Protein AF-A0A163L9L7-F1 (afdb_monomer)

Radius of gyration: 40.41 Å; Cα contacts (8 Å, |Δi|>4): 1755; chains: 1; bounding box: 103×78×139 Å

Foldseek 3Di:
DVVVVVVVVVVVVVVVVVVVVVVVPDDDDDDQDPPPFAEFAKDFPDKDFDFLQFQWAEWEDDDQKIWTWGFDAPATKIWIFGLPDVPRGRDGGTQEMDHDHPPWTWHYWEDAPQWIWIFTFPPQWIFTAGPRHRHTDDIAGHPAGFFAWYDPRQWIWTDNQAQKIFTAGPPRRHTDDIAGADESNHGQGGFGHWYQDPLRWIWTDRPPAQKIFTANRVHNYGNHIYRNVVVVVVCVVVVVPDRFDDKHYWYDDPPDQWIWTDRGSGRMIGTIHSDCVVPPDDPDPPPDDDDDDDDDDDDDDDDDDDDDDDDDDDDDDDDDDDDDDDDDDDDDDDPDDDPVVVVVVVVVVVVVVVVVVVVCLLPPDVLVVLLLSLLLLLLLLLLLLVLLLCLLCVPACLVVVVVDPDLVSNLLLVCLLLLCLLLCLVVLLVVVVVLLFCLLVLSLVLLVLLLVLLVVCLVQVNHPSVSVSSSSSVSSSLSNVLSSLLLQVRSDRPRDDSLLSVLSSVVSNVVSRNVVSSVVSNVLCVVPNSSSSSVSSSVSSNVSSVSSNSRDRVSGRQVQAAAEDLFDDPPQFPFPPPDDDDPPDDPFRKYFYAFLLLLLLLLLLLLLLLQLLLLVQLQLVLLVVPPVPPVVSSCVLCVLLVVLLVQLLNLLSVVLRPDPPPDLLVLSLVLLVQLLVLLVVQLVPQDSVSSSPSSSSSNSSNNNSVSSSLVLLVVQDDPSHSSSSSSNSSSSSSNSSSNSNSLSSPWDSRRNRSSVVSSVVSVQSSVQSVCLVVQHGPDPRNGHVGHRHHHIGRDDDCPVVVVVSSVVSVCVVVVSVVVVVCVVVVDPPPAWWKWKDKDHDIDIFHFQWKAAPVNPDIDGDDDAAEAAHDAQIKMKIFTDLVQQQAKKKKWWWKAFPVGDIDTDIDIDHGNRDRMDIGGRDPDSRIGGQKMKMWTWDDDDPPIMIGMHIYGHD

pLDDT: mean 76.46, std 19.63, range [25.83, 98.44]

Sequence (953 aa):
MSRSHANSVRTFAVVAVIASALAGCSDSPGAPDNLTSETGSVEIVRVSAHDPDAFTQGLEIDGNRLYESTGRVGQSWVRSSEISDEQSPASGPEVARADLDPPLFGEGITVAGDTLWQLTWKDGVAIARDKDTLTERERFPLDTEGWGICSLGDRIVSSDGSATLTFRDPETFAPISTVDVTRSSESVGKLNELECAEDGSVYANVWTTDTVVRIDPSDGSVTNVYDASPLREELVADGSTSTVDVLNGIAQIPGTDRFLLTGKYWPQMFEVHPGYDNYPPAARPDNYPPSARPAARRTPLPPLHPIPESRGDSESAAGSKTPGADAPKAPPMPRKLTVTRVAAMRSRELTNKGIATFQRAAKADGADKSGLTALTYAVMTNNATDAAISVALANTLFFSAATGEDKTKVALYLLITIAPFAVIAPLIGPMLDRLQRGRRIALASSFGIRTLLAVILVFNFDSWILYPAALGMMVLSKSFSVLKSAVTPRVLPPEIDLVRVNSRLTVFGLIGGTIGAGAVAGALALAFGSTGALWFAVAVTVFGAYLSMRIPSWVEVTEGEVPATITYHPDEAHHAGSAPPQPDAKPAKVRQPLGRAVIIGLWGNGTIRVLTGFLTLYIAFVAKSRTDHEPLQQAMMLGLVGAAAGLGNFAGNATGARLKLGRPALIVLRCTASVWIIAVIAALTDNLMTAALATLIASAASALAKVSLDASLQHDLPEESIASGFGRSETVLQLSWVLGGALGVLLPTEYWIGFTVVSVFLTIGLLQTFLSYRGSSLLPGLGGKRPDLAEQEVTEVIYTAISVLMVVALVAYVSVLFVIIKNINDDPEKLPVITAYAHGKTIETNPAGFCTIDLSQCAQVGDIYALDVPAGYPLQLSLSTDVSDAQWALLAVYEDADGNQTGEPRVFEPGEALAVTVESSSDPVKQLVGVEIHLAVGEGSEQGLLIWSIKTA

Organism: Didymella rabiei (NCBI:txid5454)

InterPro domains:
  IPR007788 Glutaminyl-peptide cyclotransferase [PF05096] (17-272)
  IPR007788 Glutaminyl-peptide cyclotransferase [PTHR31270] (26-273)
  IPR011047 Quinoprotein alcohol dehydrogenase-like superfamily [SSF50998] (106-254)
  IPR011701 Major facilitator superfamily [PF07690] (389-740)
  IPR024495 Protein of unknown function DUF2771 [PF10969] (829-940)
  IPR036259 MFS transporter superfamily [G3DSA:1.20.1250.20] (368-772)
  IPR036259 MFS transporter superfamily [SSF103473] (373-774)

Mean predicted aligned error: 21.03 Å

Secondary structure (DSSP, 8-state):
-HHHHHHHHHHHHHHHHHHHHHTT-S--PPPP------EEE-EEEEEEE--TT--EEEEEEETTEEEEEE-STTT-EEEEEE---TT-TT-SPEEEEEEPPTT--EEEEEEETTEEEEEESSS-EEEEEETTT--EEEEEE-SS----EEE-SSSEEE--SSSEEEEE-TTT--EEEEEE-EETTEE---EEEEEE-TTS-EEEEETTTTEEEEE-TTT-BEEEEEE-HHHHHHHHHTT-TTT---EEEEEE-TTSS-EEEEETT-SEEEEEES-GGGSPPP--S--S--PPPPP----PPPPP----------------------SPPPPPPPSS--HHHHHHHHHHHHHHHHHHHHHHHHHTTTHHHHSHHHHHHHHHHHHHHHHHHHHHHTTTTTTTGGGSS-HHHHHHHHHHHHHHHHHHHHHHHHHHHH--S-HHHHHHHHHHHHHHHHHHHHH-TTSTTHHHHHHHHHHHHHHHHHHHHHHGGGG--TTS-HHHHHHHHHHHIIIIIIIHHHHHHHHHHHHHHHHHHHHHHHHHHHHHHHHHHTS-GGGG--TTPPPEES---TTT--BTTTS---TT----EEEEEPPHHHHHHHHHHHHHHHHHHHHHHHHHHHHHHHTTT-HHHHHHHHHHHHHHHHHHHHHHHHHHTTS--S-HHHHHHHHHHHHHHHHHHHHHH-SHHHHHHHHHHHHHHHHHHHHHHHHHHHHSS-HHHHHHHHHHHHHHHHHHHHHHHHHHHHS-S-HHHHHHHHHHHHHHHHHHHHHHHHT--SSTTSSSS--SSPPPEEE---HHHHHHHHHHHHHHHHHHHHHHHHHHHH-S--PPPEEEEETTEEEEE---EEEETTSS-EEE-SPPEE----TTPPEEEEE-HHHHTS-EEEEEEEE-TT--EE--EEEE-TTS-SEEEEPPPSSTT-EEEEEEEEEEE-SGGG-EEEEEEEE--

Nearest PDB structures (foldseek):
  3nom-assembly2_B  TM=9.407E-01  e=2.201E-19  Zymomonas mobilis subsp. mobilis ATCC 10988
  3mbr-assembly1_X  TM=9.137E-01  e=1.066E-19  Xanthomonas campestris pv. campestris
  3nok-assembly2_B  TM=9.275E-01  e=1.634E-18  Myxococcus xanthus
  9boi-assembly1_A  TM=6.097E-01  e=2.122E-06  Aequorea victoria
  7ckr-assembly1_A  TM=6.993E-01  e=4.026E-05  Homo sapiens

Structure (mmCIF, N/CA/C/O backbone):
data_AF-A0A163L9L7-F1
#
_entry.id   AF-A0A163L9L7-F1
#
loop_
_atom_site.group_PDB
_atom_site.id
_atom_site.type_symbol
_atom_site.label_atom_id
_atom_site.label_alt_id
_atom_site.label_comp_id
_atom_site.label_asym_id
_atom_site.label_entity_id
_atom_site.label_seq_id
_atom_site.pdbx_PDB_ins_code
_atom_site.Cartn_x
_atom_site.Cartn_y
_atom_site.Cartn_z
_atom_site.occupancy
_atom_site.B_iso_or_equiv
_atom_site.auth_seq_id
_atom_site.auth_comp_id
_atom_site.auth_asym_id
_atom_site.auth_atom_id
_atom_site.pdbx_PDB_model_num
ATOM 1 N N . MET A 1 1 ? -11.239 35.348 32.686 1.00 40.59 1 MET A N 1
ATOM 2 C CA . MET A 1 1 ? -10.444 36.009 31.620 1.00 40.59 1 MET A CA 1
ATOM 3 C C . MET A 1 1 ? -8.928 35.737 31.663 1.00 40.59 1 MET A C 1
ATOM 5 O O . MET A 1 1 ? -8.287 35.970 30.653 1.00 40.59 1 MET A O 1
ATOM 9 N N . SER A 1 2 ? -8.334 35.168 32.729 1.00 40.62 2 SER A N 1
ATOM 10 C CA . SER A 1 2 ? -6.869 34.923 32.791 1.00 40.62 2 SER A CA 1
ATOM 11 C C . SER A 1 2 ? -6.376 33.638 32.075 1.00 40.62 2 SER A C 1
ATOM 13 O O . SER A 1 2 ? -5.277 33.611 31.531 1.00 40.62 2 SER A O 1
ATOM 15 N N . ARG A 1 3 ? -7.207 32.585 31.951 1.00 34.78 3 ARG A N 1
ATOM 16 C CA . ARG A 1 3 ? -6.834 31.330 31.248 1.00 34.78 3 ARG A CA 1
ATOM 17 C C . ARG A 1 3 ? -6.815 31.428 29.710 1.00 34.78 3 ARG A C 1
ATOM 19 O O . ARG A 1 3 ? -6.142 30.635 29.065 1.00 34.78 3 ARG A O 1
ATOM 26 N N . SER A 1 4 ? -7.503 32.410 29.120 1.00 40.28 4 SER A N 1
ATOM 27 C CA . SER A 1 4 ? -7.610 32.554 27.656 1.00 40.28 4 SER A CA 1
ATOM 28 C C . SER A 1 4 ? -6.353 33.157 27.018 1.00 40.28 4 SER A C 1
ATOM 30 O O . SER A 1 4 ? -5.992 32.777 25.909 1.00 40.28 4 SER A O 1
ATOM 32 N N . HIS A 1 5 ? -5.657 34.067 27.710 1.00 38.22 5 HIS A N 1
ATOM 33 C CA . HIS A 1 5 ? -4.460 34.716 27.164 1.00 38.22 5 HIS A CA 1
ATOM 34 C C . HIS A 1 5 ? -3.199 33.845 27.253 1.00 38.22 5 HIS A C 1
ATOM 36 O O . HIS A 1 5 ? -2.345 33.932 26.375 1.00 38.22 5 HIS A O 1
ATOM 42 N N . ALA A 1 6 ? -3.109 32.943 28.237 1.00 40.06 6 ALA A N 1
ATOM 43 C CA . ALA A 1 6 ? -1.995 31.996 28.340 1.00 40.06 6 ALA A CA 1
ATOM 44 C C . ALA A 1 6 ? -2.014 30.923 27.230 1.00 40.06 6 ALA A C 1
ATOM 46 O O . ALA A 1 6 ? -0.954 30.485 26.783 1.00 40.06 6 ALA A O 1
ATOM 47 N N . ASN A 1 7 ? -3.203 30.546 26.740 1.00 39.34 7 ASN A N 1
ATOM 48 C CA . ASN A 1 7 ? -3.343 29.598 25.633 1.00 39.34 7 ASN A CA 1
ATOM 49 C C . ASN A 1 7 ? -3.028 30.243 24.274 1.00 39.34 7 ASN A C 1
ATOM 51 O O . ASN A 1 7 ? -2.277 29.653 23.505 1.00 39.34 7 ASN A O 1
ATOM 55 N N . SER A 1 8 ? -3.469 31.479 24.002 1.00 40.81 8 SER A N 1
ATOM 56 C CA . SER A 1 8 ? -3.173 32.154 22.721 1.00 40.81 8 SER A CA 1
ATOM 57 C C . SER A 1 8 ? -1.679 32.388 22.470 1.00 40.81 8 SER A C 1
ATOM 59 O O . SER A 1 8 ? -1.229 32.261 21.333 1.00 40.81 8 SER A O 1
ATOM 61 N N . VAL A 1 9 ? -0.891 32.679 23.512 1.00 43.09 9 VAL A N 1
ATOM 62 C CA . VAL A 1 9 ? 0.562 32.907 23.374 1.00 43.09 9 VAL A CA 1
ATOM 63 C C . VAL A 1 9 ? 1.325 31.592 23.143 1.00 43.09 9 VAL A C 1
ATOM 65 O O . VAL A 1 9 ? 2.310 31.573 22.407 1.00 43.09 9 VAL A O 1
ATOM 68 N N . ARG A 1 10 ? 0.835 30.465 23.682 1.00 41.06 10 ARG A N 1
ATOM 69 C CA . ARG A 1 10 ? 1.394 29.124 23.424 1.00 41.06 10 ARG A CA 1
ATOM 70 C C . ARG A 1 10 ? 1.025 28.589 22.038 1.00 41.06 10 ARG A C 1
ATOM 72 O O . ARG A 1 10 ? 1.861 27.963 21.395 1.00 41.06 10 ARG A O 1
ATOM 79 N N . THR A 1 11 ? -0.179 28.879 21.542 1.00 41.25 11 THR A N 1
ATOM 80 C CA . THR A 1 11 ? -0.617 28.471 20.196 1.00 41.25 11 THR A CA 1
ATOM 81 C C . THR A 1 11 ? 0.159 29.198 19.091 1.00 41.25 11 THR A C 1
ATOM 83 O O . THR A 1 11 ? 0.554 28.564 18.115 1.00 41.25 11 THR A O 1
ATOM 86 N N . PHE A 1 12 ? 0.467 30.491 19.256 1.00 40.56 12 PHE A N 1
ATOM 87 C CA . PHE A 1 12 ? 1.235 31.256 18.259 1.00 40.56 12 PHE A CA 1
ATOM 88 C C . PHE A 1 12 ? 2.705 30.819 18.143 1.00 40.56 12 PHE A C 1
ATOM 90 O O . PHE A 1 12 ? 3.244 30.779 17.037 1.00 40.56 12 PHE A O 1
ATOM 97 N N . ALA A 1 13 ? 3.339 30.420 19.250 1.00 40.12 13 ALA A N 1
ATOM 98 C CA . ALA A 1 13 ? 4.711 29.906 19.232 1.00 40.12 13 ALA A CA 1
ATOM 99 C C . ALA A 1 13 ? 4.826 28.538 18.526 1.00 40.12 13 ALA A C 1
ATOM 101 O O . ALA A 1 13 ? 5.828 28.262 17.873 1.00 40.12 13 ALA A O 1
ATOM 102 N N . VAL A 1 14 ? 3.785 27.699 18.599 1.00 43.31 14 VAL A N 1
ATOM 103 C CA . VAL A 1 14 ? 3.755 26.367 17.963 1.00 43.31 14 VAL A CA 1
ATOM 104 C C . VAL A 1 14 ? 3.430 26.452 16.464 1.00 43.31 14 VAL A C 1
ATOM 106 O O . VAL A 1 14 ? 4.022 25.721 15.673 1.00 43.31 14 VAL A O 1
ATOM 109 N N . VAL A 1 15 ? 2.579 27.395 16.038 1.00 44.66 15 VAL A N 1
ATOM 110 C CA . VAL A 1 15 ? 2.315 27.659 14.606 1.00 44.66 15 VAL A CA 1
ATOM 111 C C . VAL A 1 15 ? 3.568 28.190 13.893 1.00 44.66 15 VAL A C 1
ATOM 113 O O . VAL A 1 15 ? 3.831 27.804 12.756 1.00 44.66 15 VAL A O 1
ATOM 116 N N . ALA A 1 16 ? 4.396 28.991 14.574 1.00 39.59 16 ALA A N 1
ATOM 117 C CA . ALA A 1 16 ? 5.671 29.463 14.031 1.00 39.59 16 ALA A CA 1
ATOM 118 C C . ALA A 1 16 ? 6.694 28.325 13.825 1.00 39.59 16 ALA A C 1
ATOM 120 O O . ALA A 1 16 ? 7.403 28.324 12.826 1.00 39.59 16 ALA A O 1
ATOM 121 N N . VAL A 1 17 ? 6.728 27.312 14.702 1.00 41.47 17 VAL A N 1
ATOM 122 C CA . VAL A 1 17 ? 7.609 26.132 14.546 1.00 41.47 17 VAL A CA 1
ATOM 123 C C . VAL A 1 17 ? 7.143 25.215 13.403 1.00 41.47 17 VAL A C 1
ATOM 125 O O . VAL A 1 17 ? 7.973 24.642 12.699 1.00 41.47 17 VAL A O 1
ATOM 128 N N . ILE A 1 18 ? 5.831 25.128 13.155 1.00 40.91 18 ILE A N 1
ATOM 129 C CA . ILE A 1 18 ? 5.259 24.391 12.013 1.00 40.91 18 ILE A CA 1
ATOM 130 C C . ILE A 1 18 ? 5.543 25.116 10.685 1.00 40.91 18 ILE A C 1
ATOM 132 O O . ILE A 1 18 ? 5.875 24.465 9.694 1.00 40.91 18 ILE A O 1
ATOM 136 N N . ALA A 1 19 ? 5.500 26.453 10.663 1.00 39.56 19 ALA A N 1
ATOM 137 C CA . ALA A 1 19 ? 5.880 27.244 9.489 1.00 39.56 19 ALA A CA 1
ATOM 138 C C . ALA A 1 19 ? 7.377 27.097 9.149 1.00 39.56 19 ALA A C 1
ATOM 140 O O . ALA A 1 19 ? 7.725 26.980 7.977 1.00 39.56 19 ALA A O 1
ATOM 141 N N . SER A 1 20 ? 8.252 26.989 10.155 1.00 38.84 20 SER A N 1
ATOM 142 C CA . SER A 1 20 ? 9.687 26.720 9.961 1.00 38.84 20 SER A CA 1
ATOM 143 C C . SER A 1 20 ? 9.980 25.306 9.441 1.00 38.84 20 SER A C 1
ATOM 145 O O . SER A 1 20 ? 10.950 25.112 8.713 1.00 38.84 20 SER A O 1
ATOM 147 N N . ALA A 1 21 ? 9.144 24.317 9.777 1.00 36.47 21 ALA A N 1
ATOM 148 C CA . ALA A 1 21 ? 9.270 22.948 9.266 1.00 36.47 21 ALA A CA 1
ATOM 149 C C . ALA A 1 21 ? 8.769 22.799 7.814 1.00 36.47 21 ALA A C 1
ATOM 151 O O . ALA A 1 21 ? 9.238 21.917 7.097 1.00 36.47 21 ALA A O 1
ATOM 152 N N . LEU A 1 22 ? 7.859 23.674 7.366 1.00 35.53 22 LEU A N 1
ATOM 153 C CA . LEU A 1 22 ? 7.386 23.743 5.976 1.00 35.53 22 LEU A CA 1
ATOM 154 C C . LEU A 1 22 ? 8.270 24.643 5.091 1.00 35.53 22 LEU A C 1
ATOM 156 O O . LEU A 1 22 ? 8.398 24.380 3.899 1.00 35.53 22 LEU A O 1
ATOM 160 N N . ALA A 1 23 ? 8.938 25.647 5.668 1.00 32.28 23 ALA A N 1
ATOM 161 C CA . ALA A 1 23 ? 9.872 26.535 4.965 1.00 32.28 23 ALA A CA 1
ATOM 162 C C . ALA A 1 23 ? 11.279 25.936 4.749 1.00 32.28 23 ALA A C 1
ATOM 164 O O . ALA A 1 23 ? 12.106 26.543 4.081 1.00 32.28 23 ALA A O 1
ATOM 165 N N . GLY A 1 24 ? 11.557 24.731 5.261 1.00 30.88 24 GLY A N 1
ATOM 166 C CA . GLY A 1 24 ? 12.800 23.993 4.988 1.00 30.88 24 GLY A CA 1
ATOM 167 C C . GLY A 1 24 ? 12.891 23.380 3.582 1.00 30.88 24 GLY A C 1
ATOM 168 O O . GLY A 1 24 ? 13.825 22.631 3.307 1.00 30.88 24 GLY A O 1
ATOM 169 N N . CYS A 1 25 ? 11.926 23.665 2.702 1.00 34.12 25 CYS A N 1
ATOM 170 C CA . CYS A 1 25 ? 11.965 23.325 1.281 1.00 34.12 25 CYS A CA 1
ATOM 171 C C . CYS A 1 25 ? 12.468 24.526 0.467 1.00 34.12 25 CYS A C 1
ATOM 173 O O . CYS A 1 25 ? 11.693 25.156 -0.243 1.00 34.12 25 CYS A O 1
ATOM 175 N N . SER A 1 26 ? 13.751 24.856 0.582 1.00 27.94 26 SER A N 1
ATOM 176 C CA . SER A 1 26 ? 14.448 25.679 -0.414 1.00 27.94 26 SER A CA 1
ATOM 177 C C . SER A 1 26 ? 15.956 25.585 -0.203 1.00 27.94 26 SER A C 1
ATOM 179 O O . SER A 1 26 ? 16.453 25.951 0.859 1.00 27.94 26 SER A O 1
ATOM 181 N N . ASP A 1 27 ? 16.606 25.039 -1.230 1.00 35.56 27 ASP A N 1
ATOM 182 C CA . ASP A 1 27 ? 18.019 25.064 -1.612 1.00 35.56 27 ASP A CA 1
ATOM 183 C C . ASP A 1 27 ? 19.120 25.111 -0.547 1.00 35.56 27 ASP A C 1
ATOM 185 O O . ASP A 1 27 ? 19.308 26.065 0.209 1.00 35.56 27 ASP A O 1
ATOM 189 N N . SER A 1 28 ? 20.002 24.116 -0.638 1.00 27.47 28 SER A N 1
ATOM 190 C CA . SER A 1 28 ? 21.430 24.310 -0.395 1.00 27.47 28 SER A CA 1
ATOM 191 C C . SER A 1 28 ? 22.247 23.387 -1.305 1.00 27.47 28 SER A C 1
ATOM 193 O O . SER A 1 28 ? 21.768 22.313 -1.673 1.00 27.47 28 SER A O 1
ATOM 195 N N . PRO A 1 29 ? 23.438 23.848 -1.724 1.00 32.94 29 PRO A N 1
ATOM 196 C CA . PRO A 1 29 ? 24.045 23.518 -3.007 1.00 32.94 29 PRO A CA 1
ATOM 197 C C . PRO A 1 29 ? 24.525 22.072 -3.077 1.00 32.94 29 PRO A C 1
ATOM 199 O O . PRO A 1 29 ? 24.996 21.508 -2.087 1.00 32.94 29 PRO A O 1
ATOM 202 N N . GLY A 1 30 ? 24.396 21.505 -4.279 1.00 32.84 30 GLY A N 1
ATOM 203 C CA . GLY A 1 30 ? 24.746 20.133 -4.611 1.00 32.84 30 GLY A CA 1
ATOM 204 C C . GLY A 1 30 ? 26.144 19.747 -4.140 1.00 32.84 30 GLY A C 1
ATOM 205 O O . GLY A 1 30 ? 27.146 20.324 -4.554 1.00 32.84 30 GLY A O 1
ATOM 206 N N . ALA A 1 31 ? 26.192 18.724 -3.293 1.00 25.83 31 ALA A N 1
ATOM 207 C CA . ALA A 1 31 ? 27.272 17.757 -3.363 1.00 25.83 31 ALA A CA 1
ATOM 208 C C . ALA A 1 31 ? 26.895 16.776 -4.486 1.00 25.83 31 ALA A C 1
ATOM 210 O O . ALA A 1 31 ? 25.721 16.400 -4.542 1.00 25.83 31 ALA A O 1
ATOM 211 N N . PRO A 1 32 ? 27.822 16.393 -5.379 1.00 31.78 32 PRO A N 1
ATOM 212 C CA . PRO A 1 32 ? 27.481 15.548 -6.511 1.00 31.78 32 PRO A CA 1
ATOM 213 C C . PRO A 1 32 ? 26.929 14.213 -6.005 1.00 31.78 32 PRO A C 1
ATOM 215 O O . PRO A 1 32 ? 27.534 13.552 -5.157 1.00 31.78 32 PRO A O 1
ATOM 218 N N . ASP A 1 33 ? 25.742 13.867 -6.498 1.00 29.59 33 ASP A N 1
ATOM 219 C CA . ASP A 1 33 ? 25.145 12.551 -6.343 1.00 29.59 33 ASP A CA 1
ATOM 220 C C . ASP A 1 33 ? 26.062 11.536 -7.032 1.00 29.59 33 ASP A C 1
ATOM 222 O O . ASP A 1 33 ? 26.237 11.553 -8.250 1.00 29.59 33 ASP A O 1
ATOM 226 N N . ASN A 1 34 ? 26.637 10.619 -6.255 1.00 28.89 34 ASN A N 1
ATOM 227 C CA . ASN A 1 34 ? 27.170 9.381 -6.808 1.00 28.89 34 ASN A CA 1
ATOM 228 C C . ASN A 1 34 ? 25.980 8.492 -7.194 1.00 28.89 34 ASN A C 1
ATOM 230 O O . ASN A 1 34 ? 25.618 7.575 -6.460 1.00 28.89 34 ASN A O 1
ATOM 234 N N . LEU A 1 35 ? 25.364 8.785 -8.342 1.00 34.12 35 LEU A N 1
ATOM 235 C CA . LEU A 1 35 ? 24.692 7.772 -9.145 1.00 34.12 35 LEU A CA 1
ATOM 236 C C . LEU A 1 35 ? 25.795 6.811 -9.590 1.00 34.12 35 LEU A C 1
ATOM 238 O O . LEU A 1 35 ? 26.616 7.135 -10.453 1.00 34.12 35 LEU A O 1
ATOM 242 N N . THR A 1 36 ? 25.890 5.664 -8.926 1.00 34.88 36 THR A N 1
ATOM 243 C CA . THR A 1 36 ? 26.620 4.528 -9.476 1.00 34.88 36 THR A CA 1
ATOM 244 C C . THR A 1 36 ? 25.852 4.100 -10.714 1.00 34.88 36 THR A C 1
ATOM 246 O O . THR A 1 36 ? 24.767 3.544 -10.597 1.00 34.88 36 THR A O 1
ATOM 249 N N . SER A 1 37 ? 26.383 4.436 -11.889 1.00 43.94 37 SER A N 1
ATOM 250 C CA . SER A 1 37 ? 25.956 3.846 -13.154 1.00 43.94 37 SER A CA 1
ATOM 251 C C . SER A 1 37 ? 25.966 2.329 -12.983 1.00 43.94 37 SER A C 1
ATOM 253 O O . SER A 1 37 ? 27.039 1.749 -12.799 1.00 43.94 37 SER A O 1
ATOM 255 N N . GLU A 1 38 ? 24.795 1.698 -13.005 1.00 56.97 38 GLU A N 1
ATOM 256 C CA . GLU A 1 38 ? 24.720 0.244 -13.097 1.00 56.97 38 GLU A CA 1
ATOM 257 C C . GLU A 1 38 ? 25.382 -0.170 -14.422 1.00 56.97 38 GLU A C 1
ATOM 259 O O . GLU A 1 38 ? 25.402 0.588 -15.397 1.00 56.97 38 GLU A O 1
ATOM 264 N N . THR A 1 39 ? 26.094 -1.293 -14.403 1.00 63.72 39 THR A N 1
ATOM 265 C CA . THR A 1 39 ? 26.771 -1.840 -15.583 1.00 63.72 39 THR A CA 1
ATOM 266 C C . THR A 1 39 ? 26.070 -3.150 -15.900 1.00 63.72 39 THR A C 1
ATOM 268 O O . THR A 1 39 ? 26.213 -4.104 -15.137 1.00 63.72 39 THR A O 1
ATOM 271 N N . GLY A 1 40 ? 25.267 -3.171 -16.963 1.00 70.38 40 GLY A N 1
ATOM 272 C CA . GLY A 1 40 ? 24.600 -4.375 -17.465 1.00 70.38 40 GLY A CA 1
ATOM 273 C C . GLY A 1 40 ? 25.387 -5.007 -18.613 1.00 70.38 40 GLY A C 1
ATOM 274 O O . GLY A 1 40 ? 26.183 -4.327 -19.256 1.00 70.38 40 GLY A O 1
ATOM 275 N N . SER A 1 41 ? 25.166 -6.291 -18.897 1.00 79.56 41 SER A N 1
ATOM 276 C CA . SER A 1 41 ? 25.681 -6.941 -20.114 1.00 79.56 41 SER A CA 1
ATOM 277 C C . SER A 1 41 ? 24.558 -7.128 -21.135 1.00 79.56 41 SER A C 1
ATOM 279 O O . SER A 1 41 ? 23.394 -7.268 -20.753 1.00 79.56 41 SER A O 1
ATOM 281 N N . VAL A 1 42 ? 24.878 -7.087 -22.432 1.00 86.38 42 VAL A N 1
ATOM 282 C CA . VAL A 1 42 ? 23.898 -7.406 -23.484 1.00 86.38 42 VAL A CA 1
ATOM 283 C C . VAL A 1 42 ? 23.788 -8.916 -23.674 1.00 86.38 42 VAL A C 1
ATOM 285 O O . VAL A 1 42 ? 24.786 -9.637 -23.658 1.00 86.38 42 VAL A O 1
ATOM 288 N N . GLU A 1 43 ? 22.574 -9.394 -23.922 1.00 86.50 43 GLU A N 1
ATOM 289 C CA . GLU A 1 43 ? 22.296 -10.799 -24.198 1.00 86.50 43 GLU A CA 1
ATOM 290 C C . GLU A 1 43 ? 21.879 -11.006 -25.648 1.00 86.50 43 GLU A C 1
ATOM 292 O O . GLU A 1 43 ? 20.956 -10.360 -26.142 1.00 86.50 43 GLU A O 1
ATOM 297 N N . ILE A 1 44 ? 22.541 -11.943 -26.326 1.00 90.25 44 ILE A N 1
ATOM 298 C CA . ILE A 1 44 ? 22.237 -12.296 -27.713 1.00 90.25 44 ILE A CA 1
ATOM 299 C C . ILE A 1 44 ? 20.924 -13.084 -27.751 1.00 90.25 44 ILE A C 1
ATOM 301 O O . ILE A 1 44 ? 20.840 -14.209 -27.260 1.00 90.25 44 ILE A O 1
ATOM 305 N N . VAL A 1 45 ? 19.907 -12.508 -28.387 1.00 87.31 45 VAL A N 1
ATOM 306 C CA . VAL A 1 45 ? 18.631 -13.176 -28.680 1.00 87.31 45 VAL A CA 1
ATOM 307 C C . VAL A 1 45 ? 18.731 -13.937 -29.999 1.00 87.31 45 VAL A C 1
ATOM 309 O O . VAL A 1 45 ? 18.243 -15.064 -30.114 1.00 87.31 45 VAL A O 1
ATOM 312 N N . ARG A 1 46 ? 19.349 -13.320 -31.013 1.00 85.38 46 ARG A N 1
ATOM 313 C CA . ARG A 1 46 ? 19.486 -13.892 -32.357 1.00 85.38 46 ARG A CA 1
ATOM 314 C C . ARG A 1 46 ? 20.686 -13.297 -33.083 1.00 85.38 46 ARG A C 1
ATOM 316 O O . ARG A 1 46 ? 21.027 -12.138 -32.887 1.00 85.38 46 ARG A O 1
ATOM 323 N N . VAL A 1 47 ? 21.267 -14.087 -33.979 1.00 87.75 47 VAL A N 1
ATOM 324 C CA . VAL A 1 47 ? 22.327 -13.664 -34.897 1.00 87.75 47 VAL A CA 1
ATOM 325 C C . VAL A 1 47 ? 21.801 -13.755 -36.328 1.00 87.75 47 VAL A C 1
ATOM 327 O O . VAL A 1 47 ? 21.206 -14.765 -36.708 1.00 87.75 47 VAL A O 1
ATOM 330 N N . SER A 1 48 ? 22.001 -12.700 -37.111 1.00 87.06 48 SER A N 1
ATOM 331 C CA . SER A 1 48 ? 21.686 -12.632 -38.542 1.00 87.06 48 SER A CA 1
ATOM 332 C C . SER A 1 48 ? 22.948 -12.329 -39.343 1.00 87.06 48 SER A C 1
ATOM 334 O O . SER A 1 48 ? 23.874 -11.710 -38.824 1.00 87.06 48 SER A O 1
ATOM 336 N N . ALA A 1 49 ? 22.990 -12.744 -40.610 1.00 87.06 49 ALA A N 1
ATOM 337 C CA . ALA A 1 49 ? 24.083 -12.368 -41.503 1.00 87.06 49 ALA A CA 1
ATOM 338 C C . ALA A 1 49 ? 24.062 -10.855 -41.767 1.00 87.06 49 ALA A C 1
ATOM 340 O O . ALA A 1 49 ? 22.994 -10.270 -41.943 1.00 87.06 49 ALA A O 1
ATOM 341 N N . HIS A 1 50 ? 25.241 -10.252 -41.819 1.00 90.19 50 HIS A N 1
ATOM 342 C CA . HIS A 1 50 ? 25.454 -8.851 -42.155 1.00 90.19 50 HIS A CA 1
ATOM 343 C C . HIS A 1 50 ? 26.539 -8.738 -43.230 1.00 90.19 50 HIS A C 1
ATOM 345 O O . HIS A 1 50 ? 27.353 -9.648 -43.396 1.00 90.19 50 HIS A O 1
ATOM 351 N N . ASP A 1 51 ? 26.514 -7.653 -44.000 1.00 88.62 51 ASP A N 1
ATOM 352 C CA . ASP A 1 51 ? 27.456 -7.430 -45.094 1.00 88.62 51 ASP A CA 1
ATOM 353 C C . ASP A 1 51 ? 28.866 -7.165 -44.526 1.00 88.62 51 ASP A C 1
ATOM 355 O O . ASP A 1 51 ? 29.084 -6.130 -43.892 1.00 88.62 51 ASP A O 1
ATOM 359 N N . PRO A 1 52 ? 29.846 -8.068 -44.730 1.00 89.19 52 PRO A N 1
ATOM 360 C CA . PRO A 1 52 ? 31.180 -7.910 -44.158 1.00 89.19 52 PRO A CA 1
ATOM 361 C C . PRO A 1 52 ? 31.979 -6.764 -44.795 1.00 89.19 52 PRO A C 1
ATOM 363 O O . PRO A 1 52 ? 33.005 -6.376 -44.239 1.00 89.19 52 PRO A O 1
ATOM 366 N N . ASP A 1 53 ? 31.530 -6.214 -45.928 1.00 89.75 53 ASP A N 1
ATOM 367 C CA . ASP A 1 53 ? 32.160 -5.063 -46.583 1.00 89.75 53 ASP A CA 1
ATOM 368 C C . ASP A 1 53 ? 31.550 -3.720 -46.120 1.00 89.75 53 ASP A C 1
ATOM 370 O O . ASP A 1 53 ? 32.044 -2.647 -46.488 1.00 89.75 53 ASP A O 1
ATOM 374 N N . ALA A 1 54 ? 30.507 -3.746 -45.280 1.00 93.06 54 ALA A N 1
ATOM 375 C CA . ALA A 1 54 ? 29.841 -2.551 -44.773 1.00 93.06 54 ALA A CA 1
ATOM 376 C C . ALA A 1 54 ? 30.622 -1.899 -43.621 1.00 93.06 54 ALA A C 1
ATOM 378 O O . ALA A 1 54 ? 30.758 -2.444 -42.526 1.00 93.06 54 ALA A O 1
ATOM 379 N N . PHE A 1 55 ? 31.113 -0.676 -43.837 1.00 95.56 55 PHE A N 1
ATOM 380 C CA . PHE A 1 55 ? 31.666 0.157 -42.766 1.00 95.56 55 PHE A CA 1
ATOM 381 C C . PHE A 1 55 ? 30.535 0.941 -42.090 1.00 95.56 55 PHE A C 1
ATOM 383 O O . PHE A 1 55 ? 30.408 2.143 -42.316 1.00 95.56 55 PHE A O 1
ATOM 390 N N . THR A 1 56 ? 29.683 0.248 -41.331 1.00 97.12 56 THR A N 1
ATOM 391 C CA . THR A 1 56 ? 28.429 0.775 -40.764 1.00 97.12 56 THR A CA 1
ATOM 392 C C . THR A 1 56 ? 28.642 2.016 -39.893 1.00 97.12 56 THR A C 1
ATOM 394 O O . THR A 1 56 ? 29.453 2.023 -38.962 1.00 97.12 56 THR A O 1
ATOM 397 N N . GLN A 1 57 ? 27.903 3.080 -40.202 1.00 97.25 57 GLN A N 1
ATOM 398 C CA . GLN A 1 57 ? 27.955 4.376 -39.518 1.00 97.25 57 GLN A CA 1
ATOM 399 C C . GLN A 1 57 ? 26.607 4.864 -38.987 1.00 97.25 57 GLN A C 1
ATOM 401 O O . GLN A 1 57 ? 26.585 5.705 -38.095 1.00 97.25 57 GLN A O 1
ATOM 406 N N . GLY A 1 58 ? 25.502 4.322 -39.491 1.00 97.56 58 GLY A N 1
ATOM 407 C CA . GLY A 1 58 ? 24.167 4.562 -38.954 1.00 97.56 58 GLY A CA 1
ATOM 408 C C . GLY A 1 58 ? 23.255 3.388 -39.257 1.00 97.56 58 GLY A C 1
ATOM 409 O O . GLY A 1 58 ? 23.364 2.805 -40.342 1.00 97.56 58 GLY A O 1
ATOM 410 N N . LEU A 1 59 ? 22.384 3.053 -38.316 1.00 97.88 59 LEU A N 1
ATOM 411 C CA . LEU A 1 59 ? 21.421 1.969 -38.422 1.00 97.88 59 LEU A CA 1
ATOM 412 C C . LEU A 1 59 ? 20.089 2.445 -37.839 1.00 97.88 59 LEU A C 1
ATOM 414 O O . LEU A 1 59 ? 20.076 3.082 -36.801 1.00 97.88 59 LEU A O 1
ATOM 418 N N . GLU A 1 60 ? 18.964 2.149 -38.483 1.00 96.50 60 GLU A N 1
ATOM 419 C CA . GLU A 1 60 ? 17.657 2.544 -37.941 1.00 96.50 60 GLU A CA 1
ATOM 420 C C . GLU A 1 60 ? 16.537 1.670 -38.503 1.00 96.50 60 GLU A C 1
ATOM 422 O O . GLU A 1 60 ? 16.581 1.248 -39.663 1.00 96.50 60 GLU A O 1
ATOM 427 N N . ILE A 1 61 ? 15.498 1.429 -37.703 1.00 94.50 61 ILE A N 1
ATOM 428 C CA . ILE A 1 61 ? 14.256 0.810 -38.169 1.00 94.50 61 ILE A CA 1
ATOM 429 C C . ILE A 1 61 ? 13.129 1.850 -38.161 1.00 94.50 61 ILE A C 1
ATOM 431 O O . ILE A 1 61 ? 12.753 2.352 -37.107 1.00 94.50 61 ILE A O 1
ATOM 435 N N . ASP A 1 62 ? 12.511 2.090 -39.322 1.00 92.06 62 ASP A N 1
ATOM 436 C CA . ASP A 1 62 ? 11.241 2.830 -39.430 1.00 92.06 62 ASP A CA 1
ATOM 437 C C . ASP A 1 62 ? 10.191 1.947 -40.114 1.00 92.06 62 ASP A C 1
ATOM 439 O O . ASP A 1 62 ? 10.328 1.532 -41.272 1.00 92.06 62 ASP A O 1
ATOM 443 N N . GLY A 1 63 ? 9.123 1.630 -39.379 1.00 87.69 63 GLY A N 1
ATOM 444 C CA . GLY A 1 63 ? 8.037 0.776 -39.853 1.00 87.69 63 GLY A CA 1
ATOM 445 C C . GLY A 1 63 ? 8.503 -0.639 -40.209 1.00 87.69 63 GLY A C 1
ATOM 446 O O . GLY A 1 63 ? 8.855 -1.425 -39.336 1.00 87.69 63 GLY A O 1
ATOM 447 N N . ASN A 1 64 ? 8.442 -0.990 -41.496 1.00 86.88 64 ASN A N 1
ATOM 448 C CA . ASN A 1 64 ? 8.845 -2.301 -42.016 1.00 86.88 64 ASN A CA 1
ATOM 449 C C . ASN A 1 64 ? 10.186 -2.269 -42.767 1.00 86.88 64 ASN A C 1
ATOM 451 O O . ASN A 1 64 ? 10.472 -3.194 -43.534 1.00 86.88 64 ASN A O 1
ATOM 455 N N . ARG A 1 65 ? 10.976 -1.203 -42.593 1.00 91.50 65 ARG A N 1
ATOM 456 C CA . ARG A 1 65 ? 12.255 -1.009 -43.276 1.00 91.50 65 ARG A CA 1
ATOM 457 C C . ARG A 1 65 ? 13.394 -0.898 -42.275 1.00 91.50 65 ARG A C 1
ATOM 459 O O . ARG A 1 65 ? 13.289 -0.163 -41.299 1.00 91.50 65 ARG A O 1
ATOM 466 N N . LEU A 1 66 ? 14.488 -1.589 -42.580 1.00 94.38 66 LEU A N 1
ATOM 467 C CA . LEU A 1 66 ? 15.789 -1.384 -41.955 1.00 94.38 66 LEU A CA 1
ATOM 468 C C . LEU A 1 66 ? 16.631 -0.501 -42.875 1.00 94.38 66 LEU A C 1
ATOM 470 O O . LEU A 1 66 ? 16.834 -0.847 -44.047 1.00 94.38 66 LEU A O 1
ATOM 474 N N . TYR A 1 67 ? 17.115 0.612 -42.342 1.00 97.31 67 TYR A N 1
ATOM 475 C CA . TYR A 1 67 ? 18.020 1.530 -43.014 1.00 97.31 67 TYR A CA 1
ATOM 476 C C . TYR A 1 67 ? 19.431 1.372 -42.472 1.00 97.31 67 TYR A C 1
ATOM 478 O O . TYR A 1 67 ? 19.635 1.179 -41.276 1.00 97.31 67 TYR A O 1
ATOM 486 N N . GLU A 1 68 ? 20.407 1.490 -43.362 1.00 97.81 68 GLU A N 1
ATOM 487 C CA . GLU A 1 68 ? 21.816 1.452 -43.001 1.00 97.81 68 GLU A CA 1
ATOM 488 C C . GLU A 1 68 ? 22.608 2.461 -43.831 1.00 97.81 68 GLU A C 1
ATOM 490 O O . GLU A 1 68 ? 22.407 2.589 -45.043 1.00 97.81 68 GLU A O 1
ATOM 495 N N . SER A 1 69 ? 23.531 3.158 -43.177 1.00 98.00 69 SER A N 1
ATOM 496 C CA . SER A 1 69 ? 24.509 4.052 -43.790 1.00 98.00 69 SER A CA 1
ATOM 497 C C . SER A 1 69 ? 25.917 3.538 -43.544 1.00 98.00 69 SER A C 1
ATOM 499 O O . SER A 1 69 ? 26.242 3.081 -42.446 1.00 98.00 69 SER A O 1
ATOM 501 N N . THR A 1 70 ? 26.774 3.649 -44.553 1.00 97.38 70 THR A N 1
ATOM 502 C CA . THR A 1 70 ? 28.187 3.282 -44.464 1.00 97.38 70 THR A CA 1
ATOM 503 C C . THR A 1 70 ? 29.106 4.448 -44.777 1.00 97.38 70 THR A C 1
ATOM 505 O O . THR A 1 70 ? 28.787 5.340 -45.567 1.00 97.38 70 THR A O 1
ATOM 508 N N . GLY A 1 71 ? 30.285 4.400 -44.164 1.00 91.50 71 GLY A N 1
ATOM 509 C CA . GLY A 1 71 ? 31.379 5.327 -44.414 1.00 91.50 71 GLY A CA 1
ATOM 510 C C . GLY A 1 71 ? 32.426 4.774 -45.379 1.00 91.50 71 GLY A C 1
ATOM 511 O O . GLY A 1 71 ? 32.391 3.597 -45.716 1.00 91.50 71 GLY A O 1
ATOM 512 N N . ARG A 1 72 ? 33.401 5.628 -45.737 1.00 89.69 72 ARG A N 1
ATOM 513 C CA . ARG A 1 72 ? 34.552 5.486 -46.672 1.00 89.69 72 ARG A CA 1
ATOM 514 C C . ARG A 1 72 ? 34.379 6.355 -47.917 1.00 89.69 72 ARG A C 1
ATOM 516 O O . ARG A 1 72 ? 33.428 6.204 -48.678 1.00 89.69 72 ARG A O 1
ATOM 523 N N . VAL A 1 73 ? 35.335 7.253 -48.155 1.00 89.25 73 VAL A N 1
ATOM 524 C CA . VAL A 1 73 ? 35.318 8.144 -49.325 1.00 89.25 73 VAL A CA 1
ATOM 525 C C . VAL A 1 73 ? 35.290 7.319 -50.614 1.00 89.25 73 VAL A C 1
ATOM 527 O O . VAL A 1 73 ? 36.171 6.489 -50.839 1.00 89.25 73 VAL A O 1
ATOM 530 N N . GLY A 1 74 ? 34.280 7.560 -51.454 1.00 89.69 74 GLY A N 1
ATOM 531 C CA . GLY A 1 74 ? 34.069 6.844 -52.718 1.00 89.69 74 GLY A CA 1
ATOM 532 C C . GLY A 1 74 ? 33.542 5.416 -52.592 1.00 89.69 74 GLY A C 1
ATOM 533 O O . GLY A 1 74 ? 33.505 4.701 -53.590 1.00 89.69 74 GLY A O 1
ATOM 534 N N . GLN A 1 75 ? 33.161 5.000 -51.384 1.00 92.81 75 GLN A N 1
ATOM 535 C CA . GLN A 1 75 ? 32.539 3.704 -51.093 1.00 92.81 75 GLN A CA 1
ATOM 536 C C . GLN A 1 75 ? 31.340 3.833 -50.137 1.00 92.81 75 GLN A C 1
ATOM 538 O O . GLN A 1 75 ? 30.738 2.823 -49.800 1.00 92.81 75 GLN A O 1
ATOM 543 N N . SER A 1 76 ? 31.004 5.048 -49.687 1.00 96.44 76 SER A N 1
ATOM 544 C CA . SER A 1 76 ? 29.890 5.306 -48.771 1.00 96.44 76 SER A CA 1
ATOM 545 C C . SER A 1 76 ? 28.563 5.133 -49.500 1.00 96.44 76 SER A C 1
ATOM 547 O O . SER A 1 76 ? 28.406 5.596 -50.631 1.00 96.44 76 SER A O 1
ATOM 549 N N . TRP A 1 77 ? 27.596 4.514 -48.841 1.00 96.88 77 TRP A N 1
ATOM 550 C CA . TRP A 1 77 ? 26.249 4.321 -49.368 1.00 96.88 77 TRP A CA 1
ATOM 551 C C . TRP A 1 77 ? 25.215 4.357 -48.249 1.00 96.88 77 TRP A C 1
ATOM 553 O O . TRP A 1 77 ? 25.533 4.100 -47.090 1.00 96.88 77 TRP A O 1
ATOM 563 N N . VAL A 1 78 ? 23.970 4.653 -48.612 1.00 97.56 78 VAL A N 1
ATOM 564 C CA . VAL A 1 78 ? 22.787 4.435 -47.775 1.00 97.56 78 VAL A CA 1
ATOM 565 C C . VAL A 1 78 ? 21.877 3.417 -48.449 1.00 97.56 78 VAL A C 1
ATOM 567 O O . VAL A 1 78 ? 21.680 3.461 -49.666 1.00 97.56 78 VAL A O 1
ATOM 570 N N . ARG A 1 79 ? 21.333 2.489 -47.669 1.00 96.38 79 ARG A N 1
ATOM 571 C CA . ARG A 1 79 ? 20.480 1.392 -48.131 1.00 96.38 79 ARG A CA 1
ATOM 572 C C . ARG A 1 79 ? 19.240 1.292 -47.256 1.00 96.38 79 ARG A C 1
ATOM 574 O O . ARG A 1 79 ? 19.305 1.545 -46.060 1.00 96.38 79 ARG A O 1
ATOM 581 N N . SER A 1 80 ? 18.132 0.867 -47.852 1.00 95.75 80 SER A N 1
ATOM 582 C CA . SER A 1 80 ? 16.950 0.377 -47.146 1.00 95.75 80 SER A CA 1
ATOM 583 C C . SER A 1 80 ? 16.643 -1.050 -47.591 1.00 95.75 80 SER A C 1
ATOM 585 O O . SER A 1 80 ? 16.793 -1.391 -48.768 1.00 95.75 80 SER A O 1
ATOM 587 N N . SER A 1 81 ? 16.210 -1.883 -46.656 1.00 92.75 81 SER A N 1
ATOM 588 C CA . SER A 1 81 ? 15.818 -3.276 -46.886 1.00 92.75 81 SER A CA 1
ATOM 589 C C . SER A 1 81 ? 14.489 -3.571 -46.199 1.00 92.75 81 SER A C 1
ATOM 591 O O . SER A 1 81 ? 14.137 -2.901 -45.226 1.00 92.75 81 SER A O 1
ATOM 593 N N . GLU A 1 82 ? 13.721 -4.528 -46.721 1.00 87.19 82 GLU A N 1
ATOM 594 C CA . GLU A 1 82 ? 12.500 -4.973 -46.041 1.00 87.19 82 GLU A CA 1
ATOM 595 C C . GLU A 1 82 ? 12.852 -5.751 -44.771 1.00 87.19 82 GLU A C 1
ATOM 597 O O . GLU A 1 82 ? 13.837 -6.483 -44.715 1.00 87.19 82 GLU A O 1
ATOM 602 N N . ILE A 1 83 ? 11.994 -5.661 -43.765 1.00 81.44 83 ILE A N 1
ATOM 603 C CA . ILE A 1 83 ? 12.011 -6.562 -42.613 1.00 81.44 83 ILE A CA 1
ATOM 604 C C . ILE A 1 83 ? 11.171 -7.789 -42.999 1.00 81.44 83 ILE A C 1
ATOM 606 O O . ILE A 1 83 ? 9.944 -7.722 -43.043 1.00 81.44 83 ILE A O 1
ATOM 610 N N . SER A 1 84 ? 11.833 -8.894 -43.366 1.00 58.53 84 SER A N 1
ATOM 611 C CA . SER A 1 84 ? 11.213 -10.031 -44.076 1.00 58.53 84 SER A CA 1
ATOM 612 C C . SER A 1 84 ? 10.426 -11.028 -43.210 1.00 58.53 84 SER A C 1
ATOM 614 O O . SER A 1 84 ? 9.825 -11.944 -43.760 1.00 58.53 84 SER A O 1
ATOM 616 N N . ASP A 1 85 ? 10.381 -10.846 -41.890 1.00 56.28 85 ASP A N 1
ATOM 617 C CA . ASP A 1 85 ? 9.431 -11.463 -40.949 1.00 56.28 85 ASP A CA 1
ATOM 618 C C . ASP A 1 85 ? 9.674 -10.851 -39.554 1.00 56.28 85 ASP A C 1
ATOM 620 O O . ASP A 1 85 ? 10.801 -10.451 -39.243 1.00 56.28 85 ASP A O 1
ATOM 624 N N . GLU A 1 86 ? 8.680 -10.881 -38.650 1.00 51.44 86 GLU A N 1
ATOM 625 C CA . GLU A 1 86 ? 8.860 -10.571 -37.207 1.00 51.44 86 GLU A CA 1
ATOM 626 C C . GLU A 1 86 ? 9.971 -11.430 -36.544 1.00 51.44 86 GLU A C 1
ATOM 628 O O . GLU A 1 86 ? 10.366 -11.200 -35.398 1.00 51.44 86 GLU A O 1
ATOM 633 N N . GLN A 1 87 ? 10.478 -12.447 -37.252 1.00 46.50 87 GLN A N 1
ATOM 634 C CA . GLN A 1 87 ? 11.500 -13.383 -36.802 1.00 46.50 87 GLN A CA 1
ATOM 635 C C . GLN A 1 87 ? 12.910 -13.176 -37.393 1.00 46.50 87 GLN A C 1
ATOM 637 O O . GLN A 1 87 ? 13.791 -13.925 -36.980 1.00 46.50 87 GLN A O 1
ATOM 642 N N . SER A 1 88 ? 13.178 -12.233 -38.312 1.00 55.47 88 SER A N 1
ATOM 643 C CA . SER A 1 88 ? 14.571 -11.966 -38.753 1.00 55.47 88 SER A CA 1
ATOM 644 C C . SER A 1 88 ? 14.753 -10.602 -39.456 1.00 55.47 88 SER A C 1
ATOM 646 O O . SER A 1 88 ? 14.935 -10.547 -40.678 1.00 55.47 88 SER A O 1
ATOM 648 N N . PRO A 1 89 ? 14.732 -9.484 -38.705 1.00 59.00 89 PRO A N 1
ATOM 649 C CA . PRO A 1 89 ? 14.631 -8.136 -39.274 1.00 59.00 89 PRO A CA 1
ATOM 650 C C . PRO A 1 89 ? 15.816 -7.671 -40.132 1.00 59.00 89 PRO A C 1
ATOM 652 O O . PRO A 1 89 ? 15.649 -6.773 -40.945 1.00 59.00 89 PRO A O 1
ATOM 655 N N . ALA A 1 90 ? 16.981 -8.311 -40.029 1.00 63.78 90 ALA A N 1
ATOM 656 C CA . ALA A 1 90 ? 18.187 -7.927 -40.768 1.00 63.78 90 ALA A CA 1
ATOM 657 C C . ALA A 1 90 ? 18.383 -8.642 -42.124 1.00 63.78 90 ALA A C 1
ATOM 659 O O . ALA A 1 90 ? 19.417 -8.473 -42.760 1.00 63.78 90 ALA A O 1
ATOM 660 N N . SER A 1 91 ? 17.446 -9.498 -42.552 1.00 65.69 91 SER A N 1
ATOM 661 C CA . SER A 1 91 ? 17.680 -10.455 -43.656 1.00 65.69 91 SER A CA 1
ATOM 662 C C . SER A 1 91 ? 16.811 -10.259 -44.900 1.00 65.69 91 SER A C 1
ATOM 664 O O . SER A 1 91 ? 16.806 -11.116 -45.790 1.00 65.69 91 SER A O 1
ATOM 666 N N . GLY A 1 92 ? 16.030 -9.182 -44.967 1.00 75.81 92 GLY A N 1
ATOM 667 C CA . GLY A 1 92 ? 15.140 -8.971 -46.100 1.00 75.81 92 GLY A CA 1
ATOM 668 C C . GLY A 1 92 ? 15.818 -8.361 -47.327 1.00 75.81 92 GLY A C 1
ATOM 669 O O . GLY A 1 92 ? 16.965 -7.912 -47.272 1.00 75.81 92 GLY A O 1
ATOM 670 N N . PRO A 1 93 ? 15.126 -8.400 -48.478 1.00 84.50 93 PRO A N 1
ATOM 671 C CA . PRO A 1 93 ? 15.658 -7.889 -49.733 1.00 84.50 93 PRO A CA 1
ATOM 672 C C . PRO A 1 93 ? 15.907 -6.378 -49.674 1.00 84.50 93 PRO A C 1
ATOM 674 O O . PRO A 1 93 ? 15.150 -5.628 -49.057 1.00 84.50 93 PRO A O 1
ATOM 677 N N . GLU A 1 94 ? 16.955 -5.929 -50.368 1.00 91.38 94 GLU A N 1
ATOM 678 C CA . GLU A 1 94 ? 17.211 -4.508 -50.608 1.00 91.38 94 GLU A CA 1
ATOM 679 C C . GLU A 1 94 ? 16.046 -3.886 -51.396 1.00 91.38 94 GLU A C 1
ATOM 681 O O . GLU A 1 94 ? 15.635 -4.414 -52.432 1.00 91.38 94 GLU A O 1
ATOM 686 N N . VAL A 1 95 ? 15.528 -2.757 -50.904 1.00 92.88 95 VAL A N 1
ATOM 687 C CA . VAL A 1 95 ? 14.431 -2.004 -51.533 1.00 92.88 95 VAL A CA 1
ATOM 688 C C . VAL A 1 95 ? 14.959 -0.802 -52.305 1.00 92.88 95 VAL A C 1
ATOM 690 O O . VAL A 1 95 ? 14.510 -0.531 -53.418 1.00 92.88 95 VAL A O 1
ATOM 693 N N . ALA A 1 96 ? 15.901 -0.068 -51.714 1.00 95.12 96 ALA A N 1
ATOM 694 C CA . ALA A 1 96 ? 16.531 1.092 -52.331 1.00 95.12 96 ALA A CA 1
ATOM 695 C C . ALA A 1 96 ? 17.958 1.264 -51.810 1.00 95.12 96 ALA A C 1
ATOM 697 O O . ALA A 1 96 ? 18.242 0.952 -50.652 1.00 95.12 96 ALA A O 1
ATOM 698 N N . ARG A 1 97 ? 18.830 1.823 -52.648 1.00 95.25 97 ARG A N 1
ATOM 699 C CA . ARG A 1 97 ? 20.213 2.160 -52.313 1.00 95.25 97 ARG A CA 1
ATOM 700 C C . ARG A 1 97 ? 20.639 3.424 -53.051 1.00 95.25 97 ARG A C 1
ATOM 702 O O . ARG A 1 97 ? 20.268 3.618 -54.208 1.00 95.25 97 ARG A O 1
ATOM 709 N N . ALA A 1 98 ? 21.430 4.259 -52.389 1.00 96.50 98 ALA A N 1
ATOM 710 C CA . ALA A 1 98 ? 22.076 5.419 -52.983 1.00 96.50 98 ALA A CA 1
ATOM 711 C C . ALA A 1 98 ? 23.541 5.484 -52.537 1.00 96.50 98 ALA A C 1
ATOM 713 O O . ALA A 1 98 ? 23.832 5.513 -51.341 1.00 96.50 98 ALA A O 1
ATOM 714 N N . ASP A 1 99 ? 24.457 5.531 -53.502 1.00 96.00 99 ASP A N 1
ATOM 715 C CA . ASP A 1 99 ? 25.881 5.733 -53.238 1.00 96.00 99 ASP A CA 1
ATOM 716 C C . ASP A 1 99 ? 26.184 7.233 -53.059 1.00 96.00 99 ASP A C 1
ATOM 718 O O . ASP A 1 99 ? 25.483 8.101 -53.593 1.00 96.00 99 ASP A O 1
ATOM 722 N N . LEU A 1 100 ? 27.217 7.552 -52.280 1.00 94.44 100 LEU A N 1
ATOM 723 C CA . LEU A 1 100 ? 27.682 8.917 -52.052 1.00 94.44 100 LEU A CA 1
ATOM 724 C C . LEU A 1 100 ? 28.930 9.176 -52.899 1.00 94.44 100 LEU A C 1
ATOM 726 O O . LEU A 1 100 ? 29.953 8.500 -52.760 1.00 94.44 100 LEU A O 1
ATOM 730 N N . ASP A 1 101 ? 28.853 10.196 -53.753 1.00 90.25 101 ASP A N 1
ATOM 731 C CA . ASP A 1 101 ? 29.979 10.602 -54.589 1.00 90.25 101 ASP A CA 1
ATOM 732 C C . ASP A 1 101 ? 31.152 11.134 -53.738 1.00 90.25 101 ASP A C 1
ATOM 734 O O . ASP A 1 101 ? 30.940 11.893 -52.782 1.00 90.25 101 ASP A O 1
ATOM 738 N N . PRO A 1 102 ? 32.414 10.825 -54.102 1.00 87.81 102 PRO A N 1
ATOM 739 C CA . PRO A 1 102 ? 33.573 11.498 -53.527 1.00 87.81 102 PRO A CA 1
ATOM 740 C C . PRO A 1 102 ? 33.443 13.032 -53.632 1.00 87.81 102 PRO A C 1
ATOM 742 O O . PRO A 1 102 ? 33.004 13.538 -54.667 1.00 87.81 102 PRO A O 1
ATOM 745 N N . PRO A 1 103 ? 33.883 13.801 -52.621 1.00 91.44 103 PRO A N 1
ATOM 746 C CA . PRO A 1 103 ? 34.705 13.381 -51.485 1.00 91.44 103 PRO A CA 1
ATOM 747 C C . PRO A 1 103 ? 33.916 12.911 -50.252 1.00 91.44 103 PRO A C 1
ATOM 749 O O . PRO A 1 103 ? 34.546 12.661 -49.228 1.00 91.44 103 PRO A O 1
ATOM 752 N N . LEU A 1 104 ? 32.586 12.781 -50.341 1.00 94.38 104 LEU A N 1
ATOM 753 C CA . LEU A 1 104 ? 31.736 12.591 -49.168 1.00 94.38 104 LEU A CA 1
ATOM 754 C C . LEU A 1 104 ? 32.037 11.284 -48.431 1.00 94.38 104 LEU A C 1
ATOM 756 O O . LEU A 1 104 ? 32.202 10.219 -49.038 1.00 94.38 104 LEU A O 1
ATOM 760 N N . PHE A 1 105 ? 32.059 11.382 -47.106 1.00 96.81 105 PHE A N 1
ATOM 761 C CA . PHE A 1 105 ? 32.103 10.243 -46.201 1.00 96.81 105 PHE A CA 1
ATOM 762 C C . PHE A 1 105 ? 30.778 10.172 -45.432 1.00 96.81 105 PHE A C 1
ATOM 764 O O . PHE A 1 105 ? 30.492 11.066 -44.636 1.00 96.81 105 PHE A O 1
ATOM 771 N N . GLY A 1 106 ? 29.981 9.127 -45.675 1.00 96.50 106 GLY A N 1
ATOM 772 C CA . GLY A 1 106 ? 28.681 8.930 -45.024 1.00 96.50 106 GLY A CA 1
ATOM 773 C C . GLY A 1 106 ? 28.811 8.553 -43.549 1.00 96.50 106 GLY A C 1
ATOM 774 O O . GLY A 1 106 ? 29.686 7.767 -43.187 1.00 96.50 106 GLY A O 1
ATOM 775 N N . GLU A 1 107 ? 27.949 9.126 -42.711 1.00 97.88 107 GLU A N 1
ATOM 776 C CA . GLU A 1 107 ? 27.888 8.880 -41.264 1.00 97.88 107 GLU A CA 1
ATOM 777 C C . GLU A 1 107 ? 26.456 8.481 -40.845 1.00 97.88 107 GLU A C 1
ATOM 779 O O . GLU A 1 107 ? 25.748 7.851 -41.639 1.00 97.88 107 GLU A O 1
ATOM 784 N N . GLY A 1 108 ? 26.028 8.793 -39.620 1.00 97.50 108 GLY A N 1
ATOM 785 C CA . GLY A 1 108 ? 24.732 8.412 -39.057 1.00 97.50 108 GLY A CA 1
ATOM 786 C C . GLY A 1 108 ? 23.524 8.811 -39.909 1.00 97.50 108 GLY A C 1
ATOM 787 O O . GLY A 1 108 ? 23.552 9.812 -40.635 1.00 97.50 108 GLY A O 1
ATOM 788 N N . ILE A 1 109 ? 22.445 8.035 -39.785 1.00 98.44 109 ILE A N 1
ATOM 789 C CA . ILE A 1 109 ? 21.151 8.290 -40.426 1.00 98.44 109 ILE A CA 1
ATOM 790 C C . ILE A 1 109 ? 20.004 8.266 -39.419 1.00 98.44 109 ILE A C 1
ATOM 792 O O . ILE A 1 109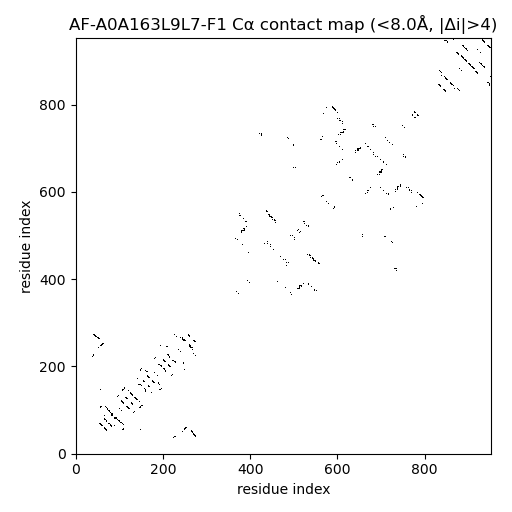 ? 20.085 7.545 -38.437 1.00 98.44 109 ILE A O 1
ATOM 796 N N . THR A 1 110 ? 18.951 9.050 -39.668 1.00 98.25 110 THR A N 1
ATOM 797 C CA . THR A 1 110 ? 17.677 8.925 -38.943 1.00 98.25 110 THR A CA 1
ATOM 798 C C . THR A 1 110 ? 16.487 9.327 -39.815 1.00 98.25 110 THR A C 1
ATOM 800 O O . THR A 1 110 ? 16.618 10.178 -40.703 1.00 98.25 110 THR A O 1
ATOM 803 N N . VAL A 1 111 ? 15.308 8.783 -39.543 1.00 96.88 111 VAL A N 1
ATOM 804 C CA . VAL A 1 111 ? 14.049 9.111 -40.195 1.00 96.88 111 VAL A CA 1
ATOM 805 C C . VAL A 1 111 ? 13.271 10.089 -39.317 1.00 96.88 111 VAL A C 1
ATOM 807 O O . VAL A 1 111 ? 12.860 9.806 -38.193 1.00 96.88 111 VAL A O 1
ATOM 810 N N . ALA A 1 112 ? 13.005 11.269 -39.872 1.00 95.06 112 ALA A N 1
ATOM 811 C CA . ALA A 1 112 ? 12.127 12.268 -39.278 1.00 95.06 112 ALA A CA 1
ATOM 812 C C . ALA A 1 112 ? 10.981 12.568 -40.255 1.00 95.06 112 ALA A C 1
ATOM 814 O O . ALA A 1 112 ? 11.147 13.275 -41.253 1.00 95.06 112 ALA A O 1
ATOM 815 N N . GLY A 1 113 ? 9.806 11.992 -39.985 1.00 90.69 113 GLY A N 1
ATOM 816 C CA . GLY A 1 113 ? 8.631 12.110 -40.850 1.00 90.69 113 GLY A CA 1
ATOM 817 C C . GLY A 1 113 ? 8.822 11.414 -42.204 1.00 90.69 113 GLY A C 1
ATOM 818 O O . GLY A 1 113 ? 8.944 10.189 -42.268 1.00 90.69 113 GLY A O 1
ATOM 819 N N . ASP A 1 114 ? 8.830 12.203 -43.283 1.00 91.69 114 ASP A N 1
ATOM 820 C CA . ASP A 1 114 ? 9.008 11.742 -44.673 1.00 91.69 114 ASP A CA 1
ATOM 821 C C . ASP A 1 114 ? 10.442 11.958 -45.200 1.00 91.69 114 ASP A C 1
ATOM 823 O O . ASP A 1 114 ? 10.692 11.851 -46.410 1.00 91.69 114 ASP A O 1
ATOM 827 N N . THR A 1 115 ? 11.377 12.306 -44.313 1.00 96.44 115 THR A N 1
ATOM 828 C CA . THR A 1 115 ? 12.775 12.597 -44.644 1.00 96.44 115 THR A CA 1
ATOM 829 C C . THR A 1 115 ? 13.697 11.623 -43.924 1.00 96.44 115 THR A C 1
ATOM 831 O O . THR A 1 115 ? 13.602 11.465 -42.709 1.00 96.44 115 THR A O 1
ATOM 834 N N . LEU A 1 116 ? 14.616 11.014 -44.674 1.00 97.94 116 LEU A N 1
ATOM 835 C CA . LEU A 1 116 ? 15.776 10.327 -44.116 1.00 97.94 116 LEU A CA 1
ATOM 836 C C . LEU A 1 116 ? 16.959 11.296 -44.123 1.00 97.94 116 LEU A C 1
ATOM 838 O O . LEU A 1 116 ? 17.408 11.743 -45.181 1.00 97.94 116 LEU A O 1
ATOM 842 N N . TRP A 1 117 ? 17.433 11.645 -42.938 1.00 98.25 117 TRP A N 1
ATOM 843 C CA . TRP A 1 117 ? 18.606 12.480 -42.732 1.00 98.25 117 TRP A CA 1
ATOM 844 C C . TRP A 1 117 ? 19.853 11.614 -42.747 1.00 98.25 117 TRP A C 1
ATOM 846 O O . TRP A 1 117 ? 19.867 10.569 -42.113 1.00 98.25 117 TRP A O 1
ATOM 856 N N . GLN A 1 118 ? 20.897 12.052 -43.449 1.00 98.31 118 GLN A N 1
ATOM 857 C CA . GLN A 1 118 ? 22.204 11.399 -43.465 1.00 98.31 118 GLN A CA 1
ATOM 858 C C . GLN A 1 118 ? 23.304 12.420 -43.188 1.00 98.31 118 GLN A C 1
ATOM 860 O O . GLN A 1 118 ? 23.441 13.406 -43.916 1.00 98.31 118 GLN A O 1
ATOM 865 N N . LEU A 1 119 ? 24.104 12.178 -42.154 1.00 98.12 119 LEU A N 1
ATOM 866 C CA . LEU A 1 119 ? 25.259 13.005 -41.829 1.00 98.12 119 LEU A CA 1
ATOM 867 C C . LEU A 1 119 ? 26.464 12.669 -42.709 1.00 98.12 119 LEU A C 1
ATOM 869 O O . LEU A 1 119 ? 26.563 11.594 -43.306 1.00 98.12 119 LEU A O 1
ATOM 873 N N . THR A 1 120 ? 27.401 13.610 -42.764 1.00 97.19 120 THR A N 1
ATOM 874 C CA . THR A 1 120 ? 28.732 13.404 -43.338 1.00 97.19 120 THR A CA 1
ATOM 875 C C . THR A 1 120 ? 29.796 13.734 -42.302 1.00 97.19 120 THR A C 1
ATOM 877 O O . THR A 1 120 ? 29.579 14.595 -41.449 1.00 97.19 120 THR A O 1
ATOM 880 N N . TRP A 1 121 ? 30.946 13.062 -42.371 1.00 94.56 121 TRP A N 1
ATOM 881 C CA . TRP A 1 121 ? 31.949 13.142 -41.306 1.00 94.56 121 TRP A CA 1
ATOM 882 C C . TRP A 1 121 ? 32.560 14.539 -41.151 1.00 94.56 121 TRP A C 1
ATOM 884 O O . TRP A 1 121 ? 32.329 15.231 -40.161 1.00 94.56 121 TRP A O 1
ATOM 894 N N . LYS A 1 122 ? 33.359 14.956 -42.138 1.00 92.31 122 LYS A N 1
ATOM 895 C CA . LYS A 1 122 ? 34.110 16.226 -42.134 1.00 92.31 122 LYS A CA 1
ATOM 896 C C . LYS A 1 122 ? 33.714 17.161 -43.265 1.00 92.31 122 LYS A C 1
ATOM 898 O O . LYS A 1 122 ? 34.288 18.239 -4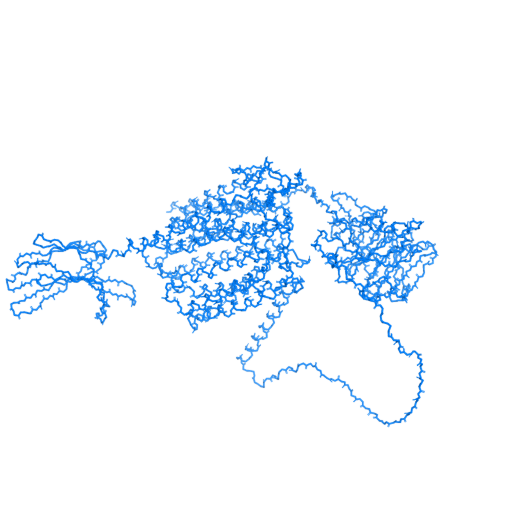3.402 1.00 92.31 122 LYS A O 1
ATOM 903 N N . ASP A 1 123 ? 32.745 16.749 -44.075 1.00 91.56 123 ASP A N 1
ATOM 904 C CA . ASP A 1 123 ? 32.297 17.506 -45.238 1.00 91.56 123 ASP A CA 1
ATOM 905 C C . ASP A 1 123 ? 31.355 18.661 -44.851 1.00 91.56 123 ASP A C 1
ATOM 907 O O . ASP A 1 123 ? 31.104 19.543 -45.671 1.00 91.56 123 ASP A O 1
ATOM 911 N N . GLY A 1 124 ? 30.878 18.700 -43.598 1.00 93.69 124 GLY A N 1
ATOM 912 C CA . GLY A 1 124 ? 30.092 19.811 -43.053 1.00 93.69 124 GLY A CA 1
ATOM 913 C C . GLY A 1 124 ? 28.683 19.899 -43.639 1.00 93.69 124 GLY A C 1
ATOM 914 O O . GLY A 1 124 ? 28.140 20.998 -43.779 1.00 93.69 124 GLY A O 1
ATOM 915 N N . VAL A 1 125 ? 28.097 18.758 -44.019 1.00 95.69 125 VAL A N 1
ATOM 916 C CA . VAL A 1 125 ? 26.776 18.693 -44.655 1.00 95.69 125 VAL A CA 1
ATOM 917 C C . VAL A 1 125 ? 25.911 17.581 -44.055 1.00 95.69 125 VAL A C 1
ATOM 919 O O . VAL A 1 125 ? 26.364 16.449 -43.894 1.00 95.69 125 VAL A O 1
ATOM 922 N N . ALA A 1 126 ? 24.641 17.887 -43.803 1.00 97.31 126 ALA A N 1
ATOM 923 C CA . ALA A 1 126 ? 23.580 16.905 -43.605 1.00 97.31 126 ALA A CA 1
ATOM 924 C C . ALA A 1 126 ? 22.731 16.805 -44.881 1.00 97.31 126 ALA A C 1
ATOM 926 O O . ALA A 1 126 ? 22.309 17.816 -45.445 1.00 97.31 126 ALA A O 1
ATOM 927 N N . ILE A 1 127 ? 22.500 15.592 -45.366 1.00 97.94 127 ILE A N 1
ATOM 928 C CA . ILE A 1 127 ? 21.763 15.317 -46.599 1.00 97.94 127 ILE A CA 1
ATOM 929 C C . ILE A 1 127 ? 20.339 14.903 -46.224 1.00 97.94 127 ILE A C 1
ATOM 931 O O . ILE A 1 127 ? 20.148 13.904 -45.533 1.00 97.94 127 ILE A O 1
ATOM 935 N N . ALA A 1 128 ? 19.343 15.645 -46.702 1.00 97.94 128 ALA A N 1
ATOM 936 C CA . ALA A 1 128 ? 17.938 15.267 -46.613 1.00 97.94 128 ALA A CA 1
ATOM 937 C C . ALA A 1 128 ? 17.567 14.412 -47.828 1.00 97.94 128 ALA A C 1
ATOM 939 O O . ALA A 1 128 ? 17.688 14.852 -48.978 1.00 97.94 128 ALA A O 1
ATOM 940 N N . ARG A 1 129 ? 17.095 13.191 -47.585 1.00 97.69 129 ARG A N 1
ATOM 941 C CA . ARG A 1 129 ? 16.690 12.235 -48.620 1.00 97.69 129 ARG A CA 1
ATOM 942 C C . ARG A 1 129 ? 15.213 11.897 -48.507 1.00 97.69 129 ARG A C 1
ATOM 944 O O . ARG A 1 129 ? 14.609 11.968 -47.441 1.00 97.69 129 ARG A O 1
ATOM 951 N N . ASP A 1 130 ? 14.636 11.499 -49.629 1.00 96.75 130 ASP A N 1
ATOM 952 C CA . ASP A 1 130 ? 13.353 10.804 -49.650 1.00 96.75 130 ASP A CA 1
ATOM 953 C C . ASP A 1 130 ? 13.497 9.440 -48.962 1.00 96.75 130 ASP A C 1
ATOM 955 O O . ASP A 1 130 ? 14.374 8.669 -49.343 1.00 96.75 130 ASP A O 1
ATOM 959 N N . LYS A 1 131 ? 12.681 9.134 -47.945 1.00 95.25 131 LYS A N 1
ATOM 960 C CA . LYS A 1 131 ? 12.871 7.892 -47.176 1.00 95.25 131 LYS A CA 1
ATOM 961 C C . LYS A 1 131 ? 12.553 6.616 -47.963 1.00 95.25 131 LYS A C 1
ATOM 963 O O . LYS A 1 131 ? 13.151 5.580 -47.708 1.00 95.25 131 LYS A O 1
ATOM 968 N N . ASP A 1 132 ? 11.662 6.682 -48.950 1.00 92.88 132 ASP A N 1
ATOM 969 C CA . ASP A 1 132 ? 11.255 5.503 -49.721 1.00 92.88 132 ASP A CA 1
ATOM 970 C C . ASP A 1 132 ? 12.239 5.161 -50.843 1.00 92.88 132 ASP A C 1
ATOM 972 O O . ASP A 1 132 ? 12.488 3.982 -51.115 1.00 92.88 132 ASP A O 1
ATOM 976 N N . THR A 1 133 ? 12.779 6.188 -51.505 1.00 95.44 133 THR A N 1
ATOM 977 C CA . THR A 1 133 ? 13.636 6.063 -52.698 1.00 95.44 133 THR A CA 1
ATOM 978 C C . THR A 1 133 ? 15.111 6.367 -52.436 1.00 95.44 133 THR A C 1
ATOM 980 O O . THR A 1 133 ? 15.950 6.062 -53.282 1.00 95.44 133 THR A O 1
ATOM 983 N N . LEU A 1 134 ? 15.440 6.968 -51.287 1.00 97.25 134 LEU A N 1
ATOM 984 C CA . LEU A 1 134 ? 16.776 7.436 -50.881 1.00 97.25 134 LEU A CA 1
ATOM 985 C C . LEU A 1 134 ? 17.389 8.514 -51.789 1.00 97.25 134 LEU A C 1
ATOM 987 O O . LEU A 1 134 ? 18.562 8.881 -51.631 1.00 97.25 134 LEU A O 1
ATOM 991 N N . THR A 1 135 ? 16.604 9.077 -52.713 1.00 96.44 135 THR A N 1
ATOM 992 C CA . THR A 1 135 ? 17.060 10.177 -53.564 1.00 96.44 135 THR A CA 1
ATOM 993 C C . THR A 1 135 ? 17.335 11.408 -52.717 1.00 96.44 135 THR A C 1
ATOM 995 O O . THR A 1 135 ? 16.497 11.813 -51.907 1.00 96.44 135 THR A O 1
ATOM 998 N N . GLU A 1 136 ? 18.499 12.015 -52.925 1.00 97.31 136 GLU A N 1
ATOM 999 C CA . GLU A 1 136 ? 18.851 13.290 -52.313 1.00 97.31 136 GLU A CA 1
ATOM 1000 C C . GLU A 1 136 ? 17.859 14.378 -52.746 1.00 97.31 136 GLU A C 1
ATOM 1002 O O . GLU A 1 136 ? 17.625 14.578 -53.939 1.00 97.31 136 GLU A O 1
ATOM 1007 N N . ARG A 1 137 ? 17.271 15.065 -51.763 1.00 96.25 137 ARG A N 1
ATOM 1008 C CA . ARG A 1 137 ? 16.365 16.199 -51.972 1.00 96.25 137 ARG A CA 1
ATOM 1009 C C . ARG A 1 137 ? 17.105 17.517 -51.781 1.00 96.25 137 ARG A C 1
ATOM 1011 O O . ARG A 1 137 ? 17.028 18.393 -52.637 1.00 96.25 137 ARG A O 1
ATOM 1018 N N . GLU A 1 138 ? 17.814 17.647 -50.663 1.00 96.44 138 GLU A N 1
ATOM 1019 C CA . GLU A 1 138 ? 18.464 18.893 -50.260 1.00 96.44 138 GLU A CA 1
ATOM 1020 C C . GLU A 1 138 ? 19.667 18.623 -49.343 1.00 96.44 138 GLU A C 1
ATOM 1022 O O . GLU A 1 138 ? 19.789 17.554 -48.742 1.00 96.44 138 GLU A O 1
ATOM 1027 N N . ARG A 1 139 ? 20.571 19.601 -49.246 1.00 96.69 139 ARG A N 1
ATOM 1028 C CA . ARG A 1 139 ? 21.745 19.583 -48.369 1.00 96.69 139 ARG A CA 1
ATOM 1029 C C . ARG A 1 139 ? 21.699 20.770 -47.425 1.00 96.69 139 ARG A C 1
ATOM 1031 O O . ARG A 1 139 ? 21.521 21.903 -47.866 1.00 96.69 139 ARG A O 1
ATOM 1038 N N . PHE A 1 140 ? 21.956 20.507 -46.154 1.00 97.06 140 PHE A N 1
ATOM 1039 C CA . PHE A 1 140 ? 21.952 21.493 -45.086 1.00 97.06 140 PHE A CA 1
ATOM 1040 C C . PHE A 1 140 ? 23.359 21.636 -44.500 1.00 97.06 140 PHE A C 1
ATOM 1042 O O . PHE A 1 140 ? 24.064 20.631 -44.375 1.00 97.06 140 PHE A O 1
ATOM 1049 N N . PRO A 1 141 ? 23.803 22.855 -44.144 1.00 94.38 141 PRO A N 1
ATOM 1050 C CA . PRO A 1 141 ? 25.071 23.041 -43.449 1.00 94.38 141 PRO A CA 1
ATOM 1051 C C . PRO A 1 141 ? 25.076 22.325 -42.095 1.00 94.38 141 PRO A C 1
ATOM 1053 O O . PRO A 1 141 ? 24.135 22.470 -41.315 1.00 94.38 141 PRO A O 1
ATOM 1056 N N . LEU A 1 142 ? 26.158 21.608 -41.804 1.00 93.69 142 LEU A N 1
ATOM 1057 C CA . LEU A 1 142 ? 26.445 21.038 -40.491 1.00 93.69 142 LEU A CA 1
ATOM 1058 C C . LEU A 1 142 ? 27.544 21.875 -39.825 1.00 93.69 142 LEU A C 1
ATOM 1060 O O . LEU A 1 142 ? 28.620 22.071 -40.387 1.00 93.69 142 LEU A O 1
ATOM 1064 N N . ASP A 1 143 ? 27.253 22.401 -38.639 1.00 90.12 143 ASP A N 1
ATOM 1065 C CA . ASP A 1 143 ? 28.127 23.286 -37.860 1.00 90.12 143 ASP A CA 1
ATOM 1066 C C . ASP A 1 143 ? 29.192 22.543 -37.029 1.00 90.12 143 ASP A C 1
ATOM 1068 O O . ASP A 1 143 ? 30.084 23.177 -36.464 1.00 90.12 143 ASP A O 1
ATOM 1072 N N . THR A 1 144 ? 29.131 21.209 -37.003 1.00 92.62 144 THR A N 1
ATOM 1073 C CA . THR A 1 144 ? 30.038 20.287 -36.298 1.00 92.62 144 THR A CA 1
ATOM 1074 C C . THR A 1 144 ? 30.577 19.207 -37.251 1.00 92.62 144 THR A C 1
ATOM 1076 O O . THR A 1 144 ? 30.220 19.176 -38.430 1.00 92.62 144 THR A O 1
ATOM 1079 N N . GLU A 1 145 ? 31.424 18.291 -36.762 1.00 94.06 145 GLU A N 1
ATOM 1080 C CA . GLU A 1 145 ? 31.526 16.975 -37.420 1.00 94.06 145 GLU A CA 1
ATOM 1081 C C . GLU A 1 145 ? 30.179 16.237 -37.289 1.00 94.06 145 GLU A C 1
ATOM 1083 O O . GLU A 1 145 ? 29.381 16.541 -36.397 1.00 94.06 145 GLU A O 1
ATOM 1088 N N . GLY A 1 146 ? 29.909 15.284 -38.181 1.00 94.25 146 GLY A N 1
ATOM 1089 C CA . GLY A 1 146 ? 28.722 14.430 -38.107 1.00 94.25 146 GLY A CA 1
ATOM 1090 C C . GLY A 1 146 ? 29.109 13.002 -37.768 1.00 94.25 146 GLY A C 1
ATOM 1091 O O . GLY A 1 146 ? 29.921 12.431 -38.483 1.00 94.25 146 GLY A O 1
ATOM 1092 N N . TRP A 1 147 ? 28.592 12.455 -36.669 1.00 97.75 147 TRP A N 1
ATOM 1093 C CA . TRP A 1 147 ? 28.852 11.072 -36.255 1.00 97.75 147 TRP A CA 1
ATOM 1094 C C . TRP A 1 147 ? 27.524 10.307 -36.208 1.00 97.75 147 TRP A C 1
ATOM 1096 O O . TRP A 1 147 ? 27.059 9.854 -37.248 1.00 97.75 147 TRP A O 1
ATOM 1106 N N . GLY A 1 148 ? 26.856 10.219 -35.060 1.00 97.81 148 GLY A N 1
ATOM 1107 C CA . GLY A 1 148 ? 25.533 9.603 -34.936 1.00 97.81 148 GLY A CA 1
ATOM 1108 C C . GLY A 1 148 ? 24.389 10.611 -34.972 1.00 97.81 148 GLY A C 1
ATOM 1109 O O . GLY A 1 148 ? 24.566 11.803 -34.706 1.00 97.81 148 GLY A O 1
ATOM 1110 N N . ILE A 1 149 ? 23.193 10.128 -35.294 1.00 98.38 149 ILE A N 1
ATOM 1111 C CA . ILE A 1 149 ? 21.975 10.933 -35.362 1.00 98.38 149 ILE A CA 1
ATOM 1112 C C . ILE A 1 149 ? 20.762 10.055 -35.053 1.00 98.38 149 ILE A C 1
ATOM 1114 O O . ILE A 1 149 ? 20.728 8.915 -35.489 1.00 98.38 149 ILE A O 1
ATOM 1118 N N . CYS A 1 150 ? 19.780 10.575 -34.321 1.00 98.38 150 CYS A N 1
ATOM 1119 C CA . CYS A 1 150 ? 18.508 9.894 -34.085 1.00 98.38 150 CYS A CA 1
ATOM 1120 C C . CYS A 1 150 ? 17.357 10.897 -33.917 1.00 98.38 150 CYS A C 1
ATOM 1122 O O . CYS A 1 150 ? 17.583 12.099 -33.732 1.00 98.38 150 CYS A O 1
ATOM 1124 N N . SER A 1 151 ? 16.113 10.424 -33.987 1.00 96.56 151 SER A N 1
ATOM 1125 C CA . SER A 1 151 ? 14.911 11.262 -33.948 1.00 96.56 151 SER A CA 1
ATOM 1126 C C . SER A 1 151 ? 14.085 11.024 -32.682 1.00 96.56 151 SER A C 1
ATOM 1128 O O . SER A 1 151 ? 13.659 9.909 -32.406 1.00 96.56 151 SER A O 1
ATOM 1130 N N . LEU A 1 152 ? 13.785 12.091 -31.933 1.00 92.25 152 LEU A N 1
ATOM 1131 C CA . LEU A 1 152 ? 12.815 12.075 -30.821 1.00 92.25 152 LEU A CA 1
ATOM 1132 C C . LEU A 1 152 ? 11.396 12.463 -31.284 1.00 92.25 152 LEU A C 1
ATOM 1134 O O . LEU A 1 152 ? 10.517 12.750 -30.471 1.00 92.25 152 LEU A O 1
ATOM 1138 N N . GLY A 1 153 ? 11.165 12.512 -32.598 1.00 87.56 153 GLY A N 1
ATOM 1139 C CA . GLY A 1 153 ? 9.896 12.901 -33.210 1.00 87.56 153 GLY A CA 1
ATOM 1140 C C . GLY A 1 153 ? 9.751 14.410 -33.417 1.00 87.56 153 GLY A C 1
ATOM 1141 O O . GLY A 1 153 ? 9.554 14.844 -34.549 1.00 87.56 153 GLY A O 1
ATOM 1142 N N . ASP A 1 154 ? 9.852 15.223 -32.361 1.00 88.44 154 ASP A N 1
ATOM 1143 C CA . ASP A 1 154 ? 9.736 16.693 -32.452 1.00 88.44 154 ASP A CA 1
ATOM 1144 C C . ASP A 1 154 ? 11.076 17.414 -32.683 1.00 88.44 154 ASP A C 1
ATOM 1146 O O . ASP A 1 154 ? 11.105 18.602 -33.005 1.00 88.44 154 ASP A O 1
ATOM 1150 N N . ARG A 1 155 ? 12.187 16.692 -32.527 1.00 95.00 155 ARG A N 1
ATOM 1151 C CA . ARG A 1 155 ? 13.559 17.177 -32.690 1.00 95.00 155 ARG A CA 1
ATOM 1152 C C . ARG A 1 155 ? 14.493 16.034 -33.059 1.00 95.00 155 ARG A C 1
ATOM 1154 O O . ARG A 1 155 ? 14.246 14.878 -32.718 1.00 95.00 155 ARG A O 1
ATOM 1161 N N . ILE A 1 156 ? 15.596 16.387 -33.699 1.00 97.75 156 ILE A N 1
ATOM 1162 C CA . ILE A 1 156 ? 16.683 15.475 -34.049 1.00 97.75 156 ILE A CA 1
ATOM 1163 C C . ILE A 1 156 ? 17.808 15.635 -33.030 1.00 97.75 156 ILE A C 1
ATOM 1165 O O . ILE A 1 156 ? 18.069 16.743 -32.568 1.00 97.75 156 ILE A O 1
ATOM 1169 N N . VAL A 1 157 ? 18.483 14.548 -32.680 1.00 98.25 157 VAL A N 1
ATOM 1170 C CA . VAL A 1 157 ? 19.676 14.547 -31.829 1.00 98.25 157 VAL A CA 1
ATOM 1171 C C . VAL A 1 157 ? 20.861 14.121 -32.679 1.00 98.25 157 VAL A C 1
ATOM 1173 O O . VAL A 1 157 ? 20.757 13.137 -33.398 1.00 98.25 157 VAL A O 1
ATOM 1176 N N . SER A 1 158 ? 21.981 14.838 -32.609 1.00 98.06 158 SER A N 1
ATOM 1177 C CA . SER A 1 158 ? 23.222 14.472 -33.304 1.00 98.06 158 SER A CA 1
ATOM 1178 C C . SER A 1 158 ? 24.426 14.484 -32.367 1.00 98.06 158 SER A C 1
ATOM 1180 O O . SER A 1 158 ? 24.543 15.392 -31.535 1.00 98.06 158 SER A O 1
ATOM 1182 N N . SER A 1 159 ? 25.344 13.542 -32.565 1.00 98.31 159 SER A N 1
ATOM 1183 C CA . SER A 1 159 ? 26.675 13.506 -31.955 1.00 98.31 159 SER A CA 1
ATOM 1184 C C . SER A 1 159 ? 27.756 13.866 -32.983 1.00 98.31 159 SER A C 1
ATOM 1186 O O . SER A 1 159 ? 27.551 13.790 -34.198 1.00 98.31 159 SER A O 1
ATOM 1188 N N . ASP A 1 160 ? 28.923 14.267 -32.486 1.00 96.75 160 ASP A N 1
ATOM 1189 C CA . ASP A 1 160 ? 30.082 14.685 -33.286 1.00 96.75 160 ASP A CA 1
ATOM 1190 C C . ASP A 1 160 ? 31.403 14.067 -32.779 1.00 96.75 160 ASP A C 1
ATOM 1192 O O . ASP A 1 160 ? 32.492 14.569 -33.062 1.00 96.75 160 ASP A O 1
ATOM 1196 N N . GLY A 1 161 ? 31.320 13.004 -31.968 1.00 94.38 161 GLY A N 1
ATOM 1197 C CA . GLY A 1 161 ? 32.472 12.392 -31.303 1.00 94.38 161 GLY A CA 1
ATOM 1198 C C . GLY A 1 161 ? 32.953 13.134 -30.049 1.00 94.38 161 GLY A C 1
ATOM 1199 O O . GLY A 1 161 ? 33.834 12.629 -29.340 1.00 94.38 161 GLY A O 1
ATOM 1200 N N . SER A 1 162 ? 32.388 14.299 -29.719 1.00 97.31 162 SER A N 1
ATOM 1201 C CA . SER A 1 162 ? 32.599 14.954 -28.426 1.00 97.31 162 SER A CA 1
ATOM 1202 C C . SER A 1 162 ? 31.737 14.307 -27.328 1.00 97.31 162 SER A C 1
ATOM 1204 O O . SER A 1 162 ? 31.223 13.197 -27.485 1.00 97.31 162 SER A O 1
ATOM 1206 N N . ALA A 1 163 ? 31.644 14.967 -26.173 1.00 96.56 163 ALA A N 1
ATOM 1207 C CA . ALA A 1 163 ? 30.727 14.590 -25.102 1.00 96.56 163 ALA A CA 1
ATOM 1208 C C . ALA A 1 163 ? 29.408 15.370 -25.156 1.00 96.56 163 ALA A C 1
ATOM 1210 O O . ALA A 1 163 ? 28.633 15.306 -24.210 1.00 96.56 163 ALA A O 1
ATOM 1211 N N . THR A 1 164 ? 29.163 16.135 -26.216 1.00 97.31 164 THR A N 1
ATOM 1212 C CA . THR A 1 164 ? 27.999 17.008 -26.331 1.00 97.31 164 THR A CA 1
ATOM 1213 C C . THR A 1 164 ? 27.031 16.438 -27.364 1.00 97.31 164 THR A C 1
ATOM 1215 O O . THR A 1 164 ? 27.414 16.140 -28.494 1.00 97.31 164 THR A O 1
ATOM 1218 N N . LEU A 1 165 ? 25.758 16.312 -26.991 1.00 98.25 165 LEU A N 1
ATOM 1219 C CA . LEU A 1 165 ? 24.673 16.037 -27.931 1.00 98.25 165 LEU A CA 1
ATOM 1220 C C . LEU A 1 165 ? 24.030 17.356 -28.358 1.00 98.25 165 LEU A C 1
ATOM 1222 O O . LEU A 1 165 ? 23.715 18.206 -27.521 1.00 98.25 165 LEU A O 1
ATOM 1226 N N . THR A 1 166 ? 23.815 17.517 -29.661 1.00 98.19 166 THR A N 1
ATOM 1227 C CA . THR A 1 166 ? 23.163 18.700 -30.240 1.00 98.19 166 THR A CA 1
ATOM 1228 C C . THR A 1 166 ? 21.748 18.350 -30.675 1.00 98.19 166 THR A C 1
ATOM 1230 O O . THR A 1 166 ? 21.547 17.428 -31.461 1.00 98.19 166 THR A O 1
ATOM 1233 N N . PHE A 1 167 ? 20.766 19.104 -30.187 1.00 97.88 167 PHE A N 1
ATOM 1234 C CA . PHE A 1 167 ? 19.376 19.022 -30.622 1.00 97.88 167 PHE A CA 1
ATOM 1235 C C . PHE A 1 167 ? 19.163 19.939 -31.817 1.00 97.88 167 PHE A C 1
ATOM 1237 O O . PHE A 1 167 ? 19.583 21.096 -31.784 1.00 97.88 167 PHE A O 1
ATOM 1244 N N . ARG A 1 168 ? 18.497 19.442 -32.853 1.00 97.00 168 ARG A N 1
ATOM 1245 C CA . ARG A 1 168 ? 18.325 20.107 -34.143 1.00 97.00 168 ARG A CA 1
ATOM 1246 C C . ARG A 1 168 ? 16.867 20.107 -34.574 1.00 97.00 168 ARG A C 1
ATOM 1248 O O . ARG A 1 168 ? 16.099 19.206 -34.234 1.00 97.00 168 ARG A O 1
ATOM 1255 N N . ASP A 1 169 ? 16.506 21.136 -35.323 1.00 95.25 169 ASP A N 1
ATOM 1256 C CA . ASP A 1 169 ? 15.183 21.282 -35.916 1.00 95.25 169 ASP A CA 1
ATOM 1257 C C . ASP A 1 169 ? 14.993 20.276 -37.068 1.00 95.25 169 ASP A C 1
ATOM 1259 O O . ASP A 1 169 ? 15.861 20.188 -37.939 1.00 95.25 169 ASP A O 1
ATOM 1263 N N . PRO A 1 170 ? 13.896 19.500 -37.096 1.00 93.75 170 PRO A N 1
ATOM 1264 C CA . PRO A 1 170 ? 13.720 18.415 -38.061 1.00 93.75 170 PRO A CA 1
ATOM 1265 C C . PRO A 1 170 ? 13.406 18.885 -39.488 1.00 93.75 170 PRO A C 1
ATOM 1267 O O . PRO A 1 170 ? 13.462 18.067 -40.405 1.00 93.75 170 PRO A O 1
ATOM 1270 N N . GLU A 1 171 ? 13.076 20.166 -39.695 1.00 90.38 171 GLU A N 1
ATOM 1271 C CA . GLU A 1 171 ? 12.797 20.731 -41.023 1.00 90.38 171 GLU A CA 1
ATOM 1272 C C . GLU A 1 171 ? 14.010 21.477 -41.592 1.00 90.38 171 GLU A C 1
ATOM 1274 O O . GLU A 1 171 ? 14.328 21.351 -42.773 1.00 90.38 171 GLU A O 1
ATOM 1279 N N . THR A 1 172 ? 14.693 22.260 -40.756 1.00 91.44 172 THR A N 1
ATOM 1280 C CA . THR A 1 172 ? 15.790 23.156 -41.167 1.00 91.44 172 THR A CA 1
ATOM 1281 C C . THR A 1 172 ? 17.179 22.639 -40.811 1.00 91.44 172 THR A C 1
ATOM 1283 O O . THR A 1 172 ? 18.176 23.221 -41.240 1.00 91.44 172 THR A O 1
ATOM 1286 N N . PHE A 1 173 ? 17.259 21.588 -39.994 1.00 94.88 173 PHE A N 1
ATOM 1287 C CA . PHE A 1 173 ? 18.489 21.023 -39.434 1.00 94.88 173 PHE A CA 1
ATOM 1288 C C . PHE A 1 173 ? 19.313 21.977 -38.542 1.00 94.88 173 PHE A C 1
ATOM 1290 O O . PHE A 1 173 ? 20.417 21.645 -38.093 1.00 94.88 173 PHE A O 1
ATOM 1297 N N . ALA A 1 174 ? 18.781 23.167 -38.246 1.00 94.56 174 ALA A N 1
ATOM 1298 C CA . ALA A 1 174 ? 19.459 24.171 -37.438 1.00 94.56 174 ALA A CA 1
ATOM 1299 C C . ALA A 1 174 ? 19.594 23.710 -35.972 1.00 94.56 174 ALA A C 1
ATOM 1301 O O . ALA A 1 174 ? 18.659 23.109 -35.435 1.00 94.56 174 ALA A O 1
ATOM 1302 N N . PRO A 1 175 ? 20.722 24.001 -35.295 1.00 96.44 175 PRO A N 1
ATOM 1303 C CA . PRO A 1 175 ? 20.892 23.674 -33.884 1.00 96.44 175 PRO A CA 1
ATOM 1304 C C . PRO A 1 175 ? 19.923 24.489 -33.012 1.00 96.44 175 PRO A C 1
ATOM 1306 O O . PRO A 1 175 ? 19.813 25.709 -33.141 1.00 96.44 175 PRO A O 1
ATOM 1309 N N . ILE A 1 176 ? 19.235 23.803 -32.102 1.00 96.19 176 ILE A N 1
ATOM 1310 C CA . ILE A 1 176 ? 18.281 24.360 -31.135 1.00 96.19 176 ILE A CA 1
ATOM 1311 C C . ILE A 1 176 ? 18.955 24.534 -29.772 1.00 96.19 176 ILE A C 1
ATOM 1313 O O . ILE A 1 176 ? 18.870 25.597 -29.156 1.00 96.19 176 ILE A O 1
ATOM 1317 N N . SER A 1 177 ? 19.602 23.477 -29.282 1.00 96.19 177 SER A N 1
ATOM 1318 C CA . SER A 1 177 ? 20.230 23.432 -27.960 1.00 96.19 177 SER A CA 1
ATOM 1319 C C . SER A 1 177 ? 21.263 22.314 -27.886 1.00 96.19 177 SER A C 1
ATOM 1321 O O . SER A 1 177 ? 21.290 21.433 -28.741 1.00 96.19 177 SER A O 1
ATOM 1323 N N . THR A 1 178 ? 22.082 22.312 -26.839 1.00 97.12 178 THR A N 1
ATOM 1324 C CA . THR A 1 178 ? 23.066 21.259 -26.577 1.00 97.12 178 THR A CA 1
ATOM 1325 C C . THR A 1 178 ? 22.939 20.732 -25.154 1.00 97.12 178 THR A C 1
ATOM 1327 O O . THR A 1 178 ? 22.425 21.425 -24.272 1.00 97.12 178 THR A O 1
ATOM 1330 N N . VAL A 1 179 ? 23.414 19.508 -24.933 1.00 97.06 179 VAL A N 1
ATOM 1331 C CA . VAL A 1 179 ? 23.554 18.923 -23.598 1.00 97.06 179 VAL A CA 1
ATOM 1332 C C . VAL A 1 179 ? 24.870 18.158 -23.492 1.00 97.06 179 VAL A C 1
ATOM 1334 O O . VAL A 1 179 ? 25.255 17.457 -24.427 1.00 97.06 179 VAL A O 1
ATOM 1337 N N . ASP A 1 180 ? 25.561 18.301 -22.363 1.00 97.19 180 ASP A N 1
ATOM 1338 C CA . ASP A 1 180 ? 26.813 17.594 -22.100 1.00 97.19 180 ASP A CA 1
ATOM 1339 C C . ASP A 1 180 ? 26.533 16.264 -21.405 1.00 97.19 180 ASP A C 1
ATOM 1341 O O . ASP A 1 180 ? 25.883 16.206 -20.360 1.00 97.19 180 ASP A O 1
ATOM 1345 N N . VAL A 1 181 ? 27.057 15.188 -21.977 1.00 97.06 181 VAL A N 1
ATOM 1346 C CA . VAL A 1 181 ? 26.849 13.832 -21.495 1.00 97.06 181 VAL A CA 1
ATOM 1347 C C . VAL A 1 181 ? 27.819 13.526 -20.368 1.00 97.06 181 VAL A C 1
ATOM 1349 O O . VAL A 1 181 ? 29.043 13.605 -20.529 1.00 97.06 181 VAL A O 1
ATOM 1352 N N . THR A 1 182 ? 27.272 13.164 -19.208 1.00 92.19 182 THR A N 1
ATOM 1353 C CA . THR A 1 182 ? 28.063 12.917 -18.000 1.00 92.19 182 THR A CA 1
ATOM 1354 C C . THR A 1 182 ? 27.675 11.623 -17.298 1.00 92.19 182 THR A C 1
ATOM 1356 O O . THR A 1 182 ? 26.503 11.270 -17.182 1.00 92.19 182 THR A O 1
ATOM 1359 N N . ARG A 1 183 ? 28.677 10.915 -16.774 1.00 87.50 183 ARG A N 1
ATOM 1360 C CA . ARG A 1 183 ? 28.522 9.729 -15.928 1.00 87.50 183 ARG A CA 1
ATOM 1361 C C . ARG A 1 183 ? 29.238 9.975 -14.610 1.00 87.50 183 ARG A C 1
ATOM 1363 O O . ARG A 1 183 ? 30.443 10.199 -14.602 1.00 87.50 183 ARG A O 1
ATOM 1370 N N . SER A 1 184 ? 28.505 9.960 -13.497 1.00 79.06 184 SER A N 1
ATOM 1371 C CA . SER A 1 184 ? 29.062 10.247 -12.162 1.00 79.06 184 SER A CA 1
ATOM 1372 C C . SER A 1 184 ? 29.880 11.558 -12.121 1.00 79.06 184 SER A C 1
ATOM 1374 O O . SER A 1 184 ? 30.906 11.642 -11.454 1.00 79.06 184 SER A O 1
ATOM 1376 N N . SER A 1 185 ? 29.405 12.596 -12.826 1.00 75.44 185 SER A N 1
ATOM 1377 C CA . SER A 1 185 ? 30.066 13.905 -13.027 1.00 75.44 185 SER A CA 1
ATOM 1378 C C . SER A 1 185 ? 31.318 13.916 -13.923 1.00 75.44 185 SER A C 1
ATOM 1380 O O . SER A 1 185 ? 31.952 14.962 -14.059 1.00 75.44 185 SER A O 1
ATOM 1382 N N . GLU A 1 186 ? 31.671 12.801 -14.565 1.00 86.12 186 GLU A N 1
ATOM 1383 C CA . GLU A 1 186 ? 32.721 12.742 -15.587 1.00 86.12 186 GLU A CA 1
ATOM 1384 C C . GLU A 1 186 ? 32.116 12.833 -16.988 1.00 86.12 186 GLU A C 1
ATOM 1386 O O . GLU A 1 186 ? 31.108 12.198 -17.285 1.00 86.12 186 GLU A O 1
ATOM 1391 N N . SER A 1 187 ? 32.738 13.621 -17.861 1.00 91.62 187 SER A N 1
ATOM 1392 C CA . SER A 1 187 ? 32.299 13.784 -19.247 1.00 91.62 187 SER A CA 1
ATOM 1393 C C . SER A 1 187 ? 32.528 12.498 -20.051 1.00 91.62 187 SER A C 1
ATOM 1395 O O . SER A 1 187 ? 33.630 11.941 -20.035 1.00 91.62 187 SER A O 1
ATOM 1397 N N . VAL A 1 188 ? 31.498 12.029 -20.761 1.00 92.94 188 VAL A N 1
ATOM 1398 C CA . VAL A 1 188 ? 31.566 10.840 -21.624 1.00 92.94 188 VAL A CA 1
ATOM 1399 C C . VAL A 1 188 ? 31.668 11.293 -23.075 1.00 92.94 188 VAL A C 1
ATOM 1401 O O . VAL A 1 188 ? 30.668 11.605 -23.708 1.00 92.94 188 VAL A O 1
ATOM 1404 N N . GLY A 1 189 ? 32.899 11.370 -23.584 1.00 92.62 189 GLY A N 1
ATOM 1405 C CA . GLY A 1 189 ? 33.177 11.705 -24.983 1.00 92.62 189 GLY A CA 1
ATOM 1406 C C . GLY A 1 189 ? 33.162 10.495 -25.917 1.00 92.62 189 GLY A C 1
ATOM 1407 O O . GLY A 1 189 ? 32.925 9.367 -25.483 1.00 92.62 189 GLY A O 1
ATOM 1408 N N . LYS A 1 190 ? 33.501 10.723 -27.193 1.00 95.38 190 LYS A N 1
ATOM 1409 C CA . LYS A 1 190 ? 33.503 9.706 -28.260 1.00 95.38 190 LYS A CA 1
ATOM 1410 C C . LYS A 1 190 ? 32.127 9.092 -28.516 1.00 95.38 190 LYS A C 1
ATOM 1412 O O . LYS A 1 190 ? 32.043 7.930 -28.912 1.00 95.38 190 LYS A O 1
ATOM 1417 N N . LEU A 1 191 ? 31.066 9.860 -28.290 1.00 97.25 191 LEU A N 1
ATOM 1418 C CA . LEU A 1 191 ? 29.712 9.447 -28.635 1.00 97.25 191 LEU A CA 1
ATOM 1419 C C . LEU A 1 191 ? 29.618 9.331 -30.154 1.00 97.25 191 LEU A C 1
ATOM 1421 O O . LEU A 1 191 ? 29.908 10.295 -30.865 1.00 97.25 191 LEU A O 1
ATOM 1425 N N . ASN A 1 192 ? 29.275 8.144 -30.633 1.00 97.31 192 ASN A N 1
ATOM 1426 C CA . ASN A 1 192 ? 29.217 7.841 -32.053 1.00 97.31 192 ASN A CA 1
ATOM 1427 C C . ASN A 1 192 ? 27.771 7.617 -32.472 1.00 97.31 192 ASN A C 1
ATOM 1429 O O . ASN A 1 192 ? 26.944 8.486 -32.202 1.00 97.31 192 ASN A O 1
ATOM 1433 N N . GLU A 1 193 ? 27.473 6.490 -33.112 1.00 97.94 193 GLU A N 1
ATOM 1434 C CA . GLU A 1 193 ? 26.134 6.151 -33.567 1.00 97.94 193 GLU A CA 1
ATOM 1435 C C . GLU A 1 193 ? 25.111 6.214 -32.419 1.00 97.94 193 GLU A C 1
ATOM 1437 O O . GLU A 1 193 ? 25.446 5.906 -31.266 1.00 97.94 193 GLU A O 1
ATOM 1442 N N . LEU A 1 194 ? 23.924 6.744 -32.739 1.00 98.38 194 LEU A N 1
ATOM 1443 C CA . LEU A 1 194 ? 22.864 7.058 -31.791 1.00 98.38 194 LEU A CA 1
ATOM 1444 C C . LEU A 1 194 ? 21.579 6.333 -32.173 1.00 98.38 194 LEU A C 1
ATOM 1446 O O . LEU A 1 194 ? 21.236 6.313 -33.347 1.00 98.38 194 LEU A O 1
ATOM 1450 N N . GLU A 1 195 ? 20.812 5.930 -31.162 1.00 98.12 195 GLU A N 1
ATOM 1451 C CA . GLU A 1 195 ? 19.427 5.498 -31.331 1.00 98.12 195 GLU A CA 1
ATOM 1452 C C . GLU A 1 195 ? 18.513 6.176 -30.309 1.00 98.12 195 GLU A C 1
ATOM 1454 O O . GLU A 1 195 ? 18.801 6.207 -29.108 1.00 98.12 195 GLU A O 1
ATOM 1459 N N . CYS A 1 196 ? 17.398 6.726 -30.781 1.00 96.94 196 CYS A N 1
ATOM 1460 C CA . CYS A 1 196 ? 16.412 7.409 -29.948 1.00 96.94 196 CYS A CA 1
ATOM 1461 C C . CYS A 1 196 ? 15.265 6.434 -29.679 1.00 96.94 196 CYS A C 1
ATOM 1463 O O . CYS A 1 196 ? 14.404 6.230 -30.529 1.00 96.94 196 CYS A O 1
ATOM 1465 N N . ALA A 1 197 ? 15.260 5.824 -28.496 1.00 91.81 197 ALA A N 1
ATOM 1466 C CA . ALA A 1 197 ? 14.317 4.762 -28.176 1.00 91.81 197 ALA A CA 1
ATOM 1467 C C . ALA A 1 197 ? 12.895 5.287 -27.892 1.00 91.81 197 ALA A C 1
ATOM 1469 O O . ALA A 1 197 ? 12.697 6.440 -27.499 1.00 91.81 197 ALA A O 1
ATOM 1470 N N . GLU A 1 198 ? 11.893 4.410 -28.008 1.00 87.50 198 GLU A N 1
ATOM 1471 C CA . GLU A 1 198 ? 10.470 4.707 -27.760 1.00 87.50 198 GLU A CA 1
ATOM 1472 C C . GLU A 1 198 ? 10.192 5.251 -26.344 1.00 87.50 198 GLU A C 1
ATOM 1474 O O . GLU A 1 198 ? 9.203 5.955 -26.125 1.00 87.50 198 GLU A O 1
ATOM 1479 N N . ASP A 1 199 ? 11.059 4.948 -25.372 1.00 83.12 199 ASP A N 1
ATOM 1480 C CA . ASP A 1 199 ? 10.974 5.459 -23.999 1.00 83.12 199 ASP A CA 1
ATOM 1481 C C . ASP A 1 199 ? 11.491 6.906 -23.842 1.00 83.12 199 ASP A C 1
ATOM 1483 O O . ASP A 1 199 ? 11.413 7.483 -22.752 1.00 83.12 199 ASP A O 1
ATOM 1487 N N . GLY A 1 200 ? 11.993 7.498 -24.929 1.00 90.00 200 GLY A N 1
ATOM 1488 C CA . GLY A 1 200 ? 12.537 8.849 -24.997 1.00 90.00 200 GLY A CA 1
ATOM 1489 C C . GLY A 1 200 ? 14.002 8.967 -24.577 1.00 90.00 200 GLY A C 1
ATOM 1490 O O . GLY A 1 200 ? 14.483 10.091 -24.442 1.00 90.00 200 GLY A O 1
ATOM 1491 N N . SER A 1 201 ? 14.709 7.858 -24.341 1.00 93.88 201 SER A N 1
ATOM 1492 C CA . SER A 1 201 ? 16.146 7.867 -24.044 1.00 93.88 201 SER A CA 1
ATOM 1493 C C . SER A 1 201 ? 17.009 7.803 -25.308 1.00 93.88 201 SER A C 1
ATOM 1495 O O . SER A 1 201 ? 16.571 7.332 -26.356 1.00 93.88 201 SER A O 1
ATOM 1497 N N . VAL A 1 202 ? 18.246 8.297 -25.207 1.00 97.62 202 VAL A N 1
ATOM 1498 C CA . VAL A 1 202 ? 19.233 8.244 -26.296 1.00 97.62 202 VAL A CA 1
ATOM 1499 C C . VAL A 1 202 ? 20.269 7.179 -25.967 1.00 97.62 202 VAL A C 1
ATOM 1501 O O . VAL A 1 202 ? 20.964 7.272 -24.955 1.00 97.62 202 VAL A O 1
ATOM 1504 N N . TYR A 1 203 ? 20.385 6.171 -26.816 1.00 97.75 203 TYR A N 1
ATOM 1505 C CA . TYR A 1 203 ? 21.451 5.182 -26.767 1.00 97.75 203 TYR A CA 1
ATOM 1506 C C . TYR A 1 203 ? 22.599 5.659 -27.643 1.00 97.75 203 TYR A C 1
ATOM 1508 O O . TYR A 1 203 ? 22.361 6.209 -28.711 1.00 97.75 203 TYR A O 1
ATOM 1516 N N . ALA A 1 204 ? 23.836 5.476 -27.189 1.00 98.12 204 ALA A N 1
ATOM 1517 C CA . ALA A 1 204 ? 25.009 5.870 -27.956 1.00 98.12 204 ALA A CA 1
ATOM 1518 C C . ALA A 1 204 ? 26.106 4.811 -27.881 1.00 98.12 204 ALA A C 1
ATOM 1520 O O . ALA A 1 204 ? 26.478 4.369 -26.785 1.00 98.12 204 ALA A O 1
ATOM 1521 N N . ASN A 1 205 ? 26.683 4.455 -29.028 1.00 97.75 205 ASN A N 1
ATOM 1522 C CA . ASN A 1 205 ? 27.961 3.752 -29.046 1.00 97.75 205 ASN A CA 1
ATOM 1523 C C . ASN A 1 205 ? 29.069 4.684 -28.536 1.00 97.75 205 ASN A C 1
ATOM 1525 O O . ASN A 1 205 ? 29.151 5.848 -28.935 1.00 97.75 205 ASN A O 1
ATOM 1529 N N . VAL A 1 206 ? 29.971 4.161 -27.704 1.00 96.50 206 VAL A N 1
ATOM 1530 C CA . VAL A 1 206 ? 31.202 4.869 -27.323 1.00 96.50 206 VAL A CA 1
ATOM 1531 C C . VAL A 1 206 ? 32.339 4.374 -28.210 1.00 96.50 206 VAL A C 1
ATOM 1533 O O . VAL A 1 206 ? 32.786 3.231 -28.122 1.00 96.50 206 VAL A O 1
ATOM 1536 N N . TRP A 1 207 ? 32.813 5.230 -29.113 1.00 88.75 207 TRP A N 1
ATOM 1537 C CA . TRP A 1 207 ? 33.753 4.811 -30.144 1.00 88.75 207 TRP A CA 1
ATOM 1538 C C . TRP A 1 207 ? 35.073 4.299 -29.557 1.00 88.75 207 TRP A C 1
ATOM 1540 O O . TRP A 1 207 ? 35.661 4.883 -28.639 1.00 88.75 207 TRP A O 1
ATOM 1550 N N . THR A 1 208 ? 35.568 3.219 -30.167 1.00 88.19 208 THR A N 1
ATOM 1551 C CA . THR A 1 208 ? 36.708 2.365 -29.776 1.00 88.19 208 THR A CA 1
ATOM 1552 C C . THR A 1 208 ? 36.482 1.436 -28.582 1.00 88.19 208 THR A C 1
ATOM 1554 O O . THR A 1 208 ? 37.423 0.744 -28.195 1.00 88.19 208 THR A O 1
ATOM 1557 N N . THR A 1 209 ? 35.269 1.360 -28.026 1.00 92.12 209 THR A N 1
ATOM 1558 C CA . THR A 1 209 ? 34.927 0.404 -26.960 1.00 92.12 209 THR A CA 1
ATOM 1559 C C . THR A 1 209 ? 33.784 -0.524 -27.380 1.00 92.12 209 THR A C 1
ATOM 1561 O O . THR A 1 209 ? 33.148 -0.319 -28.410 1.00 92.12 209 THR A O 1
ATOM 1564 N N . ASP A 1 210 ? 33.532 -1.566 -26.586 1.00 92.94 210 ASP A N 1
ATOM 1565 C CA . ASP A 1 210 ? 32.332 -2.411 -26.688 1.00 92.94 210 ASP A CA 1
ATOM 1566 C C . ASP A 1 210 ? 31.238 -1.913 -25.741 1.00 92.94 210 ASP A C 1
ATOM 1568 O O . ASP A 1 210 ? 30.628 -2.681 -25.007 1.00 92.94 210 ASP A O 1
ATOM 1572 N N . THR A 1 211 ? 31.048 -0.596 -25.677 1.00 94.00 211 THR A N 1
ATOM 1573 C CA . THR A 1 211 ? 30.147 0.026 -24.706 1.00 94.00 211 THR A CA 1
ATOM 1574 C C . THR A 1 211 ? 29.030 0.767 -25.411 1.00 94.00 211 THR A C 1
ATOM 1576 O O . THR A 1 211 ? 29.280 1.582 -26.304 1.00 94.00 211 THR A O 1
ATOM 1579 N N . VAL A 1 212 ? 27.807 0.531 -24.947 1.00 95.75 212 VAL A N 1
ATOM 1580 C CA . VAL A 1 212 ? 26.634 1.338 -25.287 1.00 95.75 212 VAL A CA 1
ATOM 1581 C C . VAL A 1 212 ? 26.173 2.056 -24.026 1.00 95.75 212 VAL A C 1
ATOM 1583 O O . VAL A 1 212 ? 26.019 1.436 -22.976 1.00 95.75 212 VAL A O 1
ATOM 1586 N N . VAL A 1 213 ? 25.966 3.367 -24.096 1.00 95.50 213 VAL A N 1
ATOM 1587 C CA . VAL A 1 213 ? 25.465 4.162 -22.965 1.00 95.50 213 VAL A CA 1
ATOM 1588 C C . VAL A 1 213 ? 24.027 4.589 -23.211 1.00 95.50 213 VAL A C 1
ATOM 1590 O O . VAL A 1 213 ? 23.679 4.938 -24.334 1.00 95.50 213 VAL A O 1
ATOM 1593 N N . ARG A 1 214 ? 23.200 4.584 -22.161 1.00 95.44 214 ARG A N 1
ATOM 1594 C CA . ARG A 1 214 ? 21.832 5.121 -22.189 1.00 95.44 214 ARG A CA 1
ATOM 1595 C C . ARG A 1 214 ? 21.792 6.478 -21.507 1.00 95.44 214 ARG A C 1
ATOM 1597 O O . ARG A 1 214 ? 22.083 6.582 -20.313 1.00 95.44 214 ARG A O 1
ATOM 1604 N N . ILE A 1 215 ? 21.390 7.497 -22.244 1.00 96.06 215 ILE A N 1
ATOM 1605 C CA . ILE A 1 215 ? 21.481 8.908 -21.876 1.00 96.06 215 ILE A CA 1
ATOM 1606 C C . ILE A 1 215 ? 20.067 9.473 -21.720 1.00 96.06 215 ILE A C 1
ATOM 1608 O O . ILE A 1 215 ? 19.208 9.259 -22.579 1.00 96.06 215 ILE A O 1
ATOM 1612 N N . ASP A 1 216 ? 19.820 10.203 -20.632 1.00 91.94 216 ASP A N 1
ATOM 1613 C CA . ASP A 1 216 ? 18.628 11.046 -20.507 1.00 91.94 216 ASP A CA 1
ATOM 1614 C C . ASP A 1 216 ? 18.847 12.333 -21.329 1.00 91.94 216 ASP A C 1
ATOM 1616 O O . ASP A 1 216 ? 19.727 13.132 -20.993 1.00 91.94 216 ASP A O 1
ATOM 1620 N N . PRO A 1 217 ? 18.087 12.577 -22.413 1.00 92.81 217 PRO A N 1
ATOM 1621 C CA . PRO A 1 217 ? 18.307 13.749 -23.256 1.00 92.81 217 PRO A CA 1
ATOM 1622 C C . PRO A 1 217 ? 17.919 15.071 -22.580 1.00 92.81 217 PRO A C 1
ATOM 1624 O O . PRO A 1 217 ? 18.219 16.134 -23.119 1.00 92.81 217 PRO A O 1
ATOM 1627 N N . SER A 1 218 ? 17.225 15.051 -21.437 1.00 92.69 218 SER A N 1
ATOM 1628 C CA . SER A 1 218 ? 16.831 16.281 -20.742 1.00 92.69 218 SER A CA 1
ATOM 1629 C C . SER A 1 218 ? 17.988 16.952 -19.998 1.00 92.69 218 SER A C 1
ATOM 1631 O O . SER A 1 218 ? 17.993 18.180 -19.888 1.00 92.69 218 SER A O 1
ATOM 1633 N N . ASP A 1 219 ? 18.963 16.173 -19.520 1.00 91.94 219 ASP A N 1
ATOM 1634 C CA . ASP A 1 219 ? 20.099 16.671 -18.734 1.00 91.94 219 ASP A CA 1
ATOM 1635 C C . ASP A 1 219 ? 21.465 16.061 -19.100 1.00 91.94 219 ASP A C 1
ATOM 1637 O O . ASP A 1 219 ? 22.484 16.510 -18.576 1.00 91.94 219 ASP A O 1
ATOM 1641 N N . GLY A 1 220 ? 21.511 15.090 -20.019 1.00 91.31 220 GLY A N 1
ATOM 1642 C CA . GLY A 1 220 ? 22.742 14.443 -20.480 1.00 91.31 220 GLY A CA 1
ATOM 1643 C C . GLY A 1 220 ? 23.285 13.394 -19.511 1.00 91.31 220 GLY A C 1
ATOM 1644 O O . GLY A 1 220 ? 24.385 12.877 -19.705 1.00 91.31 220 GLY A O 1
ATOM 1645 N N . SER A 1 221 ? 22.556 13.048 -18.451 1.00 92.25 221 SER A N 1
ATOM 1646 C CA . SER A 1 221 ? 23.027 12.040 -17.505 1.00 92.25 221 SER A CA 1
ATOM 1647 C C . SER A 1 221 ? 23.018 10.637 -18.125 1.00 92.25 221 SER A C 1
ATOM 1649 O O . SER A 1 221 ? 22.031 10.182 -18.709 1.00 92.25 221 SER A O 1
ATOM 1651 N N . VAL A 1 222 ? 24.136 9.919 -17.989 1.00 92.75 222 VAL A N 1
ATOM 1652 C CA . VAL A 1 222 ? 24.213 8.493 -18.321 1.00 92.75 222 VAL A CA 1
ATOM 1653 C C . VAL A 1 222 ? 23.488 7.711 -17.232 1.00 92.75 222 VAL A C 1
ATOM 1655 O O . VAL A 1 222 ? 23.939 7.637 -16.089 1.00 92.75 222 VAL A O 1
ATOM 1658 N N . THR A 1 223 ? 22.354 7.130 -17.610 1.00 85.25 223 THR A N 1
ATOM 1659 C CA . THR A 1 223 ? 21.474 6.348 -16.733 1.00 85.25 223 THR A CA 1
ATOM 1660 C C . THR A 1 223 ? 21.878 4.881 -16.650 1.00 85.25 223 THR A C 1
ATOM 1662 O O . THR A 1 223 ? 21.652 4.259 -15.617 1.00 85.25 223 THR A O 1
ATOM 1665 N N . ASN A 1 224 ? 22.479 4.334 -17.712 1.00 86.31 224 ASN A N 1
ATOM 1666 C CA . ASN A 1 224 ? 22.966 2.957 -17.735 1.00 86.31 224 ASN A CA 1
ATOM 1667 C C . ASN A 1 224 ? 24.146 2.787 -18.703 1.00 86.31 224 ASN A C 1
ATOM 1669 O O . ASN A 1 224 ? 24.271 3.539 -19.676 1.00 86.31 224 ASN A O 1
ATOM 1673 N N . VAL A 1 225 ? 24.987 1.786 -18.443 1.00 90.25 225 VAL A N 1
ATOM 1674 C CA . VAL A 1 225 ? 26.116 1.396 -19.299 1.00 90.25 225 VAL A CA 1
ATOM 1675 C C . VAL A 1 225 ? 25.987 -0.089 -19.619 1.00 90.25 225 VAL A C 1
ATOM 1677 O O . VAL A 1 225 ? 25.960 -0.916 -18.712 1.00 90.25 225 VAL A O 1
ATOM 1680 N N . TYR A 1 226 ? 25.935 -0.422 -20.904 1.00 91.62 226 TYR A N 1
ATOM 1681 C CA . TYR A 1 226 ? 25.852 -1.792 -21.391 1.00 91.62 226 TYR A CA 1
ATOM 1682 C C . TYR A 1 226 ? 27.201 -2.252 -21.942 1.00 91.62 226 TYR A C 1
ATOM 1684 O O . TYR A 1 226 ? 27.783 -1.598 -22.814 1.00 91.62 226 TYR A O 1
ATOM 1692 N N . ASP A 1 227 ? 27.679 -3.385 -21.435 1.00 91.50 227 ASP A N 1
ATOM 1693 C CA . ASP A 1 227 ? 28.824 -4.121 -21.959 1.00 91.50 227 ASP A CA 1
ATOM 1694 C C . ASP A 1 227 ? 28.373 -5.043 -23.100 1.00 91.50 227 ASP A C 1
ATOM 1696 O O . ASP A 1 227 ? 27.632 -6.009 -22.897 1.00 91.50 227 ASP A O 1
ATOM 1700 N N . ALA A 1 228 ? 28.818 -4.713 -24.311 1.00 92.62 228 ALA A N 1
ATOM 1701 C CA . ALA A 1 228 ? 28.559 -5.446 -25.542 1.00 92.62 228 ALA A CA 1
ATOM 1702 C C . ALA A 1 228 ? 29.743 -6.320 -25.988 1.00 92.62 228 ALA A C 1
ATOM 1704 O O . ALA A 1 228 ? 29.731 -6.857 -27.100 1.00 92.62 228 ALA A O 1
ATOM 1705 N N . SER A 1 229 ? 30.754 -6.513 -25.131 1.00 90.12 229 SER A N 1
ATOM 1706 C CA . SER A 1 229 ? 31.885 -7.400 -25.423 1.00 90.12 229 SER A CA 1
ATOM 1707 C C . SER A 1 229 ? 31.496 -8.852 -25.761 1.00 90.12 229 SER A C 1
ATOM 1709 O O . SER A 1 229 ? 32.160 -9.408 -26.644 1.00 90.12 229 SER A O 1
ATOM 1711 N N . PRO A 1 230 ? 30.397 -9.448 -25.231 1.00 89.88 230 PRO A N 1
ATOM 1712 C CA . PRO A 1 230 ? 29.968 -10.789 -25.643 1.00 89.88 230 PRO A CA 1
ATOM 1713 C C . PRO A 1 230 ? 29.696 -10.927 -27.149 1.00 89.88 230 PRO A C 1
ATOM 1715 O O . PRO A 1 230 ? 29.905 -11.997 -27.717 1.00 89.88 230 PRO A O 1
ATOM 1718 N N . LEU A 1 231 ? 29.288 -9.847 -27.832 1.00 91.25 231 LEU A N 1
ATOM 1719 C CA . LEU A 1 231 ? 29.056 -9.873 -29.284 1.00 91.25 231 LEU A CA 1
ATOM 1720 C C . LEU A 1 231 ? 30.359 -10.094 -30.055 1.00 91.25 231 LEU A C 1
ATOM 1722 O O . LEU A 1 231 ? 30.411 -10.836 -31.035 1.00 91.25 231 LEU A O 1
ATOM 1726 N N . ARG A 1 232 ? 31.441 -9.461 -29.591 1.00 86.12 232 ARG A N 1
ATOM 1727 C CA . ARG A 1 232 ? 32.763 -9.619 -30.197 1.00 86.12 232 ARG A CA 1
ATOM 1728 C C . ARG A 1 232 ? 33.351 -10.998 -29.905 1.00 86.12 232 ARG A C 1
ATOM 1730 O O . ARG A 1 232 ? 34.039 -11.548 -30.763 1.00 86.12 232 ARG A O 1
ATOM 1737 N N . GLU A 1 233 ? 33.080 -11.568 -28.734 1.00 85.06 233 GLU A N 1
ATOM 1738 C CA . GLU A 1 233 ? 33.483 -12.941 -28.403 1.00 85.06 233 GLU A CA 1
ATOM 1739 C C . GLU A 1 233 ? 32.818 -13.970 -29.331 1.00 85.06 233 GLU A C 1
ATOM 1741 O O . GLU A 1 233 ? 33.505 -14.865 -29.832 1.00 85.06 233 GLU A O 1
ATOM 1746 N N . GLU A 1 234 ? 31.530 -13.795 -29.639 1.00 85.38 234 GLU A N 1
ATOM 1747 C CA . GLU A 1 234 ? 30.793 -14.649 -30.585 1.00 85.38 234 GLU A CA 1
ATOM 1748 C C . GLU A 1 234 ? 31.395 -14.585 -32.002 1.00 85.38 234 GLU A C 1
ATOM 1750 O O . GLU A 1 234 ? 31.655 -15.618 -32.623 1.00 85.38 234 GLU A O 1
ATOM 1755 N N . LEU A 1 235 ? 31.738 -13.382 -32.485 1.00 83.62 235 LEU A N 1
ATOM 1756 C CA . LEU A 1 235 ? 32.425 -13.196 -33.774 1.00 83.62 235 LEU A CA 1
ATOM 1757 C C . LEU A 1 235 ? 33.779 -13.917 -33.838 1.00 83.62 235 LEU A C 1
ATOM 1759 O O . LEU A 1 235 ? 34.165 -14.455 -34.882 1.00 83.62 235 LEU A O 1
ATOM 1763 N N . VAL A 1 236 ? 34.522 -13.920 -32.727 1.00 76.31 236 VAL A N 1
ATOM 1764 C CA . VAL A 1 236 ? 35.809 -14.621 -32.624 1.00 76.31 236 VAL A CA 1
ATOM 1765 C C . VAL A 1 236 ? 35.608 -16.136 -32.652 1.00 76.31 236 VAL A C 1
ATOM 1767 O O . VAL A 1 236 ? 36.371 -16.835 -33.326 1.00 76.31 236 VAL A O 1
ATOM 1770 N N . ALA A 1 237 ? 34.585 -16.640 -31.959 1.00 67.88 237 ALA A N 1
ATOM 1771 C CA . ALA A 1 237 ? 34.265 -18.063 -31.892 1.00 67.88 237 ALA A CA 1
ATOM 1772 C C . ALA A 1 237 ? 33.849 -18.652 -33.253 1.00 67.88 237 ALA A C 1
ATOM 1774 O O . ALA A 1 237 ? 34.239 -19.778 -33.568 1.00 67.88 237 ALA A O 1
ATOM 1775 N N . ASP A 1 238 ? 33.145 -17.881 -34.088 1.00 67.62 238 ASP A N 1
ATOM 1776 C CA . ASP A 1 238 ? 32.740 -18.278 -35.450 1.00 67.62 238 ASP A CA 1
ATOM 1777 C C . ASP A 1 238 ? 33.907 -18.254 -36.469 1.00 67.62 238 ASP A C 1
ATOM 1779 O O . ASP A 1 238 ? 33.766 -18.643 -37.628 1.00 67.62 238 ASP A O 1
ATOM 1783 N N . GLY A 1 239 ? 35.105 -17.824 -36.050 1.00 64.38 239 GLY A N 1
ATOM 1784 C CA . GLY A 1 239 ? 36.300 -17.770 -36.901 1.00 64.38 239 GLY A CA 1
ATOM 1785 C C . GLY A 1 239 ? 36.392 -16.528 -37.797 1.00 64.38 239 GLY A C 1
ATOM 1786 O O . GLY A 1 239 ? 37.283 -16.456 -38.646 1.00 64.38 239 GLY A O 1
ATOM 1787 N N . SER A 1 240 ? 35.541 -15.522 -37.579 1.00 64.12 240 SER A N 1
ATOM 1788 C CA . SER A 1 240 ? 35.393 -14.311 -38.406 1.00 64.12 240 SER A CA 1
ATOM 1789 C C . SER A 1 240 ? 36.436 -13.201 -38.131 1.00 64.12 240 SER A C 1
ATOM 1791 O O . SER A 1 240 ? 36.176 -12.014 -38.303 1.00 64.12 240 SER A O 1
ATOM 1793 N N . THR A 1 241 ? 37.650 -13.547 -37.694 1.00 58.81 241 THR A N 1
ATOM 1794 C CA . THR A 1 241 ? 38.543 -12.614 -36.965 1.00 58.81 241 THR A CA 1
ATOM 1795 C C . THR A 1 241 ? 39.441 -11.694 -37.799 1.00 58.81 241 THR A C 1
ATOM 1797 O O . THR A 1 241 ? 40.080 -10.812 -37.230 1.00 58.81 241 THR A O 1
ATOM 1800 N N . SER A 1 242 ? 39.540 -11.859 -39.122 1.00 55.62 242 SER A N 1
ATOM 1801 C CA . SER A 1 242 ? 40.560 -11.141 -39.911 1.00 55.62 242 SER A CA 1
ATOM 1802 C C . SER A 1 242 ? 40.134 -9.783 -40.489 1.00 55.62 242 SER A C 1
ATOM 1804 O O . SER A 1 242 ? 40.996 -9.089 -41.027 1.00 55.62 242 SER A O 1
ATOM 1806 N N . THR A 1 243 ? 38.854 -9.399 -40.411 1.00 67.00 243 THR A N 1
ATOM 1807 C CA . THR A 1 243 ? 38.325 -8.197 -41.100 1.00 67.00 243 THR A CA 1
ATOM 1808 C C . THR A 1 243 ? 37.385 -7.313 -40.275 1.00 67.00 243 THR A C 1
ATOM 1810 O O . THR A 1 243 ? 37.035 -6.241 -40.753 1.00 67.00 243 THR A O 1
ATOM 1813 N N . VAL A 1 244 ? 37.004 -7.706 -39.055 1.00 83.12 244 VAL A N 1
ATOM 1814 C CA . VAL A 1 244 ? 36.101 -6.925 -38.188 1.00 83.12 244 VAL A CA 1
ATOM 1815 C C . VAL A 1 244 ? 36.816 -5.737 -37.528 1.00 83.12 244 VAL A C 1
ATOM 1817 O O . VAL A 1 244 ? 37.956 -5.862 -37.078 1.00 83.12 244 VAL A O 1
ATOM 1820 N N . ASP A 1 245 ? 36.148 -4.586 -37.458 1.00 88.06 245 ASP A N 1
ATOM 1821 C CA . ASP A 1 245 ? 36.604 -3.375 -36.758 1.00 88.06 245 ASP A CA 1
ATOM 1822 C C . ASP A 1 245 ? 35.717 -3.173 -35.498 1.00 88.06 245 ASP A C 1
ATOM 1824 O O . ASP A 1 245 ? 35.328 -4.148 -34.844 1.00 88.06 245 ASP A O 1
ATOM 1828 N N . VAL A 1 246 ? 35.412 -1.941 -35.095 1.00 92.00 246 VAL A N 1
ATOM 1829 C CA . VAL A 1 246 ? 34.684 -1.630 -33.849 1.00 92.00 246 VAL A CA 1
ATOM 1830 C C . VAL A 1 246 ? 33.159 -1.820 -33.923 1.00 92.00 246 VAL A C 1
ATOM 1832 O O . VAL A 1 246 ? 32.556 -1.695 -34.990 1.00 92.00 246 VAL A O 1
ATOM 1835 N N . LEU A 1 247 ? 32.541 -2.037 -32.752 1.00 95.25 247 LEU A N 1
ATOM 1836 C CA . LEU A 1 247 ? 31.090 -1.950 -32.526 1.00 95.25 247 LEU A CA 1
ATOM 1837 C C . LEU A 1 247 ? 30.565 -0.576 -32.975 1.00 95.25 247 LEU A C 1
ATOM 1839 O O . LEU A 1 247 ? 31.124 0.451 -32.574 1.00 95.25 247 LEU A O 1
ATOM 1843 N N . ASN A 1 248 ? 29.520 -0.564 -33.804 1.00 95.75 248 ASN A N 1
ATOM 1844 C CA . ASN A 1 248 ? 28.848 0.648 -34.269 1.00 95.75 248 ASN A CA 1
ATOM 1845 C C . ASN A 1 248 ? 27.542 0.309 -35.010 1.00 95.75 248 ASN A C 1
ATOM 1847 O O . ASN A 1 248 ? 27.572 -0.519 -35.922 1.00 95.75 248 ASN A O 1
ATOM 1851 N N . GLY A 1 249 ? 26.445 0.991 -34.682 1.00 96.38 249 GLY A N 1
ATOM 1852 C CA . GLY A 1 249 ? 25.121 0.751 -35.265 1.00 96.38 249 GLY A CA 1
ATOM 1853 C C . GLY A 1 249 ? 24.158 0.175 -34.231 1.00 96.38 249 GLY A C 1
ATOM 1854 O O . GLY A 1 249 ? 24.391 -0.933 -33.731 1.00 96.38 249 GLY A O 1
ATOM 1855 N N . ILE A 1 250 ? 23.097 0.920 -33.926 1.00 97.75 250 ILE A N 1
ATOM 1856 C CA . ILE A 1 250 ? 22.077 0.600 -32.930 1.00 97.75 250 ILE A CA 1
ATOM 1857 C C . ILE A 1 250 ? 20.717 0.898 -33.558 1.00 97.75 250 ILE A C 1
ATOM 1859 O O . ILE A 1 250 ? 20.467 2.011 -33.980 1.00 97.75 250 ILE A O 1
ATOM 1863 N N . ALA A 1 251 ? 19.807 -0.072 -33.577 1.00 96.62 251 ALA A N 1
ATOM 1864 C CA . ALA A 1 251 ? 18.424 0.187 -33.979 1.00 96.62 251 ALA A CA 1
ATOM 1865 C C . ALA A 1 251 ? 17.453 -0.531 -33.047 1.00 96.62 251 ALA A C 1
ATOM 1867 O O . ALA A 1 251 ? 17.561 -1.744 -32.852 1.00 96.62 251 ALA A O 1
ATOM 1868 N N . GLN A 1 252 ? 16.494 0.182 -32.465 1.00 94.06 252 GLN A N 1
ATOM 1869 C CA . GLN A 1 252 ? 15.457 -0.437 -31.653 1.00 94.06 252 GLN A CA 1
ATOM 1870 C C . GLN A 1 252 ? 14.483 -1.190 -32.561 1.00 94.06 252 GLN A C 1
ATOM 1872 O O . GLN A 1 252 ? 14.021 -0.679 -33.578 1.00 94.06 252 GLN A O 1
ATOM 1877 N N . ILE A 1 253 ? 14.128 -2.418 -32.178 1.00 90.44 253 ILE A N 1
ATOM 1878 C CA . ILE A 1 253 ? 13.056 -3.157 -32.845 1.00 90.44 253 ILE A CA 1
ATOM 1879 C C . ILE A 1 253 ? 11.715 -2.579 -32.360 1.00 90.44 253 ILE A C 1
ATOM 1881 O O . ILE A 1 253 ? 11.403 -2.740 -31.171 1.00 90.44 253 ILE A O 1
ATOM 1885 N N . PRO A 1 254 ? 10.900 -1.963 -33.243 1.00 85.62 254 PRO A N 1
ATOM 1886 C CA . PRO A 1 254 ? 9.693 -1.245 -32.839 1.00 85.62 254 PRO A CA 1
ATOM 1887 C C . PRO A 1 254 ? 8.724 -2.101 -32.019 1.00 85.62 254 PRO A C 1
ATOM 1889 O O . PRO A 1 254 ? 8.479 -3.272 -32.327 1.00 85.62 254 PRO A O 1
ATOM 1892 N N . GLY A 1 255 ? 8.148 -1.510 -30.972 1.00 79.75 255 GLY A N 1
ATOM 1893 C CA . GLY A 1 255 ? 7.225 -2.176 -30.052 1.00 79.75 255 GLY A CA 1
ATOM 1894 C C . GLY A 1 255 ? 7.863 -3.221 -29.127 1.00 79.75 255 GLY A C 1
ATOM 1895 O O . GLY A 1 255 ? 7.127 -3.984 -28.488 1.00 79.75 255 GLY A O 1
ATOM 1896 N N . THR A 1 256 ? 9.197 -3.279 -29.050 1.00 83.69 256 THR A N 1
ATOM 1897 C CA . THR A 1 256 ? 9.947 -4.169 -28.149 1.00 83.69 256 THR A CA 1
ATOM 1898 C C . THR A 1 256 ? 11.073 -3.427 -27.424 1.00 83.69 256 THR A C 1
ATOM 1900 O O . THR A 1 256 ? 11.455 -2.322 -27.796 1.00 83.69 256 THR A O 1
ATOM 1903 N N . ASP A 1 257 ? 11.634 -4.051 -26.394 1.00 82.94 257 ASP A N 1
ATOM 1904 C CA . ASP A 1 257 ? 12.830 -3.609 -25.661 1.00 82.94 257 ASP A CA 1
ATOM 1905 C C . ASP A 1 257 ? 14.140 -4.174 -26.245 1.00 82.94 257 ASP A C 1
ATOM 1907 O O . ASP A 1 257 ? 15.199 -4.106 -25.618 1.00 82.94 257 ASP A O 1
ATOM 1911 N N . ARG A 1 258 ? 14.070 -4.760 -27.445 1.00 89.88 258 ARG A N 1
ATOM 1912 C CA . ARG A 1 258 ? 15.203 -5.386 -28.125 1.00 89.88 258 ARG A CA 1
ATOM 1913 C C . ARG A 1 258 ? 15.815 -4.438 -29.138 1.00 89.88 258 ARG A C 1
ATOM 1915 O O . ARG A 1 258 ? 15.127 -3.618 -29.744 1.00 89.88 258 ARG A O 1
ATOM 1922 N N . PHE A 1 259 ? 17.107 -4.617 -29.358 1.00 94.38 259 PHE A N 1
ATOM 1923 C CA . PHE A 1 259 ? 17.902 -3.791 -30.253 1.00 94.38 259 PHE A CA 1
ATOM 1924 C C . PHE A 1 259 ? 18.619 -4.668 -31.269 1.00 94.38 259 PHE A C 1
ATOM 1926 O O . PHE A 1 259 ? 18.996 -5.798 -30.969 1.00 94.38 259 PHE A O 1
ATOM 1933 N N . LEU A 1 260 ? 18.830 -4.142 -32.465 1.00 94.88 260 LEU A N 1
ATOM 1934 C CA . LEU A 1 260 ? 19.834 -4.631 -33.389 1.00 94.88 260 LEU A CA 1
ATOM 1935 C C . LEU A 1 260 ? 21.140 -3.899 -33.109 1.00 94.88 260 LEU A C 1
ATOM 1937 O O . LEU A 1 260 ? 21.169 -2.672 -33.098 1.00 94.88 260 LEU A O 1
ATOM 1941 N N . LEU A 1 261 ? 22.205 -4.664 -32.889 1.00 96.62 261 LEU A N 1
ATOM 1942 C CA . LEU A 1 261 ? 23.573 -4.182 -32.771 1.00 96.62 261 LEU A CA 1
ATOM 1943 C C . LEU A 1 261 ? 24.442 -4.835 -33.843 1.00 96.62 261 LEU A C 1
ATOM 1945 O O . LEU A 1 261 ? 24.358 -6.039 -34.091 1.00 96.62 261 LEU A O 1
ATOM 1949 N N . THR A 1 262 ? 25.318 -4.055 -34.462 1.00 95.38 262 THR A N 1
ATOM 1950 C CA . THR A 1 262 ? 26.359 -4.574 -35.358 1.00 95.38 262 THR A CA 1
ATOM 1951 C C . THR A 1 262 ? 27.640 -3.750 -35.214 1.00 95.38 262 THR A C 1
ATOM 1953 O O . THR A 1 262 ? 27.859 -3.073 -34.205 1.00 95.38 262 THR A O 1
ATOM 1956 N N . GLY A 1 263 ? 28.533 -3.839 -36.189 1.00 94.31 263 GLY A N 1
ATOM 1957 C CA . GLY A 1 263 ? 29.755 -3.070 -36.212 1.00 94.31 263 GLY A CA 1
ATOM 1958 C C . GLY A 1 263 ? 30.356 -2.964 -37.595 1.00 94.31 263 GLY A C 1
ATOM 1959 O O . GLY A 1 263 ? 29.896 -3.533 -38.585 1.00 94.31 263 GLY A O 1
ATOM 1960 N N . LYS A 1 264 ? 31.444 -2.211 -37.645 1.00 94.19 264 LYS A N 1
ATOM 1961 C CA . LYS A 1 264 ? 32.151 -1.895 -38.878 1.00 94.19 264 LYS A CA 1
ATOM 1962 C C . LYS A 1 264 ? 32.832 -3.158 -39.405 1.00 94.19 264 LYS A C 1
ATOM 1964 O O . LYS A 1 264 ? 33.675 -3.736 -38.718 1.00 94.19 264 LYS A O 1
ATOM 1969 N N . TYR A 1 265 ? 32.464 -3.574 -40.616 1.00 92.56 265 TYR A N 1
ATOM 1970 C CA . TYR A 1 265 ? 32.882 -4.825 -41.264 1.00 92.56 265 TYR A CA 1
ATOM 1971 C C . TYR A 1 265 ? 32.473 -6.101 -40.516 1.00 92.56 265 TYR A C 1
ATOM 1973 O O . TYR A 1 265 ? 33.105 -7.150 -40.665 1.00 92.56 265 TYR A O 1
ATOM 1981 N N . TRP A 1 266 ? 31.446 -6.035 -39.664 1.00 92.50 266 TRP A N 1
ATOM 1982 C CA . TRP A 1 266 ? 30.970 -7.217 -38.953 1.00 92.50 266 TRP A CA 1
ATOM 1983 C C . TRP A 1 266 ? 30.178 -8.111 -39.917 1.00 92.50 266 TRP A C 1
ATOM 1985 O O . TRP A 1 266 ? 29.240 -7.631 -40.537 1.00 92.50 266 TRP A O 1
ATOM 1995 N N . PRO A 1 267 ? 30.481 -9.416 -40.046 1.00 90.00 267 PRO A N 1
ATOM 1996 C CA . PRO A 1 267 ? 29.690 -10.330 -40.879 1.00 90.00 267 PRO A CA 1
ATOM 1997 C C . PRO A 1 267 ? 28.353 -10.723 -40.235 1.00 90.00 267 PRO A C 1
ATOM 1999 O O . PRO A 1 267 ? 27.594 -11.509 -40.805 1.00 90.00 267 PRO A O 1
ATOM 2002 N N . GLN A 1 268 ? 28.080 -10.232 -39.023 1.00 90.81 268 GLN A N 1
ATOM 2003 C CA . GLN A 1 268 ? 26.895 -10.561 -38.246 1.00 90.81 268 GLN A CA 1
ATOM 2004 C C . GLN A 1 268 ? 26.236 -9.301 -37.670 1.00 90.81 268 GLN A C 1
ATOM 2006 O O . GLN A 1 268 ? 26.899 -8.329 -37.299 1.00 90.81 268 GLN A O 1
ATOM 2011 N N . MET A 1 269 ? 24.912 -9.353 -37.575 1.00 91.94 269 MET A N 1
ATOM 2012 C CA . MET A 1 269 ? 24.078 -8.408 -36.844 1.00 91.94 269 MET A CA 1
ATOM 2013 C C . MET A 1 269 ? 23.353 -9.169 -35.738 1.00 91.94 269 MET A C 1
ATOM 2015 O O . MET A 1 269 ? 22.796 -10.248 -35.963 1.00 91.94 269 MET A O 1
ATOM 2019 N N . PHE A 1 270 ? 23.373 -8.606 -34.541 1.00 93.25 270 PHE A N 1
ATOM 2020 C CA . PHE A 1 270 ? 22.882 -9.230 -33.328 1.00 93.25 270 PHE A CA 1
ATOM 2021 C C . PHE A 1 270 ? 21.582 -8.570 -32.914 1.00 93.25 270 PHE A C 1
ATOM 2023 O O . PHE A 1 270 ? 21.545 -7.377 -32.640 1.00 93.25 270 PHE A O 1
ATOM 2030 N N . GLU A 1 271 ? 20.520 -9.354 -32.818 1.00 92.25 271 GLU A N 1
ATOM 2031 C CA . GLU A 1 271 ? 19.377 -8.968 -32.010 1.00 92.25 271 GLU A CA 1
ATOM 2032 C C . GLU A 1 271 ? 19.738 -9.234 -30.559 1.00 92.25 271 GLU A C 1
ATOM 2034 O O . GLU A 1 271 ? 20.011 -10.377 -30.177 1.00 92.25 271 GLU A O 1
ATOM 2039 N N . VAL A 1 272 ? 19.755 -8.178 -29.764 1.00 92.12 272 VAL A N 1
ATOM 2040 C CA . VAL A 1 272 ? 20.126 -8.230 -28.363 1.00 92.12 272 VAL A CA 1
ATOM 2041 C C . VAL A 1 272 ? 18.986 -7.761 -27.485 1.00 92.12 272 VAL A C 1
ATOM 2043 O O . VAL A 1 272 ? 18.180 -6.900 -27.845 1.00 92.12 272 VAL A O 1
ATOM 2046 N N . HIS A 1 273 ? 18.959 -8.322 -26.292 1.00 85.19 273 HIS A N 1
ATOM 2047 C CA . HIS A 1 273 ? 18.225 -7.789 -25.166 1.00 85.19 273 HIS A CA 1
ATOM 2048 C C . HIS A 1 273 ? 19.247 -7.106 -24.239 1.00 85.19 273 HIS A C 1
ATOM 2050 O O . HIS A 1 273 ? 20.314 -7.681 -24.013 1.00 85.19 273 HIS A O 1
ATOM 2056 N N . PRO A 1 274 ? 18.983 -5.910 -23.689 1.00 74.25 274 PRO A N 1
ATOM 2057 C CA . PRO A 1 274 ? 19.896 -5.198 -22.779 1.00 74.25 274 PRO A CA 1
ATOM 2058 C C . PRO A 1 274 ? 20.088 -5.866 -21.387 1.00 74.25 274 PRO A C 1
ATOM 2060 O O . PRO A 1 274 ? 20.357 -5.179 -20.402 1.00 74.25 274 PRO A O 1
ATOM 2063 N N . GLY A 1 275 ? 19.975 -7.202 -21.315 1.00 59.28 275 GLY A N 1
ATOM 2064 C CA . GLY A 1 275 ? 20.173 -8.059 -20.141 1.00 59.28 275 GLY A CA 1
ATOM 2065 C C . GLY A 1 275 ? 18.866 -8.517 -19.482 1.00 59.28 275 GLY A C 1
ATOM 2066 O O . GLY A 1 275 ? 18.037 -7.690 -19.102 1.00 59.28 275 GLY A O 1
ATOM 2067 N N . TYR A 1 276 ? 18.679 -9.835 -19.306 1.00 44.34 276 TYR A N 1
ATOM 2068 C CA . TYR A 1 276 ? 17.685 -10.401 -18.379 1.00 44.34 276 TYR A CA 1
ATOM 2069 C C . TYR A 1 276 ? 18.147 -10.264 -16.920 1.00 44.34 276 TYR A C 1
ATOM 2071 O O . TYR A 1 276 ? 17.386 -10.513 -16.006 1.00 44.34 276 TYR A O 1
ATOM 2079 N N . ASP A 1 277 ? 19.347 -9.776 -16.618 1.00 40.72 277 ASP A N 1
ATOM 2080 C CA . ASP A 1 277 ? 19.675 -9.462 -15.216 1.00 40.72 277 ASP A CA 1
ATOM 2081 C C . ASP A 1 277 ? 18.763 -8.355 -14.624 1.00 40.72 277 ASP A C 1
ATOM 2083 O O . ASP A 1 277 ? 18.658 -8.221 -13.407 1.00 40.72 277 ASP A O 1
ATOM 2087 N N . ASN A 1 278 ? 18.022 -7.633 -15.482 1.00 34.44 278 ASN A N 1
ATOM 2088 C CA . ASN A 1 278 ? 16.927 -6.723 -15.119 1.00 34.44 278 ASN A CA 1
ATOM 2089 C C . ASN A 1 278 ? 15.509 -7.358 -15.199 1.00 34.44 278 ASN A C 1
ATOM 2091 O O . ASN A 1 278 ? 14.521 -6.671 -14.935 1.00 34.44 278 ASN A O 1
ATOM 2095 N N . TYR A 1 279 ? 15.389 -8.644 -15.568 1.00 31.78 279 TYR A N 1
ATOM 2096 C CA . TYR A 1 279 ? 14.147 -9.432 -15.699 1.00 31.78 279 TYR A CA 1
ATOM 2097 C C . TYR A 1 279 ? 14.376 -10.934 -15.429 1.00 31.78 279 TYR A C 1
ATOM 2099 O O . TYR A 1 279 ? 15.111 -11.557 -16.178 1.00 31.78 279 TYR A O 1
ATOM 2107 N N . PRO A 1 280 ? 13.651 -11.607 -14.517 1.00 28.31 280 PRO A N 1
ATOM 2108 C CA . PRO A 1 280 ? 13.914 -13.010 -14.164 1.00 28.31 280 PRO A CA 1
ATOM 2109 C C . PRO A 1 280 ? 14.102 -13.910 -15.402 1.00 28.31 280 PRO A C 1
ATOM 2111 O O . PRO A 1 280 ? 13.320 -13.793 -16.354 1.00 28.31 280 PRO A O 1
ATOM 2114 N N . PRO A 1 281 ? 15.106 -14.811 -15.409 1.00 29.17 281 PRO A N 1
ATOM 2115 C CA . PRO A 1 281 ? 15.567 -15.472 -16.621 1.00 29.17 281 PRO A CA 1
ATOM 2116 C C . PRO A 1 281 ? 14.409 -16.177 -17.318 1.00 29.17 281 PRO A C 1
ATOM 2118 O O . PRO A 1 281 ? 13.722 -17.021 -16.727 1.00 29.17 281 PRO A O 1
ATOM 2121 N N . ALA A 1 282 ? 14.208 -15.860 -18.599 1.00 30.22 282 ALA A N 1
ATOM 2122 C CA . ALA A 1 282 ? 13.415 -16.708 -19.468 1.00 30.22 282 ALA A CA 1
ATOM 2123 C C . ALA A 1 282 ? 14.001 -18.120 -19.361 1.00 30.22 282 ALA A C 1
ATOM 2125 O O . ALA A 1 282 ? 15.190 -18.331 -19.603 1.00 30.22 282 ALA A O 1
ATOM 2126 N N . ALA A 1 283 ? 13.186 -19.076 -18.914 1.00 31.78 283 ALA A N 1
ATOM 2127 C CA . ALA A 1 283 ? 13.614 -20.454 -18.759 1.00 31.78 283 ALA A CA 1
ATOM 2128 C C . ALA A 1 283 ? 14.302 -20.913 -20.051 1.00 31.78 283 ALA A C 1
ATOM 2130 O O . ALA A 1 283 ? 13.654 -21.018 -21.096 1.00 31.78 283 ALA A O 1
ATOM 2131 N N . ARG A 1 284 ? 15.612 -21.186 -19.979 1.00 30.33 284 ARG A N 1
ATOM 2132 C CA . ARG A 1 284 ? 16.326 -21.877 -21.054 1.00 30.33 284 ARG A CA 1
ATOM 2133 C C . ARG A 1 284 ? 15.520 -23.129 -21.425 1.00 30.33 284 ARG A C 1
ATOM 2135 O O . ARG A 1 284 ? 15.154 -23.881 -20.514 1.00 30.33 284 ARG A O 1
ATOM 2142 N N . PRO A 1 285 ? 15.264 -23.420 -22.710 1.00 32.00 285 PRO A N 1
ATOM 2143 C CA . PRO A 1 285 ? 14.544 -24.625 -23.119 1.00 32.00 285 PRO A CA 1
ATOM 2144 C C . PRO A 1 285 ? 15.356 -25.927 -22.951 1.00 32.00 285 PRO A C 1
ATOM 2146 O O . PRO A 1 285 ? 15.085 -26.905 -23.642 1.00 32.00 285 PRO A O 1
ATOM 2149 N N . ASP A 1 286 ? 16.333 -25.988 -22.045 1.00 34.75 286 ASP A N 1
ATOM 2150 C CA . ASP A 1 286 ? 17.323 -27.075 -22.009 1.00 34.75 286 ASP A CA 1
ATOM 2151 C C . ASP A 1 286 ? 16.907 -28.292 -21.166 1.00 34.75 286 ASP A C 1
ATOM 2153 O O . ASP A 1 286 ? 17.663 -29.250 -21.043 1.00 34.75 286 ASP A O 1
ATOM 2157 N N . ASN A 1 287 ? 15.681 -28.321 -20.634 1.00 34.94 287 ASN A N 1
ATOM 2158 C CA . ASN A 1 287 ? 15.177 -29.448 -19.837 1.00 34.94 287 ASN A CA 1
ATOM 2159 C C . ASN A 1 287 ? 14.064 -30.255 -20.525 1.00 34.94 287 ASN A C 1
ATOM 2161 O O . ASN A 1 287 ? 13.110 -30.697 -19.881 1.00 34.94 287 ASN A O 1
ATOM 2165 N N . TYR A 1 288 ? 14.207 -30.525 -21.825 1.00 32.25 288 TYR A N 1
ATOM 2166 C CA . TYR A 1 288 ? 13.574 -31.704 -22.426 1.00 32.25 288 TYR A CA 1
ATOM 2167 C C . TYR A 1 288 ? 14.579 -32.867 -22.423 1.00 32.25 288 TYR A C 1
ATOM 2169 O O . TYR A 1 288 ? 15.678 -32.710 -22.957 1.00 32.25 288 TYR A O 1
ATOM 2177 N N . PRO A 1 289 ? 14.248 -34.054 -21.875 1.00 31.64 289 PRO A N 1
ATOM 2178 C CA . PRO A 1 289 ? 15.082 -35.230 -22.100 1.00 31.64 289 PRO A CA 1
ATOM 2179 C C . PRO A 1 289 ? 15.189 -35.472 -23.617 1.00 31.64 289 PRO A C 1
ATOM 2181 O O . PRO A 1 289 ? 14.208 -35.229 -24.330 1.00 31.64 289 PRO A O 1
ATOM 2184 N N . PRO A 1 290 ? 16.346 -35.929 -24.134 1.00 31.77 290 PRO A N 1
ATOM 2185 C CA . PRO A 1 290 ? 16.586 -36.005 -25.569 1.00 31.77 290 PRO A CA 1
ATOM 2186 C C . PRO A 1 290 ? 15.514 -36.880 -26.214 1.00 31.77 290 PRO A C 1
ATOM 2188 O O . PRO A 1 290 ? 15.437 -38.087 -25.968 1.00 31.77 290 PRO A O 1
ATOM 2191 N N . SER A 1 291 ? 14.653 -36.258 -27.021 1.00 32.91 291 SER A N 1
ATOM 2192 C CA . SER A 1 291 ? 13.639 -36.987 -27.766 1.00 32.91 291 SER A CA 1
ATOM 2193 C C . SER A 1 291 ? 14.350 -37.913 -28.751 1.00 32.91 291 SER A C 1
ATOM 2195 O O . SER A 1 291 ? 15.153 -37.504 -29.592 1.00 32.91 291 SER A O 1
ATOM 2197 N N . ALA A 1 292 ? 14.104 -39.210 -28.591 1.00 35.19 292 ALA A N 1
ATOM 2198 C CA . ALA A 1 292 ? 14.596 -40.229 -29.495 1.00 35.19 292 ALA A CA 1
ATOM 2199 C C . ALA A 1 292 ? 14.131 -39.904 -30.923 1.00 35.19 292 ALA A C 1
ATOM 2201 O O . ALA A 1 292 ? 12.932 -39.814 -31.184 1.00 35.19 292 ALA A O 1
ATOM 2202 N N . ARG A 1 293 ? 15.089 -39.739 -31.843 1.00 35.72 293 ARG A N 1
ATOM 2203 C CA . ARG A 1 293 ? 14.847 -39.559 -33.282 1.00 35.72 293 ARG A CA 1
ATOM 2204 C C . ARG A 1 293 ? 13.888 -40.638 -33.811 1.00 35.72 293 ARG A C 1
ATOM 2206 O O . ARG A 1 293 ? 14.262 -41.814 -33.783 1.00 35.72 293 ARG A O 1
ATOM 2213 N N . PRO A 1 294 ? 12.731 -40.292 -34.401 1.00 32.28 294 PRO A N 1
ATOM 2214 C CA . PRO A 1 294 ? 12.012 -41.216 -35.261 1.00 32.28 294 PRO A CA 1
ATOM 2215 C C . PRO A 1 294 ? 12.582 -41.132 -36.678 1.00 32.28 294 PRO A C 1
ATOM 2217 O O . PRO A 1 294 ? 12.773 -40.055 -37.243 1.00 32.28 294 PRO A O 1
ATOM 2220 N N . ALA A 1 295 ? 12.874 -42.300 -37.238 1.00 32.56 295 ALA A N 1
ATOM 2221 C CA . ALA A 1 295 ? 13.422 -42.488 -38.569 1.00 32.56 295 ALA A CA 1
ATOM 2222 C C . ALA A 1 295 ? 12.565 -41.860 -39.685 1.00 32.56 295 ALA A C 1
ATOM 2224 O O . ALA A 1 295 ? 11.338 -41.798 -39.615 1.00 32.56 295 ALA A O 1
ATOM 2225 N N . ALA A 1 296 ? 13.262 -41.461 -40.750 1.00 39.19 296 ALA A N 1
ATOM 2226 C CA . ALA A 1 296 ? 12.732 -40.898 -41.981 1.00 39.19 296 ALA A CA 1
ATOM 2227 C C . ALA A 1 296 ? 11.521 -41.664 -42.540 1.00 39.19 296 ALA A C 1
ATOM 2229 O O . ALA A 1 296 ? 11.592 -42.867 -42.805 1.00 39.19 296 ALA A O 1
ATOM 2230 N N . ARG A 1 297 ? 10.444 -40.932 -42.848 1.00 32.41 297 ARG A N 1
ATOM 2231 C CA . ARG A 1 297 ? 9.390 -41.402 -43.751 1.00 32.41 297 ARG A CA 1
ATOM 2232 C C . ARG A 1 297 ? 9.220 -40.412 -44.897 1.00 32.41 297 ARG A C 1
ATOM 2234 O O . ARG A 1 297 ? 8.719 -39.309 -44.727 1.00 32.41 297 ARG A O 1
ATOM 2241 N N . ARG A 1 298 ? 9.689 -40.837 -46.071 1.00 44.72 298 ARG A N 1
ATOM 2242 C CA . ARG A 1 298 ? 9.493 -40.177 -47.364 1.00 44.72 298 ARG A CA 1
ATOM 2243 C C . ARG A 1 298 ? 8.005 -40.175 -47.714 1.00 44.72 298 ARG A C 1
ATOM 2245 O O . ARG A 1 298 ? 7.406 -41.246 -47.755 1.00 44.72 298 ARG A O 1
ATOM 2252 N N . THR A 1 299 ? 7.460 -39.015 -48.066 1.00 36.25 299 THR A N 1
ATOM 2253 C CA . THR A 1 299 ? 6.299 -38.917 -48.966 1.00 36.25 299 THR A CA 1
ATOM 2254 C C . THR A 1 299 ? 6.495 -37.742 -49.934 1.00 36.25 299 THR A C 1
ATOM 2256 O O . THR A 1 299 ? 7.189 -36.793 -49.568 1.00 36.25 299 THR A O 1
ATOM 2259 N N . PRO A 1 300 ? 6.008 -37.842 -51.187 1.00 36.69 300 PRO A N 1
ATOM 2260 C CA . PRO A 1 300 ? 6.523 -37.075 -52.321 1.00 36.69 300 PRO A CA 1
ATOM 2261 C C . PRO A 1 300 ? 5.763 -35.760 -52.549 1.00 36.69 300 PRO A C 1
ATOM 2263 O O . PRO A 1 300 ? 4.550 -35.700 -52.367 1.00 36.69 300 PRO A O 1
ATOM 2266 N N . LEU A 1 301 ? 6.489 -34.739 -53.011 1.00 38.31 301 LEU A N 1
ATOM 2267 C CA . LEU A 1 301 ? 5.958 -33.461 -53.502 1.00 38.31 301 LEU A CA 1
ATOM 2268 C C . LEU A 1 301 ? 5.038 -33.654 -54.730 1.00 38.31 301 LEU A C 1
ATOM 2270 O O . LEU A 1 301 ? 5.372 -34.469 -55.596 1.00 38.31 301 LEU A O 1
ATOM 2274 N N . PRO A 1 302 ? 3.942 -32.883 -54.876 1.00 36.72 302 PRO A N 1
ATOM 2275 C CA . PRO A 1 302 ? 3.227 -32.748 -56.143 1.00 36.72 302 PRO A CA 1
ATOM 2276 C C . PRO A 1 302 ? 3.929 -31.743 -57.082 1.00 36.72 302 PRO A C 1
ATOM 2278 O O . PRO A 1 302 ? 4.686 -30.892 -56.613 1.00 36.72 302 PRO A O 1
ATOM 2281 N N . PRO A 1 303 ? 3.708 -31.831 -58.408 1.00 39.53 303 PRO A N 1
ATOM 2282 C CA . PRO A 1 303 ? 4.607 -31.252 -59.397 1.00 39.53 303 PRO A CA 1
ATOM 2283 C C . PRO A 1 303 ? 4.340 -29.774 -59.708 1.00 39.53 303 PRO A C 1
ATOM 2285 O O . PRO A 1 303 ? 3.201 -29.334 -59.841 1.00 39.53 303 PRO A O 1
ATOM 2288 N N . LEU A 1 304 ? 5.441 -29.052 -59.920 1.00 42.56 304 LEU A N 1
ATOM 2289 C CA . LEU A 1 304 ? 5.530 -27.772 -60.620 1.00 42.56 304 LEU A CA 1
ATOM 2290 C C . LEU A 1 304 ? 5.305 -28.001 -62.124 1.00 42.56 304 LEU A C 1
ATOM 2292 O O . LEU A 1 304 ? 6.022 -28.815 -62.696 1.00 42.56 304 LEU A O 1
ATOM 2296 N N . HIS A 1 305 ? 4.331 -27.317 -62.743 1.00 40.25 305 HIS A N 1
ATOM 2297 C CA . HIS A 1 305 ? 4.424 -26.631 -64.052 1.00 40.25 305 HIS A CA 1
ATOM 2298 C C . HIS A 1 305 ? 3.053 -26.081 -64.535 1.00 40.25 305 HIS A C 1
ATOM 2300 O O . HIS A 1 305 ? 2.011 -26.542 -64.067 1.00 40.25 305 HIS A O 1
ATOM 2306 N N . PRO A 1 306 ? 3.045 -25.063 -65.426 1.00 54.00 306 PRO A N 1
ATOM 2307 C CA . PRO A 1 306 ? 1.959 -24.087 -65.579 1.00 54.00 306 PRO A CA 1
ATOM 2308 C C . PRO A 1 306 ? 1.027 -24.372 -66.771 1.00 54.00 306 PRO A C 1
ATOM 2310 O O . PRO A 1 306 ? 1.432 -25.021 -67.734 1.00 54.00 306 PRO A O 1
ATOM 2313 N N . ILE A 1 307 ? -0.196 -23.819 -66.754 1.00 34.19 307 ILE A N 1
ATOM 2314 C CA . ILE A 1 307 ? -1.092 -23.768 -67.928 1.00 34.19 307 ILE A CA 1
ATOM 2315 C C . ILE A 1 307 ? -1.644 -22.336 -68.110 1.00 34.19 307 ILE A C 1
ATOM 2317 O O . ILE A 1 307 ? -1.963 -21.702 -67.103 1.00 34.19 307 ILE A O 1
ATOM 2321 N N . PRO A 1 308 ? -1.735 -21.812 -69.354 1.00 38.00 308 PRO A N 1
ATOM 2322 C CA . PRO A 1 308 ? -1.901 -20.392 -69.664 1.00 38.00 308 PRO A CA 1
ATOM 2323 C C . PRO A 1 308 ? -3.355 -19.964 -69.939 1.00 38.00 308 PRO A C 1
ATOM 2325 O O . PRO A 1 308 ? -4.259 -20.782 -70.100 1.00 38.00 308 PRO A O 1
ATOM 2328 N N . GLU A 1 309 ? -3.517 -18.642 -70.026 1.00 42.38 309 GLU A N 1
ATOM 2329 C CA . GLU A 1 309 ? -4.702 -17.859 -70.394 1.00 42.38 309 GLU A CA 1
ATOM 2330 C C . GLU A 1 309 ? -5.565 -18.427 -71.538 1.00 42.38 309 GLU A C 1
ATOM 2332 O O . GLU A 1 309 ? -5.055 -18.860 -72.571 1.00 42.38 309 GLU A O 1
ATOM 2337 N N . SER A 1 310 ? -6.889 -18.237 -71.445 1.00 29.38 310 SER A N 1
ATOM 2338 C CA . SER A 1 310 ? -7.667 -17.828 -72.621 1.00 29.38 310 SER A CA 1
ATOM 2339 C C . SER A 1 310 ? -8.905 -17.000 -72.258 1.00 29.38 310 SER A C 1
ATOM 2341 O O . SER A 1 310 ? -9.663 -17.310 -71.342 1.00 29.38 310 SER A O 1
ATOM 2343 N N . ARG A 1 311 ? -9.028 -15.910 -73.021 1.00 33.34 311 ARG A N 1
ATOM 2344 C CA . ARG A 1 311 ? -10.114 -14.933 -73.142 1.00 33.34 311 ARG A CA 1
ATOM 2345 C C . ARG A 1 311 ? -11.450 -15.563 -73.548 1.00 33.34 311 ARG A C 1
ATOM 2347 O O . ARG A 1 311 ? -11.471 -16.554 -74.271 1.00 33.34 311 ARG A O 1
ATOM 2354 N N . GLY A 1 312 ? -12.541 -14.868 -73.228 1.00 28.03 312 GLY A N 1
ATOM 2355 C CA . GLY A 1 312 ? -13.849 -15.089 -73.845 1.00 28.03 312 GLY A CA 1
ATOM 2356 C C . GLY A 1 312 ? -14.918 -14.143 -73.307 1.00 28.03 312 GLY A C 1
ATOM 2357 O O . GLY A 1 312 ? -15.534 -14.426 -72.288 1.00 28.03 312 GLY A O 1
ATOM 2358 N N . ASP A 1 313 ? -15.089 -13.024 -74.003 1.00 31.14 313 ASP A N 1
ATOM 2359 C CA . ASP A 1 313 ? -16.012 -11.910 -73.764 1.00 31.14 313 ASP A CA 1
ATOM 2360 C C . ASP A 1 313 ? -17.504 -12.298 -73.741 1.00 31.14 313 ASP A C 1
ATOM 2362 O O . ASP A 1 313 ? -17.912 -13.203 -74.466 1.00 31.14 313 ASP A O 1
ATOM 2366 N N . SER A 1 314 ? -18.341 -11.549 -73.000 1.00 29.77 314 SER A N 1
ATOM 2367 C CA . SER A 1 314 ? -19.473 -10.760 -73.557 1.00 29.77 314 SER A CA 1
ATOM 2368 C C . SER A 1 314 ? -20.364 -10.087 -72.483 1.00 29.77 314 SER A C 1
ATOM 2370 O O . SER A 1 314 ? -20.991 -10.736 -71.655 1.00 29.77 314 SER A O 1
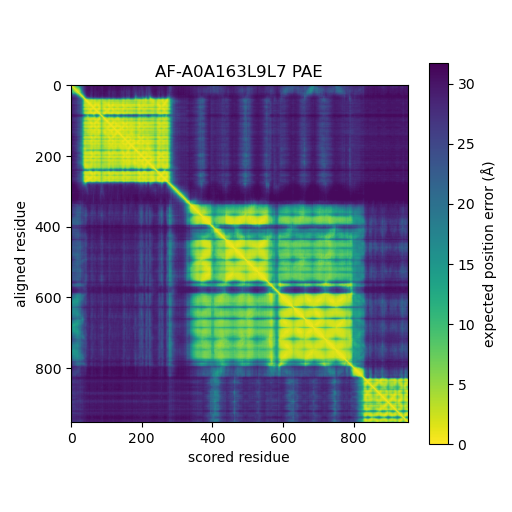ATOM 2372 N N . GLU A 1 315 ? -20.372 -8.749 -72.544 1.00 31.58 315 GLU A N 1
ATOM 2373 C CA . GLU A 1 315 ? -21.474 -7.775 -72.379 1.00 31.58 315 GLU A CA 1
ATOM 2374 C C . GLU A 1 315 ? -22.602 -7.983 -71.338 1.00 31.58 315 GLU A C 1
ATOM 2376 O O . GLU A 1 315 ? -23.447 -8.860 -71.480 1.00 31.58 315 GLU A O 1
ATOM 2381 N N . SER A 1 316 ? -22.772 -7.016 -70.416 1.00 29.02 316 SER A N 1
ATOM 2382 C CA . SER A 1 316 ? -23.855 -6.006 -70.508 1.00 29.02 316 SER A CA 1
ATOM 2383 C C . SER A 1 316 ? -23.875 -5.005 -69.327 1.00 29.02 316 SER A C 1
ATOM 2385 O O . SER A 1 316 ? -23.896 -5.386 -68.162 1.00 29.02 316 SER A O 1
ATOM 2387 N N . ALA A 1 317 ? -23.918 -3.717 -69.690 1.00 31.69 317 ALA A N 1
ATOM 2388 C CA . ALA A 1 317 ? -24.586 -2.574 -69.047 1.00 31.69 317 ALA A CA 1
ATOM 2389 C C . ALA A 1 317 ? -24.306 -2.165 -67.572 1.00 31.69 317 ALA A C 1
ATOM 2391 O O . ALA A 1 317 ? -24.849 -2.707 -66.619 1.00 31.69 317 ALA A O 1
ATOM 2392 N N . ALA A 1 318 ? -23.585 -1.040 -67.457 1.00 34.34 318 ALA A N 1
ATOM 2393 C CA . ALA A 1 318 ? -23.915 0.191 -66.715 1.00 34.34 318 ALA A CA 1
ATOM 2394 C C . ALA A 1 318 ? -24.455 0.148 -65.260 1.00 34.34 318 ALA A C 1
ATOM 2396 O O . ALA A 1 318 ? -25.570 -0.288 -64.995 1.00 34.34 318 ALA A O 1
ATOM 2397 N N . GLY A 1 319 ? -23.763 0.887 -64.376 1.00 29.45 319 GLY A N 1
ATOM 2398 C CA . GLY A 1 319 ? -24.416 1.725 -63.356 1.00 29.45 319 GLY A CA 1
ATOM 2399 C C . GLY A 1 319 ? -24.135 1.390 -61.885 1.00 29.45 319 GLY A C 1
ATOM 2400 O O . GLY A 1 319 ? -24.769 0.520 -61.304 1.00 29.45 319 GLY A O 1
ATOM 2401 N N . SER A 1 320 ? -23.221 2.165 -61.292 1.00 34.25 320 SER A N 1
ATOM 2402 C CA . SER A 1 320 ? -22.960 2.431 -59.863 1.00 34.25 320 SER A CA 1
ATOM 2403 C C . SER A 1 320 ? -23.713 1.630 -58.783 1.00 34.25 320 SER A C 1
ATOM 2405 O O . SER A 1 320 ? -24.917 1.823 -58.597 1.00 34.25 320 SER A O 1
ATOM 2407 N N . LYS A 1 321 ? -22.968 0.938 -57.906 1.00 30.97 321 LYS A N 1
ATOM 2408 C CA . LYS A 1 321 ? -23.328 0.792 -56.483 1.00 30.97 321 LYS A CA 1
ATOM 2409 C C . LYS A 1 321 ? -22.088 0.787 -55.587 1.00 30.97 321 LYS A C 1
ATOM 2411 O O . LYS A 1 321 ? -21.268 -0.120 -55.634 1.00 30.97 321 LYS A O 1
ATOM 2416 N N . THR A 1 322 ? -22.005 1.813 -54.752 1.00 33.12 322 THR A N 1
ATOM 2417 C CA . THR A 1 322 ? -21.159 1.929 -53.561 1.00 33.12 322 THR A CA 1
ATOM 2418 C C . THR A 1 322 ? -21.547 0.860 -52.525 1.00 33.12 322 THR A C 1
ATOM 2420 O O . THR A 1 322 ? -22.749 0.671 -52.314 1.00 33.12 322 THR A O 1
ATOM 2423 N N . PRO A 1 323 ? -20.608 0.202 -51.819 1.00 37.66 323 PRO A N 1
ATOM 2424 C CA . PRO A 1 323 ? -20.944 -0.656 -50.687 1.00 37.66 323 PRO A CA 1
ATOM 2425 C C . PRO A 1 323 ? -21.003 0.161 -49.385 1.00 37.66 323 PRO A C 1
ATOM 2427 O O . PRO A 1 323 ? -19.995 0.677 -48.912 1.00 37.66 323 PRO A O 1
ATOM 2430 N N . GLY A 1 324 ? -22.195 0.263 -48.792 1.00 33.62 324 GLY A N 1
ATOM 2431 C CA . GLY A 1 324 ? -22.348 0.206 -47.332 1.00 33.62 324 GLY A CA 1
ATOM 2432 C C . GLY A 1 324 ? -22.545 -1.264 -46.924 1.00 33.62 324 GLY A C 1
ATOM 2433 O O . GLY A 1 324 ? -22.714 -2.112 -47.792 1.00 33.62 324 GLY A O 1
ATOM 2434 N N . ALA A 1 325 ? -22.611 -1.674 -45.666 1.00 38.06 325 ALA A N 1
ATOM 2435 C CA . ALA A 1 325 ? -22.562 -1.005 -44.380 1.00 38.06 325 ALA A CA 1
ATOM 2436 C C . ALA A 1 325 ? -22.557 -2.139 -43.341 1.00 38.06 325 ALA A C 1
ATOM 2438 O O . ALA A 1 325 ? -23.426 -2.997 -43.425 1.00 38.06 325 ALA A O 1
ATOM 2439 N N . ASP A 1 326 ? -21.659 -2.113 -42.358 1.00 40.84 326 ASP A N 1
ATOM 2440 C CA . ASP A 1 326 ? -21.805 -2.889 -41.117 1.00 40.84 326 ASP A CA 1
ATOM 2441 C C . ASP A 1 326 ? -21.262 -2.053 -39.952 1.00 40.84 326 ASP A C 1
ATOM 2443 O O . ASP A 1 326 ? -20.161 -2.240 -39.444 1.00 40.84 326 ASP A O 1
ATOM 2447 N N . ALA A 1 327 ? -22.054 -1.059 -39.551 1.00 41.53 327 ALA A N 1
ATOM 2448 C CA . ALA A 1 327 ? -21.887 -0.352 -38.288 1.00 41.53 327 ALA A CA 1
ATOM 2449 C C . ALA A 1 327 ? -23.190 -0.483 -37.480 1.00 41.53 327 ALA A C 1
ATOM 2451 O O . ALA A 1 327 ? -24.275 -0.352 -38.063 1.00 41.53 327 ALA A O 1
ATOM 2452 N N . PRO A 1 328 ? -23.138 -0.723 -36.154 1.00 40.03 328 PRO A N 1
ATOM 2453 C CA . PRO A 1 328 ? -24.339 -0.899 -35.346 1.00 40.03 328 PRO A CA 1
ATOM 2454 C C . PRO A 1 328 ? -25.210 0.360 -35.391 1.00 40.03 328 PRO A C 1
ATOM 2456 O O . PRO A 1 328 ? -24.783 1.457 -35.029 1.00 40.03 328 PRO A O 1
ATOM 2459 N N . LYS A 1 329 ? -26.454 0.201 -35.844 1.00 39.94 329 LYS A N 1
ATOM 2460 C CA . LYS A 1 329 ? -27.424 1.289 -36.002 1.00 39.94 329 LYS A CA 1
ATOM 2461 C C . LYS A 1 329 ? -27.769 1.889 -34.632 1.00 39.94 329 LYS A C 1
ATOM 2463 O O . LYS A 1 329 ? -28.279 1.189 -33.758 1.00 39.94 329 LYS A O 1
ATOM 2468 N N . ALA A 1 330 ? -27.514 3.186 -34.453 1.00 41.62 330 ALA A N 1
ATOM 2469 C CA . ALA A 1 330 ? -27.890 3.916 -33.244 1.00 41.62 330 ALA A CA 1
ATOM 2470 C C . ALA A 1 330 ? -29.418 3.855 -33.015 1.00 41.62 330 ALA A C 1
ATOM 2472 O O . ALA A 1 330 ? -30.185 3.945 -33.982 1.00 41.62 330 ALA A O 1
ATOM 2473 N N . PRO A 1 331 ? -29.892 3.704 -31.762 1.00 48.84 331 PRO A N 1
ATOM 2474 C CA . PRO A 1 331 ? -31.319 3.606 -31.482 1.00 48.84 331 PRO A CA 1
ATOM 2475 C C . PRO A 1 331 ? -32.045 4.911 -31.858 1.00 48.84 331 PRO A C 1
ATOM 2477 O O . PRO A 1 331 ? -31.509 6.001 -31.644 1.00 48.84 331 PRO A O 1
ATOM 2480 N N . PRO A 1 332 ? -33.270 4.833 -32.410 1.00 47.06 332 PRO A N 1
ATOM 2481 C CA . PRO A 1 332 ? -33.984 6.005 -32.902 1.00 47.06 332 PRO A CA 1
ATOM 2482 C C . PRO A 1 332 ? -34.404 6.919 -31.744 1.00 47.06 332 PRO A C 1
ATOM 2484 O O . PRO A 1 332 ? -34.994 6.468 -30.759 1.00 47.06 332 PRO A O 1
ATOM 2487 N N . MET A 1 333 ? -34.135 8.223 -31.874 1.00 46.53 333 MET A N 1
ATOM 2488 C CA . MET A 1 333 ? -34.584 9.215 -30.897 1.00 46.53 333 MET A CA 1
ATOM 2489 C C . MET A 1 333 ? -36.121 9.350 -30.916 1.00 46.53 333 MET A C 1
ATOM 2491 O O . MET A 1 333 ? -36.711 9.584 -31.974 1.00 46.53 333 MET A O 1
ATOM 2495 N N . PRO A 1 334 ? -36.803 9.225 -29.764 1.00 48.88 334 PRO A N 1
ATOM 2496 C CA . PRO A 1 334 ? -38.258 9.298 -29.697 1.00 48.88 334 PRO A CA 1
ATOM 2497 C C . PRO A 1 334 ? -38.780 10.738 -29.853 1.00 48.88 334 PRO A C 1
ATOM 2499 O O . PRO A 1 334 ? -38.259 11.673 -29.253 1.00 48.88 334 PRO A O 1
ATOM 2502 N N . ARG A 1 335 ? -39.883 10.896 -30.603 1.00 58.72 335 ARG A N 1
ATOM 2503 C CA . ARG A 1 335 ? -40.507 12.173 -31.034 1.00 58.72 335 ARG A CA 1
ATOM 2504 C C . ARG A 1 335 ? -41.026 13.108 -29.924 1.00 58.72 335 ARG A C 1
ATOM 2506 O O . ARG A 1 335 ? -41.538 14.175 -30.247 1.00 58.72 335 ARG A O 1
ATOM 2513 N N . LYS A 1 336 ? -40.916 12.748 -28.641 1.00 50.25 336 LYS A N 1
ATOM 2514 C CA . LYS A 1 336 ? -41.222 13.633 -27.502 1.00 50.25 336 LYS A CA 1
ATOM 2515 C C . LYS A 1 336 ? -40.214 13.386 -26.376 1.00 50.25 336 LYS A C 1
ATOM 2517 O O . LYS A 1 336 ? -40.191 12.309 -25.781 1.00 50.25 336 LYS A O 1
ATOM 2522 N N . LEU A 1 337 ? -39.370 14.382 -26.115 1.00 57.28 337 LEU A N 1
ATOM 2523 C CA . LEU A 1 337 ? -38.362 14.382 -25.055 1.00 57.28 337 LEU A CA 1
ATOM 2524 C C . LEU A 1 337 ? -39.015 14.887 -23.763 1.00 57.28 337 LEU A C 1
ATOM 2526 O O . LEU A 1 337 ? -39.211 16.084 -23.590 1.00 57.28 337 LEU A O 1
ATOM 2530 N N . THR A 1 338 ? -39.387 13.983 -22.858 1.00 74.31 338 THR A N 1
ATOM 2531 C CA . THR A 1 338 ? -39.705 14.364 -21.475 1.00 74.31 338 THR A CA 1
ATOM 2532 C C . THR A 1 338 ? -38.408 14.590 -20.700 1.00 74.31 338 THR A C 1
ATOM 2534 O O . THR A 1 338 ? -37.432 13.866 -20.904 1.00 74.31 338 THR A O 1
ATOM 2537 N N . VAL A 1 339 ? -38.393 15.566 -19.785 1.00 68.12 339 VAL A N 1
ATOM 2538 C CA . VAL A 1 339 ? -37.216 15.905 -18.956 1.00 68.12 339 VAL A CA 1
ATOM 2539 C C . VAL A 1 339 ? -36.666 14.670 -18.231 1.00 68.12 339 VAL A C 1
ATOM 2541 O O . VAL A 1 339 ? -35.459 14.459 -18.197 1.00 68.12 339 VAL A O 1
ATOM 2544 N N . THR A 1 340 ? -37.547 13.782 -17.764 1.00 72.56 340 THR A N 1
ATOM 2545 C CA . THR A 1 340 ? -37.185 12.504 -17.131 1.00 72.56 340 THR A CA 1
ATOM 2546 C C . THR A 1 340 ? -36.448 11.545 -18.068 1.00 72.56 340 THR A C 1
ATOM 2548 O O . THR A 1 340 ? -35.489 10.895 -17.657 1.00 72.56 340 THR A O 1
ATOM 2551 N N . ARG A 1 341 ? -36.834 11.468 -19.348 1.00 70.56 341 ARG A N 1
ATOM 2552 C CA . ARG A 1 341 ? -36.181 10.593 -20.334 1.00 70.56 341 ARG A CA 1
ATOM 2553 C C . ARG A 1 341 ? -34.853 11.178 -20.824 1.00 70.56 341 ARG A C 1
ATOM 2555 O O . ARG A 1 341 ? -33.922 10.418 -21.078 1.00 70.56 341 ARG A O 1
ATOM 2562 N N . VAL A 1 342 ? -34.743 12.506 -20.916 1.00 73.88 342 VAL A N 1
ATOM 2563 C CA . VAL A 1 342 ? -33.472 13.194 -21.210 1.00 73.88 342 VAL A CA 1
ATOM 2564 C C . VAL A 1 342 ? -32.488 13.024 -20.061 1.00 73.88 342 VAL A C 1
ATOM 2566 O O . VAL A 1 342 ? -31.336 12.685 -20.314 1.00 73.88 342 VAL A O 1
ATOM 2569 N N . ALA A 1 343 ? -32.949 13.183 -18.817 1.00 72.31 343 ALA A N 1
ATOM 2570 C CA . ALA A 1 343 ? -32.147 12.916 -17.631 1.00 72.31 343 ALA A CA 1
ATOM 2571 C C . ALA A 1 343 ? -31.656 11.461 -17.625 1.00 72.31 343 ALA A C 1
ATOM 2573 O O . ALA A 1 343 ? -30.456 11.242 -17.554 1.00 72.31 343 ALA A O 1
ATOM 2574 N N . ALA A 1 344 ? -32.537 10.477 -17.844 1.00 74.12 344 ALA A N 1
ATOM 2575 C CA . ALA A 1 344 ? -32.145 9.066 -17.909 1.00 74.12 344 ALA A CA 1
ATOM 2576 C C . ALA A 1 344 ? -31.143 8.755 -19.043 1.00 74.12 344 ALA A C 1
ATOM 2578 O O . ALA A 1 344 ? -30.196 7.997 -18.834 1.00 74.12 344 ALA A O 1
ATOM 2579 N N . MET A 1 345 ? -31.314 9.346 -20.235 1.00 76.44 345 MET A N 1
ATOM 2580 C CA . MET A 1 345 ? -30.359 9.186 -21.342 1.00 76.44 345 MET A CA 1
ATOM 2581 C C . MET A 1 345 ? -29.002 9.826 -21.028 1.00 76.44 345 MET A C 1
ATOM 2583 O O . MET A 1 345 ? -27.978 9.176 -21.220 1.00 76.44 345 MET A O 1
ATOM 2587 N N . ARG A 1 346 ? -28.988 11.056 -20.497 1.00 76.75 346 ARG A N 1
ATOM 2588 C CA . ARG A 1 346 ? -27.764 11.756 -20.069 1.00 76.75 346 ARG A CA 1
ATOM 2589 C C . ARG A 1 346 ? -27.057 11.008 -18.944 1.00 76.75 346 ARG A C 1
ATOM 2591 O O . ARG A 1 346 ? -25.842 10.866 -19.003 1.00 76.75 346 ARG A O 1
ATOM 2598 N N . SER A 1 347 ? -27.797 10.483 -17.968 1.00 72.81 347 SER A N 1
ATOM 2599 C CA . SER A 1 347 ? -27.254 9.631 -16.908 1.00 72.81 347 SER A CA 1
ATOM 2600 C C . SER A 1 347 ? -26.598 8.388 -17.497 1.00 72.81 347 SER A C 1
ATOM 2602 O O . SER A 1 347 ? -25.451 8.112 -17.177 1.00 72.81 347 SER A O 1
ATOM 2604 N N . ARG A 1 348 ? -27.262 7.684 -18.424 1.00 76.75 348 ARG A N 1
ATOM 2605 C CA . ARG A 1 348 ? -26.699 6.486 -19.067 1.00 76.75 348 ARG A CA 1
ATOM 2606 C C . ARG A 1 348 ? -25.462 6.799 -19.913 1.00 76.75 348 ARG A C 1
ATOM 2608 O O . ARG A 1 348 ? -24.506 6.030 -19.891 1.00 76.75 348 ARG A O 1
ATOM 2615 N N . GLU A 1 349 ? -25.456 7.920 -20.630 1.00 80.50 349 GLU A N 1
ATOM 2616 C CA . GLU A 1 349 ? -24.296 8.382 -21.399 1.00 80.50 349 GLU A CA 1
ATOM 2617 C C . GLU A 1 349 ? -23.114 8.736 -20.485 1.00 80.50 349 GLU A C 1
ATOM 2619 O O . GLU A 1 349 ? -21.994 8.295 -20.741 1.00 80.50 349 GLU A O 1
ATOM 2624 N N . LEU A 1 350 ? -23.362 9.475 -19.398 1.00 77.00 350 LEU A N 1
ATOM 2625 C CA . LEU A 1 350 ? -22.353 9.820 -18.392 1.00 77.00 350 LEU A CA 1
ATOM 2626 C C . LEU A 1 350 ? -21.807 8.571 -17.694 1.00 77.00 350 LEU A C 1
ATOM 2628 O O . LEU A 1 350 ? -20.595 8.456 -17.532 1.00 77.00 350 LEU A O 1
ATOM 2632 N N . THR A 1 351 ? -22.667 7.610 -17.347 1.00 75.25 351 THR A N 1
ATOM 2633 C CA . THR A 1 351 ? -22.252 6.323 -16.774 1.00 75.25 351 THR A CA 1
ATOM 2634 C C . THR A 1 351 ? -21.396 5.532 -17.759 1.00 75.25 351 THR A C 1
ATOM 2636 O O . THR A 1 351 ? -20.321 5.075 -17.384 1.00 75.25 351 THR A O 1
ATOM 2639 N N . ASN A 1 352 ? -21.805 5.414 -19.026 1.00 76.81 352 ASN A N 1
ATOM 2640 C CA . ASN A 1 352 ? -21.028 4.697 -20.041 1.00 76.81 352 ASN A CA 1
ATOM 2641 C C . ASN A 1 352 ? -19.669 5.360 -20.303 1.00 76.81 352 ASN A C 1
ATOM 2643 O O . ASN A 1 352 ? -18.657 4.665 -20.383 1.00 76.81 352 ASN A O 1
ATOM 2647 N N . LYS A 1 353 ? -19.626 6.697 -20.391 1.00 79.00 353 LYS A N 1
ATOM 2648 C CA . LYS A 1 353 ? -18.373 7.458 -20.512 1.00 79.00 353 LYS A CA 1
ATOM 2649 C C . LYS A 1 353 ? -17.490 7.269 -19.280 1.00 79.00 353 LYS A C 1
ATOM 2651 O O . LYS A 1 353 ? -16.304 7.012 -19.432 1.00 79.00 353 LYS A O 1
ATOM 2656 N N . GLY A 1 354 ? -18.066 7.323 -18.079 1.00 75.62 354 GLY A N 1
ATOM 2657 C CA . GLY A 1 354 ? -17.353 7.071 -16.826 1.00 75.62 354 GLY A CA 1
ATOM 2658 C C . GLY A 1 354 ? -16.744 5.669 -16.772 1.00 75.62 354 GLY A C 1
ATOM 2659 O O . GLY A 1 354 ? -15.561 5.534 -16.475 1.00 75.62 354 GLY A O 1
ATOM 2660 N N . ILE A 1 355 ? -17.513 4.637 -17.138 1.00 77.38 355 ILE A N 1
ATOM 2661 C CA . ILE A 1 355 ? -17.040 3.245 -17.206 1.00 77.38 355 ILE A CA 1
ATOM 2662 C C . ILE A 1 355 ? -15.936 3.091 -18.258 1.00 77.38 355 ILE A C 1
ATOM 2664 O O . ILE A 1 355 ? -14.938 2.431 -17.985 1.00 77.38 355 ILE A O 1
ATOM 2668 N N . ALA A 1 356 ? -16.069 3.707 -19.434 1.00 74.31 356 ALA A N 1
ATOM 2669 C CA . ALA A 1 356 ? -15.049 3.635 -20.480 1.00 74.31 356 ALA A CA 1
ATOM 2670 C C . ALA A 1 356 ? -13.739 4.320 -20.056 1.00 74.31 356 ALA A C 1
ATOM 2672 O O . ALA A 1 356 ? -12.663 3.747 -20.229 1.00 74.31 356 ALA A O 1
ATOM 2673 N N . THR A 1 357 ? -13.820 5.507 -19.446 1.00 76.88 357 THR A N 1
ATOM 2674 C CA . THR A 1 357 ? -12.654 6.205 -18.880 1.00 76.88 357 THR A CA 1
ATOM 2675 C C . THR A 1 357 ? -12.011 5.378 -17.774 1.00 76.88 357 THR A C 1
ATOM 2677 O O . THR A 1 357 ? -10.792 5.239 -17.745 1.00 76.88 357 THR A O 1
ATOM 2680 N N . PHE A 1 358 ? -12.822 4.767 -16.909 1.00 80.19 358 PHE A N 1
ATOM 2681 C CA . PHE A 1 358 ? -12.352 3.873 -15.858 1.00 80.19 358 PHE A CA 1
ATOM 2682 C C . PHE A 1 358 ? -11.627 2.647 -16.429 1.00 80.19 358 PHE A C 1
ATOM 2684 O O . PHE A 1 358 ? -10.527 2.322 -15.997 1.00 80.19 358 PHE A O 1
ATOM 2691 N N . GLN A 1 359 ? -12.217 1.973 -17.419 1.00 80.44 359 GLN A N 1
ATOM 2692 C CA . GLN A 1 359 ? -11.622 0.799 -18.063 1.00 80.44 359 GLN A CA 1
ATOM 2693 C C . GLN A 1 359 ? -10.322 1.148 -18.782 1.00 80.44 359 GLN A C 1
ATOM 2695 O O . GLN A 1 359 ? -9.350 0.407 -18.664 1.00 80.44 359 GLN A O 1
ATOM 2700 N N . ARG A 1 360 ? -10.278 2.287 -19.479 1.00 78.56 360 ARG A N 1
ATOM 2701 C CA . ARG A 1 360 ? -9.049 2.792 -20.097 1.00 78.56 360 ARG A CA 1
ATOM 2702 C C . ARG A 1 360 ? -7.985 3.060 -19.032 1.00 78.56 360 ARG A C 1
ATOM 2704 O O . ARG A 1 360 ? -6.871 2.574 -19.159 1.00 78.56 360 ARG A O 1
ATOM 2711 N N . ALA A 1 361 ? -8.353 3.727 -17.939 1.00 76.06 361 ALA A N 1
ATOM 2712 C CA . ALA A 1 361 ? -7.454 3.995 -16.820 1.00 76.06 361 ALA A CA 1
ATOM 2713 C C . ALA A 1 361 ? -7.032 2.733 -16.050 1.00 76.06 361 ALA A C 1
ATOM 2715 O O . ALA A 1 361 ? -6.001 2.760 -15.396 1.00 76.06 361 ALA A O 1
ATOM 2716 N N . ALA A 1 362 ? -7.786 1.631 -16.091 1.00 76.81 362 ALA A N 1
ATOM 2717 C CA . ALA A 1 362 ? -7.416 0.354 -15.468 1.00 76.81 362 ALA A CA 1
ATOM 2718 C C . ALA A 1 362 ? -6.519 -0.524 -16.365 1.00 76.81 362 ALA A C 1
ATOM 2720 O O . ALA A 1 362 ? -5.826 -1.400 -15.851 1.00 76.81 362 ALA A O 1
ATOM 2721 N N . LYS A 1 363 ? -6.530 -0.283 -17.683 1.00 78.12 363 LYS A N 1
ATOM 2722 C CA . LYS A 1 363 ? -5.718 -0.992 -18.690 1.00 78.12 363 LYS A CA 1
ATOM 2723 C C . LYS A 1 363 ? -4.487 -0.216 -19.172 1.00 78.12 363 LYS A C 1
ATOM 2725 O O . LYS A 1 363 ? -3.646 -0.797 -19.835 1.00 78.12 363 LYS A O 1
ATOM 2730 N N . ALA A 1 364 ? -4.389 1.076 -18.862 1.00 73.00 364 ALA A N 1
ATOM 2731 C CA . ALA A 1 364 ? -3.249 1.914 -19.236 1.00 73.00 364 ALA A CA 1
ATOM 2732 C C . ALA A 1 364 ? -1.911 1.381 -18.692 1.00 73.00 364 ALA A C 1
ATOM 2734 O O . ALA A 1 364 ? -1.902 0.711 -17.653 1.00 73.00 364 ALA A O 1
ATOM 2735 N N . ASP A 1 365 ? -0.819 1.768 -19.356 1.00 69.81 365 ASP A N 1
ATOM 2736 C CA . ASP A 1 365 ? 0.578 1.490 -18.994 1.00 69.81 365 ASP A CA 1
ATOM 2737 C C . ASP A 1 365 ? 0.907 -0.013 -18.935 1.00 69.81 365 ASP A C 1
ATOM 2739 O O . ASP A 1 365 ? 1.352 -0.514 -17.911 1.00 69.81 365 ASP A O 1
ATOM 2743 N N . GLY A 1 366 ? 0.538 -0.776 -19.972 1.00 65.88 366 GLY A N 1
ATOM 2744 C CA . GLY A 1 366 ? 0.849 -2.215 -20.061 1.00 65.88 366 GLY A CA 1
ATOM 2745 C C . GLY A 1 366 ? 0.140 -3.115 -19.033 1.00 65.88 366 GLY A C 1
ATOM 2746 O O . GLY A 1 366 ? 0.349 -4.331 -19.012 1.00 65.88 366 GLY A O 1
ATOM 2747 N N . ALA A 1 367 ? -0.737 -2.554 -18.190 1.00 70.88 367 ALA A N 1
ATOM 2748 C CA . ALA A 1 367 ? -1.388 -3.251 -17.076 1.00 70.88 367 ALA A CA 1
ATOM 2749 C C . ALA A 1 367 ? -2.269 -4.441 -17.501 1.00 70.88 367 ALA A C 1
ATOM 2751 O O . ALA A 1 367 ? -2.510 -5.363 -16.709 1.00 70.88 367 ALA A O 1
ATOM 2752 N N . ASP A 1 368 ? -2.778 -4.420 -18.731 1.00 74.19 368 ASP A N 1
ATOM 2753 C CA . ASP A 1 368 ? -3.574 -5.499 -19.308 1.00 74.19 368 ASP A CA 1
ATOM 2754 C C . ASP A 1 368 ? -2.720 -6.681 -19.790 1.00 74.19 368 ASP A C 1
ATOM 2756 O O . ASP A 1 368 ? -3.221 -7.808 -19.802 1.00 74.19 368 ASP A O 1
ATOM 2760 N N . LYS A 1 369 ? -1.440 -6.446 -20.103 1.00 69.25 369 LYS A N 1
ATOM 2761 C CA . LYS A 1 369 ? -0.470 -7.471 -20.516 1.00 69.25 369 LYS A CA 1
ATOM 2762 C C . LYS A 1 369 ? 0.210 -8.159 -19.324 1.00 69.25 369 LYS A C 1
ATOM 2764 O O . LYS A 1 369 ? 0.451 -9.360 -19.373 1.00 69.25 369 LYS A O 1
ATOM 2769 N N . SER A 1 370 ? 0.452 -7.439 -18.225 1.00 73.19 370 SER A N 1
ATOM 2770 C CA . SER A 1 370 ? 1.183 -7.953 -17.049 1.00 73.19 370 SER A CA 1
ATOM 2771 C C . SER A 1 370 ? 0.324 -8.728 -16.029 1.00 73.19 370 SER A C 1
ATOM 2773 O O . SER A 1 370 ? 0.844 -9.388 -15.129 1.00 73.19 370 SER A O 1
ATOM 2775 N N . GLY A 1 371 ? -1.008 -8.626 -16.121 1.00 81.81 371 GLY A N 1
ATOM 2776 C CA . GLY A 1 371 ? -1.953 -9.141 -15.117 1.00 81.81 371 GLY A CA 1
ATOM 2777 C C . GLY A 1 371 ? -2.355 -8.125 -14.035 1.00 81.81 371 GLY A C 1
ATOM 2778 O O . GLY A 1 371 ? -3.219 -8.428 -13.200 1.00 81.81 371 GLY A O 1
ATOM 2779 N N . LEU A 1 372 ? -1.811 -6.901 -14.068 1.00 85.88 372 LEU A N 1
ATOM 2780 C CA . LEU A 1 372 ? -2.117 -5.840 -13.102 1.00 85.88 372 LEU A CA 1
ATOM 2781 C C . LEU A 1 372 ? -3.584 -5.411 -13.137 1.00 85.88 372 LEU A C 1
ATOM 2783 O O . LEU A 1 372 ? -4.171 -5.119 -12.091 1.00 85.88 372 LEU A O 1
ATOM 2787 N N . THR A 1 373 ? -4.216 -5.403 -14.312 1.00 88.69 373 THR A N 1
ATOM 2788 C CA . THR A 1 373 ? -5.647 -5.098 -14.431 1.00 88.69 373 THR A CA 1
ATOM 2789 C C . THR A 1 373 ? -6.498 -6.101 -13.641 1.00 88.69 373 THR A C 1
ATOM 2791 O O . THR A 1 373 ? -7.413 -5.699 -12.920 1.00 88.69 373 THR A O 1
ATOM 2794 N N . ALA A 1 374 ? -6.186 -7.402 -13.716 1.00 87.81 374 ALA A N 1
ATOM 2795 C CA . ALA A 1 374 ? -6.907 -8.433 -12.963 1.00 87.81 374 ALA A CA 1
ATOM 2796 C C . ALA A 1 374 ? -6.715 -8.259 -11.447 1.00 87.81 374 ALA A C 1
ATOM 2798 O O . ALA A 1 374 ? -7.691 -8.306 -10.692 1.00 87.81 374 ALA A O 1
ATOM 2799 N N . LEU A 1 375 ? -5.483 -7.967 -11.011 1.00 90.81 375 LEU A N 1
ATOM 2800 C CA . LEU A 1 375 ? -5.193 -7.655 -9.610 1.00 90.81 375 LEU A CA 1
ATOM 2801 C C . LEU A 1 375 ? -5.933 -6.392 -9.141 1.00 90.81 375 LEU A C 1
ATOM 2803 O O . LEU A 1 375 ? -6.495 -6.385 -8.048 1.00 90.81 375 LEU A O 1
ATOM 2807 N N . THR A 1 376 ? -5.997 -5.347 -9.970 1.00 92.00 376 THR A N 1
ATOM 2808 C CA . THR A 1 376 ? -6.704 -4.091 -9.664 1.00 92.00 376 THR A CA 1
ATOM 2809 C C . THR A 1 376 ? -8.177 -4.346 -9.373 1.00 92.00 376 THR A C 1
ATOM 2811 O O . THR A 1 376 ? -8.688 -3.907 -8.341 1.00 92.00 376 THR A O 1
ATOM 2814 N N . TYR A 1 377 ? -8.855 -5.115 -10.229 1.00 92.50 377 TYR A N 1
ATOM 2815 C CA . TYR A 1 377 ? -10.252 -5.475 -10.001 1.00 92.50 377 TYR A CA 1
ATOM 2816 C C . TYR A 1 377 ? -10.437 -6.342 -8.750 1.00 92.50 377 TYR A C 1
ATOM 2818 O O . TYR A 1 377 ? -11.369 -6.096 -7.986 1.00 92.50 377 TYR A O 1
ATOM 2826 N N . ALA A 1 378 ? -9.534 -7.294 -8.488 1.00 93.31 378 ALA A N 1
ATOM 2827 C CA . ALA A 1 378 ? -9.577 -8.094 -7.263 1.00 93.31 378 ALA A CA 1
ATOM 2828 C C . ALA A 1 378 ? -9.449 -7.214 -5.999 1.00 93.31 378 ALA A C 1
ATOM 2830 O O . ALA A 1 378 ? -10.224 -7.359 -5.050 1.00 93.31 378 ALA A O 1
ATOM 2831 N N . VAL A 1 379 ? -8.531 -6.241 -6.004 1.00 93.81 379 VAL A N 1
ATOM 2832 C CA . VAL A 1 379 ? -8.349 -5.272 -4.906 1.00 93.81 379 VAL A CA 1
ATOM 2833 C C . VAL A 1 379 ? -9.600 -4.429 -4.691 1.00 93.81 379 VAL A C 1
ATOM 2835 O O . VAL A 1 379 ? -10.040 -4.253 -3.554 1.00 93.81 379 VAL A O 1
ATOM 2838 N N . MET A 1 380 ? -10.215 -3.951 -5.773 1.00 94.25 380 MET A N 1
ATOM 2839 C CA . MET A 1 380 ? -11.477 -3.220 -5.686 1.00 94.25 380 MET A CA 1
ATOM 2840 C C . MET A 1 380 ? -12.586 -4.069 -5.073 1.00 94.25 380 MET A C 1
ATOM 2842 O O . MET A 1 380 ? -13.295 -3.578 -4.201 1.00 94.25 380 MET A O 1
ATOM 2846 N N . THR A 1 381 ? -12.726 -5.334 -5.484 1.00 95.12 381 THR A N 1
ATOM 2847 C CA . THR A 1 381 ? -13.744 -6.231 -4.916 1.00 95.12 381 THR A CA 1
ATOM 2848 C C . THR A 1 381 ? -13.499 -6.544 -3.444 1.00 95.12 381 THR A C 1
ATOM 2850 O O . THR A 1 381 ? -14.461 -6.633 -2.682 1.00 95.12 381 THR A O 1
ATOM 2853 N N . ASN A 1 382 ? -12.239 -6.643 -3.005 1.00 95.44 382 ASN A N 1
ATOM 2854 C CA . ASN A 1 382 ? -11.924 -6.827 -1.588 1.00 95.44 382 ASN A CA 1
ATOM 2855 C C . ASN A 1 382 ? -12.392 -5.616 -0.770 1.00 95.44 382 ASN A C 1
ATOM 2857 O O . ASN A 1 382 ? -13.151 -5.770 0.185 1.00 95.44 382 ASN A O 1
ATOM 2861 N N . ASN A 1 383 ? -12.025 -4.409 -1.206 1.00 93.31 383 ASN A N 1
ATOM 2862 C CA . ASN A 1 383 ? -12.425 -3.168 -0.540 1.00 93.31 383 ASN A CA 1
ATOM 2863 C C . ASN A 1 383 ? -13.937 -2.915 -0.609 1.00 93.31 383 ASN A C 1
ATOM 2865 O O . ASN A 1 383 ? -14.520 -2.390 0.338 1.00 93.31 383 ASN A O 1
ATOM 2869 N N . ALA A 1 384 ? -14.581 -3.301 -1.712 1.00 94.81 384 ALA A N 1
ATOM 2870 C CA . ALA A 1 384 ? -16.029 -3.246 -1.861 1.00 94.81 384 ALA A CA 1
ATOM 2871 C C . ALA A 1 384 ? -16.735 -4.199 -0.889 1.00 94.81 384 ALA A C 1
ATOM 2873 O O . ALA A 1 384 ? -17.731 -3.821 -0.276 1.00 94.81 384 ALA A O 1
ATOM 2874 N N . THR A 1 385 ? -16.199 -5.411 -0.711 1.00 95.44 385 THR A N 1
ATOM 2875 C CA . THR A 1 385 ? -16.718 -6.371 0.272 1.00 95.44 385 THR A CA 1
ATOM 2876 C C . THR A 1 385 ? -16.580 -5.815 1.686 1.00 95.44 385 THR A C 1
ATOM 2878 O O . THR A 1 385 ? -17.531 -5.878 2.457 1.00 95.44 385 THR A O 1
ATOM 2881 N N . ASP A 1 386 ? -15.426 -5.238 2.027 1.00 91.44 386 ASP A N 1
ATOM 2882 C CA . ASP A 1 386 ? -15.195 -4.636 3.345 1.00 91.44 386 ASP A CA 1
ATOM 2883 C C . ASP A 1 386 ? -16.171 -3.492 3.627 1.00 91.44 386 ASP A C 1
ATOM 2885 O O . ASP A 1 386 ? -16.750 -3.429 4.712 1.00 91.44 386 ASP A O 1
ATOM 2889 N N . ALA A 1 387 ? -16.401 -2.619 2.644 1.00 89.75 387 ALA A N 1
ATOM 2890 C CA . ALA A 1 387 ? -17.379 -1.544 2.762 1.00 89.75 387 ALA A CA 1
ATOM 2891 C C . ALA A 1 387 ? -18.807 -2.086 2.928 1.00 89.75 387 ALA A C 1
ATOM 2893 O O . ALA A 1 387 ? -19.528 -1.634 3.815 1.00 89.75 387 ALA A O 1
ATOM 2894 N N . ALA A 1 388 ? -19.201 -3.091 2.139 1.00 92.50 388 ALA A N 1
ATOM 2895 C CA . ALA A 1 388 ? -20.524 -3.704 2.234 1.00 92.50 388 ALA A CA 1
ATOM 2896 C C . ALA A 1 388 ? -20.762 -4.385 3.589 1.00 92.50 388 ALA A C 1
ATOM 2898 O O . ALA A 1 388 ? -21.821 -4.207 4.187 1.00 92.50 388 ALA A O 1
ATOM 2899 N N . ILE A 1 389 ? -19.765 -5.108 4.106 1.00 90.00 389 ILE A N 1
ATOM 2900 C CA . ILE A 1 389 ? -19.820 -5.722 5.438 1.00 90.00 389 ILE A CA 1
ATOM 2901 C C . ILE A 1 389 ? -19.855 -4.658 6.534 1.00 90.00 389 ILE A C 1
ATOM 2903 O O . ILE A 1 389 ? -20.624 -4.798 7.478 1.00 90.00 389 ILE A O 1
ATOM 2907 N N . SER A 1 390 ? -19.091 -3.572 6.394 1.00 85.31 390 SER A N 1
ATOM 2908 C CA . SER A 1 390 ? -19.115 -2.464 7.357 1.00 85.31 390 SER A CA 1
ATOM 2909 C C . SER A 1 390 ? -20.491 -1.798 7.414 1.00 85.31 390 SER A C 1
ATOM 2911 O O . SER A 1 390 ? -20.995 -1.535 8.499 1.00 85.31 390 SER A O 1
ATOM 2913 N N . VAL A 1 391 ? -21.129 -1.580 6.259 1.00 84.56 391 VAL A N 1
ATOM 2914 C CA . VAL A 1 391 ? -22.501 -1.058 6.180 1.00 84.56 391 VAL A CA 1
ATOM 2915 C C . VAL A 1 391 ? -23.507 -2.043 6.774 1.00 84.56 391 VAL A C 1
ATOM 2917 O O . VAL A 1 391 ? -24.378 -1.632 7.533 1.00 84.56 391 VAL A O 1
ATOM 2920 N N . ALA A 1 392 ? -23.389 -3.337 6.460 1.00 86.06 392 ALA A N 1
ATOM 2921 C CA . ALA A 1 392 ? -24.283 -4.355 7.001 1.00 86.06 392 ALA A CA 1
ATOM 2922 C C . ALA A 1 392 ? -24.202 -4.423 8.533 1.00 86.06 392 ALA A C 1
ATOM 2924 O O . ALA A 1 392 ? -25.231 -4.471 9.198 1.00 86.06 392 ALA A O 1
ATOM 2925 N N . LEU A 1 393 ? -22.989 -4.394 9.088 1.00 78.56 393 LEU A N 1
ATOM 2926 C CA . LEU A 1 393 ? -22.741 -4.520 10.525 1.00 78.56 393 LEU A CA 1
ATOM 2927 C C . LEU A 1 393 ? -22.896 -3.209 11.307 1.00 78.56 393 LEU A C 1
ATOM 2929 O O . LEU A 1 393 ? -22.857 -3.236 12.536 1.00 78.56 393 LEU A O 1
ATOM 2933 N N . ALA A 1 394 ? -23.073 -2.071 10.630 1.00 71.88 394 ALA A N 1
ATOM 2934 C CA . ALA A 1 394 ? -23.186 -0.767 11.283 1.00 71.88 394 ALA A CA 1
ATOM 2935 C C . ALA A 1 394 ? -24.311 -0.733 12.335 1.00 71.88 394 ALA A C 1
ATOM 2937 O O . ALA A 1 394 ? -24.149 -0.094 13.371 1.00 71.88 394 ALA A O 1
ATOM 2938 N N . ASN A 1 395 ? -25.402 -1.472 12.093 1.00 55.72 395 ASN A N 1
ATOM 2939 C CA . ASN A 1 395 ? -26.588 -1.495 12.952 1.00 55.72 395 ASN A CA 1
ATOM 2940 C C . ASN A 1 395 ? -26.692 -2.708 13.890 1.00 55.72 395 ASN A C 1
ATOM 2942 O O . ASN A 1 395 ? -27.644 -2.759 14.658 1.00 55.72 395 ASN A O 1
ATOM 2946 N N . THR A 1 396 ? -25.792 -3.699 13.833 1.00 57.25 396 THR A N 1
ATOM 2947 C CA . THR A 1 396 ? -26.050 -4.970 14.533 1.00 57.25 396 THR A CA 1
ATOM 2948 C C . THR A 1 396 ? -25.713 -4.960 15.994 1.00 57.25 396 THR A C 1
ATOM 2950 O O . THR A 1 396 ? -26.609 -5.082 16.805 1.00 57.25 396 THR A O 1
ATOM 2953 N N . LEU A 1 397 ? -24.437 -4.898 16.348 1.00 42.97 397 LEU A N 1
ATOM 2954 C CA . LEU A 1 397 ? -24.027 -5.287 17.702 1.00 42.97 397 LEU A CA 1
ATOM 2955 C C . LEU A 1 397 ? -22.708 -4.669 18.140 1.00 42.97 397 LEU A C 1
ATOM 2957 O O . LEU A 1 397 ? -22.454 -4.538 19.329 1.00 42.97 397 LEU A O 1
ATOM 2961 N N . PHE A 1 398 ? -21.895 -4.188 17.200 1.00 41.47 398 PHE A N 1
ATOM 2962 C CA . PHE A 1 398 ? -20.645 -3.499 17.523 1.00 41.47 398 PHE A CA 1
ATOM 2963 C C . PHE A 1 398 ? -20.871 -2.165 18.256 1.00 41.47 398 PHE A C 1
ATOM 2965 O O . PHE A 1 398 ? -20.007 -1.722 19.009 1.00 41.47 398 PHE A O 1
ATOM 2972 N N . PHE A 1 399 ? -22.046 -1.558 18.055 1.00 43.44 399 PHE A N 1
ATOM 2973 C CA . PHE A 1 399 ? -22.495 -0.357 18.757 1.00 43.44 399 PHE A CA 1
ATOM 2974 C C . PHE A 1 399 ? -23.656 -0.617 19.732 1.00 43.44 399 PHE A C 1
ATOM 2976 O O . PHE A 1 399 ? -23.782 0.149 20.681 1.00 43.44 399 PHE A O 1
ATOM 2983 N N . SER A 1 400 ? -24.444 -1.697 19.578 1.00 38.97 400 SER A N 1
ATOM 2984 C CA . SER A 1 400 ? -25.502 -2.043 20.548 1.00 38.97 400 SER A CA 1
ATOM 2985 C C . SER A 1 400 ? -24.978 -2.834 21.755 1.00 38.97 400 SER A C 1
ATOM 2987 O O . SER A 1 400 ? -25.383 -2.551 22.864 1.00 38.97 400 SER A O 1
ATOM 2989 N N . ALA A 1 401 ? -23.953 -3.690 21.640 1.00 38.06 401 ALA A N 1
ATOM 2990 C CA . ALA A 1 401 ? -23.265 -4.235 22.828 1.00 38.06 401 ALA A CA 1
ATOM 2991 C C . ALA A 1 401 ? -22.478 -3.154 23.600 1.00 38.06 401 ALA A C 1
ATOM 2993 O O . ALA A 1 401 ? -21.992 -3.378 24.708 1.00 38.06 401 ALA A O 1
ATOM 2994 N N . ALA A 1 402 ? -22.352 -1.962 23.010 1.00 38.69 402 ALA A N 1
ATOM 2995 C CA . ALA A 1 402 ? -21.818 -0.779 23.655 1.00 38.69 402 ALA A CA 1
ATOM 2996 C C . ALA A 1 402 ? -22.898 0.011 24.425 1.00 38.69 402 ALA A C 1
ATOM 2998 O O . ALA A 1 402 ? -22.551 1.027 25.021 1.00 38.69 402 ALA A O 1
ATOM 2999 N N . THR A 1 403 ? -24.164 -0.414 24.453 1.00 42.38 403 THR A N 1
ATOM 3000 C CA . THR A 1 403 ? -25.212 0.245 25.255 1.00 42.38 403 THR A CA 1
ATOM 3001 C C . THR A 1 403 ? -25.280 -0.256 26.702 1.00 42.38 403 THR A C 1
ATOM 3003 O O . THR A 1 403 ? -26.042 0.295 27.480 1.00 42.38 403 THR A O 1
ATOM 3006 N N . GLY A 1 404 ? -24.461 -1.241 27.099 1.00 42.19 404 GLY A N 1
ATOM 3007 C CA . GLY A 1 404 ? -24.336 -1.685 28.494 1.00 42.19 404 GLY A CA 1
ATOM 3008 C C . GLY A 1 404 ? -23.184 -0.989 29.225 1.00 42.19 404 GLY A C 1
ATOM 3009 O O . GLY A 1 404 ? -22.055 -0.989 28.732 1.00 42.19 404 GLY A O 1
ATOM 3010 N N . GLU A 1 405 ? -23.474 -0.421 30.396 1.00 43.72 405 GLU A N 1
ATOM 3011 C CA . GLU A 1 405 ? -22.705 0.532 31.225 1.00 43.72 405 GLU A CA 1
ATOM 3012 C C . GLU A 1 405 ? -21.245 0.188 31.590 1.00 43.72 405 GLU A C 1
ATOM 3014 O O . GLU A 1 405 ? -20.549 1.004 32.197 1.00 43.72 405 GLU A O 1
ATOM 3019 N N . ASP A 1 406 ? -20.716 -0.968 31.197 1.00 50.25 406 ASP A N 1
ATOM 3020 C CA . ASP A 1 406 ? -19.400 -1.412 31.642 1.00 50.25 406 ASP A CA 1
ATOM 3021 C C . ASP A 1 406 ? -18.326 -1.243 30.553 1.00 50.25 406 ASP A C 1
ATOM 3023 O O . ASP A 1 406 ? -18.221 -2.014 29.589 1.00 50.25 406 ASP A O 1
ATOM 3027 N N . LYS A 1 407 ? -17.460 -0.233 30.736 1.00 49.31 407 LYS A N 1
ATOM 3028 C CA . LYS A 1 407 ? -16.249 0.001 29.919 1.00 49.31 407 LYS A CA 1
ATOM 3029 C C . LYS A 1 407 ? -15.407 -1.274 29.776 1.00 49.31 407 LYS A C 1
ATOM 3031 O O . LYS A 1 407 ? -14.756 -1.455 28.747 1.00 49.31 407 LYS A O 1
ATOM 3036 N N . THR A 1 408 ? -15.464 -2.168 30.762 1.00 48.75 408 THR A N 1
ATOM 3037 C CA . THR A 1 408 ? -14.751 -3.449 30.789 1.00 48.75 408 THR A CA 1
ATOM 3038 C C . THR A 1 408 ? -15.333 -4.452 29.793 1.00 48.75 408 THR A C 1
ATOM 3040 O O . THR A 1 408 ? -14.570 -5.099 29.076 1.00 48.75 408 THR A O 1
ATOM 3043 N N . LYS A 1 409 ? -16.665 -4.535 29.659 1.00 48.19 409 LYS A N 1
ATOM 3044 C CA . LYS A 1 409 ? -17.342 -5.410 28.681 1.00 48.19 409 LYS A CA 1
ATOM 3045 C C . LYS A 1 409 ? -17.111 -4.928 27.246 1.00 48.19 409 LYS A C 1
ATOM 3047 O O . LYS A 1 409 ? -16.820 -5.737 26.365 1.00 48.19 409 LYS A O 1
ATOM 3052 N N . VAL A 1 410 ? -17.122 -3.611 27.022 1.00 50.34 410 VAL A N 1
ATOM 3053 C CA . VAL A 1 410 ? -16.814 -3.009 25.709 1.00 50.34 410 VAL A CA 1
ATOM 3054 C C . VAL A 1 410 ? -15.334 -3.178 25.343 1.00 50.34 410 VAL A C 1
ATOM 3056 O O . VAL A 1 410 ? -15.016 -3.529 24.206 1.00 50.34 410 VAL A O 1
ATOM 3059 N N . ALA A 1 411 ? -14.419 -2.988 26.298 1.00 50.22 411 ALA A N 1
ATOM 3060 C CA . ALA A 1 411 ? -12.991 -3.233 26.101 1.00 50.22 411 ALA A CA 1
ATOM 3061 C C . ALA A 1 411 ? -12.688 -4.716 25.840 1.00 50.22 411 ALA A C 1
ATOM 3063 O O . ALA A 1 411 ? -11.869 -5.017 24.975 1.00 50.22 411 ALA A O 1
ATOM 3064 N N . LEU A 1 412 ? -13.371 -5.639 26.525 1.00 50.59 412 LEU A N 1
ATOM 3065 C CA . LEU A 1 412 ? -13.262 -7.084 26.303 1.00 50.59 412 LEU A CA 1
ATOM 3066 C C . LEU A 1 412 ? -13.782 -7.475 24.915 1.00 50.59 412 LEU A C 1
ATOM 3068 O O . LEU A 1 412 ? -13.112 -8.212 24.195 1.00 50.59 412 LEU A O 1
ATOM 3072 N N . TYR A 1 413 ? -14.925 -6.925 24.503 1.00 51.47 413 TYR A N 1
ATOM 3073 C CA . TYR A 1 413 ? -15.486 -7.117 23.166 1.00 51.47 413 TYR A CA 1
ATOM 3074 C C . TYR A 1 413 ? -14.543 -6.596 22.069 1.00 51.47 413 TYR A C 1
ATOM 3076 O O . TYR A 1 413 ? -14.264 -7.287 21.089 1.00 51.47 413 TYR A O 1
ATOM 3084 N N . LEU A 1 414 ? -13.951 -5.416 22.263 1.00 52.53 414 LEU A N 1
ATOM 3085 C CA . LEU A 1 414 ? -12.961 -4.872 21.334 1.00 52.53 414 LEU A CA 1
ATOM 3086 C C . LEU A 1 414 ? -11.644 -5.653 21.358 1.00 52.53 414 LEU A C 1
ATOM 3088 O O . LEU A 1 414 ? -11.066 -5.899 20.301 1.00 52.53 414 LEU A O 1
ATOM 3092 N N . LEU A 1 415 ? -11.207 -6.148 22.513 1.00 54.62 415 LEU A N 1
ATOM 3093 C CA . LEU A 1 415 ? -10.051 -7.036 22.627 1.00 54.62 415 LEU A CA 1
ATOM 3094 C C . LEU A 1 415 ? -10.290 -8.362 21.890 1.00 54.62 415 LEU A C 1
ATOM 3096 O O . LEU A 1 415 ? -9.391 -8.816 21.188 1.00 54.62 415 LEU A O 1
ATOM 3100 N N . ILE A 1 416 ? -11.503 -8.924 21.935 1.00 51.28 416 ILE A N 1
ATOM 3101 C CA . ILE A 1 416 ? -11.913 -10.078 21.110 1.00 51.28 416 ILE A CA 1
ATOM 3102 C C . ILE A 1 416 ? -11.821 -9.756 19.617 1.00 51.28 416 ILE A C 1
ATOM 3104 O O . ILE A 1 416 ? -11.457 -10.620 18.823 1.00 51.28 416 ILE A O 1
ATOM 3108 N N . THR A 1 417 ? -12.113 -8.520 19.216 1.00 53.19 417 THR A N 1
ATOM 3109 C CA . THR A 1 417 ? -12.060 -8.121 17.800 1.00 53.19 417 THR A CA 1
ATOM 3110 C C . THR A 1 417 ? -10.643 -7.794 17.320 1.00 53.19 417 THR A C 1
ATOM 3112 O O . THR A 1 417 ? -10.342 -7.956 16.140 1.00 53.19 417 THR A O 1
ATOM 3115 N N . ILE A 1 418 ? -9.742 -7.398 18.227 1.00 58.72 418 ILE A N 1
ATOM 3116 C CA . ILE A 1 418 ? -8.348 -7.029 17.930 1.00 58.72 418 ILE A CA 1
ATOM 3117 C C . ILE A 1 418 ? -7.400 -8.234 18.054 1.00 58.72 418 ILE A C 1
ATOM 3119 O O . ILE A 1 418 ? -6.452 -8.364 17.273 1.00 58.72 418 ILE A O 1
ATOM 3123 N N . ALA A 1 419 ? -7.647 -9.134 19.012 1.00 59.88 419 ALA A N 1
ATOM 3124 C CA . ALA A 1 419 ? -6.785 -10.277 19.317 1.00 59.88 419 ALA A CA 1
ATOM 3125 C C . ALA A 1 419 ? -6.543 -11.211 18.115 1.00 59.88 419 ALA A C 1
ATOM 3127 O O . ALA A 1 419 ? -5.407 -11.650 17.933 1.00 59.88 419 ALA A O 1
ATOM 3128 N N . PRO A 1 420 ? -7.521 -11.471 17.230 1.00 61.16 420 PRO A N 1
ATOM 3129 C CA . PRO A 1 420 ? -7.294 -12.309 16.058 1.00 61.16 420 PRO A CA 1
ATOM 3130 C C . PRO A 1 420 ? -6.273 -11.707 15.098 1.00 61.16 420 PRO A C 1
ATOM 3132 O O . PRO A 1 420 ? -5.479 -12.451 14.538 1.00 61.16 420 PRO A O 1
ATOM 3135 N N . PHE A 1 421 ? -6.177 -10.380 14.981 1.00 61.03 421 PHE A N 1
ATOM 3136 C CA . PHE A 1 421 ? -5.111 -9.758 14.190 1.00 61.03 421 PHE A CA 1
ATOM 3137 C C . PHE A 1 421 ? -3.730 -9.951 14.830 1.00 61.03 421 PHE A C 1
ATOM 3139 O O . PHE A 1 421 ? -2.773 -10.228 14.110 1.00 61.03 421 PHE A O 1
ATOM 3146 N N . ALA A 1 422 ? -3.620 -9.883 16.163 1.00 60.44 422 ALA A N 1
ATOM 3147 C CA . ALA A 1 422 ? -2.363 -10.162 16.869 1.00 60.44 422 ALA A CA 1
ATOM 3148 C C . ALA A 1 422 ? -1.916 -11.624 16.736 1.00 60.44 422 ALA A C 1
ATOM 3150 O O . ALA A 1 422 ? -0.722 -11.893 16.632 1.00 60.44 422 ALA A O 1
ATOM 3151 N N . VAL A 1 423 ? -2.864 -12.565 16.733 1.00 59.84 423 VAL A N 1
ATOM 3152 C CA . VAL A 1 423 ? -2.580 -14.004 16.626 1.00 59.84 423 VAL A CA 1
ATOM 3153 C C . VAL A 1 423 ? -2.294 -14.411 15.182 1.00 59.84 423 VAL A C 1
ATOM 3155 O O . VAL A 1 423 ? -1.408 -15.225 14.931 1.00 59.84 423 VAL A O 1
ATOM 3158 N N . ILE A 1 424 ? -3.017 -13.838 14.219 1.00 61.66 424 ILE A N 1
ATOM 3159 C CA . ILE A 1 424 ? -2.951 -14.250 12.815 1.00 61.66 424 ILE A CA 1
ATOM 3160 C C . ILE A 1 424 ? -1.799 -13.566 12.081 1.00 61.66 424 ILE A C 1
ATOM 3162 O O . ILE A 1 424 ? -1.166 -14.210 11.247 1.00 61.66 424 ILE A O 1
ATOM 3166 N N . ALA A 1 425 ? -1.450 -12.316 12.408 1.00 62.28 425 ALA A N 1
ATOM 3167 C CA . ALA A 1 425 ? -0.341 -11.625 11.745 1.00 62.28 425 ALA A CA 1
ATOM 3168 C C . ALA A 1 425 ? 0.987 -12.423 11.783 1.00 62.28 425 ALA A C 1
ATOM 3170 O O . ALA A 1 425 ? 1.599 -12.567 10.721 1.00 62.28 425 ALA A O 1
ATOM 3171 N N . PRO A 1 426 ? 1.423 -13.019 12.917 1.00 62.56 426 PRO A N 1
ATOM 3172 C CA . PRO A 1 426 ? 2.602 -13.895 12.976 1.00 62.56 426 PRO A CA 1
ATOM 3173 C C . PRO A 1 426 ? 2.497 -15.181 12.152 1.00 62.56 426 PRO A C 1
ATOM 3175 O O . PRO A 1 426 ? 3.523 -15.754 11.793 1.00 62.56 426 PRO A O 1
ATOM 3178 N N . LEU A 1 427 ? 1.278 -15.651 11.868 1.00 62.56 427 LEU A N 1
ATOM 3179 C CA . LEU A 1 427 ? 1.020 -16.883 11.117 1.00 62.56 427 LEU A CA 1
ATOM 3180 C C . LEU A 1 427 ? 1.041 -16.655 9.602 1.00 62.56 427 LEU A C 1
ATOM 3182 O O . LEU A 1 427 ? 1.410 -17.568 8.863 1.00 62.56 427 LEU A O 1
ATOM 3186 N N . ILE A 1 428 ? 0.687 -15.451 9.135 1.00 63.00 428 ILE A N 1
ATOM 3187 C CA . ILE A 1 428 ? 0.568 -15.145 7.702 1.00 63.00 428 ILE A CA 1
ATOM 3188 C C . ILE A 1 428 ? 1.914 -15.288 6.980 1.00 63.00 428 ILE A C 1
ATOM 3190 O O . ILE A 1 428 ? 1.971 -15.981 5.969 1.00 63.00 428 ILE A O 1
ATOM 3194 N N . GLY A 1 429 ? 2.994 -14.687 7.494 1.00 62.88 429 GLY A N 1
ATOM 3195 C CA . GLY A 1 429 ? 4.323 -14.765 6.869 1.00 62.88 429 GLY A CA 1
ATOM 3196 C C . GLY A 1 429 ? 4.804 -16.213 6.670 1.00 62.88 429 GLY A C 1
ATOM 3197 O O . GLY A 1 429 ? 5.023 -16.624 5.533 1.00 62.88 429 GLY A O 1
ATOM 3198 N N . PRO A 1 430 ? 4.871 -17.040 7.732 1.00 63.81 430 PRO A N 1
ATOM 3199 C CA . PRO A 1 430 ? 5.236 -18.452 7.617 1.00 63.81 430 PRO A CA 1
ATOM 3200 C C . PRO A 1 430 ? 4.269 -19.303 6.778 1.00 63.81 430 PRO A C 1
ATOM 3202 O O . PRO A 1 430 ? 4.702 -20.284 6.174 1.00 63.81 430 PRO A O 1
ATOM 3205 N N . MET A 1 431 ? 2.967 -18.985 6.746 1.00 64.31 431 MET A N 1
ATOM 3206 C CA . MET A 1 431 ? 2.024 -19.661 5.842 1.00 64.31 431 MET A CA 1
ATOM 3207 C C . MET A 1 431 ? 2.302 -19.316 4.379 1.00 64.31 431 MET A C 1
ATOM 3209 O O . MET A 1 431 ? 2.240 -20.211 3.538 1.00 64.31 431 MET A O 1
ATOM 3213 N N . LEU A 1 432 ? 2.632 -18.057 4.080 1.00 62.50 432 LEU A N 1
ATOM 3214 C CA . LEU A 1 432 ? 3.030 -17.626 2.740 1.00 62.50 432 LEU A CA 1
ATOM 3215 C C . LEU A 1 432 ? 4.339 -18.289 2.306 1.00 62.50 432 LEU A C 1
ATOM 3217 O O . LEU A 1 432 ? 4.390 -18.799 1.192 1.00 62.50 432 LEU A O 1
ATOM 3221 N N . ASP A 1 433 ? 5.322 -18.399 3.207 1.00 62.81 433 ASP A N 1
ATOM 3222 C CA . ASP A 1 433 ? 6.591 -19.106 2.957 1.00 62.81 433 ASP A CA 1
ATOM 3223 C C . ASP A 1 433 ? 6.373 -20.607 2.625 1.00 62.81 433 ASP A C 1
ATOM 3225 O O . ASP A 1 433 ? 7.218 -21.243 1.998 1.00 62.81 433 ASP A O 1
ATOM 3229 N N . ARG A 1 434 ? 5.245 -21.210 3.045 1.00 63.16 434 ARG A N 1
ATOM 3230 C CA . ARG A 1 434 ? 4.878 -22.609 2.726 1.00 63.16 434 ARG A CA 1
ATOM 3231 C C . ARG A 1 434 ? 4.018 -22.750 1.470 1.00 63.16 434 ARG A C 1
ATOM 3233 O O . ARG A 1 434 ? 3.949 -23.840 0.905 1.00 63.16 434 ARG A O 1
ATOM 3240 N N . LEU A 1 435 ? 3.354 -21.680 1.039 1.00 61.47 435 LEU A N 1
ATOM 3241 C CA . LEU A 1 435 ? 2.534 -21.626 -0.173 1.00 61.47 435 LEU A CA 1
ATOM 3242 C C . LEU A 1 435 ? 3.430 -21.385 -1.399 1.00 61.47 435 LEU A C 1
ATOM 3244 O O . LEU A 1 435 ? 3.310 -20.375 -2.089 1.00 61.47 435 LEU A O 1
ATOM 3248 N N . GLN A 1 436 ? 4.312 -22.350 -1.679 1.00 54.00 436 GLN A N 1
ATOM 3249 C CA . GLN A 1 436 ? 5.213 -22.336 -2.842 1.00 54.00 436 GLN A CA 1
ATOM 3250 C C . GLN A 1 436 ? 4.487 -22.591 -4.183 1.00 54.00 436 GLN A C 1
ATOM 3252 O O . GLN A 1 436 ? 5.077 -22.570 -5.257 1.00 54.00 436 GLN A O 1
ATOM 3257 N N . ARG A 1 437 ? 3.188 -22.905 -4.144 1.00 56.00 437 ARG A N 1
ATOM 3258 C CA . ARG A 1 437 ? 2.317 -23.041 -5.319 1.00 56.00 437 ARG A CA 1
ATOM 3259 C C . ARG A 1 437 ? 0.935 -22.495 -4.958 1.00 56.00 437 ARG A C 1
ATOM 3261 O O . ARG A 1 437 ? 0.450 -22.734 -3.852 1.00 56.00 437 ARG A O 1
ATOM 3268 N N . GLY A 1 438 ? 0.289 -21.774 -5.880 1.00 68.12 438 GLY A N 1
ATOM 3269 C CA . GLY A 1 438 ? -1.131 -21.420 -5.759 1.00 68.12 438 GLY A CA 1
ATOM 3270 C C . GLY A 1 438 ? -1.469 -20.098 -5.056 1.00 68.12 438 GLY A C 1
ATOM 3271 O O . GLY A 1 438 ? -2.532 -20.006 -4.445 1.00 68.12 438 GLY A O 1
ATOM 3272 N N . ARG A 1 439 ? -0.648 -19.038 -5.158 1.00 77.56 439 ARG A N 1
ATOM 3273 C CA . ARG A 1 439 ? -1.009 -17.692 -4.637 1.00 77.56 439 ARG A CA 1
ATOM 3274 C C . ARG A 1 439 ? -2.317 -17.155 -5.231 1.00 77.56 439 ARG A C 1
ATOM 3276 O O . ARG A 1 439 ? -3.113 -16.548 -4.518 1.00 77.56 439 ARG A O 1
ATOM 3283 N N . ARG A 1 440 ? -2.590 -17.448 -6.508 1.00 85.25 440 ARG A N 1
ATOM 3284 C CA . ARG A 1 440 ? -3.887 -17.170 -7.144 1.00 85.25 440 ARG A CA 1
ATOM 3285 C C . ARG A 1 440 ? -5.031 -17.903 -6.455 1.00 85.25 440 ARG A C 1
ATOM 3287 O O . ARG A 1 440 ? -6.064 -17.307 -6.170 1.00 85.25 440 ARG A O 1
ATOM 3294 N N . ILE A 1 441 ? -4.830 -19.190 -6.174 1.00 83.44 441 ILE A N 1
ATOM 3295 C CA . ILE A 1 441 ? -5.802 -20.037 -5.480 1.00 83.44 441 ILE A CA 1
ATOM 3296 C C . ILE A 1 441 ? -6.013 -19.525 -4.053 1.00 83.44 441 ILE A C 1
ATOM 3298 O O . ILE A 1 441 ? -7.147 -19.504 -3.598 1.00 83.44 441 ILE A O 1
ATOM 3302 N N . ALA A 1 442 ? -4.968 -19.047 -3.374 1.00 83.25 442 ALA A N 1
ATOM 3303 C CA . ALA A 1 442 ? -5.071 -18.431 -2.053 1.00 83.25 442 ALA A CA 1
ATOM 3304 C C . ALA A 1 442 ? -5.865 -17.108 -2.076 1.00 83.25 442 ALA A C 1
ATOM 3306 O O . ALA A 1 442 ? -6.704 -16.871 -1.207 1.00 83.25 442 ALA A O 1
ATOM 3307 N N . LEU A 1 443 ? -5.662 -16.261 -3.094 1.00 88.06 443 LEU A N 1
ATOM 3308 C CA . LEU A 1 443 ? -6.484 -15.062 -3.303 1.00 88.06 443 LEU A CA 1
ATOM 3309 C C . LEU A 1 443 ? -7.948 -15.440 -3.579 1.00 88.06 443 LEU A C 1
ATOM 3311 O O . LEU A 1 443 ? -8.851 -14.931 -2.917 1.00 88.06 443 LEU A O 1
ATOM 3315 N N . ALA A 1 444 ? -8.193 -16.378 -4.495 1.00 91.06 444 ALA A N 1
ATOM 3316 C CA . ALA A 1 444 ? -9.541 -16.832 -4.831 1.00 91.06 444 ALA A CA 1
ATOM 3317 C C . ALA A 1 444 ? -10.245 -17.534 -3.655 1.00 91.06 444 ALA A C 1
ATOM 3319 O O . ALA A 1 444 ? -11.438 -17.320 -3.433 1.00 91.06 444 ALA A O 1
ATOM 3320 N N . SER A 1 445 ? -9.523 -18.335 -2.867 1.00 89.00 445 SER A N 1
ATOM 3321 C CA . SER A 1 445 ? -10.073 -19.035 -1.703 1.00 89.00 445 SER A CA 1
ATOM 3322 C C . SER A 1 445 ? -10.437 -18.064 -0.589 1.00 89.00 445 SER A C 1
ATOM 3324 O O . SER A 1 445 ? -11.463 -18.270 0.055 1.00 89.00 445 SER A O 1
ATOM 3326 N N . SER A 1 446 ? -9.689 -16.966 -0.416 1.00 90.75 446 SER A N 1
ATOM 3327 C CA . SER A 1 446 ? -10.077 -15.912 0.525 1.00 90.75 446 SER A CA 1
ATOM 3328 C C . SER A 1 446 ? -11.476 -15.370 0.202 1.00 90.75 446 SER A C 1
ATOM 3330 O O . SER A 1 446 ? -12.327 -15.314 1.086 1.00 90.75 446 SER A O 1
ATOM 3332 N N . PHE A 1 447 ? -11.779 -15.103 -1.072 1.00 95.75 447 PHE A N 1
ATOM 3333 C CA . PHE A 1 447 ? -13.119 -14.711 -1.511 1.00 95.75 447 PHE A CA 1
ATOM 3334 C C . PHE A 1 447 ? -14.153 -15.838 -1.415 1.00 95.75 447 PHE A C 1
ATOM 3336 O O . PHE A 1 447 ? -15.287 -15.586 -1.005 1.00 95.75 447 PHE A O 1
ATOM 3343 N N . GLY A 1 448 ? -13.785 -17.075 -1.755 1.00 94.75 448 GLY A N 1
ATOM 3344 C CA . GLY A 1 448 ? -14.677 -18.233 -1.643 1.00 94.75 448 GLY A CA 1
ATOM 3345 C C . GLY A 1 448 ? -15.135 -18.478 -0.204 1.00 94.75 448 GLY A C 1
ATOM 3346 O O . GLY A 1 448 ? -16.329 -18.613 0.055 1.00 94.75 448 GLY A O 1
ATOM 3347 N N . ILE A 1 449 ? -14.209 -18.438 0.756 1.00 93.19 449 ILE A N 1
ATOM 3348 C CA . ILE A 1 449 ? -14.531 -18.578 2.181 1.00 93.19 449 ILE A CA 1
ATOM 3349 C C . ILE A 1 449 ? -15.339 -17.366 2.661 1.00 93.19 449 ILE A C 1
ATOM 3351 O O . ILE A 1 449 ? -16.337 -17.542 3.356 1.00 93.19 449 ILE A O 1
ATOM 3355 N N . ARG A 1 450 ? -14.992 -16.142 2.237 1.00 95.19 450 ARG A N 1
ATOM 3356 C CA . ARG A 1 450 ? -15.795 -14.945 2.548 1.00 95.19 450 ARG A CA 1
ATOM 3357 C C . ARG A 1 450 ? -17.220 -15.030 1.999 1.00 95.19 450 ARG A C 1
ATOM 3359 O O . ARG A 1 450 ? -18.144 -14.577 2.659 1.00 95.19 450 ARG A O 1
ATOM 3366 N N . THR A 1 451 ? -17.417 -15.650 0.839 1.00 97.19 451 THR A N 1
ATOM 3367 C CA . THR A 1 451 ? -18.754 -15.903 0.283 1.00 97.19 451 THR A CA 1
ATOM 3368 C C . THR A 1 451 ? -19.557 -16.802 1.222 1.00 97.19 451 THR A C 1
ATOM 3370 O O . THR A 1 451 ? -20.684 -16.467 1.579 1.00 97.19 451 THR A O 1
ATOM 3373 N N . LEU A 1 452 ? -18.965 -17.915 1.672 1.00 95.69 452 LEU A N 1
ATOM 3374 C CA . LEU A 1 452 ? -19.606 -18.836 2.616 1.00 95.69 452 LEU A CA 1
ATOM 3375 C C . LEU A 1 452 ? -19.961 -18.135 3.933 1.00 95.69 452 LEU A C 1
ATOM 3377 O O . LEU A 1 452 ? -21.089 -18.251 4.403 1.00 95.69 452 LEU A O 1
ATOM 3381 N N . LEU A 1 453 ? -19.029 -17.363 4.498 1.00 91.56 453 LEU A N 1
ATOM 3382 C CA . LEU A 1 453 ? -19.258 -16.607 5.732 1.00 91.56 453 LEU A CA 1
ATOM 3383 C C . LEU A 1 453 ? -20.328 -15.521 5.564 1.00 91.56 453 LEU A C 1
ATOM 3385 O O . LEU A 1 453 ? -21.156 -15.349 6.452 1.00 91.56 453 LEU A O 1
ATOM 3389 N N . ALA A 1 454 ? -20.355 -14.819 4.429 1.00 93.81 454 ALA A N 1
ATOM 3390 C CA . ALA A 1 454 ? -21.388 -13.830 4.133 1.00 93.81 454 ALA A CA 1
ATOM 3391 C C . ALA A 1 454 ? -22.778 -14.478 4.014 1.00 93.81 454 ALA A C 1
ATOM 3393 O O . ALA A 1 454 ? -23.742 -13.940 4.548 1.00 93.81 454 ALA A O 1
ATOM 3394 N N . VAL A 1 455 ? -22.884 -15.661 3.398 1.00 95.19 455 VAL A N 1
ATOM 3395 C CA . VAL A 1 455 ? -24.138 -16.434 3.363 1.00 95.19 455 VAL A CA 1
ATOM 3396 C C . VAL A 1 455 ? -24.546 -16.890 4.767 1.00 95.19 455 VAL A C 1
ATOM 3398 O O . VAL A 1 455 ? -25.714 -16.773 5.127 1.00 95.19 455 VAL A O 1
ATOM 3401 N N . ILE A 1 456 ? -23.601 -17.350 5.594 1.00 90.88 456 ILE A N 1
ATOM 3402 C CA . ILE A 1 456 ? -23.876 -17.688 7.000 1.00 90.88 456 ILE A CA 1
ATOM 3403 C C . ILE A 1 456 ? -24.421 -16.464 7.746 1.00 90.88 456 ILE A C 1
ATOM 3405 O O . ILE A 1 456 ? -25.425 -16.591 8.445 1.00 90.88 456 ILE A O 1
ATOM 3409 N N . LEU A 1 457 ? -23.817 -15.286 7.555 1.00 87.56 457 LEU A N 1
ATOM 3410 C CA . LEU A 1 457 ? -24.271 -14.028 8.156 1.00 87.56 457 LEU A CA 1
ATOM 3411 C C . LEU A 1 457 ? -25.686 -13.640 7.718 1.00 87.56 457 LEU A C 1
ATOM 3413 O O . LEU A 1 457 ? -26.454 -13.183 8.555 1.00 87.56 457 LEU A O 1
ATOM 3417 N N . VAL A 1 458 ? -26.052 -13.850 6.448 1.00 92.00 458 VAL A N 1
ATOM 3418 C CA . VAL A 1 458 ? -27.410 -13.559 5.943 1.00 92.00 458 VAL A CA 1
ATOM 3419 C C . VAL A 1 458 ? -28.480 -14.302 6.744 1.00 92.00 458 VAL A C 1
ATOM 3421 O O . VAL A 1 458 ? -29.525 -13.727 7.033 1.00 92.00 458 VAL A O 1
ATOM 3424 N N . PHE A 1 459 ? -28.227 -15.564 7.099 1.00 90.69 459 PHE A N 1
ATOM 3425 C CA . PHE A 1 459 ? -29.203 -16.413 7.791 1.00 90.69 459 PHE A CA 1
ATOM 3426 C C . PHE A 1 459 ? -29.054 -16.430 9.319 1.00 90.69 459 PHE A C 1
ATOM 3428 O O . PHE A 1 459 ? -29.940 -16.934 10.000 1.00 90.69 459 PHE A O 1
ATOM 3435 N N . ASN A 1 460 ? -27.948 -15.913 9.863 1.00 82.56 460 ASN A N 1
ATOM 3436 C CA . ASN A 1 460 ? -27.621 -15.977 11.295 1.00 82.56 460 ASN A CA 1
ATOM 3437 C C . ASN A 1 460 ? -27.258 -14.598 11.859 1.00 82.56 460 ASN A C 1
ATOM 3439 O O . ASN A 1 460 ? -26.374 -14.475 12.706 1.00 82.56 460 ASN A O 1
ATOM 3443 N N . PHE A 1 461 ? -27.909 -13.558 11.346 1.00 78.88 461 PHE A N 1
ATOM 3444 C CA . PHE A 1 461 ? -27.576 -12.174 11.654 1.00 78.88 461 PHE A CA 1
ATOM 3445 C C . PHE A 1 461 ? -27.849 -11.801 13.119 1.00 78.88 461 PHE A C 1
ATOM 3447 O O . PHE A 1 461 ? -27.060 -11.084 13.720 1.00 78.88 461 PHE A O 1
ATOM 3454 N N . ASP A 1 462 ? -28.889 -12.377 13.720 1.00 69.06 462 ASP A N 1
ATOM 3455 C CA . ASP A 1 462 ? -29.276 -12.135 15.119 1.00 69.06 462 ASP A CA 1
ATOM 3456 C C . ASP A 1 462 ? -28.767 -13.235 16.071 1.00 69.06 462 ASP A C 1
ATOM 3458 O O . ASP A 1 462 ? -29.291 -13.442 17.163 1.00 69.06 462 ASP A O 1
ATOM 3462 N N . SER A 1 463 ? -27.757 -13.997 15.644 1.00 70.69 463 SER A N 1
ATOM 3463 C CA . SER A 1 463 ? -27.189 -15.114 16.402 1.00 70.69 463 SER A CA 1
ATOM 3464 C C . SER A 1 463 ? -25.762 -14.813 16.843 1.00 70.69 463 SER A C 1
ATOM 3466 O O . SER A 1 463 ? -25.034 -14.064 16.193 1.00 70.69 463 SER A O 1
ATOM 3468 N N . TRP A 1 464 ? -25.298 -15.489 17.896 1.00 71.06 464 TRP A N 1
ATOM 3469 C CA . TRP A 1 464 ? -23.898 -15.437 18.324 1.00 71.06 464 TRP A CA 1
ATOM 3470 C C . TRP A 1 464 ? -22.916 -15.858 17.211 1.00 71.06 464 TRP A C 1
ATOM 3472 O O . TRP A 1 464 ? -21.749 -15.480 17.258 1.00 71.06 464 TRP A O 1
ATOM 3482 N N . ILE A 1 465 ? -23.380 -16.592 16.187 1.00 71.88 465 ILE A N 1
ATOM 3483 C CA . ILE A 1 465 ? -22.611 -16.961 14.982 1.00 71.88 465 ILE A CA 1
ATOM 3484 C C . ILE A 1 465 ? -22.152 -15.723 14.188 1.00 71.88 465 ILE A C 1
ATOM 3486 O O . ILE A 1 465 ? -21.132 -15.790 13.493 1.00 71.88 465 ILE A O 1
ATOM 3490 N N . LEU A 1 466 ? -22.839 -14.582 14.325 1.00 75.69 466 LEU A N 1
ATOM 3491 C CA . LEU A 1 466 ? -22.436 -13.320 13.708 1.00 75.69 466 LEU A CA 1
ATOM 3492 C C . LEU A 1 466 ? -20.989 -12.961 14.050 1.00 75.69 466 LEU A C 1
ATOM 3494 O O . LEU A 1 466 ? -20.230 -12.589 13.157 1.00 75.69 466 LEU A O 1
ATOM 3498 N N . TYR A 1 467 ? -20.583 -13.106 15.313 1.00 68.50 467 TYR A N 1
ATOM 3499 C CA . TYR A 1 467 ? -19.259 -12.684 15.774 1.00 68.50 467 TYR A CA 1
ATOM 3500 C C . TYR A 1 467 ? -18.108 -13.466 15.123 1.00 68.50 467 TYR A C 1
ATOM 3502 O O . TYR A 1 467 ? -17.258 -12.832 14.492 1.00 68.50 467 TYR A O 1
ATOM 3510 N N . PRO A 1 468 ? -18.050 -14.813 15.190 1.00 69.06 468 PRO A N 1
ATOM 3511 C CA . PRO A 1 468 ? -16.993 -15.571 14.526 1.00 69.06 468 PRO A CA 1
ATOM 3512 C C . PRO A 1 468 ? -17.050 -15.450 12.996 1.00 69.06 468 PRO A C 1
ATOM 3514 O O . PRO A 1 468 ? -16.000 -15.472 12.351 1.00 69.06 468 PRO A O 1
ATOM 3517 N N . ALA A 1 469 ? -18.232 -15.274 12.394 1.00 79.12 469 ALA A N 1
ATOM 3518 C CA . ALA A 1 469 ? -18.344 -15.089 10.948 1.00 79.12 469 ALA A CA 1
ATOM 3519 C C . ALA A 1 469 ? -17.832 -13.710 10.494 1.00 79.12 469 ALA A C 1
ATOM 3521 O O . ALA A 1 469 ? -17.033 -13.631 9.558 1.00 79.12 469 ALA A O 1
ATOM 3522 N N . ALA A 1 470 ? -18.216 -12.629 11.182 1.00 77.56 470 ALA A N 1
ATOM 3523 C CA . ALA A 1 470 ? -17.701 -11.280 10.938 1.00 77.56 470 ALA A CA 1
ATOM 3524 C C . ALA A 1 470 ? -16.184 -11.209 11.170 1.00 77.56 470 ALA A C 1
ATOM 3526 O O . ALA A 1 470 ? -15.457 -10.605 10.376 1.00 77.56 470 ALA A O 1
ATOM 3527 N N . LEU A 1 471 ? -15.693 -11.901 12.202 1.00 72.88 471 LEU A N 1
ATOM 3528 C CA . LEU A 1 471 ? -14.265 -12.055 12.449 1.00 72.88 471 LEU A CA 1
ATOM 3529 C C . LEU A 1 471 ? -13.559 -12.720 11.261 1.00 72.88 471 LEU A C 1
ATOM 3531 O O . LEU A 1 471 ? -12.588 -12.176 10.735 1.00 72.88 471 LEU A O 1
ATOM 3535 N N . GLY A 1 472 ? -14.065 -13.870 10.807 1.00 77.25 472 GLY A N 1
ATOM 3536 C CA . GLY A 1 472 ? -13.520 -14.572 9.648 1.00 77.25 472 GLY A CA 1
ATOM 3537 C C . GLY A 1 472 ? -13.499 -13.688 8.397 1.00 77.25 472 GLY A C 1
ATOM 3538 O O . GLY A 1 472 ? -12.501 -13.666 7.678 1.00 77.25 472 GLY A O 1
ATOM 3539 N N . MET A 1 473 ? -14.544 -12.879 8.182 1.00 84.94 473 MET A N 1
ATOM 3540 C CA . MET A 1 473 ? -14.596 -11.909 7.082 1.00 84.94 473 MET A CA 1
ATOM 3541 C C . MET A 1 473 ? -13.467 -10.877 7.151 1.00 84.94 473 MET A C 1
ATOM 3543 O O . MET A 1 473 ? -12.822 -10.614 6.131 1.00 84.94 473 MET A O 1
ATOM 3547 N N . MET A 1 474 ? -13.207 -10.307 8.330 1.00 81.00 474 MET A N 1
ATOM 3548 C CA . MET A 1 474 ? -12.140 -9.317 8.504 1.00 81.00 474 MET A CA 1
ATOM 3549 C C . MET A 1 474 ? -10.744 -9.929 8.364 1.00 81.00 474 MET A C 1
ATOM 3551 O O . MET A 1 474 ? -9.875 -9.347 7.710 1.00 81.00 474 MET A O 1
ATOM 3555 N N . VAL A 1 475 ? -10.532 -11.116 8.935 1.00 75.81 475 VAL A N 1
ATOM 3556 C CA . VAL A 1 475 ? -9.269 -11.857 8.830 1.00 75.81 475 VAL A CA 1
ATOM 3557 C C . VAL A 1 475 ? -8.930 -12.137 7.371 1.00 75.81 475 VAL A C 1
ATOM 3559 O O . VAL A 1 475 ? -7.833 -11.809 6.920 1.00 75.81 475 VAL A O 1
ATOM 3562 N N . LEU A 1 476 ? -9.883 -12.681 6.611 1.00 84.69 476 LEU A N 1
ATOM 3563 C CA . LEU A 1 476 ? -9.675 -13.027 5.206 1.00 84.69 476 LEU A CA 1
ATOM 3564 C C . LEU A 1 476 ? -9.406 -11.789 4.340 1.00 84.69 476 LEU A C 1
ATOM 3566 O O . LEU A 1 476 ? -8.593 -11.872 3.420 1.00 84.69 476 LEU A O 1
ATOM 3570 N N . SER A 1 477 ? -10.009 -10.635 4.657 1.00 88.12 477 SER A N 1
ATOM 3571 C CA . SER A 1 477 ? -9.670 -9.364 3.995 1.00 88.12 477 SER A CA 1
ATOM 3572 C C . SER A 1 477 ? -8.208 -8.954 4.218 1.00 88.12 477 SER A C 1
ATOM 3574 O O . SER A 1 477 ? -7.502 -8.528 3.293 1.00 88.12 477 SER A O 1
ATOM 3576 N N . LYS A 1 478 ? -7.707 -9.106 5.451 1.00 79.56 478 LYS A N 1
ATOM 3577 C CA . LYS A 1 478 ? -6.301 -8.808 5.755 1.00 79.56 478 LYS A CA 1
ATOM 3578 C C . LYS A 1 478 ? -5.362 -9.803 5.094 1.00 79.56 478 LYS A C 1
ATOM 3580 O O . LYS A 1 478 ? -4.387 -9.368 4.486 1.00 79.56 478 LYS A O 1
ATOM 3585 N N . SER A 1 479 ? -5.677 -11.098 5.120 1.00 80.31 479 SER A N 1
ATOM 3586 C CA . SER A 1 479 ? -4.911 -12.116 4.392 1.00 80.31 479 SER A CA 1
ATOM 3587 C C . SER A 1 479 ? -4.825 -11.793 2.898 1.00 80.31 479 SER A C 1
ATOM 3589 O O . SER A 1 479 ? -3.727 -11.819 2.341 1.00 80.31 479 SER A O 1
ATOM 3591 N N . PHE A 1 480 ? -5.940 -11.399 2.268 1.00 87.56 480 PHE A N 1
ATOM 3592 C CA . PHE A 1 480 ? -5.956 -10.930 0.879 1.00 87.56 480 PHE A CA 1
ATOM 3593 C C . PHE A 1 480 ? -5.008 -9.743 0.666 1.00 87.56 480 PHE A C 1
ATOM 3595 O O . PHE A 1 480 ? -4.253 -9.727 -0.302 1.00 87.56 480 PHE A O 1
ATOM 3602 N N . SER A 1 481 ? -5.003 -8.767 1.577 1.00 82.25 481 SER A N 1
ATOM 3603 C CA . SER A 1 481 ? -4.127 -7.591 1.480 1.00 82.25 481 SER A CA 1
ATOM 3604 C C . SER A 1 481 ? -2.639 -7.959 1.545 1.00 82.25 481 SER A C 1
ATOM 3606 O O . SER A 1 481 ? -1.847 -7.390 0.796 1.00 82.25 481 SER A O 1
ATOM 3608 N N . VAL A 1 482 ? -2.255 -8.940 2.373 1.00 76.69 482 VAL A N 1
ATOM 3609 C CA . VAL A 1 482 ? -0.864 -9.432 2.419 1.00 76.69 482 VAL A CA 1
ATOM 3610 C C . VAL A 1 482 ? -0.498 -10.173 1.131 1.00 76.69 482 VAL A C 1
ATOM 3612 O O . VAL A 1 482 ? 0.546 -9.905 0.536 1.00 76.69 482 VAL A O 1
ATOM 3615 N N . LEU A 1 483 ? -1.381 -11.057 0.654 1.00 79.12 483 LEU A N 1
ATOM 3616 C CA . LEU A 1 483 ? -1.210 -11.763 -0.622 1.00 79.12 483 LEU A CA 1
ATOM 3617 C C . LEU A 1 483 ? -1.092 -10.787 -1.799 1.00 79.12 483 LEU A C 1
ATOM 3619 O O . LEU A 1 483 ? -0.230 -10.965 -2.656 1.00 79.12 483 LEU A O 1
ATOM 3623 N N . LYS A 1 484 ? -1.908 -9.727 -1.820 1.00 86.00 484 LYS A N 1
ATOM 3624 C CA . LYS A 1 484 ? -1.828 -8.643 -2.806 1.00 86.00 484 LYS A CA 1
ATOM 3625 C C . LYS A 1 484 ? -0.435 -8.018 -2.800 1.00 86.00 484 LYS A C 1
ATOM 3627 O O . LYS A 1 484 ? 0.166 -7.909 -3.866 1.00 86.00 484 LYS A O 1
ATOM 3632 N N . SER A 1 485 ? 0.090 -7.626 -1.640 1.00 77.94 485 SER A N 1
ATOM 3633 C CA . SER A 1 485 ? 1.426 -7.018 -1.546 1.00 77.94 485 SER A CA 1
ATOM 3634 C C . SER A 1 485 ? 2.529 -7.953 -2.054 1.00 77.94 485 SER A C 1
ATOM 3636 O O . SER A 1 485 ? 3.445 -7.493 -2.721 1.00 77.94 485 SER A O 1
ATOM 3638 N N . ALA A 1 486 ? 2.402 -9.266 -1.833 1.00 73.62 486 ALA A N 1
ATOM 3639 C CA . ALA A 1 486 ? 3.350 -10.262 -2.342 1.00 73.62 486 ALA A CA 1
ATOM 3640 C C . ALA A 1 486 ? 3.208 -10.560 -3.851 1.00 73.62 486 ALA A C 1
ATOM 3642 O O . ALA A 1 486 ? 4.149 -11.044 -4.475 1.00 73.62 486 ALA A O 1
ATOM 3643 N N . VAL A 1 487 ? 2.031 -10.322 -4.440 1.00 79.56 487 VAL A N 1
ATOM 3644 C CA . VAL A 1 487 ? 1.745 -10.562 -5.868 1.00 79.56 487 VAL A CA 1
ATOM 3645 C C . VAL A 1 487 ? 1.996 -9.321 -6.727 1.00 79.56 487 VAL A C 1
ATOM 3647 O O . VAL A 1 487 ? 2.358 -9.458 -7.890 1.00 79.56 487 VAL A O 1
ATOM 3650 N N . THR A 1 488 ? 1.836 -8.118 -6.169 1.00 83.25 488 THR A N 1
ATOM 3651 C CA . THR A 1 488 ? 1.930 -6.850 -6.918 1.00 83.25 488 THR A CA 1
ATOM 3652 C C . THR A 1 488 ? 3.244 -6.698 -7.703 1.00 83.25 488 THR A C 1
ATOM 3654 O O . THR A 1 488 ? 3.152 -6.353 -8.878 1.00 83.25 488 THR A O 1
ATOM 3657 N N . PRO A 1 489 ? 4.435 -7.018 -7.151 1.00 72.94 489 PRO A N 1
ATOM 3658 C CA . PRO A 1 489 ? 5.690 -6.917 -7.904 1.00 72.94 489 PRO A CA 1
ATOM 3659 C C . PRO A 1 489 ? 5.760 -7.822 -9.142 1.00 72.94 489 PRO A C 1
ATOM 3661 O O . PRO A 1 489 ? 6.459 -7.502 -10.089 1.00 72.94 489 PRO A O 1
ATOM 3664 N N . ARG A 1 490 ? 5.006 -8.930 -9.173 1.00 75.69 490 ARG A N 1
ATOM 3665 C CA . ARG A 1 490 ? 5.027 -9.909 -10.281 1.00 75.69 490 ARG A CA 1
ATOM 3666 C C . ARG A 1 490 ? 4.129 -9.561 -11.451 1.00 75.69 490 ARG A C 1
ATOM 3668 O O . ARG A 1 490 ? 4.190 -10.202 -12.492 1.00 75.69 490 ARG A O 1
ATOM 3675 N N . VAL A 1 491 ? 3.220 -8.625 -11.233 1.00 79.44 491 VAL A N 1
ATOM 3676 C CA . VAL A 1 491 ? 2.302 -8.143 -12.260 1.00 79.44 491 VAL A CA 1
ATOM 3677 C C . VAL A 1 491 ? 2.678 -6.728 -12.677 1.00 79.44 491 VAL A C 1
ATOM 3679 O O . VAL A 1 491 ? 1.851 -6.037 -13.257 1.00 79.44 491 VAL A O 1
ATOM 3682 N N . LEU A 1 492 ? 3.882 -6.262 -12.344 1.00 74.88 492 LEU A N 1
ATOM 3683 C CA . LEU A 1 492 ? 4.347 -4.923 -12.672 1.00 74.88 492 LEU A CA 1
ATOM 3684 C C . LEU A 1 492 ? 4.719 -4.857 -14.168 1.00 74.88 492 LEU A C 1
ATOM 3686 O O . LEU A 1 492 ? 5.547 -5.652 -14.602 1.00 74.88 492 LEU A O 1
ATOM 3690 N N . PRO A 1 493 ? 4.088 -3.981 -14.968 1.00 71.00 493 PRO A N 1
ATOM 3691 C CA . PRO A 1 493 ? 4.545 -3.666 -16.321 1.00 71.00 493 PRO A CA 1
ATOM 3692 C C . PRO A 1 493 ? 5.910 -2.949 -16.316 1.00 71.00 493 PRO A C 1
ATOM 3694 O O . PRO A 1 493 ? 6.172 -2.209 -15.363 1.00 71.00 493 PRO A O 1
ATOM 3697 N N . PRO A 1 494 ? 6.724 -3.095 -17.379 1.00 50.72 494 PRO A N 1
ATOM 3698 C CA . PRO A 1 494 ? 8.027 -2.431 -17.531 1.00 50.72 494 PRO A CA 1
ATOM 3699 C C . PRO A 1 494 ? 7.980 -0.915 -17.327 1.00 50.72 494 PRO A C 1
ATOM 3701 O O . PRO A 1 494 ? 8.914 -0.304 -16.816 1.00 50.72 494 PRO A O 1
ATOM 3704 N N . GLU A 1 495 ? 6.879 -0.296 -17.748 1.00 56.94 495 GLU A N 1
ATOM 3705 C CA . GLU A 1 495 ? 6.785 1.150 -17.930 1.00 56.94 495 GLU A CA 1
ATOM 3706 C C . GLU A 1 495 ? 6.392 1.893 -16.641 1.00 56.94 495 GLU A C 1
ATOM 3708 O O . GLU A 1 495 ? 6.348 3.128 -16.611 1.00 56.94 495 GLU A O 1
ATOM 3713 N N . ILE A 1 496 ? 6.060 1.166 -15.564 1.00 64.06 496 ILE A N 1
ATOM 3714 C CA . ILE A 1 496 ? 5.573 1.754 -14.311 1.00 64.06 496 ILE A CA 1
ATOM 3715 C C . ILE A 1 496 ? 6.278 1.183 -13.085 1.00 64.06 496 ILE A C 1
ATOM 3717 O O . ILE A 1 496 ? 6.375 -0.020 -12.890 1.00 64.06 496 ILE A O 1
ATOM 3721 N N . ASP A 1 497 ? 6.699 2.074 -12.191 1.00 68.81 497 ASP A N 1
ATOM 3722 C CA . ASP A 1 497 ? 7.296 1.694 -10.915 1.00 68.81 497 ASP A CA 1
ATOM 3723 C C . ASP A 1 497 ? 6.251 1.121 -9.921 1.00 68.81 497 ASP A C 1
ATOM 3725 O O . ASP A 1 497 ? 5.040 1.392 -9.987 1.00 68.81 497 ASP A O 1
ATOM 3729 N N . LEU A 1 498 ? 6.714 0.315 -8.951 1.00 69.50 498 LEU A N 1
ATOM 3730 C CA . LEU A 1 498 ? 5.837 -0.309 -7.948 1.00 69.50 498 LEU A CA 1
ATOM 3731 C C . LEU A 1 498 ? 5.100 0.739 -7.099 1.00 69.50 498 LEU A C 1
ATOM 3733 O O . LEU A 1 498 ? 3.961 0.523 -6.682 1.00 69.50 498 LEU A O 1
ATOM 3737 N N . VAL A 1 499 ? 5.727 1.886 -6.843 1.00 65.94 499 VAL A N 1
ATOM 3738 C CA . VAL A 1 499 ? 5.171 2.968 -6.020 1.00 65.94 499 VAL A CA 1
ATOM 3739 C C . VAL A 1 499 ? 3.913 3.560 -6.666 1.00 65.94 499 VAL A C 1
ATOM 3741 O O . VAL A 1 499 ? 2.881 3.752 -6.002 1.00 65.94 499 VAL A O 1
ATOM 3744 N N . ARG A 1 500 ? 3.967 3.799 -7.975 1.00 72.56 500 ARG A N 1
ATOM 3745 C CA . ARG A 1 500 ? 2.877 4.293 -8.815 1.00 72.56 500 ARG A CA 1
ATOM 3746 C C . ARG A 1 500 ? 1.797 3.239 -8.955 1.00 72.56 500 ARG A C 1
ATOM 3748 O O . ARG A 1 500 ? 0.620 3.576 -8.817 1.00 72.56 500 ARG A O 1
ATOM 3755 N N . VAL A 1 501 ? 2.165 1.967 -9.111 1.00 78.06 501 VAL A N 1
ATOM 3756 C CA . VAL A 1 501 ? 1.196 0.862 -9.091 1.00 78.06 501 VAL A CA 1
ATOM 3757 C C . VAL A 1 501 ? 0.483 0.743 -7.751 1.00 78.06 501 VAL A C 1
ATOM 3759 O O . VAL A 1 501 ? -0.745 0.662 -7.721 1.00 78.06 501 VAL A O 1
ATOM 3762 N N . ASN A 1 502 ? 1.197 0.784 -6.630 1.00 78.56 502 ASN A N 1
ATOM 3763 C CA . ASN A 1 502 ? 0.585 0.666 -5.309 1.00 78.56 502 ASN A CA 1
ATOM 3764 C C . ASN A 1 502 ? -0.346 1.855 -5.016 1.00 78.56 502 ASN A C 1
ATOM 3766 O O . ASN A 1 502 ? -1.459 1.679 -4.507 1.00 78.56 502 ASN A O 1
ATOM 3770 N N . SER A 1 503 ? 0.058 3.055 -5.439 1.00 78.06 503 SER A N 1
ATOM 3771 C CA . SER A 1 503 ? -0.781 4.257 -5.411 1.00 78.06 503 SER A CA 1
ATOM 3772 C C . SER A 1 503 ? -2.035 4.096 -6.275 1.00 78.06 503 SER A C 1
ATOM 3774 O O . SER A 1 503 ? -3.145 4.357 -5.807 1.00 78.06 503 SER A O 1
ATOM 3776 N N . ARG A 1 504 ? -1.897 3.584 -7.503 1.00 82.69 504 ARG A N 1
ATOM 3777 C CA . ARG A 1 504 ? -3.007 3.315 -8.432 1.00 82.69 504 ARG A CA 1
ATOM 3778 C C . ARG A 1 504 ? -3.985 2.289 -7.856 1.00 82.69 504 ARG A C 1
ATOM 3780 O O . ARG A 1 504 ? -5.186 2.556 -7.802 1.00 82.69 504 ARG A O 1
ATOM 3787 N N . LEU A 1 505 ? -3.487 1.167 -7.337 1.00 86.12 505 LEU A N 1
ATOM 3788 C CA . LEU A 1 505 ? -4.289 0.139 -6.662 1.00 86.12 505 LEU A CA 1
ATOM 3789 C C . LEU A 1 505 ? -5.035 0.702 -5.446 1.00 86.12 505 LEU A C 1
ATOM 3791 O O . LEU A 1 505 ? -6.187 0.337 -5.209 1.00 86.12 505 LEU A O 1
ATOM 3795 N N . THR A 1 506 ? -4.404 1.602 -4.690 1.00 81.94 506 THR A N 1
ATOM 3796 C CA . THR A 1 506 ? -5.026 2.268 -3.536 1.00 81.94 506 THR A CA 1
ATOM 3797 C C . THR A 1 506 ? -6.144 3.213 -3.968 1.00 81.94 506 THR A C 1
ATOM 3799 O O . THR A 1 506 ? -7.233 3.162 -3.400 1.00 81.94 506 THR A O 1
ATOM 3802 N N . VAL A 1 507 ? -5.924 4.027 -5.005 1.00 82.06 507 VAL A N 1
ATOM 3803 C CA . VAL A 1 507 ? -6.941 4.944 -5.546 1.00 82.06 507 VAL A CA 1
ATOM 3804 C C . VAL A 1 507 ? -8.138 4.173 -6.100 1.00 82.06 507 VAL A C 1
ATOM 3806 O O . VAL A 1 507 ? -9.277 4.479 -5.745 1.00 82.06 507 VAL A O 1
ATOM 3809 N N . PHE A 1 508 ? -7.903 3.139 -6.913 1.00 86.12 508 PHE A N 1
ATOM 3810 C CA . PHE A 1 508 ? -8.977 2.293 -7.440 1.00 86.12 508 PHE A CA 1
ATOM 3811 C C . PHE A 1 508 ? -9.736 1.574 -6.328 1.00 86.12 508 PHE A C 1
ATOM 3813 O O . PHE A 1 508 ? -10.970 1.578 -6.315 1.00 86.12 508 PHE A O 1
ATOM 3820 N N . GLY A 1 509 ? -9.004 1.010 -5.367 1.00 86.44 509 GLY A N 1
ATOM 3821 C CA . GLY A 1 509 ? -9.580 0.360 -4.201 1.00 86.44 509 GLY A CA 1
ATOM 3822 C C . GLY A 1 509 ? -10.425 1.305 -3.343 1.00 86.44 509 GLY A C 1
ATOM 3823 O O . GLY A 1 509 ? -11.466 0.883 -2.848 1.00 86.44 509 GLY A O 1
ATOM 3824 N N . LEU A 1 510 ? -10.014 2.563 -3.168 1.00 80.94 510 LEU A N 1
ATOM 3825 C CA . LEU A 1 510 ? -10.734 3.546 -2.354 1.00 80.94 510 LEU A CA 1
ATOM 3826 C C . LEU A 1 510 ? -11.956 4.115 -3.084 1.00 80.94 510 LEU A C 1
ATOM 3828 O O . LEU A 1 510 ? -13.061 4.071 -2.551 1.00 80.94 510 LEU A O 1
ATOM 3832 N N . ILE A 1 511 ? -11.773 4.640 -4.300 1.00 79.31 511 ILE A N 1
ATOM 3833 C CA . ILE A 1 511 ? -12.844 5.313 -5.051 1.00 79.31 511 ILE A CA 1
ATOM 3834 C C . ILE A 1 511 ? -13.862 4.291 -5.553 1.00 79.31 511 ILE A C 1
ATOM 3836 O O . ILE A 1 511 ? -15.058 4.423 -5.296 1.00 79.31 511 ILE A O 1
ATOM 3840 N N . GLY A 1 512 ? -13.395 3.270 -6.275 1.00 76.56 512 GLY A N 1
ATOM 3841 C CA . GLY A 1 512 ? -14.278 2.291 -6.903 1.00 76.56 512 GLY A CA 1
ATOM 3842 C C . GLY A 1 512 ? -14.721 1.177 -5.957 1.00 76.56 512 GLY A C 1
ATOM 3843 O O . GLY A 1 512 ? -15.855 0.719 -6.058 1.00 76.56 512 GLY A O 1
ATOM 3844 N N . GLY A 1 513 ? -13.855 0.768 -5.025 1.00 85.38 513 GLY A N 1
ATOM 3845 C CA . GLY A 1 513 ? -14.185 -0.219 -3.996 1.00 85.38 513 GLY A CA 1
ATOM 3846 C C . GLY A 1 513 ? -14.949 0.406 -2.830 1.00 85.38 513 GLY A C 1
ATOM 3847 O O . GLY A 1 513 ? -16.161 0.261 -2.735 1.00 85.38 513 GLY A O 1
ATOM 3848 N N . THR A 1 514 ? -14.256 1.118 -1.942 1.00 85.12 514 THR A N 1
ATOM 3849 C CA . THR A 1 514 ? -14.828 1.572 -0.664 1.00 85.12 514 THR A CA 1
ATOM 3850 C C . THR A 1 514 ? -15.948 2.603 -0.816 1.00 85.12 514 THR A C 1
ATOM 3852 O O . THR A 1 514 ? -17.039 2.386 -0.297 1.00 85.12 514 THR A O 1
ATOM 3855 N N . ILE A 1 515 ? -15.711 3.717 -1.518 1.00 82.88 515 ILE A N 1
ATOM 3856 C CA . ILE A 1 515 ? -16.691 4.811 -1.643 1.00 82.88 515 ILE A CA 1
ATOM 3857 C C . ILE A 1 515 ? -17.849 4.378 -2.546 1.00 82.88 515 ILE A C 1
ATOM 3859 O O . ILE A 1 515 ? -19.010 4.452 -2.147 1.00 82.88 515 ILE A O 1
ATOM 3863 N N . GLY A 1 516 ? -17.533 3.895 -3.752 1.00 86.69 516 GLY A N 1
ATOM 3864 C CA . GLY A 1 516 ? -18.531 3.471 -4.732 1.00 86.69 516 GLY A CA 1
ATOM 3865 C C . GLY A 1 516 ? -19.407 2.325 -4.227 1.00 86.69 516 GLY A C 1
ATOM 3866 O O . GLY A 1 516 ? -20.631 2.455 -4.192 1.00 86.69 516 GLY A O 1
ATOM 3867 N N . ALA A 1 517 ? -18.803 1.213 -3.798 1.00 89.75 517 ALA A N 1
ATOM 3868 C CA . ALA A 1 517 ? -19.574 0.066 -3.329 1.00 89.75 517 ALA A CA 1
ATOM 3869 C C . ALA A 1 517 ? -20.194 0.300 -1.947 1.00 89.75 517 ALA A C 1
ATOM 3871 O O . ALA A 1 517 ? -21.281 -0.207 -1.698 1.00 89.75 517 ALA A O 1
ATOM 3872 N N . GLY A 1 518 ? -19.565 1.098 -1.075 1.00 87.44 518 GLY A N 1
ATOM 3873 C CA . GLY A 1 518 ? -20.151 1.505 0.203 1.00 87.44 518 GLY A CA 1
ATOM 3874 C C . GLY A 1 518 ? -21.438 2.311 0.025 1.00 87.44 518 GLY A C 1
ATOM 3875 O O . GLY A 1 518 ? -22.420 2.039 0.708 1.00 87.44 518 GLY A O 1
ATOM 3876 N N . ALA A 1 519 ? -21.486 3.231 -0.945 1.00 88.00 519 ALA A N 1
ATOM 3877 C CA . ALA A 1 519 ? -22.708 3.969 -1.274 1.00 88.00 519 ALA A CA 1
ATOM 3878 C C . ALA A 1 519 ? -23.819 3.049 -1.811 1.00 88.00 519 ALA A C 1
ATOM 3880 O O . ALA A 1 519 ? -24.977 3.186 -1.417 1.00 88.00 519 ALA A O 1
ATOM 3881 N N . VAL A 1 520 ? -23.473 2.082 -2.671 1.00 92.75 520 VAL A N 1
ATOM 3882 C CA . VAL A 1 520 ? -24.428 1.075 -3.172 1.00 92.75 520 VAL A CA 1
ATOM 3883 C C . VAL A 1 520 ? -24.926 0.181 -2.037 1.00 92.75 520 VAL A C 1
ATOM 3885 O O . VAL A 1 520 ? -26.131 -0.019 -1.906 1.00 92.75 520 VAL A O 1
ATOM 3888 N N . ALA A 1 521 ? -24.024 -0.310 -1.187 1.00 91.62 521 ALA A N 1
ATOM 3889 C CA . ALA A 1 521 ? -24.372 -1.100 -0.014 1.00 91.62 521 ALA A CA 1
ATOM 3890 C C . ALA A 1 521 ? -25.267 -0.307 0.945 1.00 91.62 521 ALA A C 1
ATOM 3892 O O . ALA A 1 521 ? -26.245 -0.854 1.437 1.00 91.62 521 ALA A O 1
ATOM 3893 N N . GLY A 1 522 ? -24.983 0.982 1.161 1.00 86.75 522 GLY A N 1
ATOM 3894 C CA . GLY A 1 522 ? -25.803 1.884 1.971 1.00 86.75 522 GLY A CA 1
ATOM 3895 C C . GLY A 1 522 ? -27.202 2.071 1.393 1.00 86.75 522 GLY A C 1
ATOM 3896 O O . GLY A 1 522 ? -28.185 1.943 2.114 1.00 86.75 522 GLY A O 1
ATOM 3897 N N . ALA A 1 523 ? -27.317 2.290 0.082 1.00 90.56 523 ALA A N 1
ATOM 3898 C CA . ALA A 1 523 ? -28.613 2.383 -0.589 1.00 90.56 523 ALA A CA 1
ATOM 3899 C C . ALA A 1 523 ? -29.416 1.074 -0.489 1.00 90.56 523 ALA A C 1
ATOM 3901 O O . ALA A 1 523 ? -30.621 1.106 -0.244 1.00 90.56 523 ALA A O 1
ATOM 3902 N N . LEU A 1 524 ? -28.754 -0.078 -0.633 1.00 93.19 524 LEU A N 1
ATOM 3903 C CA . LEU A 1 524 ? -29.381 -1.389 -0.449 1.00 93.19 524 LEU A CA 1
ATOM 3904 C C . LEU A 1 524 ? -29.765 -1.643 1.010 1.00 93.19 524 LEU A C 1
ATOM 3906 O O . LEU A 1 524 ? -30.823 -2.216 1.251 1.00 93.19 524 LEU A O 1
ATOM 3910 N N . ALA A 1 525 ? -28.956 -1.183 1.965 1.00 88.88 525 ALA A N 1
ATOM 3911 C CA . ALA A 1 525 ? -29.267 -1.259 3.385 1.00 88.88 525 ALA A CA 1
ATOM 3912 C C . ALA A 1 525 ? -30.489 -0.409 3.749 1.00 88.88 525 ALA A C 1
ATOM 3914 O O . ALA A 1 525 ? -31.349 -0.857 4.500 1.00 88.88 525 ALA A O 1
ATOM 3915 N N . LEU A 1 526 ? -30.613 0.785 3.164 1.00 87.81 526 LEU A N 1
ATOM 3916 C CA . LEU A 1 526 ? -31.790 1.641 3.331 1.00 87.81 526 LEU A CA 1
ATOM 3917 C C . LEU A 1 526 ? -33.054 1.026 2.712 1.00 87.81 526 LEU A C 1
ATOM 3919 O O . LEU A 1 526 ? -34.143 1.218 3.241 1.00 87.81 526 LEU A O 1
ATOM 3923 N N . ALA A 1 527 ? -32.924 0.299 1.598 1.00 91.19 527 ALA A N 1
ATOM 3924 C CA . ALA A 1 527 ? -34.063 -0.288 0.890 1.00 91.19 527 ALA A CA 1
ATOM 3925 C C . ALA A 1 527 ? -34.510 -1.654 1.445 1.00 91.19 527 ALA A C 1
ATOM 3927 O O . ALA A 1 527 ? -35.702 -1.951 1.441 1.00 91.19 527 ALA A O 1
ATOM 3928 N N . PHE A 1 528 ? -33.570 -2.492 1.887 1.00 90.44 528 PHE A N 1
ATOM 3929 C CA . PHE A 1 528 ? -33.807 -3.903 2.227 1.00 90.44 528 PHE A CA 1
ATOM 3930 C C . PHE A 1 528 ? -33.228 -4.311 3.592 1.00 90.44 528 PHE A C 1
ATOM 3932 O O . PHE A 1 528 ? -33.120 -5.503 3.882 1.00 90.44 528 PHE A O 1
ATOM 3939 N N . GLY A 1 529 ? -32.816 -3.349 4.418 1.00 86.44 529 GLY A N 1
ATOM 3940 C CA . GLY A 1 529 ? -32.121 -3.612 5.677 1.00 86.44 529 GLY A CA 1
ATOM 3941 C C . GLY A 1 529 ? -30.698 -4.146 5.480 1.00 86.44 529 GLY A C 1
ATOM 3942 O O . GLY A 1 529 ? -30.199 -4.304 4.362 1.00 86.44 529 GLY A O 1
ATOM 3943 N N . SER A 1 530 ? -30.027 -4.468 6.584 1.00 86.31 530 SER A N 1
ATOM 3944 C CA . SER A 1 530 ? -28.655 -5.002 6.595 1.00 86.31 530 SER A CA 1
ATOM 3945 C C . SER A 1 530 ? -28.477 -6.262 5.735 1.00 86.31 530 SER A C 1
ATOM 3947 O O . SER A 1 530 ? -27.429 -6.445 5.110 1.00 86.31 530 SER A O 1
ATOM 3949 N N . THR A 1 531 ? -29.515 -7.095 5.624 1.00 88.88 531 THR A N 1
ATOM 3950 C CA . THR A 1 531 ? -29.545 -8.283 4.762 1.00 88.88 531 THR A CA 1
ATOM 3951 C C . THR A 1 531 ? -29.328 -7.931 3.286 1.00 88.88 531 THR A C 1
ATOM 3953 O O . THR A 1 531 ? -28.653 -8.674 2.572 1.00 88.88 531 THR A O 1
ATOM 3956 N N . GLY A 1 532 ? -29.822 -6.776 2.822 1.00 90.38 532 GLY A N 1
ATOM 3957 C CA . GLY A 1 532 ? -29.572 -6.277 1.465 1.00 90.38 532 GLY A CA 1
ATOM 3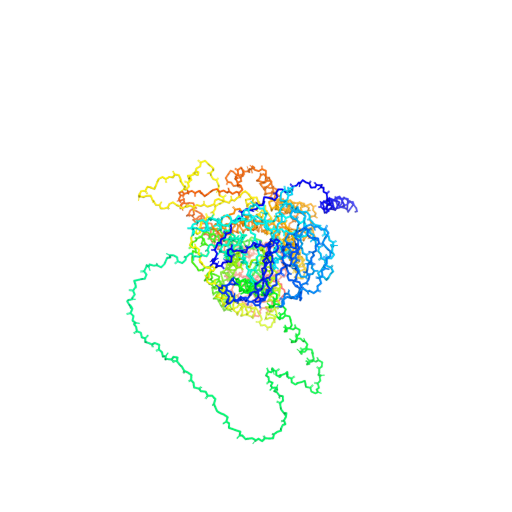958 C C . GLY A 1 532 ? -28.093 -5.989 1.198 1.00 90.38 532 GLY A C 1
ATOM 3959 O O . GLY A 1 532 ? -27.561 -6.369 0.152 1.00 90.38 532 GLY A O 1
ATOM 3960 N N . ALA A 1 533 ? -27.400 -5.382 2.165 1.00 91.94 533 ALA A N 1
ATOM 3961 C CA . ALA A 1 533 ? -25.958 -5.148 2.083 1.00 91.94 533 ALA A CA 1
ATOM 3962 C C . ALA A 1 533 ? -25.148 -6.458 2.140 1.00 91.94 533 ALA A C 1
ATOM 3964 O O . ALA A 1 533 ? -24.145 -6.587 1.434 1.00 91.94 533 ALA A O 1
ATOM 3965 N N . LEU A 1 534 ? -25.600 -7.459 2.905 1.00 92.25 534 LEU A N 1
ATOM 3966 C CA . LEU A 1 534 ? -24.964 -8.782 2.939 1.00 92.25 534 LEU A CA 1
ATOM 3967 C C . LEU A 1 534 ? -25.113 -9.550 1.622 1.00 92.25 534 LEU A C 1
ATOM 3969 O O . LEU A 1 534 ? -24.130 -10.105 1.135 1.00 92.25 534 LEU A O 1
ATOM 3973 N N . TRP A 1 535 ? -26.295 -9.549 0.998 1.00 95.62 535 TRP A N 1
ATOM 3974 C CA . TRP A 1 535 ? -26.473 -10.165 -0.325 1.00 95.62 535 TRP A CA 1
ATOM 3975 C C . TRP A 1 535 ? -25.621 -9.488 -1.398 1.00 95.62 535 TRP A C 1
ATOM 3977 O O . TRP A 1 535 ? -25.059 -10.157 -2.268 1.00 95.62 535 TRP A O 1
ATOM 3987 N N . PHE A 1 536 ? -25.457 -8.168 -1.307 1.00 95.94 536 PHE A N 1
ATOM 3988 C CA . PHE A 1 536 ? -24.503 -7.452 -2.145 1.00 95.94 536 PHE A CA 1
ATOM 3989 C C . PHE A 1 536 ? -23.057 -7.896 -1.876 1.00 95.94 536 PHE A C 1
ATOM 3991 O O . PHE A 1 536 ? -22.326 -8.172 -2.826 1.00 95.94 536 PHE A O 1
ATOM 3998 N N . ALA A 1 537 ? -22.656 -8.063 -0.611 1.00 95.12 537 ALA A N 1
ATOM 3999 C CA . ALA A 1 537 ? -21.340 -8.604 -0.262 1.00 95.12 537 ALA A CA 1
ATOM 4000 C C . ALA A 1 537 ? -21.124 -10.029 -0.814 1.00 95.12 537 ALA A C 1
ATOM 4002 O O . ALA A 1 537 ? -20.041 -10.326 -1.322 1.00 95.12 537 ALA A O 1
ATOM 4003 N N . VAL A 1 538 ? -22.145 -10.897 -0.796 1.00 97.31 538 VAL A N 1
ATOM 4004 C CA . VAL A 1 538 ? -22.103 -12.231 -1.432 1.00 97.31 538 VAL A CA 1
ATOM 4005 C C . VAL A 1 538 ? -21.837 -12.107 -2.935 1.00 97.31 538 VAL A C 1
ATOM 4007 O O . VAL A 1 538 ? -20.927 -12.746 -3.459 1.00 97.31 538 VAL A O 1
ATOM 4010 N N . ALA A 1 539 ? -22.568 -11.242 -3.641 1.00 96.81 539 ALA A N 1
ATOM 4011 C CA . ALA A 1 539 ? -22.361 -11.047 -5.077 1.00 96.81 539 ALA A CA 1
ATOM 4012 C C . ALA A 1 539 ? -20.947 -10.525 -5.398 1.00 96.81 539 ALA A C 1
ATOM 4014 O O . ALA A 1 539 ? -20.284 -11.027 -6.310 1.00 96.81 539 ALA A O 1
ATOM 4015 N N . VAL A 1 540 ? -20.460 -9.550 -4.623 1.00 96.31 540 VAL A N 1
ATOM 4016 C CA . VAL A 1 540 ? -19.118 -8.972 -4.792 1.00 96.31 540 VAL A CA 1
ATOM 4017 C C . VAL A 1 540 ? -18.023 -9.996 -4.487 1.00 96.31 540 VAL A C 1
ATOM 4019 O O . VAL A 1 540 ? -17.031 -10.038 -5.211 1.00 96.31 540 VAL A O 1
ATOM 4022 N N . THR A 1 541 ? -18.191 -10.848 -3.472 1.00 96.38 541 THR A N 1
ATOM 4023 C CA . THR A 1 541 ? -17.202 -11.885 -3.119 1.00 96.38 541 THR A CA 1
ATOM 4024 C C . THR A 1 541 ? -17.137 -13.006 -4.148 1.00 96.38 541 THR A C 1
ATOM 4026 O O . THR A 1 541 ? -16.036 -13.390 -4.539 1.00 96.38 541 THR A O 1
ATOM 4029 N N . VAL A 1 542 ? -18.274 -13.464 -4.680 1.00 96.50 542 VAL A N 1
ATOM 4030 C CA . VAL A 1 542 ? -18.299 -14.417 -5.807 1.00 96.50 542 VAL A CA 1
ATOM 4031 C C . VAL A 1 542 ? -17.584 -13.828 -7.023 1.00 96.50 542 VAL A C 1
ATOM 4033 O O . VAL A 1 542 ? -16.754 -14.491 -7.651 1.00 96.50 542 VAL A O 1
ATOM 4036 N N . PHE A 1 543 ? -17.864 -12.562 -7.340 1.00 94.94 543 PHE A N 1
ATOM 4037 C CA . PHE A 1 543 ? -17.200 -11.876 -8.443 1.00 94.94 543 PHE A CA 1
ATOM 4038 C C . PHE A 1 543 ? -15.698 -11.675 -8.183 1.00 94.94 543 PHE A C 1
ATOM 4040 O O . PHE A 1 543 ? -14.890 -11.865 -9.090 1.00 94.94 543 PHE A O 1
ATOM 4047 N N . GLY A 1 544 ? -15.308 -11.373 -6.943 1.00 94.44 544 GLY A N 1
ATOM 4048 C CA . GLY A 1 544 ? -13.913 -11.287 -6.513 1.00 94.44 544 GLY A CA 1
ATOM 4049 C C . GLY A 1 544 ? -13.166 -12.609 -6.682 1.00 94.44 544 GLY A C 1
ATOM 4050 O O . GLY A 1 544 ? -12.085 -12.619 -7.267 1.00 94.44 544 GLY A O 1
ATOM 4051 N N . ALA A 1 545 ? -13.768 -13.738 -6.289 1.00 94.38 545 ALA A N 1
ATOM 4052 C CA . ALA A 1 545 ? -13.193 -15.069 -6.502 1.00 94.38 545 ALA A CA 1
ATOM 4053 C C . ALA A 1 545 ? -12.956 -15.351 -7.995 1.00 94.38 545 ALA A C 1
ATOM 4055 O O . ALA A 1 545 ? -11.887 -15.826 -8.384 1.00 94.38 545 ALA A O 1
ATOM 4056 N N . TYR A 1 546 ? -13.930 -15.000 -8.841 1.00 94.12 546 TYR A N 1
ATOM 4057 C CA . TYR A 1 546 ? -13.809 -15.117 -10.293 1.00 94.12 546 TYR A CA 1
ATOM 4058 C C . TYR A 1 546 ? -12.674 -14.252 -10.862 1.00 94.12 546 TYR A C 1
ATOM 4060 O O . TYR A 1 546 ? -11.874 -14.727 -11.670 1.00 94.12 546 TYR A O 1
ATOM 4068 N N . LEU A 1 547 ? -12.574 -12.993 -10.432 1.00 91.81 547 LEU A N 1
ATOM 4069 C CA . LEU A 1 547 ? -11.529 -12.071 -10.880 1.00 91.81 547 LEU A CA 1
ATOM 4070 C C . LEU A 1 547 ? -10.137 -12.494 -10.408 1.00 91.81 547 LEU A C 1
ATOM 4072 O O . LEU A 1 547 ? -9.191 -12.419 -11.190 1.00 91.81 547 LEU A O 1
ATOM 4076 N N . SER A 1 548 ? -10.003 -12.998 -9.179 1.00 91.31 548 SER A N 1
ATOM 4077 C CA . SER A 1 548 ? -8.742 -13.566 -8.692 1.00 91.31 548 SER A CA 1
ATOM 4078 C C . SER A 1 548 ? -8.282 -14.737 -9.557 1.00 91.31 548 SER A C 1
ATOM 4080 O O . SER A 1 548 ? -7.094 -14.853 -9.829 1.00 91.31 548 SER A O 1
ATOM 4082 N N . MET A 1 549 ? -9.201 -15.556 -10.076 1.00 89.94 549 MET A N 1
ATOM 4083 C CA . MET A 1 549 ? -8.863 -16.657 -10.987 1.00 89.94 549 MET A CA 1
ATOM 4084 C C . MET A 1 549 ? -8.427 -16.206 -12.388 1.00 89.94 549 MET A C 1
ATOM 4086 O O . MET A 1 549 ? -7.839 -17.005 -13.112 1.00 89.94 549 MET A O 1
ATOM 4090 N N . ARG A 1 550 ? -8.672 -14.944 -12.768 1.00 89.19 550 ARG A N 1
ATOM 4091 C CA . ARG A 1 550 ? -8.163 -14.356 -14.018 1.00 89.19 550 ARG A CA 1
ATOM 4092 C C . ARG A 1 550 ? -6.726 -13.842 -13.911 1.00 89.19 550 ARG A C 1
ATOM 4094 O O . ARG A 1 550 ? -6.167 -13.452 -14.932 1.00 89.19 550 ARG A O 1
ATOM 4101 N N . ILE A 1 551 ? -6.139 -13.812 -12.713 1.00 87.19 551 ILE A N 1
ATOM 4102 C CA . ILE A 1 551 ? -4.721 -13.473 -12.557 1.00 87.19 551 ILE A CA 1
ATOM 4103 C C . ILE A 1 551 ? -3.894 -14.565 -13.265 1.00 87.19 551 ILE A C 1
ATOM 4105 O O . ILE A 1 551 ? -4.162 -15.752 -13.050 1.00 87.19 551 ILE A O 1
ATOM 4109 N N . PRO A 1 552 ? -2.926 -14.203 -14.122 1.00 80.44 552 PRO A N 1
ATOM 4110 C CA . PRO A 1 552 ? -2.180 -15.185 -14.897 1.00 80.44 552 PRO A CA 1
ATOM 4111 C C . PRO A 1 552 ? -1.414 -16.206 -14.046 1.00 80.44 552 PRO A C 1
ATOM 4113 O O . PRO A 1 552 ? -0.953 -15.898 -12.949 1.00 80.44 552 PRO A O 1
ATOM 4116 N N . SER A 1 553 ? -1.255 -17.432 -14.552 1.00 75.62 553 SER A N 1
ATOM 4117 C CA . SER A 1 553 ? -0.659 -18.548 -13.799 1.00 75.62 553 SER A CA 1
ATOM 4118 C C . SER A 1 553 ? 0.850 -18.431 -13.575 1.00 75.62 553 SER A C 1
ATOM 4120 O O . SER A 1 553 ? 1.355 -19.028 -12.632 1.00 75.62 553 SER A O 1
ATOM 4122 N N . TRP A 1 554 ? 1.578 -17.653 -14.384 1.00 65.94 554 TRP A N 1
ATOM 4123 C CA . TRP A 1 554 ? 3.019 -17.428 -14.179 1.00 65.94 554 TRP A CA 1
ATOM 4124 C C . TRP A 1 554 ? 3.325 -16.711 -12.854 1.00 65.94 554 TRP A C 1
ATOM 4126 O O . TRP A 1 554 ? 4.393 -16.894 -12.284 1.00 65.94 554 TRP A O 1
ATOM 4136 N N . VAL A 1 555 ? 2.348 -15.990 -12.291 1.00 67.06 555 VAL A N 1
ATOM 4137 C CA . VAL A 1 555 ? 2.423 -15.361 -10.959 1.00 67.06 555 VAL A CA 1
ATOM 4138 C C . VAL A 1 555 ? 2.580 -16.399 -9.826 1.00 67.06 555 VAL A C 1
ATOM 4140 O O . VAL A 1 555 ? 2.978 -16.054 -8.706 1.00 67.06 555 VAL A O 1
ATOM 4143 N N . GLU A 1 556 ? 2.272 -17.673 -10.097 1.00 63.00 556 GLU A N 1
ATOM 4144 C CA . GLU A 1 556 ? 2.274 -18.778 -9.132 1.00 63.00 556 GLU A CA 1
ATOM 4145 C C . GLU A 1 556 ? 3.591 -19.571 -9.063 1.00 63.00 556 GLU A C 1
ATOM 4147 O O . GLU A 1 556 ? 3.721 -20.393 -8.155 1.00 63.00 556 GLU A O 1
ATOM 4152 N N . VAL A 1 557 ? 4.551 -19.352 -9.971 1.00 56.03 557 VAL A N 1
ATOM 4153 C CA . VAL A 1 557 ? 5.827 -20.091 -9.988 1.00 56.03 557 VAL A CA 1
ATOM 4154 C C . VAL A 1 557 ? 6.772 -19.486 -8.946 1.00 56.03 557 VAL A C 1
ATOM 4156 O O . VAL A 1 557 ? 7.176 -18.334 -9.067 1.00 56.03 557 VAL A O 1
ATOM 4159 N N . THR A 1 558 ? 7.082 -20.237 -7.885 1.00 53.19 558 THR A N 1
ATOM 4160 C CA . THR A 1 558 ? 7.993 -19.802 -6.805 1.00 53.19 558 THR A CA 1
ATOM 4161 C C . THR A 1 558 ? 9.068 -20.842 -6.486 1.00 53.19 558 THR A C 1
ATOM 4163 O O . THR A 1 558 ? 9.490 -20.987 -5.335 1.00 53.19 558 THR A O 1
ATOM 4166 N N . GLU A 1 559 ? 9.465 -21.636 -7.479 1.00 46.31 559 GLU A N 1
ATOM 4167 C CA . GLU A 1 559 ? 10.577 -22.575 -7.324 1.00 46.31 559 GLU A CA 1
ATOM 4168 C C . GLU A 1 559 ? 11.869 -21.759 -7.159 1.00 46.31 559 GLU A C 1
ATOM 4170 O O . GLU A 1 559 ? 12.242 -21.024 -8.063 1.00 46.31 559 GLU A O 1
ATOM 4175 N N . GLY A 1 560 ? 12.488 -21.825 -5.971 1.00 54.50 560 GLY A N 1
ATOM 4176 C CA . GLY A 1 560 ? 13.709 -21.076 -5.630 1.00 54.50 560 GLY A CA 1
ATOM 4177 C C . GLY A 1 560 ? 13.582 -20.018 -4.522 1.00 54.50 560 GLY A C 1
ATOM 4178 O O . GLY A 1 560 ? 14.594 -19.453 -4.136 1.00 54.50 560 GLY A O 1
ATOM 4179 N N . GLU A 1 561 ? 12.392 -19.749 -3.959 1.00 63.16 561 GLU A N 1
ATOM 4180 C CA . GLU A 1 561 ? 12.255 -18.706 -2.919 1.00 63.16 561 GLU A CA 1
ATOM 4181 C C . GLU A 1 561 ? 13.010 -19.030 -1.612 1.00 63.16 561 GLU A C 1
ATOM 4183 O O . GLU A 1 561 ? 12.794 -20.075 -0.983 1.00 63.16 561 GLU A O 1
ATOM 4188 N N . VAL A 1 562 ? 13.824 -18.075 -1.152 1.00 71.38 562 VAL A N 1
ATOM 4189 C CA . VAL A 1 562 ? 14.558 -18.127 0.119 1.00 71.38 562 VAL A CA 1
ATOM 4190 C C . VAL A 1 562 ? 13.793 -17.313 1.176 1.00 71.38 562 VAL A C 1
ATOM 4192 O O . VAL A 1 562 ? 13.510 -16.133 0.972 1.00 71.38 562 VAL A O 1
ATOM 4195 N N . PRO A 1 563 ? 13.423 -17.894 2.335 1.00 73.06 563 PRO A N 1
ATOM 4196 C CA . PRO A 1 563 ? 12.724 -17.146 3.376 1.00 73.06 563 PRO A CA 1
ATOM 4197 C C . PRO A 1 563 ? 13.579 -15.997 3.926 1.00 73.06 563 PRO A C 1
ATOM 4199 O O . PRO A 1 563 ? 14.709 -16.216 4.369 1.00 73.06 563 PRO A O 1
ATOM 4202 N N . ALA A 1 564 ? 13.014 -14.790 4.002 1.00 79.56 564 ALA A N 1
ATOM 4203 C CA . ALA A 1 564 ? 13.692 -13.636 4.596 1.00 79.56 564 ALA A CA 1
ATOM 4204 C C . ALA A 1 564 ? 13.901 -13.833 6.114 1.00 79.56 564 ALA A C 1
ATOM 4206 O O . ALA A 1 564 ? 13.379 -14.782 6.686 1.00 79.56 564 ALA A O 1
ATOM 4207 N N . THR A 1 565 ? 14.626 -12.973 6.832 1.00 80.69 565 THR A N 1
ATOM 4208 C CA . THR A 1 565 ? 14.675 -12.964 8.305 1.00 80.69 565 THR A CA 1
ATOM 4209 C C . THR A 1 565 ? 15.009 -11.589 8.879 1.00 80.69 565 THR A C 1
ATOM 4211 O O . THR A 1 565 ? 15.774 -10.825 8.311 1.00 80.69 565 THR A O 1
ATOM 4214 N N . ILE A 1 566 ? 14.387 -11.236 10.008 1.00 80.00 566 ILE A N 1
ATOM 4215 C CA . ILE A 1 566 ? 14.564 -9.918 10.644 1.00 80.00 566 ILE A CA 1
ATOM 4216 C C . ILE A 1 566 ? 15.868 -9.888 11.458 1.00 80.00 566 ILE A C 1
ATOM 4218 O O . ILE A 1 566 ? 16.567 -8.870 11.479 1.00 80.00 566 ILE A O 1
ATOM 4222 N N . THR A 1 567 ? 16.175 -11.010 12.114 1.00 77.69 567 THR A N 1
ATOM 4223 C CA . THR A 1 567 ? 17.377 -11.217 12.925 1.00 77.69 567 THR A CA 1
ATOM 4224 C C . THR A 1 567 ? 18.615 -11.334 12.046 1.00 77.69 567 THR A C 1
ATOM 4226 O O . THR A 1 567 ? 18.534 -11.860 10.940 1.00 77.69 567 THR A O 1
ATOM 4229 N N . TYR A 1 568 ? 19.740 -10.836 12.550 1.00 75.94 568 TYR A N 1
ATOM 4230 C CA . TYR A 1 568 ? 21.041 -10.882 11.885 1.00 75.94 568 TYR A CA 1
ATOM 4231 C C . TYR A 1 568 ? 22.111 -11.282 12.904 1.00 75.94 568 TYR A C 1
ATOM 4233 O O . TYR A 1 568 ? 22.173 -10.665 13.978 1.00 75.94 568 TYR A O 1
ATOM 4241 N N . HIS A 1 569 ? 22.916 -12.299 12.583 1.00 72.62 569 HIS A N 1
ATOM 4242 C CA . HIS A 1 569 ? 23.896 -12.895 13.496 1.00 72.62 569 HIS A CA 1
ATOM 4243 C C . HIS A 1 569 ? 25.298 -12.899 12.858 1.00 72.62 569 HIS A C 1
ATOM 4245 O O . HIS A 1 569 ? 25.711 -13.902 12.282 1.00 72.62 569 HIS A O 1
ATOM 4251 N N . PRO A 1 570 ? 26.068 -11.799 12.991 1.00 62.91 570 PRO A N 1
ATOM 4252 C CA . PRO A 1 570 ? 27.348 -11.641 12.294 1.00 62.91 570 PRO A CA 1
ATOM 4253 C C . PRO A 1 570 ? 28.426 -12.657 12.711 1.00 62.91 570 PRO A C 1
ATOM 4255 O O . PRO A 1 570 ? 29.312 -12.940 11.915 1.00 62.91 570 PRO A O 1
ATOM 4258 N N . ASP A 1 571 ? 28.350 -13.207 13.930 1.00 57.72 571 ASP A N 1
ATOM 4259 C CA . ASP A 1 571 ? 29.378 -14.101 14.489 1.00 57.72 571 ASP A CA 1
ATOM 4260 C C . ASP A 1 571 ? 29.066 -15.606 14.303 1.00 57.72 571 ASP A C 1
ATOM 4262 O O . ASP A 1 571 ? 29.953 -16.439 14.473 1.00 57.72 571 ASP A O 1
ATOM 4266 N N . GLU A 1 572 ? 27.825 -15.970 13.945 1.00 53.38 572 GLU A N 1
ATOM 4267 C CA . GLU A 1 572 ? 27.359 -17.367 13.771 1.00 53.38 572 GLU A CA 1
ATOM 4268 C C . GLU A 1 572 ? 27.015 -17.716 12.309 1.00 53.38 572 GLU A C 1
ATOM 4270 O O . GLU A 1 572 ? 26.582 -18.833 12.018 1.00 53.38 572 GLU A O 1
ATOM 4275 N N . ALA A 1 573 ? 27.199 -16.777 11.375 1.00 51.25 573 ALA A N 1
ATOM 4276 C CA . ALA A 1 573 ? 26.906 -16.968 9.960 1.00 51.25 573 ALA A CA 1
ATOM 4277 C C . ALA A 1 573 ? 27.851 -18.010 9.331 1.00 51.25 573 ALA A C 1
ATOM 4279 O O . ALA A 1 573 ? 28.923 -17.700 8.812 1.00 51.25 573 ALA A O 1
ATOM 4280 N N . HIS A 1 574 ? 27.453 -19.281 9.352 1.00 53.44 574 HIS A N 1
ATOM 4281 C CA . HIS A 1 574 ? 28.041 -20.285 8.476 1.00 53.44 574 HIS A CA 1
ATOM 4282 C C . HIS A 1 574 ? 27.665 -19.934 7.031 1.00 53.44 574 HIS A C 1
ATOM 4284 O O . HIS A 1 574 ? 26.522 -20.138 6.618 1.00 53.44 574 HIS A O 1
ATOM 4290 N N . HIS A 1 575 ? 28.615 -19.370 6.279 1.00 57.03 575 HIS A N 1
ATOM 4291 C CA . HIS A 1 575 ? 28.422 -19.033 4.870 1.00 57.03 575 HIS A CA 1
ATOM 4292 C C . HIS A 1 575 ? 27.971 -20.277 4.092 1.00 57.03 575 HIS A C 1
ATOM 4294 O O . HIS A 1 575 ? 28.643 -21.313 4.112 1.00 57.03 575 HIS A O 1
ATOM 4300 N N . ALA A 1 576 ? 26.857 -20.163 3.365 1.00 51.97 576 ALA A N 1
ATOM 4301 C CA . ALA A 1 576 ? 26.280 -21.252 2.572 1.00 51.97 576 ALA A CA 1
ATOM 4302 C C . ALA A 1 576 ? 27.237 -21.819 1.494 1.00 51.97 576 ALA A C 1
ATOM 4304 O O . ALA A 1 576 ? 26.972 -22.885 0.945 1.00 51.97 576 ALA A O 1
ATOM 4305 N N . GLY A 1 577 ? 28.363 -21.144 1.218 1.00 50.53 577 GLY A N 1
ATOM 4306 C CA . GLY A 1 577 ? 29.370 -21.544 0.231 1.00 50.53 577 GLY A CA 1
ATOM 4307 C C . GLY A 1 577 ? 30.672 -22.161 0.766 1.00 50.53 577 GLY A C 1
ATOM 4308 O O . GLY A 1 577 ? 31.518 -22.512 -0.052 1.00 50.53 577 GLY A O 1
ATOM 4309 N N . SER A 1 578 ? 30.892 -22.291 2.084 1.00 47.88 578 SER A N 1
ATOM 4310 C CA . SER A 1 578 ? 32.218 -22.677 2.627 1.00 47.88 578 SER A CA 1
ATOM 4311 C C . SER A 1 578 ? 32.302 -24.051 3.308 1.00 47.88 578 SER A C 1
ATOM 4313 O O . SER A 1 578 ? 33.403 -24.492 3.644 1.00 47.88 578 SER A O 1
ATOM 4315 N N . ALA A 1 579 ? 31.185 -24.764 3.492 1.00 48.31 579 ALA A N 1
ATOM 4316 C CA . ALA A 1 579 ? 31.177 -26.078 4.139 1.00 48.31 579 ALA A CA 1
ATOM 4317 C C . ALA A 1 579 ? 31.172 -27.234 3.112 1.00 48.31 579 ALA A C 1
ATOM 4319 O O . ALA A 1 579 ? 30.329 -27.244 2.214 1.00 48.31 579 ALA A O 1
ATOM 4320 N N . PRO A 1 580 ? 32.063 -28.241 3.231 1.00 45.72 580 PRO A N 1
ATOM 4321 C CA . PRO A 1 580 ? 32.014 -29.424 2.377 1.00 45.72 580 PRO A CA 1
ATOM 4322 C C . PRO A 1 580 ? 30.716 -30.217 2.624 1.00 45.72 580 PRO A C 1
ATOM 4324 O O . PRO A 1 580 ? 30.303 -30.358 3.780 1.00 45.72 580 PRO A O 1
ATOM 4327 N N . PRO A 1 581 ? 30.069 -30.761 1.575 1.00 46.44 581 PRO A N 1
ATOM 4328 C CA . PRO A 1 581 ? 28.804 -31.474 1.718 1.00 46.44 581 PRO A CA 1
ATOM 4329 C C . PRO A 1 581 ? 28.992 -32.729 2.579 1.00 46.44 581 PRO A C 1
ATOM 4331 O O . PRO A 1 581 ? 29.694 -33.666 2.197 1.00 46.44 581 PRO A O 1
ATOM 4334 N N . GLN A 1 582 ? 28.366 -32.750 3.760 1.00 54.16 582 GLN A N 1
ATOM 4335 C CA . GLN A 1 582 ? 28.272 -33.949 4.590 1.00 54.16 582 GLN A CA 1
ATOM 4336 C C . GLN A 1 582 ? 27.170 -34.873 4.040 1.00 54.16 582 GLN A C 1
ATOM 4338 O O . GLN A 1 582 ? 26.044 -34.407 3.868 1.00 54.16 582 GLN A O 1
ATOM 4343 N N . PRO A 1 583 ? 27.443 -36.174 3.812 1.00 46.72 583 PRO A N 1
ATOM 4344 C CA . PRO A 1 583 ? 26.499 -37.093 3.163 1.00 46.72 583 PRO A CA 1
ATOM 4345 C C . PRO A 1 583 ? 25.173 -37.325 3.909 1.00 46.72 583 PRO A C 1
ATOM 4347 O O . PRO A 1 583 ? 24.202 -37.735 3.283 1.00 46.72 583 PRO A O 1
ATOM 4350 N N . ASP A 1 584 ? 25.117 -37.037 5.216 1.00 50.09 584 ASP A N 1
ATOM 4351 C CA . ASP A 1 584 ? 23.988 -37.388 6.095 1.00 50.09 584 ASP A CA 1
ATOM 4352 C C . ASP A 1 584 ? 23.314 -36.177 6.778 1.00 50.09 584 ASP A C 1
ATOM 4354 O O . ASP A 1 584 ? 22.426 -36.337 7.623 1.00 50.09 584 ASP A O 1
ATOM 4358 N N . ALA A 1 585 ? 23.717 -34.947 6.442 1.00 49.28 585 ALA A N 1
ATOM 4359 C CA . ALA A 1 585 ? 23.138 -33.743 7.033 1.00 49.28 585 ALA A CA 1
ATOM 4360 C C . ALA A 1 585 ? 21.789 -33.403 6.373 1.00 49.28 585 ALA A C 1
ATOM 4362 O O . ALA A 1 585 ? 21.668 -33.340 5.150 1.00 49.28 585 ALA A O 1
ATOM 4363 N N . LYS A 1 586 ? 20.749 -33.156 7.185 1.00 45.62 586 LYS A N 1
ATOM 4364 C CA . LYS A 1 586 ? 19.464 -32.635 6.685 1.00 45.62 586 LYS A CA 1
ATOM 4365 C C . LYS A 1 586 ? 19.718 -31.322 5.929 1.00 45.62 586 LYS A C 1
ATOM 4367 O O . LYS A 1 586 ? 20.515 -30.525 6.424 1.00 45.62 586 LYS A O 1
ATOM 4372 N N . PRO A 1 587 ? 19.028 -31.052 4.802 1.00 47.56 587 PRO A N 1
ATOM 4373 C CA . PRO A 1 587 ? 19.226 -29.816 4.054 1.00 47.56 587 PRO A CA 1
ATOM 4374 C C . PRO A 1 587 ? 18.965 -28.629 4.980 1.00 47.56 587 PRO A C 1
ATOM 4376 O O . PRO A 1 587 ? 17.859 -28.457 5.507 1.00 47.56 587 PRO A O 1
ATOM 4379 N N . ALA A 1 588 ? 20.016 -27.860 5.240 1.00 56.53 588 ALA A N 1
ATOM 4380 C CA . ALA A 1 588 ? 19.936 -26.714 6.117 1.00 56.53 588 ALA A CA 1
ATOM 4381 C C . ALA A 1 588 ? 19.129 -25.610 5.416 1.00 56.53 588 ALA A C 1
ATOM 4383 O O . ALA A 1 588 ? 19.276 -25.379 4.216 1.00 56.53 588 ALA A O 1
ATOM 4384 N N . LYS A 1 589 ? 18.199 -24.978 6.141 1.00 65.50 589 LYS A N 1
ATOM 4385 C CA . LYS A 1 589 ? 17.308 -23.971 5.552 1.00 65.50 589 LYS A CA 1
ATOM 4386 C C . LYS A 1 589 ? 18.039 -22.640 5.488 1.00 65.50 589 LYS A C 1
ATOM 4388 O O . LYS A 1 589 ? 18.153 -21.958 6.504 1.00 65.50 589 LYS A O 1
ATOM 4393 N N . VAL A 1 590 ? 18.490 -22.296 4.291 1.00 72.25 590 VAL A N 1
ATOM 4394 C CA . VAL A 1 590 ? 19.045 -20.985 3.957 1.00 72.25 590 VAL A CA 1
ATOM 4395 C C . VAL A 1 590 ? 17.990 -19.902 4.210 1.00 72.25 590 VAL A C 1
ATOM 4397 O O . VAL A 1 590 ? 16.802 -20.108 3.931 1.00 72.25 590 VAL A O 1
ATOM 4400 N N . ARG A 1 591 ? 18.397 -18.775 4.800 1.00 78.88 591 ARG A N 1
ATOM 4401 C CA . ARG A 1 591 ? 17.544 -17.608 5.063 1.00 78.88 591 ARG A CA 1
ATOM 4402 C C . ARG A 1 591 ? 18.252 -16.324 4.662 1.00 78.88 591 ARG A C 1
ATOM 4404 O O . ARG A 1 591 ? 19.459 -16.215 4.826 1.00 78.88 591 ARG A O 1
ATOM 4411 N N . GLN A 1 592 ? 17.483 -15.333 4.228 1.00 84.62 592 GLN A N 1
ATOM 4412 C CA . GLN A 1 592 ? 17.989 -14.032 3.794 1.00 84.62 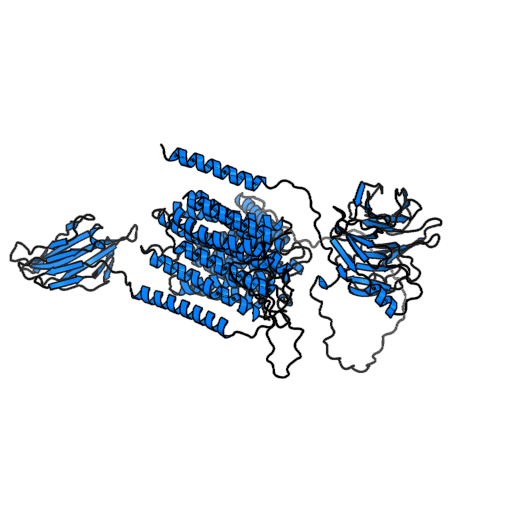592 GLN A CA 1
ATOM 4413 C C . GLN A 1 592 ? 17.724 -12.951 4.855 1.00 84.62 592 GLN A C 1
ATOM 4415 O O . GLN A 1 592 ? 16.573 -12.534 5.015 1.00 84.62 592 GLN A O 1
ATOM 4420 N N . PRO A 1 593 ? 18.723 -12.460 5.606 1.00 85.69 593 PRO A N 1
ATOM 4421 C CA . PRO A 1 593 ? 18.518 -11.356 6.536 1.00 85.69 593 PRO A CA 1
ATOM 4422 C C . PRO A 1 593 ? 18.102 -10.068 5.809 1.00 85.69 593 PRO A C 1
ATOM 4424 O O . PRO A 1 593 ? 18.550 -9.793 4.699 1.00 85.69 593 PRO A O 1
ATOM 4427 N N . LEU A 1 594 ? 17.231 -9.265 6.429 1.00 87.12 594 LEU A N 1
ATOM 4428 C CA . LEU A 1 594 ? 16.789 -7.984 5.863 1.00 87.12 594 LEU A CA 1
ATOM 4429 C C . LEU A 1 594 ? 17.938 -6.953 5.822 1.00 87.12 594 LEU A C 1
ATOM 4431 O O . LEU A 1 594 ? 18.816 -6.952 6.681 1.00 87.12 594 LEU A O 1
ATOM 4435 N N . GLY A 1 595 ? 17.922 -6.023 4.874 1.00 86.50 595 GLY A N 1
ATOM 4436 C CA . GLY A 1 595 ? 18.891 -4.923 4.838 1.00 86.50 595 GLY A CA 1
ATOM 4437 C C . GLY A 1 595 ? 18.744 -3.924 5.992 1.00 86.50 595 GLY A C 1
ATOM 4438 O O . GLY A 1 595 ? 17.747 -3.907 6.733 1.00 86.50 595 GLY A O 1
ATOM 4439 N N . ARG A 1 596 ? 19.736 -3.044 6.161 1.00 87.62 596 ARG A N 1
ATOM 4440 C CA . ARG A 1 596 ? 19.669 -1.952 7.148 1.00 87.62 596 ARG A CA 1
ATOM 4441 C C . ARG A 1 596 ? 18.534 -0.976 6.863 1.00 87.62 596 ARG A C 1
ATOM 4443 O O . ARG A 1 596 ? 17.813 -0.619 7.804 1.00 87.62 596 ARG A O 1
ATOM 4450 N N . ALA A 1 597 ? 18.361 -0.545 5.612 1.00 88.19 597 ALA A N 1
ATOM 4451 C CA . ALA A 1 597 ? 17.337 0.438 5.266 1.00 88.19 597 ALA A CA 1
ATOM 4452 C C . ALA A 1 597 ? 15.930 -0.127 5.492 1.00 88.19 597 ALA A C 1
ATOM 4454 O O . ALA A 1 597 ? 15.090 0.558 6.082 1.00 88.19 597 ALA A O 1
ATOM 4455 N N . VAL A 1 598 ? 15.711 -1.407 5.169 1.00 89.94 598 VAL A N 1
ATOM 4456 C CA . VAL A 1 598 ? 14.466 -2.128 5.484 1.00 89.94 598 VAL A CA 1
ATOM 4457 C C . VAL A 1 598 ? 14.145 -2.083 6.980 1.00 89.94 598 VAL A C 1
ATOM 4459 O O . VAL A 1 598 ? 13.007 -1.828 7.363 1.00 89.94 598 VAL A O 1
ATOM 4462 N N . ILE A 1 599 ? 15.131 -2.280 7.855 1.00 90.94 599 ILE A N 1
ATOM 4463 C CA . ILE A 1 599 ? 14.907 -2.348 9.312 1.00 90.94 599 ILE A CA 1
ATOM 4464 C C . ILE A 1 599 ? 14.656 -0.973 9.923 1.00 90.94 599 ILE A C 1
ATOM 4466 O O . ILE A 1 599 ? 13.801 -0.841 10.801 1.00 90.94 599 ILE A O 1
ATOM 4470 N N . ILE A 1 600 ? 15.332 0.064 9.422 1.00 91.12 600 ILE A N 1
ATOM 4471 C CA . ILE A 1 600 ? 14.979 1.458 9.732 1.00 91.12 600 ILE A CA 1
ATOM 4472 C C . ILE A 1 600 ? 13.532 1.720 9.296 1.00 91.12 600 ILE A C 1
ATOM 4474 O O . ILE A 1 600 ? 12.738 2.274 10.060 1.00 91.12 600 ILE A O 1
ATOM 4478 N N . GLY A 1 601 ? 13.183 1.250 8.095 1.00 92.50 601 GLY A N 1
ATOM 4479 C CA . GLY A 1 601 ? 11.832 1.239 7.557 1.00 92.50 601 GLY A CA 1
ATOM 4480 C C . GLY A 1 601 ? 10.827 0.596 8.510 1.00 92.50 601 GLY A C 1
ATOM 4481 O O . GLY A 1 601 ? 9.811 1.218 8.815 1.00 92.50 601 GLY A O 1
ATOM 4482 N N . LEU A 1 602 ? 11.117 -0.601 9.025 1.00 92.88 602 LEU A N 1
ATOM 4483 C CA . LEU A 1 602 ? 10.248 -1.350 9.937 1.00 92.88 602 LEU A CA 1
ATOM 4484 C C . LEU A 1 602 ? 10.043 -0.647 11.277 1.00 92.88 602 LEU A C 1
ATOM 4486 O O . LEU A 1 602 ? 8.902 -0.538 11.722 1.00 92.88 602 LEU A O 1
ATOM 4490 N N . TRP A 1 603 ? 11.108 -0.138 11.902 1.00 93.06 603 TRP A N 1
ATOM 4491 C CA . TRP A 1 603 ? 10.995 0.587 13.171 1.00 93.06 603 TRP A CA 1
ATOM 4492 C C . TRP A 1 603 ? 10.190 1.877 13.024 1.00 93.06 603 TRP A C 1
ATOM 4494 O O . TRP A 1 603 ? 9.260 2.114 13.802 1.00 93.06 603 TRP A O 1
ATOM 4504 N N . GLY A 1 604 ? 10.485 2.682 12.001 1.00 95.31 604 GLY A N 1
ATOM 4505 C CA . GLY A 1 604 ? 9.771 3.937 11.784 1.00 95.31 604 GLY A CA 1
ATOM 4506 C C . GLY A 1 604 ? 8.314 3.714 11.382 1.00 95.31 604 GLY A C 1
ATOM 4507 O O . GLY A 1 604 ? 7.406 4.281 11.989 1.00 95.31 604 GLY A O 1
ATOM 4508 N N . ASN A 1 605 ? 8.055 2.810 10.431 1.00 96.31 605 ASN A N 1
ATOM 4509 C CA . ASN A 1 605 ? 6.685 2.465 10.045 1.00 96.31 605 ASN A CA 1
ATOM 4510 C C . ASN A 1 605 ? 5.901 1.837 11.198 1.00 96.31 605 ASN A C 1
ATOM 4512 O O . ASN A 1 605 ? 4.749 2.206 11.405 1.00 96.31 605 ASN A O 1
ATOM 4516 N N . GLY A 1 606 ? 6.502 0.922 11.963 1.00 94.69 606 GLY A N 1
ATOM 4517 C CA . GLY A 1 606 ? 5.877 0.331 13.146 1.00 94.69 606 GLY A CA 1
ATOM 4518 C C . GLY A 1 606 ? 5.478 1.403 14.160 1.00 94.69 606 GLY A C 1
ATOM 4519 O O . GLY A 1 606 ? 4.334 1.448 14.601 1.00 94.69 606 GLY A O 1
ATOM 4520 N N . THR A 1 607 ? 6.371 2.357 14.429 1.00 95.38 607 THR A N 1
ATOM 4521 C CA . THR A 1 607 ? 6.098 3.503 15.312 1.00 95.38 607 THR A CA 1
ATOM 4522 C C . THR A 1 607 ? 4.905 4.329 14.824 1.00 95.38 607 THR A C 1
ATOM 4524 O O . THR A 1 607 ? 3.994 4.631 15.594 1.00 95.38 607 THR A O 1
ATOM 4527 N N . ILE A 1 608 ? 4.852 4.643 13.528 1.00 97.69 608 ILE A N 1
ATOM 4528 C CA . ILE A 1 608 ? 3.715 5.359 12.933 1.00 97.69 608 ILE A CA 1
ATOM 4529 C C . ILE A 1 608 ? 2.426 4.525 13.038 1.00 97.69 608 ILE A C 1
ATOM 4531 O O . ILE A 1 608 ? 1.361 5.059 13.362 1.00 97.69 608 ILE A O 1
ATOM 4535 N N . ARG A 1 609 ? 2.516 3.205 12.824 1.00 94.31 609 ARG A N 1
ATOM 4536 C CA . ARG A 1 609 ? 1.380 2.279 12.927 1.00 94.31 609 ARG A CA 1
ATOM 4537 C C . ARG A 1 609 ? 0.795 2.234 14.333 1.00 94.31 609 ARG A C 1
ATOM 4539 O O . ARG A 1 609 ? -0.432 2.248 14.432 1.00 94.31 609 ARG A O 1
ATOM 4546 N N . VAL A 1 610 ? 1.621 2.282 15.383 1.00 93.38 610 VAL A N 1
ATOM 4547 C CA . VAL A 1 610 ? 1.154 2.422 16.776 1.00 93.38 610 VAL A CA 1
ATOM 4548 C C . VAL A 1 610 ? 0.255 3.651 16.918 1.00 93.38 610 VAL A C 1
ATOM 4550 O O . VAL A 1 610 ? -0.856 3.527 17.429 1.00 93.38 610 VAL A O 1
ATOM 4553 N N . LEU A 1 611 ? 0.660 4.824 16.409 1.00 96.50 611 LEU A N 1
ATOM 4554 C CA . LEU A 1 611 ? -0.201 6.009 16.505 1.00 96.50 611 LEU A CA 1
ATOM 4555 C C . LEU A 1 611 ? -1.498 5.845 15.701 1.00 96.50 611 LEU A C 1
ATOM 4557 O O . LEU A 1 611 ? -2.568 6.177 16.203 1.00 96.50 611 LEU A O 1
ATOM 4561 N N . THR A 1 612 ? -1.433 5.330 14.469 1.00 95.50 612 THR A N 1
ATOM 4562 C CA . THR A 1 612 ? -2.654 5.152 13.657 1.00 95.50 612 THR A CA 1
ATOM 4563 C C . THR A 1 612 ? -3.638 4.163 14.291 1.00 95.50 612 THR A C 1
ATOM 4565 O O . THR A 1 612 ? -4.843 4.408 14.264 1.00 95.50 612 THR A O 1
ATOM 4568 N N . GLY A 1 613 ? -3.147 3.081 14.906 1.00 89.25 613 GLY A N 1
ATOM 4569 C CA . GLY A 1 613 ? -3.974 2.131 15.652 1.00 89.25 613 GLY A CA 1
ATOM 4570 C C . GLY A 1 613 ? -4.584 2.756 16.898 1.00 89.25 613 GLY A C 1
ATOM 4571 O O . GLY A 1 613 ? -5.792 2.641 17.103 1.00 89.25 613 GLY A O 1
ATOM 4572 N N . PHE A 1 614 ? -3.778 3.500 17.663 1.00 92.06 614 PHE A N 1
ATOM 4573 C CA . PHE A 1 614 ? -4.239 4.273 18.816 1.00 92.06 614 PHE A CA 1
ATOM 4574 C C . PHE A 1 614 ? -5.369 5.219 18.422 1.00 92.06 614 PHE A C 1
ATOM 4576 O O . PHE A 1 614 ? -6.460 5.103 18.963 1.00 92.06 614 PHE A O 1
ATOM 4583 N N . LEU A 1 615 ? -5.161 6.082 17.426 1.00 92.81 615 LEU A N 1
ATOM 4584 C CA . LEU A 1 615 ? -6.163 7.054 16.982 1.00 92.81 615 LEU A CA 1
ATOM 4585 C C . LEU A 1 615 ? -7.454 6.392 16.491 1.00 92.81 615 LEU A C 1
ATOM 4587 O O . LEU A 1 615 ? -8.534 6.910 16.757 1.00 92.81 615 LEU A O 1
ATOM 4591 N N . THR A 1 616 ? -7.356 5.246 15.811 1.00 86.25 616 THR A N 1
ATOM 4592 C CA . THR A 1 616 ? -8.534 4.549 15.269 1.00 86.25 616 THR A CA 1
ATOM 4593 C C . THR A 1 616 ? -9.505 4.136 16.375 1.00 86.25 616 THR A C 1
ATOM 4595 O O . THR A 1 616 ? -10.708 4.346 16.239 1.00 86.25 616 THR A O 1
ATOM 4598 N N . LEU A 1 617 ? -8.997 3.568 17.472 1.00 81.25 617 LEU A N 1
ATOM 4599 C CA . LEU A 1 617 ? -9.847 3.089 18.565 1.00 81.25 617 LEU A CA 1
ATOM 4600 C C . LEU A 1 617 ? -10.075 4.150 19.635 1.00 81.25 617 LEU A C 1
ATOM 4602 O O . LEU A 1 617 ? -11.207 4.351 20.060 1.00 81.25 617 LEU A O 1
ATOM 4606 N N . TYR A 1 618 ? -9.031 4.882 20.017 1.00 84.56 618 TYR A N 1
ATOM 4607 C CA . TYR A 1 618 ? -9.105 5.907 21.053 1.00 84.56 618 TYR A CA 1
ATOM 4608 C C . TYR A 1 618 ? -10.166 6.961 20.735 1.00 84.56 618 TYR A C 1
ATOM 4610 O O . TYR A 1 618 ? -11.014 7.259 21.570 1.00 84.56 618 TYR A O 1
ATOM 4618 N N . ILE A 1 619 ? -10.191 7.478 19.501 1.00 87.31 619 ILE A N 1
ATOM 4619 C CA . ILE A 1 619 ? -11.185 8.481 19.099 1.00 87.31 619 ILE A CA 1
ATOM 4620 C C . ILE A 1 619 ? -12.604 7.915 19.123 1.00 87.31 619 ILE A C 1
ATOM 4622 O O . ILE A 1 619 ? -13.526 8.647 19.473 1.00 87.31 619 ILE A O 1
ATOM 4626 N N . ALA A 1 620 ? -12.793 6.631 18.811 1.00 80.56 620 ALA A N 1
ATOM 4627 C CA . ALA A 1 620 ? -14.103 5.996 18.906 1.00 80.56 620 ALA A CA 1
ATOM 4628 C C . ALA A 1 620 ? -14.643 6.021 20.344 1.00 80.56 620 ALA A C 1
ATOM 4630 O O . ALA A 1 620 ? -15.793 6.409 20.566 1.00 80.56 620 ALA A O 1
ATOM 4631 N N . PHE A 1 621 ? -13.795 5.700 21.323 1.00 76.38 621 PHE A N 1
ATOM 4632 C CA . PHE A 1 621 ? -14.155 5.780 22.738 1.00 76.38 621 PHE A CA 1
ATOM 4633 C C . PHE A 1 621 ? -14.334 7.208 23.232 1.00 76.38 621 PHE A C 1
ATOM 4635 O O . PHE A 1 621 ? -15.282 7.469 23.966 1.00 76.38 621 PHE A O 1
ATOM 4642 N N . VAL A 1 622 ? -13.468 8.136 22.818 1.00 82.56 622 VAL A N 1
ATOM 4643 C CA . VAL A 1 622 ? -13.591 9.544 23.213 1.00 82.56 622 VAL A CA 1
ATOM 4644 C C . VAL A 1 622 ? -14.860 10.172 22.642 1.00 82.56 622 VAL A C 1
ATOM 4646 O O . VAL A 1 622 ? -15.522 10.940 23.336 1.00 82.56 622 VAL A O 1
ATOM 4649 N N . ALA A 1 623 ? -15.219 9.849 21.395 1.00 81.44 623 ALA A N 1
ATOM 4650 C CA . ALA A 1 623 ? -16.478 10.285 20.806 1.00 81.44 623 ALA A CA 1
ATOM 4651 C C . ALA A 1 623 ? -17.648 9.761 21.640 1.00 81.44 623 ALA A C 1
ATOM 4653 O O . ALA A 1 623 ? -18.462 10.553 22.085 1.00 81.44 623 ALA A O 1
ATOM 4654 N N . LYS A 1 624 ? -17.665 8.461 21.952 1.00 74.00 624 LYS A N 1
ATOM 4655 C CA . LYS A 1 624 ? -18.718 7.862 22.779 1.00 74.00 624 LYS A CA 1
ATOM 4656 C C . LYS A 1 624 ? -18.806 8.477 24.183 1.00 74.00 624 LYS A C 1
ATOM 4658 O O . LYS A 1 624 ? -19.901 8.708 24.675 1.00 74.00 624 LYS A O 1
ATOM 4663 N N . SER A 1 625 ? -17.672 8.739 24.835 1.00 76.12 625 SER A N 1
ATOM 4664 C CA . SER A 1 625 ? -17.645 9.207 26.226 1.00 76.12 625 SER A CA 1
ATOM 4665 C C . SER A 1 625 ? -17.969 10.690 26.397 1.00 76.12 625 SER A C 1
ATOM 4667 O O . SER A 1 625 ? -18.219 11.110 27.519 1.00 76.12 625 SER A O 1
ATOM 4669 N N . ARG A 1 626 ? -17.840 11.508 25.342 1.00 75.81 626 ARG A N 1
ATOM 4670 C CA . ARG A 1 626 ? -17.999 12.973 25.421 1.00 75.81 626 ARG A CA 1
ATOM 4671 C C . ARG A 1 626 ? -19.296 13.495 24.812 1.00 75.81 626 ARG A C 1
ATOM 4673 O O . ARG A 1 626 ? -19.536 14.693 24.911 1.00 75.81 626 ARG A O 1
ATOM 4680 N N . THR A 1 627 ? -20.074 12.654 24.135 1.00 71.00 627 THR A N 1
ATOM 4681 C CA . THR A 1 627 ? -21.287 13.094 23.431 1.00 71.00 627 THR A CA 1
ATOM 4682 C C . THR A 1 627 ? -22.578 12.730 24.149 1.00 71.00 627 THR A C 1
ATOM 4684 O O . THR A 1 627 ? -23.616 12.864 23.523 1.00 71.00 627 THR A O 1
ATOM 4687 N N . ASP A 1 628 ? -22.535 12.255 25.403 1.00 60.75 628 ASP A N 1
ATOM 4688 C CA . ASP A 1 628 ? -23.713 11.938 26.236 1.00 60.75 628 ASP A CA 1
ATOM 4689 C C . ASP A 1 628 ? -24.860 11.259 25.454 1.00 60.75 628 ASP A C 1
ATOM 4691 O O . ASP A 1 628 ? -26.030 11.576 25.619 1.00 60.75 628 ASP A O 1
ATOM 4695 N N . HIS A 1 629 ? -24.501 10.322 24.567 1.00 58.88 629 HIS A N 1
ATOM 4696 C CA . HIS A 1 629 ? -25.407 9.575 23.683 1.00 58.88 629 HIS A CA 1
ATOM 4697 C C . HIS A 1 629 ? -26.151 10.375 22.594 1.00 58.88 629 HIS A C 1
ATOM 4699 O O . HIS A 1 629 ? -26.987 9.789 21.912 1.00 58.88 629 HIS A O 1
ATOM 4705 N N . GLU A 1 630 ? -25.811 11.642 22.316 1.00 73.25 630 GLU A N 1
ATOM 4706 C CA . GLU A 1 630 ? -26.301 12.351 21.125 1.00 73.25 630 GLU A CA 1
ATOM 4707 C C . GLU A 1 630 ? -25.714 11.735 19.834 1.00 73.25 630 GLU A C 1
ATOM 4709 O O . GLU A 1 630 ? -24.533 11.951 19.510 1.00 73.25 630 GLU A O 1
ATOM 4714 N N . PRO A 1 631 ? -26.517 11.012 19.022 1.00 70.62 631 PRO A N 1
ATOM 4715 C CA . PRO A 1 631 ? -25.983 10.224 17.907 1.00 70.62 631 PRO A CA 1
ATOM 4716 C C . PRO A 1 631 ? -25.380 11.099 16.803 1.00 70.62 631 PRO A C 1
ATOM 4718 O O . PRO A 1 631 ? -24.412 10.717 16.141 1.00 70.62 631 PRO A O 1
ATOM 4721 N N . LEU A 1 632 ? -25.935 12.300 16.607 1.00 79.12 632 LEU A N 1
ATOM 4722 C CA . LEU A 1 632 ? -25.486 13.233 15.577 1.00 79.12 632 LEU A CA 1
ATOM 4723 C C . LEU A 1 632 ? -24.098 13.799 15.895 1.00 79.12 632 LEU A C 1
ATOM 4725 O O . LEU A 1 632 ? -23.234 13.832 15.018 1.00 79.12 632 LEU A O 1
ATOM 4729 N N . GLN A 1 633 ? -23.858 14.213 17.139 1.00 77.94 633 GLN A N 1
ATOM 4730 C CA . GLN A 1 633 ? -22.570 14.773 17.542 1.00 77.94 633 GLN A CA 1
ATOM 4731 C C . GLN A 1 633 ? -21.467 13.708 17.501 1.00 77.94 633 GLN A C 1
ATOM 4733 O O . GLN A 1 633 ? -20.371 13.972 16.995 1.00 77.94 633 GLN A O 1
ATOM 4738 N N . GLN A 1 634 ? -21.774 12.483 17.941 1.00 78.19 634 GLN A N 1
ATOM 4739 C CA . GLN A 1 634 ? -20.868 11.339 17.832 1.00 78.19 634 GLN A CA 1
ATOM 4740 C C . GLN A 1 634 ? -20.502 11.059 16.368 1.00 78.19 634 GLN A C 1
ATOM 4742 O O . GLN A 1 634 ? -19.319 10.954 16.027 1.00 78.19 634 GLN A O 1
ATOM 4747 N N . ALA A 1 635 ? -21.504 11.011 15.484 1.00 78.38 635 ALA A N 1
ATOM 4748 C CA . ALA A 1 635 ? -21.295 10.820 14.053 1.00 78.38 635 ALA A CA 1
ATOM 4749 C C . ALA A 1 635 ? -20.455 11.948 13.431 1.00 78.38 635 ALA A C 1
ATOM 4751 O O . ALA A 1 635 ? -19.592 11.676 12.598 1.00 78.38 635 ALA A O 1
ATOM 4752 N N . MET A 1 636 ? -20.640 13.202 13.857 1.00 83.75 636 MET A N 1
ATOM 4753 C CA . MET A 1 636 ? -19.835 14.335 13.385 1.00 83.75 636 MET A CA 1
ATOM 4754 C C . MET A 1 636 ? -18.369 14.244 13.827 1.00 83.75 636 MET A C 1
ATOM 4756 O O . MET A 1 636 ? -17.477 14.510 13.019 1.00 83.75 636 MET A O 1
ATOM 4760 N N . MET A 1 637 ? -18.096 13.847 15.075 1.00 86.31 637 MET A N 1
ATOM 4761 C CA . MET A 1 637 ? -16.723 13.670 15.569 1.00 86.31 637 MET A CA 1
ATOM 4762 C C . MET A 1 637 ? -15.992 12.555 14.817 1.00 86.31 637 MET A C 1
ATOM 4764 O O . MET A 1 637 ? -14.883 12.766 14.316 1.00 86.31 637 MET A O 1
ATOM 4768 N N . LEU A 1 638 ? -16.631 11.387 14.693 1.00 84.00 638 LEU A N 1
ATOM 4769 C CA . LEU A 1 638 ? -16.087 10.255 13.939 1.00 84.00 638 LEU A CA 1
ATOM 4770 C C . LEU A 1 638 ? -15.948 10.590 12.453 1.00 84.00 638 LEU A C 1
ATOM 4772 O O . LEU A 1 638 ? -14.940 10.247 11.840 1.00 84.00 638 LEU A O 1
ATOM 4776 N N . GLY A 1 639 ? -16.918 11.313 11.891 1.00 82.94 639 GLY A N 1
ATOM 4777 C CA . GLY A 1 639 ? -16.898 11.788 10.512 1.00 82.94 639 GLY A CA 1
ATOM 4778 C C . GLY A 1 639 ? -15.730 12.731 10.233 1.00 82.94 639 GLY A C 1
ATOM 4779 O O . GLY A 1 639 ? -15.032 12.551 9.237 1.00 82.94 639 GLY A O 1
ATOM 4780 N N . LEU A 1 640 ? -15.456 13.689 11.126 1.00 90.38 640 LEU A N 1
ATOM 4781 C CA . LEU A 1 640 ? -14.321 14.609 10.996 1.00 90.38 640 LEU A CA 1
ATOM 4782 C C . LEU A 1 640 ? -12.982 13.865 11.021 1.00 90.38 640 LEU A C 1
ATOM 4784 O O . LEU A 1 640 ? -12.126 14.093 10.164 1.00 90.38 640 LEU A O 1
ATOM 4788 N N . VAL A 1 641 ? -12.792 12.974 11.995 1.00 89.25 641 VAL A N 1
ATOM 4789 C CA . VAL A 1 641 ? -11.537 12.222 12.136 1.00 89.25 641 VAL A CA 1
ATOM 4790 C C . VAL A 1 641 ? -11.372 11.202 11.007 1.00 89.25 641 VAL A C 1
ATOM 4792 O O . VAL A 1 641 ? -10.280 11.075 10.452 1.00 89.25 641 VAL A O 1
ATOM 4795 N N . GLY A 1 642 ? -12.453 10.541 10.588 1.00 84.81 642 GLY A N 1
ATOM 4796 C CA . GLY A 1 642 ? -12.466 9.660 9.421 1.00 84.81 642 GLY A CA 1
ATOM 4797 C C . GLY A 1 642 ? -12.130 10.400 8.122 1.00 84.81 642 GLY A C 1
ATOM 4798 O O . GLY A 1 642 ? -11.320 9.916 7.329 1.00 84.81 642 GLY A O 1
ATOM 4799 N N . ALA A 1 643 ? -12.667 11.610 7.929 1.00 86.94 643 ALA A N 1
ATOM 4800 C CA . ALA A 1 643 ? -12.319 12.467 6.796 1.00 86.94 643 ALA A CA 1
ATOM 4801 C C . ALA A 1 643 ? -10.838 12.877 6.829 1.00 86.94 643 ALA A C 1
ATOM 4803 O O . ALA A 1 643 ? -10.156 12.803 5.805 1.00 86.94 643 ALA A O 1
ATOM 4804 N N . ALA A 1 644 ? -10.320 13.244 8.005 1.00 92.56 644 ALA A N 1
ATOM 4805 C CA . ALA A 1 644 ? -8.907 13.555 8.201 1.00 92.56 644 ALA A CA 1
ATOM 4806 C C . ALA A 1 644 ? -7.999 12.358 7.865 1.00 92.56 644 ALA A C 1
ATOM 4808 O O . ALA A 1 644 ? -7.003 12.527 7.159 1.00 92.56 644 ALA A O 1
ATOM 4809 N N . ALA A 1 645 ? -8.367 11.146 8.296 1.00 89.06 645 ALA A N 1
ATOM 4810 C CA . ALA A 1 645 ? -7.648 9.916 7.963 1.00 89.06 645 ALA A CA 1
ATOM 4811 C C . ALA A 1 645 ? -7.632 9.650 6.450 1.00 89.06 645 ALA A C 1
ATOM 4813 O O . ALA A 1 645 ? -6.575 9.384 5.873 1.00 89.06 645 ALA A O 1
ATOM 4814 N N . GLY A 1 646 ? -8.792 9.773 5.793 1.00 82.81 646 GLY A N 1
ATOM 4815 C CA . GLY A 1 646 ? -8.929 9.588 4.348 1.00 82.81 646 GLY A CA 1
ATOM 4816 C C . GLY A 1 646 ? -8.097 10.587 3.540 1.00 82.81 646 GLY A C 1
ATOM 4817 O O . GLY A 1 646 ? -7.338 10.182 2.656 1.00 82.81 646 GLY A O 1
ATOM 4818 N N . LEU A 1 647 ? -8.182 11.878 3.884 1.00 87.69 647 LEU A N 1
ATOM 4819 C CA . LEU A 1 647 ? -7.392 12.951 3.266 1.00 87.69 647 LEU A CA 1
ATOM 4820 C C . LEU A 1 647 ? -5.892 12.744 3.472 1.00 87.69 647 LEU A C 1
ATOM 4822 O O . LEU A 1 647 ? -5.125 12.848 2.515 1.00 87.69 647 LEU A O 1
ATOM 4826 N N . GLY A 1 648 ? -5.477 12.414 4.697 1.00 90.12 648 GLY A N 1
ATOM 4827 C CA . GLY A 1 648 ? -4.083 12.132 5.018 1.00 90.12 648 GLY A CA 1
ATOM 4828 C C . GLY A 1 648 ? -3.545 10.957 4.205 1.00 90.12 648 GLY A C 1
ATOM 4829 O O . GLY A 1 648 ? -2.538 11.095 3.515 1.00 90.12 648 GLY A O 1
ATOM 4830 N N . ASN A 1 649 ? -4.251 9.823 4.208 1.00 87.69 649 ASN A N 1
ATOM 4831 C CA . ASN A 1 649 ? -3.852 8.642 3.441 1.00 87.69 649 ASN A CA 1
ATOM 4832 C C . ASN A 1 649 ? -3.760 8.937 1.933 1.00 87.69 649 ASN A C 1
ATOM 4834 O O . ASN A 1 649 ? -2.810 8.507 1.278 1.00 87.69 649 ASN A O 1
ATOM 4838 N N . PHE A 1 650 ? -4.708 9.698 1.377 1.00 81.94 650 PHE A N 1
ATOM 4839 C CA . PHE A 1 650 ? -4.655 10.123 -0.023 1.00 81.94 650 PHE A CA 1
ATOM 4840 C C . PHE A 1 650 ? -3.440 11.018 -0.303 1.00 81.94 650 PHE A C 1
ATOM 4842 O O . PHE A 1 650 ? -2.688 10.750 -1.240 1.00 81.94 650 PHE A O 1
ATOM 4849 N N . ALA A 1 651 ? -3.210 12.039 0.527 1.00 86.50 651 ALA A N 1
ATOM 4850 C CA . ALA A 1 651 ? -2.085 12.959 0.381 1.00 86.50 651 ALA A CA 1
ATOM 4851 C C . ALA A 1 651 ? -0.733 12.236 0.471 1.00 86.50 651 ALA A C 1
ATOM 4853 O O . ALA A 1 651 ? 0.153 12.498 -0.342 1.00 86.50 651 ALA A O 1
ATOM 4854 N N . GLY A 1 652 ? -0.584 11.296 1.409 1.00 87.31 652 GLY A N 1
ATOM 4855 C CA . GLY A 1 652 ? 0.637 10.505 1.563 1.00 87.31 652 GLY A CA 1
ATOM 4856 C C . GLY A 1 652 ? 0.932 9.622 0.348 1.00 87.31 652 GLY A C 1
ATOM 4857 O O . GLY A 1 652 ? 2.049 9.658 -0.162 1.00 87.31 652 GLY A O 1
ATOM 4858 N N . ASN A 1 653 ? -0.072 8.907 -0.178 1.00 82.88 653 ASN A N 1
ATOM 4859 C CA . ASN A 1 653 ? 0.092 8.101 -1.397 1.00 82.88 653 ASN A CA 1
ATOM 4860 C C . ASN A 1 653 ? 0.380 8.976 -2.631 1.00 82.88 653 ASN A C 1
ATOM 4862 O O . ASN A 1 653 ? 1.295 8.685 -3.395 1.00 82.88 653 ASN A O 1
ATOM 4866 N N . ALA A 1 654 ? -0.344 10.088 -2.801 1.00 79.44 654 ALA A N 1
ATOM 4867 C CA . ALA A 1 654 ? -0.120 11.021 -3.908 1.00 79.44 654 ALA A CA 1
ATOM 4868 C C . ALA A 1 654 ? 1.275 11.667 -3.865 1.00 79.44 654 ALA A C 1
ATOM 4870 O O . ALA A 1 654 ? 1.869 11.927 -4.909 1.00 79.44 654 ALA A O 1
ATOM 4871 N N . THR A 1 655 ? 1.793 11.924 -2.663 1.00 84.00 655 THR A N 1
ATOM 4872 C CA . THR A 1 655 ? 3.151 12.437 -2.454 1.00 84.00 655 THR A CA 1
ATOM 4873 C C . THR A 1 655 ? 4.186 11.360 -2.772 1.00 84.00 655 THR A C 1
ATOM 4875 O O . THR A 1 655 ? 5.111 11.619 -3.535 1.00 84.00 655 THR A O 1
ATOM 4878 N N . GLY A 1 656 ? 3.992 10.134 -2.272 1.00 77.25 656 GLY A N 1
ATOM 4879 C CA . GLY A 1 656 ? 4.859 8.992 -2.573 1.00 77.25 656 GLY A CA 1
ATOM 4880 C C . GLY A 1 656 ? 4.985 8.711 -4.072 1.00 77.25 656 GLY A C 1
ATOM 4881 O O . GLY A 1 656 ? 6.089 8.500 -4.549 1.00 77.25 656 GLY A O 1
ATOM 4882 N N . ALA A 1 657 ? 3.889 8.817 -4.831 1.00 71.38 657 ALA A N 1
ATOM 4883 C CA . ALA A 1 657 ? 3.882 8.615 -6.284 1.00 71.38 657 ALA A CA 1
ATOM 4884 C C . ALA A 1 657 ? 4.642 9.679 -7.099 1.00 71.38 657 ALA A C 1
ATOM 4886 O O . ALA A 1 657 ? 4.910 9.455 -8.276 1.00 71.38 657 ALA A O 1
ATOM 4887 N N . ARG A 1 658 ? 4.933 10.850 -6.517 1.00 73.19 658 ARG A N 1
ATOM 4888 C CA . ARG A 1 658 ? 5.599 11.973 -7.205 1.00 73.19 658 ARG A CA 1
ATOM 4889 C C . ARG A 1 658 ? 7.034 12.203 -6.741 1.00 73.19 658 ARG A C 1
ATOM 4891 O O . ARG A 1 658 ? 7.765 12.943 -7.390 1.00 73.19 658 ARG A O 1
ATOM 4898 N N . LEU A 1 659 ? 7.426 11.624 -5.610 1.00 73.88 659 LEU A N 1
ATOM 4899 C CA . LEU A 1 659 ? 8.770 11.766 -5.066 1.00 73.88 659 LEU A CA 1
ATOM 4900 C C . LEU A 1 659 ? 9.702 10.717 -5.677 1.00 73.88 659 LEU A C 1
ATOM 4902 O O . LEU A 1 659 ? 9.437 9.523 -5.577 1.00 73.88 659 LEU A O 1
ATOM 4906 N N . LYS A 1 660 ? 10.847 11.152 -6.216 1.00 69.69 660 LYS A N 1
ATOM 4907 C CA . LYS A 1 660 ? 11.988 10.258 -6.461 1.00 69.69 660 LYS A CA 1
ATOM 4908 C C . LYS A 1 660 ? 12.570 9.865 -5.094 1.00 69.69 660 LYS A C 1
ATOM 4910 O O . LYS A 1 660 ? 13.164 10.694 -4.403 1.00 69.69 660 LYS A O 1
ATOM 4915 N N . LEU A 1 661 ? 12.332 8.630 -4.650 1.00 66.62 661 LEU A N 1
ATOM 4916 C CA . LEU A 1 661 ? 12.695 8.139 -3.312 1.00 66.62 661 LEU A CA 1
ATOM 4917 C C . LEU A 1 661 ? 14.204 7.836 -3.206 1.00 66.62 661 LEU A C 1
ATOM 4919 O O . LEU A 1 661 ? 14.588 6.703 -2.961 1.00 66.62 661 LEU A O 1
ATOM 4923 N N . GLY A 1 662 ? 15.076 8.836 -3.367 1.00 68.06 662 GLY A N 1
ATOM 4924 C CA . GLY A 1 662 ? 16.533 8.614 -3.358 1.00 68.06 662 GLY A CA 1
ATOM 4925 C C . GLY A 1 662 ? 17.104 8.161 -2.003 1.00 68.06 662 GLY A C 1
ATOM 4926 O O . GLY A 1 662 ? 18.116 7.477 -1.948 1.00 68.06 662 GLY A O 1
ATOM 4927 N N . ARG A 1 663 ? 16.461 8.521 -0.878 1.00 82.00 663 ARG A N 1
ATOM 4928 C CA . ARG A 1 663 ? 16.873 8.095 0.480 1.00 82.00 663 ARG A CA 1
ATOM 4929 C C . ARG A 1 663 ? 15.672 7.641 1.324 1.00 82.00 663 ARG A C 1
ATOM 4931 O O . ARG A 1 663 ? 15.249 8.384 2.219 1.00 82.00 663 ARG A O 1
ATOM 4938 N N . PRO A 1 664 ? 15.122 6.434 1.089 1.00 85.88 664 PRO A N 1
ATOM 4939 C CA . PRO A 1 664 ? 13.891 5.970 1.741 1.00 85.88 664 PRO A CA 1
ATOM 4940 C C . PRO A 1 664 ? 13.969 5.966 3.277 1.00 85.88 664 PRO A C 1
ATOM 4942 O O . PRO A 1 664 ? 13.044 6.415 3.956 1.00 85.88 664 PRO A O 1
ATOM 4945 N N . ALA A 1 665 ? 15.111 5.566 3.846 1.00 88.12 665 ALA A N 1
ATOM 4946 C CA . ALA A 1 665 ? 15.326 5.547 5.296 1.00 88.12 665 ALA A CA 1
ATOM 4947 C C . ALA A 1 665 ? 15.208 6.942 5.947 1.00 88.12 665 ALA A C 1
ATOM 4949 O O . ALA A 1 665 ? 14.662 7.080 7.045 1.00 88.12 665 ALA A O 1
ATOM 4950 N N . LEU A 1 666 ? 15.671 7.995 5.262 1.00 89.88 666 LEU A N 1
ATOM 4951 C CA . LEU A 1 666 ? 15.567 9.372 5.753 1.00 89.88 666 LEU A CA 1
ATOM 4952 C C . LEU A 1 666 ? 14.117 9.873 5.714 1.00 89.88 666 LEU A C 1
ATOM 4954 O O . LEU A 1 666 ? 13.688 10.587 6.623 1.00 89.88 666 LEU A O 1
ATOM 4958 N N . ILE A 1 667 ? 13.352 9.481 4.691 1.00 91.25 667 ILE A N 1
ATOM 4959 C CA . ILE A 1 667 ? 11.923 9.804 4.579 1.00 91.25 667 ILE A CA 1
ATOM 4960 C C . ILE A 1 667 ? 11.152 9.172 5.740 1.00 91.25 667 ILE A C 1
ATOM 4962 O O . ILE A 1 667 ? 10.379 9.863 6.406 1.00 91.25 667 ILE A O 1
ATOM 4966 N N . VAL A 1 668 ? 11.413 7.896 6.044 1.00 94.00 668 VAL A N 1
ATOM 4967 C CA . VAL A 1 668 ? 10.798 7.195 7.184 1.00 94.00 668 VAL A CA 1
ATOM 4968 C C . VAL A 1 668 ? 11.133 7.884 8.509 1.00 94.00 668 VAL A C 1
ATOM 4970 O O . VAL A 1 668 ? 10.236 8.107 9.328 1.00 94.00 668 VAL A O 1
ATOM 4973 N N . LEU A 1 669 ? 12.393 8.279 8.719 1.00 94.19 669 LEU A N 1
ATOM 4974 C CA . LEU A 1 669 ? 12.807 8.997 9.928 1.00 94.19 669 LEU A CA 1
ATOM 4975 C C . LEU A 1 669 ? 12.065 10.336 10.077 1.00 94.19 669 LEU A C 1
ATOM 4977 O O . LEU A 1 669 ? 11.556 10.637 11.158 1.00 94.19 669 LEU A O 1
ATOM 4981 N N . ARG A 1 670 ? 11.949 11.111 8.990 1.00 94.81 670 ARG A N 1
ATOM 4982 C CA . ARG A 1 670 ? 11.193 12.377 8.970 1.00 94.81 670 ARG A CA 1
ATOM 4983 C C . ARG A 1 670 ? 9.710 12.153 9.271 1.00 94.81 670 ARG A C 1
ATOM 4985 O O . ARG A 1 670 ? 9.172 12.834 10.135 1.00 94.81 670 ARG A O 1
ATOM 4992 N N . CYS A 1 671 ? 9.080 11.163 8.637 1.00 96.44 671 CYS A N 1
ATOM 4993 C CA . CYS A 1 671 ? 7.682 10.798 8.893 1.00 96.44 671 CYS A CA 1
ATOM 4994 C C . CYS A 1 671 ? 7.449 10.429 10.365 1.00 96.44 671 CYS A C 1
ATOM 4996 O O . CYS A 1 671 ? 6.490 10.892 10.984 1.00 96.44 671 CYS A O 1
ATOM 4998 N N . THR A 1 672 ? 8.357 9.637 10.941 1.00 96.69 672 THR A N 1
ATOM 4999 C CA . THR A 1 672 ? 8.292 9.213 12.347 1.00 96.69 672 THR A CA 1
ATOM 5000 C C . THR A 1 672 ? 8.437 10.409 13.290 1.00 96.69 672 THR A C 1
ATOM 5002 O O . THR A 1 672 ? 7.677 10.536 14.250 1.00 96.69 672 THR A O 1
ATOM 5005 N N . ALA A 1 673 ? 9.359 11.331 12.990 1.00 96.31 673 ALA A N 1
ATOM 5006 C CA . ALA A 1 673 ? 9.533 12.562 13.756 1.00 96.31 673 ALA A CA 1
ATOM 5007 C C . ALA A 1 673 ? 8.289 13.466 13.684 1.00 96.31 673 ALA A C 1
ATOM 5009 O O . ALA A 1 673 ? 7.831 13.945 14.719 1.00 96.31 673 ALA A O 1
ATOM 5010 N N . SER A 1 674 ? 7.693 13.654 12.501 1.00 97.00 674 SER A N 1
ATOM 5011 C CA . SER A 1 674 ? 6.456 14.434 12.337 1.00 97.00 674 SER A CA 1
ATOM 5012 C C . SER A 1 674 ? 5.293 13.858 13.151 1.00 97.00 674 SER A C 1
ATOM 5014 O O . SER A 1 674 ? 4.553 14.608 13.788 1.00 97.00 674 SER A O 1
ATOM 5016 N N . VAL A 1 675 ? 5.162 12.530 13.169 1.00 97.12 675 VAL A N 1
ATOM 5017 C CA . VAL A 1 675 ? 4.153 11.801 13.951 1.00 97.12 675 VAL A CA 1
ATOM 5018 C C . VAL A 1 675 ? 4.360 11.962 15.458 1.00 97.12 675 VAL A C 1
ATOM 5020 O O . VAL A 1 675 ? 3.400 12.201 16.191 1.00 97.12 675 VAL A O 1
ATOM 5023 N N . TRP A 1 676 ? 5.606 11.901 15.925 1.00 96.38 676 TRP A N 1
ATOM 5024 C CA . TRP A 1 676 ? 5.934 12.169 17.324 1.00 96.38 676 TRP A CA 1
ATOM 5025 C C . TRP A 1 676 ? 5.610 13.619 17.722 1.00 96.38 676 TRP A C 1
ATOM 5027 O O . TRP A 1 676 ? 4.941 13.839 18.730 1.00 96.38 676 TRP A O 1
ATOM 5037 N N . ILE A 1 677 ? 6.001 14.603 16.900 1.00 95.69 677 ILE A N 1
ATOM 5038 C CA . ILE A 1 677 ? 5.734 16.029 17.160 1.00 95.69 677 ILE A CA 1
ATOM 5039 C C . ILE A 1 677 ? 4.231 16.280 17.318 1.00 95.69 677 ILE A C 1
ATOM 5041 O O . ILE A 1 677 ? 3.814 16.919 18.285 1.00 95.69 677 ILE A O 1
ATOM 5045 N N . ILE A 1 678 ? 3.403 15.776 16.395 1.00 96.25 678 ILE A N 1
ATOM 5046 C CA . ILE A 1 678 ? 1.961 16.042 16.455 1.00 96.25 678 ILE A CA 1
ATOM 5047 C C . ILE A 1 678 ? 1.281 15.331 17.632 1.00 96.25 678 ILE A C 1
ATOM 5049 O O . ILE A 1 678 ? 0.361 15.898 18.219 1.00 96.25 678 ILE A O 1
ATOM 5053 N N . ALA A 1 679 ? 1.754 14.147 18.035 1.00 92.25 679 ALA A N 1
ATOM 5054 C CA . ALA A 1 679 ? 1.253 13.464 19.228 1.00 92.25 679 ALA A CA 1
ATOM 5055 C C . ALA A 1 679 ? 1.555 14.258 20.512 1.00 92.25 679 ALA A C 1
ATOM 5057 O O . ALA A 1 679 ? 0.670 14.425 21.351 1.00 92.25 679 ALA A O 1
ATOM 5058 N N . VAL A 1 680 ? 2.757 14.837 20.624 1.00 89.44 680 VAL A N 1
ATOM 5059 C CA . VAL A 1 680 ? 3.121 15.720 21.745 1.00 89.44 680 VAL A CA 1
ATOM 5060 C C . VAL A 1 680 ? 2.264 16.990 21.743 1.00 89.44 680 VAL A C 1
ATOM 5062 O O . VAL A 1 680 ? 1.771 17.405 22.791 1.00 89.44 680 VAL A O 1
ATOM 5065 N N . ILE A 1 681 ? 2.016 17.596 20.578 1.00 90.38 681 ILE A N 1
ATOM 5066 C CA . ILE A 1 681 ? 1.119 18.761 20.467 1.00 90.38 681 ILE A CA 1
ATOM 5067 C C . ILE A 1 681 ? -0.306 18.398 20.907 1.00 90.38 681 ILE A C 1
ATOM 5069 O O . ILE A 1 681 ? -0.934 19.162 21.644 1.00 90.38 681 ILE A O 1
ATOM 5073 N N . ALA A 1 682 ? -0.822 17.241 20.492 1.00 91.12 682 ALA A N 1
ATOM 5074 C CA . ALA A 1 682 ? -2.141 16.769 20.903 1.00 91.12 682 ALA A CA 1
ATOM 5075 C C . ALA A 1 682 ? -2.218 16.544 22.426 1.00 91.12 682 ALA A C 1
ATOM 5077 O O . ALA A 1 682 ? -3.188 16.974 23.052 1.00 91.12 682 ALA A O 1
ATOM 5078 N N . ALA A 1 683 ? -1.156 16.006 23.041 1.00 86.19 683 ALA A N 1
ATOM 5079 C CA . ALA A 1 683 ? -1.055 15.853 24.496 1.00 86.19 683 ALA A CA 1
ATOM 5080 C C . ALA A 1 683 ? -1.134 17.194 25.246 1.00 86.19 683 ALA A C 1
ATOM 5082 O O . ALA A 1 683 ? -1.747 17.278 26.306 1.00 86.19 683 ALA A O 1
ATOM 5083 N N . LEU A 1 684 ? -0.543 18.256 24.689 1.00 86.19 684 LEU A N 1
ATOM 5084 C CA . LEU A 1 684 ? -0.493 19.580 25.320 1.00 86.19 684 LEU A CA 1
ATOM 5085 C C . LEU A 1 684 ? -1.764 20.420 25.127 1.00 86.19 684 LEU A C 1
ATOM 5087 O O . LEU A 1 684 ? -1.962 21.398 25.848 1.00 86.19 684 LEU A O 1
ATOM 5091 N N . THR A 1 685 ? -2.585 20.099 24.126 1.00 87.25 685 THR A N 1
ATOM 5092 C CA . THR A 1 685 ? -3.700 20.956 23.683 1.00 87.25 685 THR A CA 1
ATOM 5093 C C . THR A 1 685 ? -5.084 20.442 24.067 1.00 87.25 685 THR A C 1
ATOM 5095 O O . THR A 1 685 ? -6.022 21.238 24.038 1.00 87.25 685 THR A O 1
ATOM 5098 N N . ASP A 1 686 ? -5.203 19.155 24.416 1.00 81.56 686 ASP A N 1
ATOM 5099 C CA . ASP A 1 686 ? -6.420 18.490 24.915 1.00 81.56 686 ASP A CA 1
ATOM 5100 C C . ASP A 1 686 ? -7.695 18.807 24.103 1.00 81.56 686 ASP A C 1
ATOM 5102 O O . ASP A 1 686 ? -8.759 19.081 24.658 1.00 81.56 686 ASP A O 1
ATOM 5106 N N . ASN A 1 687 ? -7.606 18.818 22.764 1.00 87.25 687 ASN A N 1
ATOM 5107 C CA . ASN A 1 687 ? -8.736 19.178 21.906 1.00 87.25 687 ASN A CA 1
ATOM 5108 C C . ASN A 1 687 ? -8.924 18.252 20.691 1.00 87.25 687 ASN A C 1
ATOM 5110 O O . ASN A 1 687 ? -7.997 17.613 20.198 1.00 87.25 687 ASN A O 1
ATOM 5114 N N . LEU A 1 688 ? -10.161 18.208 20.183 1.00 89.06 688 LEU A N 1
ATOM 5115 C CA . LEU A 1 688 ? -10.544 17.367 19.043 1.00 89.06 688 LEU A CA 1
ATOM 5116 C C . LEU A 1 688 ? -9.850 17.785 17.735 1.00 89.06 688 LEU A C 1
ATOM 5118 O O . LEU A 1 688 ? -9.559 16.936 16.898 1.00 89.06 688 LEU A O 1
ATOM 5122 N N . MET A 1 689 ? -9.578 19.078 17.536 1.00 92.25 689 MET A N 1
ATOM 5123 C CA . MET A 1 689 ? -8.981 19.572 16.288 1.00 92.25 689 MET A CA 1
ATOM 5124 C C . MET A 1 689 ? -7.531 19.109 16.130 1.00 92.25 689 MET A C 1
ATOM 5126 O O . MET A 1 689 ? -7.118 18.740 15.032 1.00 92.25 689 MET A O 1
ATOM 5130 N N . THR A 1 690 ? -6.758 19.075 17.216 1.00 91.44 690 THR A N 1
ATOM 5131 C CA . THR A 1 690 ? -5.387 18.557 17.210 1.00 91.44 690 THR A CA 1
ATOM 5132 C C . THR A 1 690 ? -5.365 17.042 17.095 1.00 91.44 690 THR A C 1
ATOM 5134 O O . THR A 1 690 ? -4.489 16.523 16.411 1.00 91.44 690 THR A O 1
ATOM 5137 N N . ALA A 1 691 ? -6.362 16.334 17.633 1.00 92.56 691 ALA A N 1
ATOM 5138 C CA . ALA A 1 691 ? -6.544 14.904 17.382 1.00 92.56 691 ALA A CA 1
ATOM 5139 C C . ALA A 1 691 ? -6.891 14.597 15.907 1.00 92.56 691 ALA A C 1
ATOM 5141 O O . ALA A 1 691 ? -6.335 13.668 15.312 1.00 92.56 691 ALA A O 1
ATOM 5142 N N . ALA A 1 692 ? -7.751 15.405 15.278 1.00 95.25 692 ALA A N 1
ATOM 5143 C CA . ALA A 1 692 ? -8.051 15.302 13.849 1.00 95.25 692 ALA A CA 1
ATOM 5144 C C . ALA A 1 692 ? -6.812 15.613 12.988 1.00 95.25 692 ALA A C 1
ATOM 5146 O O . ALA A 1 692 ? -6.496 14.863 12.063 1.00 95.25 692 ALA A O 1
ATOM 5147 N N . LEU A 1 693 ? -6.049 16.657 13.332 1.00 95.62 693 LEU A N 1
ATOM 5148 C CA . LEU A 1 693 ? -4.787 16.986 12.661 1.00 95.62 693 LEU A CA 1
ATOM 5149 C C . LEU A 1 693 ? -3.728 15.885 12.847 1.00 95.62 693 LEU A C 1
ATOM 5151 O O . LEU A 1 693 ? -3.048 15.527 11.887 1.00 95.62 693 LEU A O 1
ATOM 5155 N N . ALA A 1 694 ? -3.624 15.303 14.046 1.00 95.94 694 ALA A N 1
ATOM 5156 C CA . ALA A 1 694 ? -2.780 14.140 14.314 1.00 95.94 694 ALA A CA 1
ATOM 5157 C C . ALA A 1 694 ? -3.170 12.957 13.430 1.00 95.94 694 ALA A C 1
ATOM 5159 O O . ALA A 1 694 ? -2.295 12.305 12.872 1.00 95.94 694 ALA A O 1
ATOM 5160 N N . THR A 1 695 ? -4.467 12.730 13.229 1.00 96.69 695 THR A N 1
ATOM 5161 C CA . THR A 1 695 ? -4.973 11.669 12.348 1.00 96.69 695 THR A CA 1
ATOM 5162 C C . THR A 1 695 ? -4.611 11.911 10.888 1.00 96.69 695 THR A C 1
ATOM 5164 O O . THR A 1 695 ? -4.163 10.983 10.210 1.00 96.69 695 THR A O 1
ATOM 5167 N N . LEU A 1 696 ? -4.732 13.152 10.410 1.00 96.50 696 LEU A N 1
ATOM 5168 C CA . LEU A 1 696 ? -4.321 13.532 9.059 1.00 96.50 696 LEU A CA 1
ATOM 5169 C C . LEU A 1 696 ? -2.820 13.300 8.846 1.00 96.50 696 LEU A C 1
ATOM 5171 O O . LEU A 1 696 ? -2.431 12.617 7.897 1.00 96.50 696 LEU A O 1
ATOM 5175 N N . ILE A 1 697 ? -1.980 13.819 9.748 1.00 97.12 697 ILE A N 1
ATOM 5176 C CA . ILE A 1 697 ? -0.517 13.701 9.652 1.00 97.12 697 ILE A CA 1
ATOM 5177 C C . ILE A 1 697 ? -0.080 12.242 9.798 1.00 97.12 697 ILE A C 1
ATOM 5179 O O . ILE A 1 697 ? 0.727 11.774 9.000 1.00 97.12 697 ILE A O 1
ATOM 5183 N N . ALA A 1 698 ? -0.632 11.498 10.760 1.00 97.06 698 ALA A N 1
ATOM 5184 C CA . ALA A 1 698 ? -0.309 10.089 10.966 1.00 97.06 698 ALA A CA 1
ATOM 5185 C C . ALA A 1 698 ? -0.699 9.226 9.765 1.00 97.06 698 ALA A C 1
ATOM 5187 O O . ALA A 1 698 ? 0.074 8.359 9.365 1.00 97.06 698 ALA A O 1
ATOM 5188 N N . SER A 1 699 ? -1.854 9.486 9.149 1.00 95.12 699 SER A N 1
ATOM 5189 C CA . SER A 1 699 ? -2.301 8.742 7.965 1.00 95.12 699 SER A CA 1
ATOM 5190 C C . SER A 1 699 ? -1.446 9.062 6.735 1.00 95.12 699 SER A C 1
ATOM 5192 O O . SER A 1 699 ? -1.064 8.148 6.005 1.00 95.12 699 SER A O 1
ATOM 5194 N N . ALA A 1 700 ? -1.070 10.332 6.537 1.00 94.69 700 ALA A N 1
ATOM 5195 C CA . ALA A 1 700 ? -0.159 10.735 5.463 1.00 94.69 700 ALA A CA 1
ATOM 5196 C C . ALA A 1 700 ? 1.248 10.151 5.645 1.00 94.69 700 ALA A C 1
ATOM 5198 O O . ALA A 1 700 ? 1.793 9.544 4.721 1.00 94.69 700 ALA A O 1
ATOM 5199 N N . ALA A 1 701 ? 1.802 10.272 6.853 1.00 96.25 701 ALA A N 1
ATOM 5200 C CA . ALA A 1 701 ? 3.088 9.697 7.225 1.00 96.25 701 ALA A CA 1
ATOM 5201 C C . ALA A 1 701 ? 3.078 8.170 7.089 1.00 96.25 701 ALA A C 1
ATOM 5203 O O . ALA A 1 701 ? 4.037 7.607 6.575 1.00 96.25 701 ALA A O 1
ATOM 5204 N N . SER A 1 702 ? 1.992 7.495 7.487 1.00 95.06 702 SER A N 1
ATOM 5205 C CA . SER A 1 702 ? 1.871 6.038 7.366 1.00 95.06 702 SER A CA 1
ATOM 5206 C C . SER A 1 702 ? 1.861 5.581 5.911 1.00 95.06 702 SER A C 1
ATOM 5208 O O . SER A 1 702 ? 2.455 4.547 5.615 1.00 95.06 702 SER A O 1
ATOM 5210 N N . ALA A 1 703 ? 1.190 6.310 5.016 1.00 90.19 703 ALA A N 1
ATOM 5211 C CA . ALA A 1 703 ? 1.172 5.985 3.593 1.00 90.19 703 ALA A CA 1
ATOM 5212 C C . ALA A 1 703 ? 2.550 6.209 2.948 1.00 90.19 703 ALA A C 1
ATOM 5214 O O . ALA A 1 703 ? 3.078 5.314 2.291 1.00 90.19 703 ALA A O 1
ATOM 5215 N N . LEU A 1 704 ? 3.174 7.366 3.197 1.00 90.38 704 LEU A N 1
ATOM 5216 C CA . LEU A 1 704 ? 4.485 7.707 2.634 1.00 90.38 704 LEU A CA 1
ATOM 5217 C C . LEU A 1 704 ? 5.617 6.818 3.181 1.00 90.38 704 LEU A C 1
ATOM 5219 O O . LEU A 1 704 ? 6.483 6.367 2.427 1.00 90.38 704 LEU A O 1
ATOM 5223 N N . ALA A 1 705 ? 5.607 6.528 4.484 1.00 92.94 705 ALA A N 1
ATOM 5224 C CA . ALA A 1 705 ? 6.581 5.633 5.099 1.00 92.94 705 ALA A CA 1
ATOM 5225 C C . ALA A 1 705 ? 6.423 4.194 4.589 1.00 92.94 705 ALA A C 1
ATOM 5227 O O . ALA A 1 705 ? 7.436 3.513 4.413 1.00 92.94 705 ALA A O 1
ATOM 5228 N N . LYS A 1 706 ? 5.188 3.747 4.301 1.00 90.75 706 LYS A N 1
ATOM 5229 C CA . LYS A 1 706 ? 4.936 2.414 3.738 1.00 90.75 706 LYS A CA 1
ATOM 5230 C C . LYS A 1 706 ? 5.485 2.312 2.320 1.00 90.75 706 LYS A C 1
ATOM 5232 O O . LYS A 1 706 ? 6.221 1.378 2.039 1.00 90.75 706 LYS A O 1
ATOM 5237 N N . VAL A 1 707 ? 5.226 3.314 1.483 1.00 85.94 707 VAL A N 1
ATOM 5238 C CA . VAL A 1 707 ? 5.824 3.427 0.144 1.00 85.94 707 VAL A CA 1
ATOM 5239 C C . VAL A 1 707 ? 7.358 3.381 0.207 1.00 85.94 707 VAL A C 1
ATOM 5241 O O . VAL A 1 707 ? 7.989 2.676 -0.573 1.00 85.94 707 VAL A O 1
ATOM 5244 N N . SER A 1 708 ? 7.959 4.077 1.176 1.00 88.75 708 SER A N 1
ATOM 5245 C CA . SER A 1 708 ? 9.417 4.083 1.368 1.00 88.75 708 SER A CA 1
ATOM 5246 C C . SER A 1 708 ? 9.961 2.718 1.814 1.00 88.75 708 SER A C 1
ATOM 5248 O O . SER A 1 708 ? 11.017 2.301 1.353 1.00 88.75 708 SER A O 1
ATOM 5250 N N . LEU A 1 709 ? 9.246 2.010 2.696 1.00 90.38 709 LEU A N 1
ATOM 5251 C CA . LEU A 1 709 ? 9.607 0.656 3.129 1.00 90.38 709 LEU A CA 1
ATOM 5252 C C . LEU A 1 709 ? 9.501 -0.351 1.980 1.00 90.38 709 LEU A C 1
ATOM 5254 O O . LEU A 1 709 ? 10.372 -1.206 1.851 1.00 90.38 709 LEU A O 1
ATOM 5258 N N . ASP A 1 710 ? 8.454 -0.245 1.164 1.00 85.94 710 ASP A N 1
ATOM 5259 C CA . ASP A 1 710 ? 8.250 -1.116 0.008 1.00 85.94 710 ASP A CA 1
ATOM 5260 C C . ASP A 1 710 ? 9.385 -0.925 -1.013 1.00 85.94 710 ASP A C 1
ATOM 5262 O O . ASP A 1 710 ? 9.931 -1.912 -1.494 1.00 85.94 710 ASP A O 1
ATOM 5266 N N . ALA A 1 711 ? 9.822 0.319 -1.249 1.00 82.31 711 ALA A N 1
ATOM 5267 C CA . ALA A 1 711 ? 10.984 0.612 -2.092 1.00 82.31 711 ALA A CA 1
ATOM 5268 C C . ALA A 1 711 ? 12.292 0.023 -1.525 1.00 82.31 711 ALA A C 1
ATOM 5270 O O . ALA A 1 711 ? 13.044 -0.615 -2.256 1.00 82.31 711 ALA A O 1
ATOM 5271 N N . SER A 1 712 ? 12.549 0.163 -0.216 1.00 87.06 712 SER A N 1
ATOM 5272 C CA . SER A 1 712 ? 13.724 -0.461 0.419 1.00 87.06 712 SER A CA 1
ATOM 5273 C C . SER A 1 712 ? 13.697 -1.988 0.352 1.00 87.06 712 SER A C 1
ATOM 5275 O O . SER A 1 712 ? 14.742 -2.601 0.192 1.00 87.06 712 SER A O 1
ATOM 5277 N N . LEU A 1 713 ? 12.524 -2.616 0.476 1.00 85.38 713 LEU A N 1
ATOM 5278 C CA . LEU A 1 713 ? 12.390 -4.072 0.362 1.00 85.38 713 LEU A CA 1
ATOM 5279 C C . LEU A 1 713 ? 12.718 -4.584 -1.040 1.00 85.38 713 LEU A C 1
ATOM 5281 O O . LEU A 1 713 ? 13.195 -5.705 -1.152 1.00 85.38 713 LEU A O 1
ATOM 5285 N N . GLN A 1 714 ? 12.441 -3.801 -2.082 1.00 80.31 714 GLN A N 1
ATOM 5286 C CA . GLN A 1 714 ? 12.768 -4.175 -3.458 1.00 80.31 714 GLN A CA 1
ATOM 5287 C C . GLN A 1 714 ? 14.247 -3.988 -3.777 1.00 80.31 714 GLN A C 1
ATOM 5289 O O . GLN A 1 714 ? 14.816 -4.812 -4.474 1.00 80.31 714 GLN A O 1
ATOM 5294 N N . HIS A 1 715 ? 14.850 -2.916 -3.266 1.00 79.44 715 HIS A N 1
ATOM 5295 C CA . HIS A 1 715 ? 16.253 -2.605 -3.518 1.00 79.44 715 HIS A CA 1
ATOM 5296 C C . HIS A 1 715 ? 17.214 -3.487 -2.698 1.00 79.44 715 HIS A C 1
ATOM 5298 O O . HIS A 1 715 ? 18.239 -3.925 -3.206 1.00 79.44 715 HIS A O 1
ATOM 5304 N N . ASP A 1 716 ? 16.892 -3.772 -1.430 1.00 80.94 716 ASP A N 1
ATOM 5305 C CA . ASP A 1 716 ? 17.832 -4.416 -0.497 1.00 80.94 716 ASP A CA 1
ATOM 5306 C C . ASP A 1 716 ? 17.678 -5.950 -0.407 1.00 80.94 716 ASP A C 1
ATOM 5308 O O . ASP A 1 716 ? 18.388 -6.589 0.377 1.00 80.94 716 ASP A O 1
ATOM 5312 N N . LEU A 1 717 ? 16.717 -6.562 -1.114 1.00 80.88 717 LEU A N 1
ATOM 5313 C CA . LEU A 1 717 ? 16.505 -8.014 -1.083 1.00 80.88 717 LEU A CA 1
ATOM 5314 C C . LEU A 1 717 ? 16.666 -8.643 -2.467 1.00 80.88 717 LEU A C 1
ATOM 5316 O O . LEU A 1 717 ? 16.104 -8.123 -3.426 1.00 80.88 717 LEU A O 1
ATOM 5320 N N . PRO A 1 718 ? 17.319 -9.818 -2.560 1.00 76.44 718 PRO A N 1
ATOM 5321 C CA . PRO A 1 718 ? 17.331 -10.597 -3.792 1.00 76.44 718 PRO A CA 1
ATOM 5322 C C . PRO A 1 718 ? 15.910 -11.049 -4.150 1.00 76.44 718 PRO A C 1
ATOM 5324 O O . PRO A 1 718 ? 15.093 -11.300 -3.253 1.00 76.44 718 PRO A O 1
ATOM 5327 N N . GLU A 1 719 ? 15.628 -11.210 -5.447 1.00 66.75 719 GLU A N 1
ATOM 5328 C CA . GLU A 1 719 ? 14.291 -11.529 -5.977 1.00 66.75 719 GLU A CA 1
ATOM 5329 C C . GLU A 1 719 ? 13.627 -12.729 -5.282 1.00 66.75 719 GLU A C 1
ATOM 5331 O O . GLU A 1 719 ? 12.432 -12.706 -4.968 1.00 66.75 719 GLU A O 1
ATOM 5336 N N . GLU A 1 720 ? 14.433 -13.737 -4.941 1.00 71.19 720 GLU A N 1
ATOM 5337 C CA . GLU A 1 720 ? 14.037 -14.959 -4.234 1.00 71.19 720 GLU A CA 1
ATOM 5338 C C . GLU A 1 720 ? 13.412 -14.694 -2.853 1.00 71.19 720 GLU A C 1
ATOM 5340 O O . GLU A 1 720 ? 12.632 -15.504 -2.352 1.00 71.19 720 GLU A O 1
ATOM 5345 N N . SER A 1 721 ? 13.761 -13.573 -2.215 1.00 78.06 721 SER A N 1
ATOM 5346 C CA . SER A 1 721 ? 13.390 -13.239 -0.833 1.00 78.06 721 SER A CA 1
ATOM 5347 C C . SER A 1 721 ? 12.428 -12.057 -0.713 1.00 78.06 721 SER A C 1
ATOM 5349 O O . SER A 1 721 ? 11.854 -11.857 0.365 1.00 78.06 721 SER A O 1
ATOM 5351 N N . ILE A 1 722 ? 12.197 -11.293 -1.790 1.00 74.50 722 ILE A N 1
ATOM 5352 C CA . ILE A 1 722 ? 11.342 -10.089 -1.791 1.00 74.50 722 ILE A CA 1
ATOM 5353 C C . ILE A 1 722 ? 9.939 -10.406 -1.255 1.00 74.50 722 ILE A C 1
ATOM 5355 O O . ILE A 1 722 ? 9.436 -9.730 -0.354 1.00 74.50 722 ILE A O 1
ATOM 5359 N N . ALA A 1 723 ? 9.306 -11.472 -1.753 1.00 69.88 723 ALA A N 1
ATOM 5360 C CA . ALA A 1 723 ? 7.951 -11.843 -1.342 1.00 69.88 723 ALA A CA 1
ATOM 5361 C C . ALA A 1 723 ? 7.859 -12.215 0.151 1.00 69.88 723 ALA A C 1
ATOM 5363 O O . ALA A 1 723 ? 6.926 -11.790 0.841 1.00 69.88 723 ALA A O 1
ATOM 5364 N N . SER A 1 724 ? 8.843 -12.961 0.665 1.00 75.50 724 SER A N 1
ATOM 5365 C CA . SER A 1 724 ? 8.936 -13.302 2.092 1.00 75.50 724 SER A CA 1
ATOM 5366 C C . SER A 1 724 ? 9.203 -12.052 2.946 1.00 75.50 724 SER A C 1
ATOM 5368 O O . SER A 1 724 ? 8.589 -11.868 4.004 1.00 75.50 724 SER A O 1
ATOM 5370 N N . GLY A 1 725 ? 10.041 -11.129 2.457 1.00 80.25 725 GLY A N 1
ATOM 5371 C CA . GLY A 1 725 ? 10.291 -9.820 3.067 1.00 80.25 725 GLY A CA 1
ATOM 5372 C C . GLY A 1 725 ? 9.025 -8.963 3.192 1.00 80.25 725 GLY A C 1
ATOM 5373 O O . GLY A 1 725 ? 8.748 -8.413 4.265 1.00 80.25 725 GLY A O 1
ATOM 5374 N N . PHE A 1 726 ? 8.189 -8.917 2.148 1.00 80.12 726 PHE A N 1
ATOM 5375 C CA . PHE A 1 726 ? 6.870 -8.273 2.197 1.00 80.12 726 PHE A CA 1
ATOM 5376 C C . PHE A 1 726 ? 5.935 -8.931 3.218 1.00 80.12 726 PHE A C 1
ATOM 5378 O O . PHE A 1 726 ? 5.296 -8.227 4.001 1.00 80.12 726 PHE A O 1
ATOM 5385 N N . GLY A 1 727 ? 5.886 -10.265 3.266 1.00 73.69 727 GLY A N 1
ATOM 5386 C CA . GLY A 1 727 ? 5.063 -10.988 4.240 1.00 73.69 727 GLY A CA 1
ATOM 5387 C C . GLY A 1 727 ? 5.444 -10.666 5.688 1.00 73.69 727 GLY A C 1
ATOM 5388 O O . GLY A 1 727 ? 4.581 -10.351 6.507 1.00 73.69 727 GLY A O 1
ATOM 5389 N N . ARG A 1 728 ? 6.745 -10.682 6.004 1.00 78.81 728 ARG A N 1
ATOM 5390 C CA . ARG A 1 728 ? 7.244 -10.427 7.367 1.00 78.81 728 ARG A CA 1
ATOM 5391 C C . ARG A 1 728 ? 7.150 -8.970 7.781 1.00 78.81 728 ARG A C 1
ATOM 5393 O O . ARG A 1 728 ? 6.822 -8.689 8.933 1.00 78.81 728 ARG A O 1
ATOM 5400 N N . SER A 1 729 ? 7.431 -8.048 6.865 1.00 85.00 729 SER A N 1
ATOM 5401 C CA . SER A 1 729 ? 7.277 -6.622 7.147 1.00 85.00 729 SER A CA 1
ATOM 5402 C C . SER A 1 729 ? 5.828 -6.283 7.484 1.00 85.00 729 SER A C 1
ATOM 5404 O O . SER A 1 729 ? 5.569 -5.627 8.490 1.00 85.00 729 SER A O 1
ATOM 5406 N N . GLU A 1 730 ? 4.875 -6.810 6.716 1.00 82.19 730 GLU A N 1
ATOM 5407 C CA . GLU A 1 730 ? 3.449 -6.593 6.940 1.00 82.19 730 GLU A CA 1
ATOM 5408 C C . GLU A 1 730 ? 2.986 -7.138 8.301 1.00 82.19 730 GLU A C 1
ATOM 5410 O O . GLU A 1 730 ? 2.263 -6.449 9.024 1.00 82.19 730 GLU A O 1
ATOM 5415 N N . THR A 1 731 ? 3.483 -8.308 8.719 1.00 75.75 731 THR A N 1
ATOM 5416 C CA . THR A 1 731 ? 3.256 -8.840 10.074 1.00 75.75 731 THR A CA 1
ATOM 5417 C C . THR A 1 731 ? 3.684 -7.850 11.164 1.00 75.75 731 THR A C 1
ATOM 5419 O O . THR A 1 731 ? 2.915 -7.585 12.091 1.00 75.75 731 THR A O 1
ATOM 5422 N N . VAL A 1 732 ? 4.887 -7.272 11.063 1.00 83.75 732 VAL A N 1
ATOM 5423 C CA . VAL A 1 732 ? 5.401 -6.304 12.054 1.00 83.75 732 VAL A CA 1
ATOM 5424 C C . VAL A 1 732 ? 4.518 -5.057 12.119 1.00 83.75 732 VAL A C 1
ATOM 5426 O O . VAL A 1 732 ? 4.198 -4.573 13.211 1.00 83.75 732 VAL A O 1
ATOM 5429 N N . LEU A 1 733 ? 4.090 -4.549 10.960 1.00 88.12 733 LEU A N 1
ATOM 5430 C CA . LEU A 1 733 ? 3.223 -3.372 10.878 1.00 88.12 733 LEU A CA 1
ATOM 5431 C C . LEU A 1 733 ? 1.846 -3.621 11.496 1.00 88.12 733 LEU A C 1
ATOM 5433 O O . LEU A 1 733 ? 1.325 -2.747 12.191 1.00 88.12 733 LEU A O 1
ATOM 5437 N N . GLN A 1 734 ? 1.274 -4.807 11.286 1.00 82.19 734 GLN A N 1
ATOM 5438 C CA . GLN A 1 734 ? -0.007 -5.192 11.878 1.00 82.19 734 GLN A CA 1
ATOM 5439 C C . GLN A 1 734 ? 0.095 -5.340 13.397 1.00 82.19 734 GLN A C 1
ATOM 5441 O O . GLN A 1 734 ? -0.744 -4.794 14.109 1.00 82.19 734 GLN A O 1
ATOM 5446 N N . LEU A 1 735 ? 1.151 -5.983 13.907 1.00 79.50 735 LEU A N 1
ATOM 5447 C CA . LEU A 1 735 ? 1.389 -6.089 15.352 1.00 79.50 735 LEU A CA 1
ATOM 5448 C C . LEU A 1 735 ? 1.557 -4.714 16.008 1.00 79.50 735 LEU A C 1
ATOM 5450 O O . LEU A 1 735 ? 1.003 -4.461 17.076 1.00 79.50 735 LEU A O 1
ATOM 5454 N N . SER A 1 736 ? 2.266 -3.804 15.341 1.00 87.12 736 SER A N 1
ATOM 5455 C CA . SER A 1 736 ? 2.432 -2.427 15.811 1.00 87.12 736 SER A CA 1
ATOM 5456 C C . SER A 1 736 ? 1.107 -1.658 15.829 1.00 87.12 736 SER A C 1
ATOM 5458 O O . SER A 1 736 ? 0.811 -0.949 16.788 1.00 87.12 736 SER A O 1
ATOM 5460 N N . TRP A 1 737 ? 0.271 -1.826 14.801 1.00 89.38 737 TRP A N 1
ATOM 5461 C CA . TRP A 1 737 ? -1.068 -1.234 14.774 1.00 89.38 737 TRP A CA 1
ATOM 5462 C C . TRP A 1 737 ? -1.953 -1.778 15.902 1.00 89.38 737 TRP A C 1
ATOM 5464 O O . TRP A 1 737 ? -2.617 -1.000 16.583 1.00 89.38 737 TRP A O 1
ATOM 5474 N N . VAL A 1 738 ? -1.914 -3.093 16.147 1.00 77.69 738 VAL A N 1
ATOM 5475 C CA . VAL A 1 738 ? -2.662 -3.740 17.236 1.00 77.69 738 VAL A CA 1
ATOM 5476 C C . VAL A 1 738 ? -2.207 -3.231 18.602 1.00 77.69 738 VAL A C 1
ATOM 5478 O O . VAL A 1 738 ? -3.057 -2.904 19.427 1.00 77.69 738 VAL A O 1
ATOM 5481 N N . LEU A 1 739 ? -0.897 -3.089 18.832 1.00 80.19 739 LEU A N 1
ATOM 5482 C CA . LEU A 1 739 ? -0.367 -2.475 20.054 1.00 80.19 739 LEU A CA 1
ATOM 5483 C C . LEU A 1 739 ? -0.943 -1.067 20.260 1.00 80.19 739 LEU A C 1
ATOM 5485 O O . LEU A 1 739 ? -1.404 -0.738 21.350 1.00 80.19 739 LEU A O 1
ATOM 5489 N N . GLY A 1 740 ? -0.968 -0.260 19.198 1.00 84.75 740 GLY A N 1
ATOM 5490 C CA . GLY A 1 740 ? -1.608 1.052 19.199 1.00 84.75 740 GLY A CA 1
ATOM 5491 C C . GLY A 1 740 ? -3.085 0.997 19.572 1.00 84.75 740 GLY A C 1
ATOM 5492 O O . GLY A 1 740 ? -3.529 1.716 20.463 1.00 84.75 740 GLY A O 1
ATOM 5493 N N . GLY A 1 741 ? -3.844 0.117 18.920 1.00 81.06 741 GLY A N 1
ATOM 5494 C CA . GLY A 1 741 ? -5.262 -0.076 19.204 1.00 81.06 741 GLY A CA 1
ATOM 5495 C C . GLY A 1 741 ? -5.524 -0.493 20.654 1.00 81.06 741 GLY A C 1
ATOM 5496 O O . GLY A 1 741 ? -6.393 0.079 21.305 1.00 81.06 741 GLY A O 1
ATOM 5497 N N . ALA A 1 742 ? -4.727 -1.420 21.191 1.00 73.38 742 ALA A N 1
ATOM 5498 C CA . ALA A 1 742 ? -4.814 -1.838 22.587 1.00 73.38 742 ALA A CA 1
ATOM 5499 C C . ALA A 1 742 ? -4.578 -0.663 23.550 1.00 73.38 742 ALA A C 1
ATOM 5501 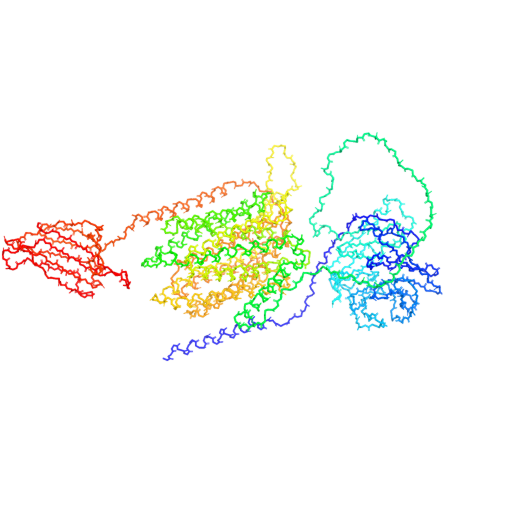O O . ALA A 1 742 ? -5.345 -0.491 24.494 1.00 73.38 742 ALA A O 1
ATOM 5502 N N . LEU A 1 743 ? -3.586 0.197 23.278 1.00 75.81 743 LEU A N 1
ATOM 5503 C CA . LEU A 1 743 ? -3.403 1.442 24.033 1.00 75.81 743 LEU A CA 1
ATOM 5504 C C . LEU A 1 743 ? -4.640 2.346 23.930 1.00 75.81 743 LEU A C 1
ATOM 5506 O O . LEU A 1 743 ? -5.076 2.896 24.933 1.00 75.81 743 LEU A O 1
ATOM 5510 N N . GLY A 1 744 ? -5.238 2.472 22.743 1.00 79.62 744 GLY A N 1
ATOM 5511 C CA . GLY A 1 744 ? -6.442 3.283 22.539 1.00 79.62 744 GLY A CA 1
ATOM 5512 C C . GLY A 1 744 ? -7.679 2.781 23.291 1.00 79.62 744 GLY A C 1
ATOM 5513 O O . GLY A 1 744 ? -8.534 3.584 23.644 1.00 79.62 744 GLY A O 1
ATOM 5514 N N . VAL A 1 745 ? -7.767 1.476 23.557 1.00 71.06 745 VAL A N 1
ATOM 5515 C CA . VAL A 1 745 ? -8.858 0.854 24.332 1.00 71.06 745 VAL A CA 1
ATOM 5516 C C . VAL A 1 745 ? -8.615 0.970 25.838 1.00 71.06 745 VAL A C 1
ATOM 5518 O O . VAL A 1 745 ? -9.541 1.233 26.597 1.00 71.06 745 VAL A O 1
ATOM 5521 N N . LEU A 1 746 ? -7.377 0.729 26.279 1.00 68.25 746 LEU A N 1
ATOM 5522 C CA . LEU A 1 746 ? -7.033 0.621 27.700 1.00 68.25 746 LEU A CA 1
ATOM 5523 C C . LEU A 1 746 ? -6.837 1.981 28.382 1.00 68.25 746 LEU A C 1
ATOM 5525 O O . LEU A 1 746 ? -6.851 2.051 29.611 1.00 68.25 746 LEU A O 1
ATOM 5529 N N . LEU A 1 747 ? -6.602 3.046 27.611 1.00 72.31 747 LEU A N 1
ATOM 5530 C CA . LEU A 1 747 ? -6.299 4.364 28.157 1.00 72.31 747 LEU A CA 1
ATOM 5531 C C . LEU A 1 747 ? -7.558 5.207 28.423 1.00 72.31 747 LEU A C 1
ATOM 5533 O O . LEU A 1 747 ? -8.521 5.140 27.659 1.00 72.31 747 LEU A O 1
ATOM 5537 N N . PRO A 1 748 ? -7.535 6.062 29.463 1.00 74.88 748 PRO A N 1
ATOM 5538 C CA . PRO A 1 748 ? -8.615 7.005 29.747 1.00 74.88 748 PRO A CA 1
ATOM 5539 C C . PRO A 1 748 ? -8.898 7.985 28.590 1.00 74.88 748 PRO A C 1
ATOM 5541 O O . PRO A 1 748 ? -7.988 8.399 27.866 1.00 74.88 748 PRO A O 1
ATOM 5544 N N . THR A 1 749 ? -10.163 8.384 28.423 1.00 81.62 749 THR A N 1
ATOM 5545 C CA . THR A 1 749 ? -10.686 9.200 27.301 1.00 81.62 749 THR A CA 1
ATOM 5546 C C . THR A 1 749 ? -10.339 10.701 27.372 1.00 81.62 749 THR A C 1
ATOM 5548 O O . THR A 1 749 ? -10.808 11.526 26.576 1.00 81.62 749 THR A O 1
ATOM 5551 N N . GLU A 1 750 ? -9.518 11.101 28.334 1.00 79.06 750 GLU A N 1
ATOM 5552 C CA . GLU A 1 750 ? -8.910 12.422 28.431 1.00 79.06 750 GLU A CA 1
ATOM 5553 C C . GLU A 1 750 ? -7.728 12.520 27.458 1.00 79.06 750 GLU A C 1
ATOM 5555 O O . GLU A 1 750 ? -6.712 11.845 27.649 1.00 79.06 750 GLU A O 1
ATOM 5560 N N . TYR A 1 751 ? -7.833 13.377 26.427 1.00 84.56 751 TYR A N 1
ATOM 5561 C CA . TYR A 1 751 ? -6.853 13.421 25.335 1.00 84.56 751 TYR A CA 1
ATOM 5562 C C . TYR A 1 751 ? -5.431 13.616 25.855 1.00 84.56 751 TYR A C 1
ATOM 5564 O O . TYR A 1 751 ? -4.519 12.938 25.384 1.00 84.56 751 TYR A O 1
ATOM 5572 N N . TRP A 1 752 ? -5.227 14.498 26.837 1.00 81.19 752 TRP A N 1
ATOM 5573 C CA . TRP A 1 752 ? -3.892 14.722 27.393 1.00 81.19 752 TRP A CA 1
ATOM 5574 C C . TRP A 1 752 ? -3.266 13.442 27.979 1.00 81.19 752 TRP A C 1
ATOM 5576 O O . TRP A 1 752 ? -2.070 13.229 27.790 1.00 81.19 752 TRP A O 1
ATOM 5586 N N . ILE A 1 753 ? -4.047 12.559 28.621 1.00 76.81 753 ILE A N 1
ATOM 5587 C CA . ILE A 1 753 ? -3.554 11.286 29.177 1.00 76.81 753 ILE A CA 1
ATOM 5588 C C . ILE A 1 753 ? -3.195 10.341 28.035 1.00 76.81 753 ILE A C 1
ATOM 5590 O O . ILE A 1 753 ? -2.052 9.883 27.946 1.00 76.81 753 ILE A O 1
ATOM 5594 N N . GLY A 1 754 ? -4.149 10.094 27.131 1.00 79.00 754 GLY A N 1
ATOM 5595 C CA . GLY A 1 754 ? -3.964 9.173 26.010 1.00 79.00 754 GLY A CA 1
ATOM 5596 C C . GLY A 1 754 ? -2.776 9.564 25.129 1.00 79.00 754 GLY A C 1
ATOM 5597 O O . GLY A 1 754 ? -1.885 8.750 24.867 1.00 79.00 754 GLY A O 1
ATOM 5598 N N . PHE A 1 755 ? -2.706 10.839 24.735 1.00 87.38 755 PHE A N 1
ATOM 5599 C CA . PHE A 1 755 ? -1.628 11.348 23.892 1.00 87.38 755 PHE A CA 1
ATOM 5600 C C . PHE A 1 755 ? -0.280 11.461 24.620 1.00 87.38 755 PHE A C 1
ATOM 5602 O O . PHE A 1 755 ? 0.760 11.315 23.976 1.00 87.38 755 PHE A O 1
ATOM 5609 N N . THR A 1 756 ? -0.250 11.667 25.943 1.00 80.88 756 THR A N 1
ATOM 5610 C CA . THR A 1 756 ? 1.015 11.619 26.703 1.00 80.88 756 THR A CA 1
ATOM 5611 C C . THR A 1 756 ? 1.581 10.205 26.706 1.00 80.88 756 THR A C 1
ATOM 5613 O O . THR A 1 756 ? 2.752 10.015 26.372 1.00 80.88 756 THR A O 1
ATOM 5616 N N . VAL A 1 757 ? 0.753 9.202 27.019 1.00 78.81 757 VAL A N 1
ATOM 5617 C CA . VAL A 1 757 ? 1.199 7.802 27.057 1.00 78.81 757 VAL A CA 1
ATOM 5618 C C . VAL A 1 757 ? 1.659 7.344 25.677 1.00 78.81 757 VAL A C 1
ATOM 5620 O O . VAL A 1 757 ? 2.772 6.831 25.557 1.00 78.81 757 VAL A O 1
ATOM 5623 N N . VAL A 1 758 ? 0.875 7.580 24.617 1.00 83.44 758 VAL A N 1
ATOM 5624 C CA . VAL A 1 758 ? 1.296 7.180 23.263 1.00 83.44 758 VAL A CA 1
ATOM 5625 C C . VAL A 1 758 ? 2.584 7.901 22.846 1.00 83.44 758 VAL A C 1
ATOM 5627 O O . VAL A 1 758 ? 3.460 7.272 22.260 1.00 83.44 758 VAL A O 1
ATOM 5630 N N . SER A 1 759 ? 2.782 9.170 23.228 1.00 83.75 759 SER A N 1
ATOM 5631 C CA . SER A 1 759 ? 4.017 9.912 22.928 1.00 83.75 759 SER A CA 1
ATOM 5632 C C . SER A 1 759 ? 5.263 9.280 23.557 1.00 83.75 759 SER A C 1
ATOM 5634 O O . SER A 1 759 ? 6.332 9.323 22.946 1.00 83.75 759 SER A O 1
ATOM 5636 N N . VAL A 1 760 ? 5.154 8.638 24.728 1.00 79.38 760 VAL A N 1
ATOM 5637 C CA . VAL A 1 760 ? 6.268 7.879 25.333 1.00 79.38 760 VAL A CA 1
ATOM 5638 C C . VAL A 1 760 ? 6.659 6.693 24.447 1.00 79.38 760 VAL A C 1
ATOM 5640 O O . VAL A 1 760 ? 7.835 6.543 24.112 1.00 79.38 760 VAL A O 1
ATOM 5643 N N . PHE A 1 761 ? 5.685 5.902 23.987 1.00 80.94 761 PHE A N 1
ATOM 5644 C CA . PHE A 1 761 ? 5.940 4.795 23.055 1.00 80.94 761 PHE A CA 1
ATOM 5645 C C . PHE A 1 761 ? 6.542 5.288 21.733 1.00 80.94 761 PHE A C 1
ATOM 5647 O O . PHE A 1 761 ? 7.522 4.719 21.247 1.00 80.94 761 PHE A O 1
ATOM 5654 N N . LEU A 1 762 ? 6.013 6.386 21.183 1.00 88.19 762 LEU A N 1
ATOM 5655 C CA . LEU A 1 762 ? 6.546 6.995 19.963 1.00 88.19 762 LEU A CA 1
ATOM 5656 C C . LEU A 1 762 ? 7.973 7.522 20.150 1.00 88.19 762 LEU A C 1
ATOM 5658 O O . LEU A 1 762 ? 8.767 7.456 19.217 1.00 88.19 762 LEU A O 1
ATOM 5662 N N . THR A 1 763 ? 8.325 8.002 21.347 1.00 85.12 763 THR A N 1
ATOM 5663 C CA . THR A 1 763 ? 9.691 8.450 21.668 1.00 85.12 763 THR A CA 1
ATOM 5664 C C . THR A 1 763 ? 10.677 7.285 21.602 1.00 85.12 763 THR A C 1
ATOM 5666 O O . THR A 1 763 ? 11.741 7.420 21.001 1.00 85.12 763 THR A O 1
ATOM 5669 N N . ILE A 1 764 ? 10.314 6.128 22.168 1.00 82.25 764 ILE A N 1
ATOM 5670 C CA . ILE A 1 764 ? 11.138 4.909 22.112 1.00 82.25 764 ILE A CA 1
ATOM 5671 C C . ILE A 1 764 ? 11.314 4.461 20.656 1.00 82.25 764 ILE A C 1
ATOM 5673 O O . ILE A 1 764 ? 12.437 4.208 20.218 1.00 82.25 764 ILE A O 1
ATOM 5677 N N . GLY A 1 765 ? 10.220 4.422 19.891 1.00 87.56 765 GLY A N 1
ATOM 5678 C CA . GLY A 1 765 ? 10.240 4.053 18.476 1.00 87.56 765 GLY A CA 1
ATOM 5679 C C . GLY A 1 765 ? 11.077 5.001 17.609 1.00 87.56 765 GLY A C 1
ATOM 5680 O O . GLY A 1 765 ? 11.901 4.552 16.808 1.00 87.56 765 GLY A O 1
ATOM 5681 N N . LEU A 1 766 ? 10.949 6.316 17.816 1.00 91.06 766 LEU A N 1
ATOM 5682 C CA . LEU A 1 766 ? 11.754 7.333 17.134 1.00 91.06 766 LEU A CA 1
ATOM 5683 C C . LEU A 1 766 ? 13.240 7.206 17.486 1.00 91.06 766 LEU A C 1
ATOM 5685 O O . LEU A 1 766 ? 14.081 7.244 16.587 1.00 91.06 766 LEU A O 1
ATOM 5689 N N . LEU A 1 767 ? 13.569 7.015 18.768 1.00 86.56 767 LEU A N 1
ATOM 5690 C CA . LEU A 1 767 ? 14.948 6.834 19.219 1.00 86.56 767 LEU A CA 1
ATOM 5691 C C . LEU A 1 767 ? 15.571 5.580 18.594 1.00 86.56 767 LEU A C 1
ATOM 5693 O O . LEU A 1 767 ? 16.675 5.650 18.059 1.00 86.56 767 LEU A O 1
ATOM 5697 N N . GLN A 1 768 ? 14.847 4.459 18.588 1.00 89.00 768 GLN A N 1
ATOM 5698 C CA . GLN A 1 768 ? 15.296 3.219 17.954 1.00 89.00 768 GLN A CA 1
ATOM 5699 C C . GLN A 1 768 ? 15.491 3.378 16.438 1.00 89.00 768 GLN A C 1
ATOM 5701 O O . GLN A 1 768 ? 16.492 2.908 15.889 1.00 89.00 768 GLN A O 1
ATOM 5706 N N . THR A 1 769 ? 14.575 4.080 15.763 1.00 90.88 769 THR A N 1
ATOM 5707 C CA . THR A 1 769 ? 14.668 4.386 14.324 1.00 90.88 769 THR A CA 1
ATOM 5708 C C . THR A 1 769 ? 15.896 5.251 14.028 1.00 90.88 769 THR A C 1
ATOM 5710 O O . THR A 1 769 ? 16.658 4.964 13.105 1.00 90.88 769 THR A O 1
ATOM 5713 N N . PHE A 1 770 ? 16.139 6.277 14.847 1.00 91.25 770 PHE A N 1
ATOM 5714 C CA . PHE A 1 770 ? 17.285 7.177 14.717 1.00 91.25 770 PHE A CA 1
ATOM 5715 C C . PHE A 1 770 ? 18.625 6.478 14.978 1.00 91.25 770 PHE A C 1
ATOM 5717 O O . PHE A 1 770 ? 19.586 6.680 14.234 1.00 91.25 770 PHE A O 1
ATOM 5724 N N . LEU A 1 771 ? 18.698 5.635 16.010 1.00 87.81 771 LEU A N 1
ATOM 5725 C CA . LEU A 1 771 ? 19.899 4.857 16.317 1.00 87.81 771 LEU A CA 1
ATOM 5726 C C . LEU A 1 771 ? 20.199 3.853 15.199 1.00 87.81 771 LEU A C 1
ATOM 5728 O O . LEU A 1 771 ? 21.330 3.812 14.715 1.00 87.81 771 LEU A O 1
ATOM 5732 N N . SER A 1 772 ? 19.176 3.159 14.688 1.00 88.38 772 SER A N 1
ATOM 5733 C CA . SER A 1 772 ? 19.306 2.261 13.526 1.00 88.38 772 SER A CA 1
ATOM 5734 C C . SER A 1 772 ? 19.798 3.012 12.283 1.00 88.38 772 SER A C 1
ATOM 5736 O O . SER A 1 772 ? 20.691 2.540 11.573 1.00 88.38 772 SER A O 1
ATOM 5738 N N . TYR A 1 773 ? 19.297 4.233 12.066 1.00 88.69 773 TYR A N 1
ATOM 5739 C CA . TYR A 1 773 ? 19.777 5.124 11.008 1.00 88.69 773 TYR A CA 1
ATOM 5740 C C . TYR A 1 773 ? 21.242 5.533 11.194 1.00 88.69 773 TYR A C 1
ATOM 5742 O O . TYR A 1 773 ? 21.958 5.660 10.207 1.00 88.69 773 TYR A O 1
ATOM 5750 N N . ARG A 1 774 ? 21.742 5.653 12.429 1.00 87.94 774 ARG A N 1
ATOM 5751 C CA . ARG A 1 774 ? 23.168 5.901 12.722 1.00 87.94 774 ARG A CA 1
ATOM 5752 C C . ARG A 1 774 ? 24.046 4.644 12.764 1.00 87.94 774 ARG A C 1
ATOM 5754 O O . ARG A 1 774 ? 25.262 4.779 12.852 1.00 87.94 774 ARG A O 1
ATOM 5761 N N . GLY A 1 775 ? 23.465 3.448 12.667 1.00 82.56 775 GLY A N 1
ATOM 5762 C CA . GLY A 1 775 ? 24.200 2.177 12.677 1.00 82.56 775 GLY A CA 1
ATOM 5763 C C . GLY A 1 775 ? 24.396 1.590 14.077 1.00 82.56 775 GLY A C 1
ATOM 5764 O O . GLY A 1 775 ? 25.249 0.726 14.271 1.00 82.56 775 GLY A O 1
ATOM 5765 N N . SER A 1 776 ? 23.617 2.043 15.060 1.00 82.56 776 SER A N 1
ATOM 5766 C CA . SER A 1 776 ? 23.505 1.459 16.403 1.00 82.56 776 SER A CA 1
ATOM 5767 C C . SER A 1 776 ? 22.076 0.947 16.653 1.00 82.56 776 SER A C 1
ATOM 5769 O O . SER A 1 776 ? 21.221 1.026 15.778 1.00 82.56 776 SER A O 1
ATOM 5771 N N . SER A 1 777 ? 21.801 0.344 17.810 1.00 83.06 777 SER A N 1
ATOM 5772 C CA . SER A 1 777 ? 20.463 -0.156 18.164 1.00 83.06 777 SER A CA 1
ATOM 5773 C C . SER A 1 777 ? 20.301 -0.225 19.680 1.00 83.06 777 SER A C 1
ATOM 5775 O O . SER A 1 777 ? 21.278 -0.496 20.376 1.00 83.06 777 SER A O 1
ATOM 5777 N N . LEU A 1 778 ? 19.083 -0.013 20.188 1.00 78.38 778 LEU A N 1
ATOM 5778 C CA . LEU A 1 778 ? 18.723 -0.290 21.586 1.00 78.38 778 LEU A CA 1
ATOM 5779 C C . LEU A 1 778 ? 18.576 -1.796 21.845 1.00 78.38 778 LEU A C 1
ATOM 5781 O O . LEU A 1 778 ? 18.766 -2.245 22.971 1.00 78.38 778 LEU A O 1
ATOM 5785 N N . LEU A 1 779 ? 18.232 -2.567 20.808 1.00 73.31 779 LEU A N 1
ATOM 5786 C CA . LEU A 1 779 ? 18.024 -4.014 20.870 1.00 73.31 779 LEU A CA 1
ATOM 5787 C C . LEU A 1 779 ? 19.076 -4.737 20.005 1.00 73.31 779 LEU A C 1
ATOM 5789 O O . LEU A 1 779 ? 19.082 -4.541 18.781 1.00 73.31 779 LEU A O 1
ATOM 5793 N N . PRO A 1 780 ? 19.963 -5.562 20.598 1.00 67.19 780 PRO A N 1
ATOM 5794 C CA . PRO A 1 780 ? 20.929 -6.369 19.849 1.00 67.19 780 PRO A CA 1
ATOM 5795 C C . PRO A 1 780 ? 20.237 -7.282 18.821 1.00 67.19 780 PRO A C 1
ATOM 5797 O O . PRO A 1 780 ? 19.186 -7.849 19.110 1.00 67.19 780 PRO A O 1
ATOM 5800 N N . GLY A 1 781 ? 20.788 -7.400 17.607 1.00 65.62 781 GLY A N 1
ATOM 5801 C CA . GLY A 1 781 ? 20.255 -8.264 16.535 1.00 65.62 781 GLY A CA 1
ATOM 5802 C C . GLY A 1 781 ? 19.019 -7.734 15.783 1.00 65.62 781 GLY A C 1
ATOM 5803 O O . GLY A 1 781 ? 18.687 -8.251 14.719 1.00 65.62 781 GLY A O 1
ATOM 5804 N N . LEU A 1 782 ? 18.364 -6.675 16.280 1.00 70.12 782 LEU A N 1
ATOM 5805 C CA . LEU A 1 782 ? 17.198 -6.014 15.656 1.00 70.12 782 LEU A CA 1
ATOM 5806 C C . LEU A 1 782 ? 17.518 -4.600 15.117 1.00 70.12 782 LEU A C 1
ATOM 5808 O O . LEU A 1 782 ? 16.618 -3.806 14.835 1.00 70.12 782 LEU A O 1
ATOM 5812 N N . GLY A 1 783 ? 18.811 -4.298 14.973 1.00 61.94 783 GLY A N 1
ATOM 5813 C CA . GLY A 1 783 ? 19.408 -3.064 14.448 1.00 61.94 783 GLY A CA 1
ATOM 5814 C C . GLY A 1 783 ? 20.939 -3.089 14.630 1.00 61.94 783 GLY A C 1
ATOM 5815 O O . GLY A 1 783 ? 21.461 -4.045 15.201 1.00 61.94 783 GLY A O 1
ATOM 5816 N N . GLY A 1 784 ? 21.666 -2.054 14.183 1.00 64.88 784 GLY A N 1
ATOM 5817 C CA . GLY A 1 784 ? 23.123 -1.926 14.392 1.00 64.88 784 GLY A CA 1
ATOM 5818 C C . GLY A 1 784 ? 23.960 -1.840 13.108 1.00 64.88 784 GLY A C 1
ATOM 5819 O O . GLY A 1 784 ? 23.445 -1.446 12.062 1.00 64.88 784 GLY A O 1
ATOM 5820 N N . LYS A 1 785 ? 25.253 -2.207 13.189 1.00 67.31 785 LYS A N 1
ATOM 5821 C CA . LYS A 1 785 ? 26.213 -2.278 12.064 1.00 67.31 785 LYS A CA 1
ATOM 5822 C C . LYS A 1 785 ? 25.915 -3.471 11.139 1.00 67.31 785 LYS A C 1
ATOM 5824 O O . LYS A 1 785 ? 26.763 -4.332 10.935 1.00 67.31 785 LYS A O 1
ATOM 5829 N N . ARG A 1 786 ? 24.686 -3.559 10.637 1.00 79.69 786 ARG A N 1
ATOM 5830 C CA . ARG A 1 786 ? 24.319 -4.513 9.587 1.00 79.69 786 ARG A CA 1
ATOM 5831 C C . ARG A 1 786 ? 24.614 -3.893 8.214 1.00 79.69 786 ARG A C 1
ATOM 5833 O O . ARG A 1 786 ? 24.456 -2.671 8.092 1.00 79.69 786 ARG A O 1
ATOM 5840 N N . PRO A 1 787 ? 25.045 -4.688 7.223 1.00 77.06 787 PRO A N 1
ATOM 5841 C CA . PRO A 1 787 ? 25.224 -4.206 5.859 1.00 77.06 787 PRO A CA 1
ATOM 5842 C C . PRO A 1 787 ? 23.872 -3.836 5.227 1.00 77.06 787 PRO A C 1
ATOM 5844 O O . PRO A 1 787 ? 22.810 -4.244 5.711 1.00 77.06 787 PRO A O 1
ATOM 5847 N N . ASP A 1 788 ? 23.914 -3.032 4.165 1.00 73.88 788 ASP A N 1
ATOM 5848 C CA . ASP A 1 788 ? 22.712 -2.663 3.409 1.00 73.88 788 ASP A CA 1
ATOM 5849 C C . ASP A 1 788 ? 22.168 -3.877 2.631 1.00 73.88 788 ASP A C 1
ATOM 5851 O O . ASP A 1 788 ? 20.971 -4.138 2.696 1.00 73.88 788 ASP A O 1
ATOM 5855 N N . LEU A 1 789 ? 23.057 -4.702 2.061 1.00 74.12 789 LEU A N 1
ATOM 5856 C CA . LEU A 1 789 ? 22.774 -6.037 1.518 1.00 74.12 789 LEU A CA 1
ATOM 5857 C C . LEU A 1 789 ? 23.397 -7.097 2.439 1.00 74.12 789 LEU A C 1
ATOM 5859 O O . LEU A 1 789 ? 24.618 -7.166 2.571 1.00 74.12 789 LEU A O 1
ATOM 5863 N N . ALA A 1 790 ? 22.574 -7.894 3.123 1.00 73.31 790 ALA A N 1
ATOM 5864 C CA . ALA A 1 790 ? 23.063 -8.972 3.986 1.00 73.31 790 ALA A CA 1
ATOM 5865 C C . ALA A 1 790 ? 23.259 -10.273 3.195 1.00 73.31 790 ALA A C 1
ATOM 5867 O O . ALA A 1 790 ? 22.453 -10.591 2.327 1.00 73.31 790 ALA A O 1
ATOM 5868 N N . GLU A 1 791 ? 24.301 -11.046 3.503 1.00 71.94 791 GLU A N 1
ATOM 5869 C CA . GLU A 1 791 ? 24.488 -12.380 2.917 1.00 71.94 791 GLU A CA 1
ATOM 5870 C C . GLU A 1 791 ? 23.515 -13.404 3.525 1.00 71.94 791 GLU A C 1
ATOM 5872 O O . GLU A 1 791 ? 23.042 -13.245 4.653 1.00 71.94 791 GLU A O 1
ATOM 5877 N N . GLN A 1 792 ? 23.217 -14.470 2.777 1.00 75.69 792 GLN A N 1
ATOM 5878 C CA . GLN A 1 792 ? 22.350 -15.557 3.231 1.00 75.69 792 GLN A CA 1
ATOM 5879 C C . GLN A 1 792 ? 22.989 -16.348 4.390 1.00 75.69 792 GLN A C 1
ATOM 5881 O O . GLN A 1 792 ? 24.142 -16.771 4.314 1.00 75.69 792 GLN A O 1
ATOM 5886 N N . GLU A 1 793 ? 22.212 -16.610 5.443 1.00 72.00 793 GLU A N 1
ATOM 5887 C CA . GLU A 1 793 ? 22.636 -17.367 6.626 1.00 72.00 793 GLU A CA 1
ATOM 5888 C C . GLU A 1 793 ? 22.006 -18.770 6.642 1.00 72.00 793 GLU A C 1
ATOM 5890 O O . GLU A 1 793 ? 20.820 -18.959 6.344 1.00 72.00 793 GLU A O 1
ATOM 5895 N N . VAL A 1 794 ? 22.790 -19.770 7.053 1.00 60.62 794 VAL A N 1
ATOM 5896 C CA . VAL A 1 794 ? 22.313 -21.136 7.288 1.00 60.62 794 VAL A CA 1
ATOM 5897 C C . VAL A 1 794 ? 21.956 -21.289 8.766 1.00 60.62 794 VAL A C 1
ATOM 5899 O O . VAL A 1 794 ? 22.836 -21.423 9.610 1.00 60.62 794 VAL A O 1
ATOM 5902 N N . THR A 1 795 ? 20.665 -21.274 9.106 1.00 57.50 795 THR A N 1
ATOM 5903 C CA . THR A 1 795 ? 20.227 -21.444 10.504 1.00 57.50 795 THR A CA 1
ATOM 5904 C C . THR A 1 795 ? 19.761 -22.876 10.774 1.00 57.50 795 THR A C 1
ATOM 5906 O O . THR A 1 795 ? 18.942 -23.423 10.025 1.00 57.50 795 THR A O 1
ATOM 5909 N N . GLU A 1 796 ? 20.179 -23.469 11.899 1.00 45.84 796 GLU A N 1
ATOM 5910 C CA . GLU A 1 796 ? 19.500 -24.654 12.430 1.00 45.84 796 GLU A CA 1
ATOM 5911 C C . GLU A 1 796 ? 18.057 -24.298 12.805 1.00 45.84 796 GLU A C 1
ATOM 5913 O O . GLU A 1 796 ? 17.760 -23.287 13.446 1.00 45.84 796 GLU A O 1
ATOM 5918 N N . VAL A 1 797 ? 17.111 -25.118 12.353 1.00 45.16 797 VAL A N 1
ATOM 5919 C CA . VAL A 1 797 ? 15.692 -24.830 12.533 1.00 45.16 797 VAL A CA 1
ATOM 5920 C C . VAL A 1 797 ? 15.326 -24.956 14.010 1.00 45.16 797 VAL A C 1
ATOM 5922 O O . VAL A 1 797 ? 15.059 -26.051 14.503 1.00 45.16 797 VAL A O 1
ATOM 5925 N N . ILE A 1 798 ? 15.206 -23.822 14.698 1.00 46.66 798 ILE A N 1
ATOM 5926 C CA . ILE A 1 798 ? 14.601 -23.739 16.029 1.00 46.66 798 ILE A CA 1
ATOM 5927 C C . ILE A 1 798 ? 13.077 -23.918 15.871 1.00 46.66 798 ILE A C 1
ATOM 5929 O O . ILE A 1 798 ? 12.290 -22.973 15.956 1.00 46.66 798 ILE A O 1
ATOM 5933 N N . TYR A 1 799 ? 12.633 -25.154 15.602 1.00 45.69 799 TYR A N 1
ATOM 5934 C CA . TYR A 1 799 ? 11.211 -25.534 15.623 1.00 45.69 799 TYR A CA 1
ATOM 5935 C C . TYR A 1 799 ? 10.577 -25.210 16.980 1.00 45.69 799 TYR A C 1
ATOM 5937 O O . TYR A 1 799 ? 9.381 -24.932 17.055 1.00 45.69 799 TYR A O 1
ATOM 5945 N N . THR A 1 800 ? 11.378 -25.178 18.043 1.00 45.25 800 THR A N 1
ATOM 5946 C CA . THR A 1 800 ? 10.954 -24.820 19.395 1.00 45.25 800 THR A CA 1
ATOM 5947 C C . THR A 1 800 ? 10.442 -23.385 19.488 1.00 45.25 800 THR A C 1
ATOM 5949 O O . THR A 1 800 ? 9.444 -23.181 20.156 1.00 45.25 800 THR A O 1
ATOM 5952 N N . ALA A 1 801 ? 10.989 -22.407 18.759 1.00 47.44 801 ALA A N 1
ATOM 5953 C CA . ALA A 1 801 ? 10.549 -21.013 18.864 1.00 47.44 801 ALA A CA 1
ATOM 5954 C C . ALA A 1 801 ? 9.161 -20.801 18.248 1.00 47.44 801 ALA A C 1
ATOM 5956 O O . ALA A 1 801 ? 8.308 -20.190 18.876 1.00 47.44 801 ALA A O 1
ATOM 5957 N N . ILE A 1 802 ? 8.895 -21.362 17.062 1.00 48.75 802 ILE A N 1
ATOM 5958 C CA . ILE A 1 802 ? 7.580 -21.267 16.399 1.00 48.75 802 ILE A CA 1
ATOM 5959 C C . ILE A 1 802 ? 6.531 -22.094 17.152 1.00 48.75 802 ILE A C 1
ATOM 5961 O O . ILE A 1 802 ? 5.394 -21.653 17.300 1.00 48.75 802 ILE A O 1
ATOM 5965 N N . SER A 1 803 ? 6.912 -23.268 17.665 1.00 44.59 803 SER A N 1
ATOM 5966 C CA . SER A 1 803 ? 6.025 -24.107 18.481 1.00 44.59 803 SER A CA 1
ATOM 5967 C C . SER A 1 803 ? 5.690 -23.426 19.803 1.00 44.59 803 SER A C 1
ATOM 5969 O O . SER A 1 803 ? 4.533 -23.409 20.197 1.00 44.59 803 SER A O 1
ATOM 5971 N N . VAL A 1 804 ? 6.674 -22.802 20.456 1.00 48.81 804 VAL A N 1
ATOM 5972 C CA . VAL A 1 804 ? 6.472 -22.014 21.675 1.00 48.81 804 VAL A CA 1
ATOM 5973 C C . VAL A 1 804 ? 5.636 -20.777 21.376 1.00 48.81 804 VAL A C 1
ATOM 5975 O O . VAL A 1 804 ? 4.731 -20.499 22.142 1.00 48.81 804 VAL A O 1
ATOM 5978 N N . LEU A 1 805 ? 5.838 -20.078 20.256 1.00 49.50 805 LEU A N 1
ATOM 5979 C CA . LEU A 1 805 ? 5.022 -18.912 19.897 1.00 49.50 805 LEU A CA 1
ATOM 5980 C C . LEU A 1 805 ? 3.575 -19.304 19.570 1.00 49.50 805 LEU A C 1
ATOM 5982 O O . LEU A 1 805 ? 2.657 -18.606 19.981 1.00 49.50 805 LEU A O 1
ATOM 5986 N N . MET A 1 806 ? 3.358 -20.446 18.906 1.00 49.06 806 MET A N 1
ATOM 5987 C CA . MET A 1 806 ? 2.020 -21.011 18.688 1.00 49.06 806 MET A CA 1
ATOM 5988 C C . MET A 1 806 ? 1.374 -21.480 19.989 1.00 49.06 806 MET A C 1
ATOM 5990 O O . MET A 1 806 ? 0.191 -21.239 20.185 1.00 49.06 806 MET A O 1
ATOM 5994 N N . VAL A 1 807 ? 2.129 -22.112 20.890 1.00 49.31 807 VAL A N 1
ATOM 5995 C CA . VAL A 1 807 ? 1.629 -22.527 22.207 1.00 49.31 807 VAL A CA 1
ATOM 5996 C C . VAL A 1 807 ? 1.342 -21.308 23.075 1.00 49.31 807 VAL A C 1
ATOM 5998 O O . VAL A 1 807 ? 0.309 -21.277 23.718 1.00 49.31 807 VAL A O 1
ATOM 6001 N N . VAL A 1 808 ? 2.177 -20.270 23.053 1.00 52.72 808 VAL A N 1
ATOM 6002 C CA . VAL A 1 808 ? 1.956 -19.013 23.781 1.00 52.72 808 VAL A CA 1
ATOM 6003 C C . VAL A 1 808 ? 0.763 -18.260 23.201 1.00 52.72 808 VAL A C 1
ATOM 6005 O O . VAL A 1 808 ? -0.060 -17.780 23.968 1.00 52.72 808 VAL A O 1
ATOM 6008 N N . ALA A 1 809 ? 0.607 -18.201 21.876 1.00 49.06 809 ALA A N 1
ATOM 6009 C CA . ALA A 1 809 ? -0.556 -17.591 21.235 1.00 49.06 809 ALA A CA 1
ATOM 6010 C C . ALA A 1 809 ? -1.843 -18.392 21.494 1.00 49.06 809 ALA A C 1
ATOM 6012 O O . ALA A 1 809 ? -2.880 -17.795 21.764 1.00 49.06 809 ALA A O 1
ATOM 6013 N N . LEU A 1 810 ? -1.778 -19.728 21.478 1.00 48.78 810 LEU A N 1
ATOM 6014 C CA . LEU A 1 810 ? -2.894 -20.611 21.821 1.00 48.78 810 LEU A CA 1
ATOM 6015 C C . LEU A 1 810 ? -3.240 -20.514 23.307 1.00 48.78 810 LEU A C 1
ATOM 6017 O O . LEU A 1 810 ? -4.411 -20.453 23.644 1.00 48.78 810 LEU A O 1
ATOM 6021 N N . VAL A 1 811 ? -2.252 -20.457 24.199 1.00 51.62 811 VAL A N 1
ATOM 6022 C CA . VAL A 1 811 ? -2.453 -20.278 25.641 1.00 51.62 811 VAL A CA 1
ATOM 6023 C C . VAL A 1 811 ? -2.988 -18.885 25.922 1.00 51.62 811 VAL A C 1
ATOM 6025 O O . VAL A 1 811 ? -3.907 -18.772 26.716 1.00 51.62 811 VAL A O 1
ATOM 6028 N N . ALA A 1 812 ? -2.503 -17.836 25.258 1.00 48.41 812 ALA A N 1
ATOM 6029 C CA . ALA A 1 812 ? -3.068 -16.495 25.364 1.00 48.41 812 ALA A CA 1
ATOM 6030 C C . ALA A 1 812 ? -4.509 -16.465 24.839 1.00 48.41 812 ALA A C 1
ATOM 6032 O O . ALA A 1 812 ? -5.374 -15.913 25.505 1.00 48.41 812 ALA A O 1
ATOM 6033 N N . TYR A 1 813 ? -4.794 -17.123 23.712 1.00 47.94 813 TYR A N 1
ATOM 6034 C CA . TYR A 1 813 ? -6.146 -17.261 23.171 1.00 47.94 813 TYR A CA 1
ATOM 6035 C C . TYR A 1 813 ? -7.069 -18.030 24.118 1.00 47.94 813 TYR A C 1
ATOM 6037 O O . TYR A 1 813 ? -8.147 -17.545 24.424 1.00 47.94 813 TYR A O 1
ATOM 6045 N N . VAL A 1 814 ? -6.643 -19.185 24.633 1.00 46.94 814 VAL A N 1
ATOM 6046 C CA . VAL A 1 814 ? -7.410 -19.996 25.588 1.00 46.94 814 VAL A CA 1
ATOM 6047 C C . VAL A 1 814 ? -7.532 -19.280 26.926 1.00 46.94 814 VAL A C 1
ATOM 6049 O O . VAL A 1 814 ? -8.573 -19.391 27.546 1.00 46.94 814 VAL A O 1
ATOM 6052 N N . SER A 1 815 ? -6.537 -18.508 27.360 1.00 45.09 815 SER A N 1
ATOM 6053 C CA . SER A 1 815 ? -6.598 -17.718 28.597 1.00 45.09 815 SER A CA 1
ATOM 6054 C C . SER A 1 815 ? -7.530 -16.529 28.444 1.00 45.09 815 SER A C 1
ATOM 6056 O O . SER A 1 815 ? -8.300 -16.257 29.349 1.00 45.09 815 SER A O 1
ATOM 6058 N N . VAL A 1 816 ? -7.516 -15.850 27.296 1.00 46.34 816 VAL A N 1
ATOM 6059 C CA . VAL A 1 816 ? -8.469 -14.783 26.975 1.00 46.34 816 VAL A CA 1
ATOM 6060 C C . VAL A 1 816 ? -9.867 -15.374 26.834 1.00 46.34 816 VAL A C 1
ATOM 6062 O O . VAL A 1 816 ? -10.777 -14.868 27.466 1.00 46.34 816 VAL A O 1
ATOM 6065 N N . LEU A 1 817 ? -10.046 -16.486 26.117 1.00 43.28 817 LEU A N 1
ATOM 6066 C CA . LEU A 1 817 ? -11.326 -17.190 25.991 1.00 43.28 817 LEU A CA 1
ATOM 6067 C C . LEU A 1 817 ? -11.812 -17.729 27.341 1.00 43.28 817 LEU A C 1
ATOM 6069 O O . LEU A 1 817 ? -12.997 -17.661 27.623 1.00 43.28 817 LEU A O 1
ATOM 6073 N N . PHE A 1 818 ? -10.914 -18.215 28.196 1.00 46.69 818 PHE A N 1
ATOM 6074 C CA . PHE A 1 818 ? -11.220 -18.658 29.553 1.00 46.69 818 PHE A CA 1
ATOM 6075 C C . PHE A 1 818 ? -11.566 -17.477 30.448 1.00 46.69 818 PHE A C 1
ATOM 6077 O O . PHE A 1 818 ? -12.515 -17.591 31.197 1.00 46.69 818 PHE A O 1
ATOM 6084 N N . VAL A 1 819 ? -10.874 -16.340 30.351 1.00 44.53 819 VAL A N 1
ATOM 6085 C CA . VAL A 1 819 ? -11.227 -15.095 31.054 1.00 44.53 819 VAL A CA 1
ATOM 6086 C C . VAL A 1 819 ? -12.532 -14.517 30.516 1.00 44.53 819 VAL A C 1
ATOM 6088 O O . VAL A 1 819 ? -13.282 -13.951 31.289 1.00 44.53 819 VAL A O 1
ATOM 6091 N N . ILE A 1 820 ? -12.852 -14.695 29.235 1.00 44.28 820 ILE A N 1
ATOM 6092 C CA . ILE A 1 820 ? -14.129 -14.300 28.635 1.00 44.28 820 ILE A CA 1
ATOM 6093 C C . ILE A 1 820 ? -15.243 -15.220 29.119 1.00 44.28 820 ILE A C 1
ATOM 6095 O O . ILE A 1 820 ? -16.240 -14.720 29.601 1.00 44.28 820 ILE A O 1
ATOM 6099 N N . ILE A 1 821 ? -15.083 -16.543 29.048 1.00 43.44 821 ILE A N 1
ATOM 6100 C CA . ILE A 1 821 ? -16.069 -17.512 29.550 1.00 43.44 821 ILE A CA 1
ATOM 6101 C C . ILE A 1 821 ? -16.224 -17.356 31.061 1.00 43.44 821 ILE A C 1
ATOM 6103 O O . ILE A 1 821 ? -17.337 -17.396 31.563 1.00 43.44 821 ILE A O 1
ATOM 6107 N N . LYS A 1 822 ? -15.121 -17.133 31.778 1.00 44.03 822 LYS A N 1
ATOM 6108 C CA . LYS A 1 822 ? -15.115 -16.863 33.209 1.00 44.03 822 LYS A CA 1
ATOM 6109 C C . LYS A 1 822 ? -15.768 -15.520 33.513 1.00 44.03 822 LYS A C 1
ATOM 6111 O O . LYS A 1 822 ? -16.627 -15.536 34.353 1.00 44.03 822 LYS A O 1
ATOM 6116 N N . ASN A 1 823 ? -15.494 -14.414 32.820 1.00 42.09 823 ASN A N 1
ATOM 6117 C CA . ASN A 1 823 ? -16.173 -13.126 33.058 1.00 42.09 823 ASN A CA 1
ATOM 6118 C C . ASN A 1 823 ? -17.628 -13.101 32.565 1.00 42.09 823 ASN A C 1
ATOM 6120 O O . ASN A 1 823 ? -18.436 -12.379 33.130 1.00 42.09 823 ASN A O 1
ATOM 6124 N N . ILE A 1 824 ? -17.977 -13.870 31.530 1.00 42.47 824 ILE A N 1
ATOM 6125 C CA . ILE A 1 824 ? -19.369 -14.094 31.109 1.00 42.47 824 ILE A CA 1
ATOM 6126 C C . ILE A 1 824 ? -20.104 -14.923 32.173 1.00 42.47 824 ILE A C 1
ATOM 6128 O O . ILE A 1 824 ? -21.285 -14.693 32.402 1.00 42.47 824 ILE A O 1
ATOM 6132 N N . ASN A 1 825 ? -19.415 -15.859 32.836 1.00 42.06 825 ASN A N 1
ATOM 6133 C CA . ASN A 1 825 ? -19.985 -16.684 33.903 1.00 42.06 825 ASN A CA 1
ATOM 6134 C C . ASN A 1 825 ? -19.837 -16.085 35.319 1.00 42.06 825 ASN A C 1
ATOM 6136 O O . ASN A 1 825 ? -20.558 -16.521 36.211 1.00 42.06 825 ASN A O 1
ATOM 6140 N N . ASP A 1 826 ? -18.932 -15.126 35.534 1.00 40.72 826 ASP A N 1
ATOM 6141 C CA . ASP A 1 826 ? -18.605 -14.514 36.836 1.00 40.72 826 ASP A CA 1
ATOM 6142 C C . ASP A 1 826 ? -19.305 -13.161 37.037 1.00 40.72 826 ASP A C 1
ATOM 6144 O O . ASP A 1 826 ? -19.263 -12.631 38.142 1.00 40.72 826 ASP A O 1
ATOM 6148 N N . ASP A 1 827 ? -19.990 -12.632 36.020 1.00 41.56 827 ASP A N 1
ATOM 6149 C CA . ASP A 1 827 ? -21.004 -11.587 36.190 1.00 41.56 827 ASP A CA 1
ATOM 6150 C C . ASP A 1 827 ? -22.232 -11.919 35.321 1.00 41.56 827 ASP A C 1
ATOM 6152 O O . ASP A 1 827 ? -22.445 -11.305 34.265 1.00 41.56 827 ASP A O 1
ATOM 6156 N N . PRO A 1 828 ? -23.108 -12.855 35.753 1.00 37.88 828 PRO A N 1
ATOM 6157 C CA . PRO A 1 828 ? -24.522 -12.574 35.553 1.00 37.88 828 PRO A CA 1
ATOM 6158 C C . PRO A 1 828 ? -24.729 -11.192 36.175 1.00 37.88 828 PRO A C 1
ATOM 6160 O O . PRO A 1 828 ? -24.266 -10.971 37.293 1.00 37.88 828 PRO A O 1
ATOM 6163 N N . GLU A 1 829 ? -25.305 -10.249 35.428 1.00 45.94 829 GLU A N 1
ATOM 6164 C CA . GLU A 1 829 ? -25.702 -8.941 35.953 1.00 45.94 829 GLU A CA 1
ATOM 6165 C C . GLU A 1 829 ? -26.129 -9.112 37.408 1.00 45.94 829 GLU A C 1
ATOM 6167 O O . GLU A 1 829 ? -27.042 -9.894 37.687 1.00 45.94 829 GLU A O 1
ATOM 6172 N N . LYS A 1 830 ? -25.414 -8.482 38.350 1.00 51.00 830 LYS A N 1
ATOM 6173 C CA . LYS A 1 830 ? -25.919 -8.377 39.713 1.00 51.00 830 LYS A CA 1
ATOM 6174 C C . LYS A 1 830 ? -27.204 -7.581 39.595 1.00 51.00 830 LYS A C 1
ATOM 6176 O O . LYS A 1 830 ? -27.176 -6.355 39.595 1.00 51.00 830 LYS A O 1
ATOM 6181 N N . LEU A 1 831 ? -28.309 -8.292 39.401 1.00 62.72 831 LEU A N 1
ATOM 6182 C CA . LEU A 1 831 ? -29.629 -7.713 39.467 1.00 62.72 831 LEU A CA 1
ATOM 6183 C C . LEU A 1 831 ? -29.703 -6.982 40.811 1.00 62.72 831 LEU A C 1
ATOM 6185 O O . LEU A 1 831 ? -29.184 -7.512 41.801 1.00 62.72 831 LEU A O 1
ATOM 6189 N N . PRO A 1 832 ? -30.286 -5.775 40.854 1.00 71.94 832 PRO A N 1
ATOM 6190 C CA . PRO A 1 832 ? -30.359 -5.015 42.086 1.00 71.94 832 PRO A CA 1
ATOM 6191 C C . PRO A 1 832 ? -30.950 -5.886 43.198 1.00 71.94 832 PRO A C 1
ATOM 6193 O O . PRO A 1 832 ? -32.012 -6.496 43.037 1.00 71.94 832 PRO A O 1
ATOM 6196 N N . VAL A 1 833 ? -30.226 -5.999 44.308 1.00 79.62 833 VAL A N 1
ATOM 6197 C CA . VAL A 1 833 ? -30.621 -6.863 45.422 1.00 79.62 833 VAL A CA 1
ATOM 6198 C C . VAL A 1 833 ? -31.327 -6.020 46.465 1.00 79.62 833 VAL A C 1
ATOM 6200 O O . VAL A 1 833 ? -30.832 -4.966 46.869 1.00 79.62 833 VAL A O 1
ATOM 6203 N N . ILE A 1 834 ? -32.468 -6.516 46.934 1.00 88.19 834 ILE A N 1
ATOM 6204 C CA . ILE A 1 834 ? -33.192 -5.925 48.056 1.00 88.19 834 ILE A CA 1
ATOM 6205 C C . ILE A 1 834 ? -33.111 -6.890 49.228 1.00 88.19 834 ILE A C 1
ATOM 6207 O O . ILE A 1 834 ? -33.451 -8.072 49.109 1.00 88.19 834 ILE A O 1
ATOM 6211 N N . THR A 1 835 ? -32.654 -6.385 50.368 1.00 91.44 835 THR A N 1
ATOM 6212 C CA . THR A 1 835 ? -32.574 -7.162 51.602 1.00 91.44 835 THR A CA 1
ATOM 6213 C C . THR A 1 835 ? -33.821 -6.906 52.430 1.00 91.44 835 THR A C 1
ATOM 6215 O O . THR A 1 835 ? -34.112 -5.764 52.784 1.00 91.44 835 THR A O 1
ATOM 6218 N N . ALA A 1 836 ? -34.542 -7.968 52.771 1.00 91.81 836 ALA A N 1
ATOM 6219 C CA . ALA A 1 836 ? -35.723 -7.908 53.615 1.00 91.81 836 ALA A CA 1
ATOM 6220 C C . ALA A 1 836 ? -35.455 -8.605 54.951 1.00 91.81 836 ALA A C 1
ATOM 6222 O O . ALA A 1 836 ? -34.945 -9.726 54.993 1.00 91.81 836 ALA A O 1
ATOM 6223 N N . TYR A 1 837 ? -35.797 -7.940 56.049 1.00 92.38 837 TYR A N 1
ATOM 6224 C CA . TYR A 1 837 ? -35.625 -8.437 57.406 1.00 92.38 837 TYR A CA 1
ATOM 6225 C C . TYR A 1 837 ? -36.936 -8.363 58.180 1.00 92.38 837 TYR A C 1
ATOM 6227 O O . TYR A 1 837 ? -37.549 -7.301 58.291 1.00 92.38 837 TYR A O 1
ATOM 6235 N N . ALA A 1 838 ? -37.333 -9.487 58.767 1.00 90.88 838 ALA A N 1
ATOM 6236 C CA . ALA A 1 838 ? -38.444 -9.555 59.702 1.00 90.88 838 ALA A CA 1
ATOM 6237 C C . ALA A 1 838 ? -38.240 -10.712 60.681 1.00 90.88 838 ALA A C 1
ATOM 6239 O O . ALA A 1 838 ? -37.704 -11.763 60.330 1.00 90.88 838 ALA A O 1
ATOM 6240 N N . HIS A 1 839 ? -38.665 -10.513 61.930 1.00 88.06 839 HIS A N 1
ATOM 6241 C CA . HIS A 1 839 ? -38.735 -11.560 62.955 1.00 88.06 839 HIS A CA 1
ATOM 6242 C C . HIS A 1 839 ? -37.461 -12.433 63.085 1.00 88.06 839 HIS A C 1
ATOM 6244 O O . HIS A 1 839 ? -37.517 -13.658 63.195 1.00 88.06 839 HIS A O 1
ATOM 6250 N N . GLY A 1 840 ? -36.279 -11.804 63.057 1.00 85.81 840 GLY A N 1
ATOM 6251 C CA . GLY A 1 840 ? -34.997 -12.503 63.210 1.00 85.81 840 GLY A CA 1
ATOM 6252 C C . GLY A 1 840 ? -34.506 -13.256 61.968 1.00 85.81 840 GLY A C 1
ATOM 6253 O O . GLY A 1 840 ? -33.475 -13.923 62.052 1.00 85.81 840 GLY A O 1
ATOM 6254 N N . LYS A 1 841 ? -35.197 -13.144 60.827 1.00 89.69 841 LYS A N 1
ATOM 6255 C CA . LYS A 1 841 ? -34.778 -13.700 59.537 1.00 89.69 841 LYS A CA 1
ATOM 6256 C C . LYS A 1 841 ? -34.497 -12.586 58.537 1.00 89.69 841 LYS A C 1
ATOM 6258 O O . LYS A 1 841 ? -35.271 -11.642 58.416 1.00 89.69 841 LYS A O 1
ATOM 6263 N N . THR A 1 842 ? -33.403 -12.745 57.803 1.00 91.94 842 THR A N 1
ATOM 6264 C CA . THR A 1 842 ? -33.029 -11.893 56.674 1.00 91.94 842 THR A CA 1
ATOM 6265 C C . THR A 1 842 ? -33.069 -12.728 55.405 1.00 91.94 842 THR A C 1
ATOM 6267 O O . THR A 1 842 ? -32.552 -13.848 55.401 1.00 91.94 842 THR A O 1
ATOM 6270 N N . ILE A 1 843 ? -33.643 -12.181 54.340 1.00 90.88 843 ILE A N 1
ATOM 6271 C CA . ILE A 1 843 ? -33.538 -12.724 52.988 1.00 90.88 843 ILE A CA 1
ATOM 6272 C C . ILE A 1 843 ? -32.993 -11.652 52.047 1.00 90.88 843 ILE A C 1
ATOM 6274 O O . ILE A 1 843 ? -33.253 -10.462 52.218 1.00 90.88 843 ILE A O 1
ATOM 6278 N N . GLU A 1 844 ? -32.232 -12.086 51.053 1.00 88.94 844 GLU A N 1
ATOM 6279 C CA . GLU A 1 844 ? -31.819 -11.262 49.922 1.00 88.94 844 GLU A CA 1
ATOM 6280 C C . GLU A 1 844 ? -32.648 -11.680 48.715 1.00 88.94 844 GLU A C 1
ATOM 6282 O O . GLU A 1 844 ? -32.825 -12.875 48.461 1.00 88.94 844 GLU A O 1
ATOM 6287 N N . THR A 1 845 ? -33.203 -10.696 48.016 1.00 85.25 845 THR A N 1
ATOM 6288 C CA . THR A 1 845 ? -34.176 -10.922 46.949 1.00 85.25 845 THR A CA 1
ATOM 6289 C C . THR A 1 845 ? -33.705 -10.293 45.651 1.00 85.25 845 THR A C 1
ATOM 6291 O O . THR A 1 845 ? -33.299 -9.129 45.615 1.00 85.25 845 THR A O 1
ATOM 6294 N N . ASN A 1 846 ? -33.781 -11.085 44.587 1.00 84.81 846 ASN A N 1
ATOM 6295 C CA . ASN A 1 846 ? -33.607 -10.634 43.213 1.00 84.81 846 ASN A CA 1
ATOM 6296 C C . ASN A 1 846 ? -34.977 -10.248 42.619 1.00 84.81 846 ASN A C 1
ATOM 6298 O O . ASN A 1 846 ? -36.008 -10.651 43.170 1.00 84.81 846 ASN A O 1
ATOM 6302 N N . PRO A 1 847 ? -35.020 -9.506 41.498 1.00 82.56 847 PRO A N 1
ATOM 6303 C CA . PRO A 1 847 ? -36.263 -9.230 40.789 1.00 82.56 847 PRO A CA 1
ATOM 6304 C C . PRO A 1 847 ? -36.993 -10.530 40.428 1.00 82.56 847 PRO A C 1
ATOM 6306 O O . PRO A 1 847 ? -36.422 -11.433 39.817 1.00 82.56 847 PRO A O 1
ATOM 6309 N N . ALA A 1 848 ? -38.271 -10.607 40.781 1.00 80.50 848 ALA A N 1
ATOM 6310 C CA . ALA A 1 848 ? -39.168 -11.706 40.447 1.00 80.50 848 ALA A CA 1
ATOM 6311 C C . ALA A 1 848 ? -39.651 -11.631 38.985 1.00 80.50 848 ALA A C 1
ATOM 6313 O O . ALA A 1 848 ? -39.929 -12.659 38.364 1.00 80.50 848 ALA A O 1
ATOM 6314 N N . GLY A 1 849 ? -39.722 -10.437 38.390 1.00 79.75 849 GLY A N 1
ATOM 6315 C CA . GLY A 1 849 ? -40.202 -10.277 37.017 1.00 79.75 849 GLY A CA 1
ATOM 6316 C C . GLY A 1 849 ? -39.884 -8.934 36.374 1.00 79.75 849 GLY A C 1
ATOM 6317 O O . GLY A 1 849 ? -39.386 -8.014 37.019 1.00 79.75 849 GLY A O 1
ATOM 6318 N N . PHE A 1 850 ? -40.192 -8.851 35.084 1.00 79.44 850 PHE A N 1
ATOM 6319 C CA . PHE A 1 850 ? -40.105 -7.650 34.263 1.00 79.44 850 PHE A CA 1
ATOM 6320 C C . PHE A 1 850 ? -41.423 -7.446 33.508 1.00 79.44 850 PHE A C 1
ATOM 6322 O O . PHE A 1 850 ? -41.913 -8.381 32.873 1.00 79.44 850 PHE A O 1
ATOM 6329 N N . CYS A 1 851 ? -41.985 -6.241 33.550 1.00 72.44 851 CYS A N 1
ATOM 6330 C CA . CYS A 1 851 ? -43.215 -5.880 32.842 1.00 72.44 851 CYS A CA 1
ATOM 6331 C C . CYS A 1 851 ? -43.024 -4.653 31.944 1.00 72.44 851 CYS A C 1
ATOM 6333 O O . CYS A 1 851 ? -42.176 -3.810 32.211 1.00 72.44 851 CYS A O 1
ATOM 6335 N N . THR A 1 852 ? -43.848 -4.490 30.912 1.00 73.19 852 THR A N 1
ATOM 6336 C CA . THR A 1 852 ? -43.987 -3.203 30.205 1.00 73.19 852 THR A CA 1
ATOM 6337 C C . THR A 1 852 ? -44.638 -2.148 31.112 1.00 73.19 852 THR A C 1
ATOM 6339 O O . THR A 1 852 ? -45.363 -2.498 32.043 1.00 73.19 852 THR A O 1
ATOM 6342 N N . ILE A 1 853 ? -44.415 -0.848 30.852 1.00 71.88 853 ILE A N 1
ATOM 6343 C CA . ILE A 1 853 ? -44.991 0.253 31.666 1.00 71.88 853 ILE A CA 1
ATOM 6344 C C . ILE A 1 853 ? -46.522 0.179 31.784 1.00 71.88 853 ILE A C 1
ATOM 6346 O O . ILE A 1 853 ? -47.086 0.548 32.811 1.00 71.88 853 ILE A O 1
ATOM 6350 N N . ASP A 1 854 ? -47.206 -0.289 30.741 1.00 69.31 854 ASP A N 1
ATOM 6351 C CA . ASP A 1 854 ? -48.663 -0.453 30.725 1.00 69.31 854 ASP A CA 1
ATOM 6352 C C . ASP A 1 854 ? -49.143 -1.766 31.373 1.00 69.31 854 ASP A C 1
ATOM 6354 O O . ASP A 1 854 ? -50.335 -2.071 31.323 1.00 69.31 854 ASP A O 1
ATOM 6358 N N . LEU A 1 855 ? -48.221 -2.543 31.958 1.00 70.56 855 LEU A N 1
ATOM 6359 C CA . LEU A 1 855 ? -48.442 -3.858 32.569 1.00 70.56 855 LEU A CA 1
ATOM 6360 C C . LEU A 1 855 ? -49.091 -4.881 31.616 1.00 70.56 855 LEU A C 1
ATOM 6362 O O . LEU A 1 855 ? -49.621 -5.899 32.061 1.00 70.56 855 LEU A O 1
ATOM 6366 N N . SER A 1 856 ? -49.061 -4.636 30.300 1.00 70.00 856 SER A N 1
ATOM 6367 C CA . SER A 1 856 ? -49.707 -5.504 29.309 1.00 70.00 856 SER A CA 1
ATOM 6368 C C . SER A 1 856 ? -48.904 -6.771 29.005 1.00 70.00 856 SER A C 1
ATOM 6370 O O . SER A 1 856 ? -49.487 -7.795 28.641 1.00 70.00 856 SER A O 1
ATOM 6372 N N . GLN A 1 857 ? -47.578 -6.726 29.171 1.00 70.44 857 GLN A N 1
ATOM 6373 C CA . GLN A 1 857 ? -46.679 -7.858 28.961 1.00 70.44 857 GLN A CA 1
ATOM 6374 C C . GLN A 1 857 ? -45.738 -8.004 30.153 1.00 70.44 857 GLN A C 1
ATOM 6376 O O . GLN A 1 857 ? -44.877 -7.159 30.371 1.00 70.44 857 GLN A O 1
ATOM 6381 N N . CYS A 1 858 ? -45.892 -9.096 30.900 1.00 70.94 858 CYS A N 1
ATOM 6382 C CA . CYS A 1 858 ? -45.069 -9.425 32.058 1.00 70.94 858 CYS A CA 1
ATOM 6383 C C . CYS A 1 858 ? -44.373 -10.771 31.849 1.00 70.94 858 CYS A C 1
ATOM 6385 O O . CYS A 1 858 ? -45.023 -11.778 31.561 1.00 70.94 858 CYS A O 1
ATOM 6387 N N . ALA A 1 859 ? -43.055 -10.787 32.015 1.00 72.25 859 ALA A N 1
ATOM 6388 C CA . ALA A 1 859 ? -42.229 -11.982 32.026 1.00 72.25 859 ALA A CA 1
ATOM 6389 C C . ALA A 1 859 ? -41.725 -12.230 33.450 1.00 72.25 859 ALA A C 1
ATOM 6391 O O . ALA A 1 859 ? -41.190 -11.332 34.098 1.00 72.25 859 ALA A O 1
ATOM 6392 N N . GLN A 1 860 ? -41.882 -13.456 33.945 1.00 74.12 860 GLN A N 1
ATOM 6393 C CA . GLN A 1 860 ? -41.278 -13.855 35.211 1.00 74.12 860 GLN A CA 1
ATOM 6394 C C . GLN A 1 860 ? -39.798 -14.169 34.968 1.00 74.12 860 GLN A C 1
ATOM 6396 O O . GLN A 1 860 ? -39.472 -15.001 34.121 1.00 74.12 860 GLN A O 1
ATOM 6401 N N . VAL A 1 861 ? -38.915 -13.471 35.681 1.00 64.75 861 VAL A N 1
ATOM 6402 C CA . VAL A 1 861 ? -37.453 -13.527 35.487 1.00 64.75 861 VAL A CA 1
ATOM 6403 C C . VAL A 1 861 ? -36.760 -14.172 36.693 1.00 64.75 861 VAL A C 1
ATOM 6405 O O . VAL A 1 861 ? -35.671 -14.720 36.546 1.00 64.75 861 VAL A O 1
ATOM 6408 N N . GLY A 1 862 ? -37.411 -14.186 37.861 1.00 71.38 862 GLY A N 1
ATOM 6409 C CA . GLY A 1 862 ? -36.868 -14.746 39.096 1.00 71.38 862 GLY A CA 1
ATOM 6410 C C . GLY A 1 862 ? -37.921 -15.371 40.014 1.00 71.38 862 GLY A C 1
ATOM 6411 O O . GLY A 1 862 ? -39.095 -15.531 39.661 1.00 71.38 862 GLY A O 1
ATOM 6412 N N . ASP A 1 863 ? -37.467 -15.752 41.205 1.00 77.94 863 ASP A N 1
ATOM 6413 C CA . ASP A 1 863 ? -38.290 -16.405 42.220 1.00 77.94 863 ASP A CA 1
ATOM 6414 C C . ASP A 1 863 ? -39.106 -15.388 43.031 1.00 77.94 863 ASP A C 1
ATOM 6416 O O . ASP A 1 863 ? -38.671 -14.266 43.290 1.00 77.94 863 ASP A O 1
ATOM 6420 N N . ILE A 1 864 ? -40.292 -15.806 43.477 1.00 82.62 864 ILE A N 1
ATOM 6421 C CA . ILE A 1 864 ? -41.049 -15.094 44.512 1.00 82.62 864 ILE A CA 1
ATOM 6422 C C . ILE A 1 864 ? -40.536 -15.597 45.858 1.00 82.62 864 ILE A C 1
ATOM 6424 O O . ILE A 1 864 ? -40.625 -16.790 46.162 1.00 82.62 864 ILE A O 1
ATOM 6428 N N . TYR A 1 865 ? -39.999 -14.694 46.670 1.00 85.44 865 TYR A N 1
ATOM 6429 C CA . TYR A 1 865 ? -39.398 -15.058 47.948 1.00 85.44 865 TYR A CA 1
ATOM 6430 C C . TYR A 1 865 ? -40.447 -15.059 49.057 1.00 85.44 865 TYR A C 1
ATOM 6432 O O . TYR A 1 865 ? -41.355 -14.233 49.062 1.00 85.44 865 TYR A O 1
ATOM 6440 N N . ALA A 1 866 ? -40.322 -15.973 50.019 1.00 88.12 866 ALA A N 1
ATOM 6441 C CA . ALA A 1 866 ? -41.200 -16.031 51.184 1.00 88.12 866 ALA A CA 1
ATOM 6442 C C . ALA A 1 866 ? -40.436 -15.635 52.454 1.00 88.12 866 ALA A C 1
ATOM 6444 O O . ALA A 1 866 ? -39.393 -16.218 52.762 1.00 88.12 866 ALA A O 1
ATOM 6445 N N . LEU A 1 867 ? -40.972 -14.677 53.208 1.00 90.12 867 LEU A N 1
ATOM 6446 C CA . LEU A 1 867 ? -40.454 -14.255 54.508 1.00 90.12 867 LEU A CA 1
ATOM 6447 C C . LEU A 1 867 ? -41.615 -14.102 55.481 1.00 90.12 867 LEU A C 1
ATOM 6449 O O . LEU A 1 867 ? -42.343 -13.130 55.406 1.00 90.12 867 LEU A O 1
ATOM 6453 N N . ASP A 1 868 ? -41.760 -15.040 56.408 1.00 88.12 868 ASP A N 1
ATOM 6454 C CA . ASP A 1 868 ? -42.813 -15.005 57.428 1.00 88.12 868 ASP A CA 1
ATOM 6455 C C . ASP A 1 868 ? -42.726 -13.730 58.292 1.00 88.12 868 ASP A C 1
ATOM 6457 O O . ASP A 1 868 ? -41.727 -13.512 58.990 1.00 88.12 868 ASP A O 1
ATOM 6461 N N . VAL A 1 869 ? -43.766 -12.889 58.231 1.00 88.81 869 VAL A N 1
ATOM 6462 C CA . VAL A 1 869 ? -43.918 -11.667 59.035 1.00 88.81 869 VAL A CA 1
ATOM 6463 C C . VAL A 1 869 ? -45.133 -11.834 59.956 1.00 88.81 869 VAL A C 1
ATOM 6465 O O . VAL A 1 869 ? -46.271 -11.616 59.530 1.00 88.81 869 VAL A O 1
ATOM 6468 N N . PRO A 1 870 ? -44.929 -12.205 61.234 1.00 84.31 870 PRO A N 1
ATOM 6469 C CA . PRO A 1 870 ? -46.023 -12.347 62.186 1.00 84.31 870 PRO A CA 1
ATOM 6470 C C . PRO A 1 870 ? -46.749 -11.022 62.434 1.00 84.31 870 PRO A C 1
ATOM 6472 O O . PRO A 1 870 ? -46.137 -9.951 62.429 1.00 84.31 870 PRO A O 1
ATOM 6475 N N . ALA A 1 871 ? -48.045 -11.097 62.744 1.00 81.12 871 ALA A N 1
ATOM 6476 C CA . ALA A 1 871 ? -48.838 -9.925 63.104 1.00 81.12 871 ALA A CA 1
ATOM 6477 C C . ALA A 1 871 ? -48.174 -9.120 64.242 1.00 81.12 871 ALA A C 1
ATOM 6479 O O . ALA A 1 871 ? -47.758 -9.679 65.261 1.00 81.12 871 ALA A O 1
ATOM 6480 N N . GLY A 1 872 ? -48.075 -7.801 64.065 1.00 80.12 872 GLY A N 1
ATOM 6481 C CA . GLY A 1 872 ? -47.439 -6.889 65.019 1.00 80.12 872 GLY A CA 1
ATOM 6482 C C . GLY A 1 872 ? -45.925 -6.709 64.850 1.00 80.12 872 GLY A C 1
ATOM 6483 O O . GLY A 1 872 ? -45.350 -5.898 65.575 1.00 80.12 872 GLY A O 1
ATOM 6484 N N . TYR A 1 873 ? -45.276 -7.408 63.911 1.00 84.81 873 TYR A N 1
ATOM 6485 C CA . TYR A 1 873 ? -43.870 -7.175 63.555 1.00 84.81 873 TYR A CA 1
ATOM 6486 C C . TYR A 1 873 ? -43.753 -6.389 62.239 1.00 84.81 873 TYR A C 1
ATOM 6488 O O . TYR A 1 873 ? -44.443 -6.723 61.278 1.00 84.81 873 TYR A O 1
ATOM 6496 N N . PRO A 1 874 ? -42.878 -5.368 62.162 1.00 89.69 874 PRO A N 1
ATOM 6497 C CA . PRO A 1 874 ? -42.628 -4.656 60.916 1.00 89.69 874 PRO A CA 1
ATOM 6498 C C . PRO A 1 874 ? -41.679 -5.444 60.002 1.00 89.69 874 PRO A C 1
ATOM 6500 O O . PRO A 1 874 ? -40.830 -6.211 60.470 1.00 89.69 874 PRO A O 1
ATOM 6503 N N . LEU A 1 875 ? -41.783 -5.191 58.699 1.00 92.00 875 LEU A N 1
ATOM 6504 C CA . LEU A 1 875 ? -40.833 -5.645 57.688 1.00 92.00 875 LEU A CA 1
ATOM 6505 C C . LEU A 1 875 ? -39.867 -4.503 57.358 1.00 92.00 875 LEU A C 1
ATOM 6507 O O . LEU A 1 875 ? -40.287 -3.416 56.969 1.00 92.00 875 LEU A O 1
ATOM 6511 N N . GLN A 1 876 ? -38.567 -4.741 57.493 1.00 93.56 876 GLN A N 1
ATOM 6512 C CA . GLN A 1 876 ? -37.534 -3.776 57.118 1.00 93.56 876 GLN A CA 1
ATOM 6513 C C . GLN A 1 876 ? -36.942 -4.141 55.763 1.00 93.56 876 GLN A C 1
ATOM 6515 O O . GLN A 1 876 ? -36.497 -5.268 55.560 1.00 93.56 876 GLN A O 1
ATOM 6520 N N . LEU A 1 877 ? -36.914 -3.174 54.855 1.00 93.50 877 LEU A N 1
ATOM 6521 C CA . LEU A 1 877 ? -36.341 -3.290 53.522 1.00 93.50 877 LEU A CA 1
ATOM 6522 C C . LEU A 1 877 ? -35.106 -2.398 53.446 1.00 93.50 877 LEU A C 1
ATOM 6524 O O . LEU A 1 877 ? -35.186 -1.213 53.765 1.00 93.50 877 LEU A O 1
ATOM 6528 N N . SER A 1 878 ? -33.982 -2.956 53.014 1.00 92.75 878 SER A N 1
ATOM 6529 C CA . SER A 1 878 ? -32.777 -2.214 52.646 1.00 92.75 878 SER A CA 1
ATOM 6530 C C . SER A 1 878 ? -32.588 -2.327 51.141 1.00 92.75 878 SER A C 1
ATOM 6532 O O . SER A 1 878 ? -32.583 -3.432 50.596 1.00 92.75 878 SER A O 1
ATOM 6534 N N . LEU A 1 879 ? -32.442 -1.184 50.484 1.00 90.06 879 LEU A N 1
ATOM 6535 C CA . LEU A 1 879 ? -32.344 -1.068 49.033 1.00 90.06 879 LEU A CA 1
ATOM 6536 C C . LEU A 1 879 ? -30.877 -0.886 48.643 1.00 90.06 879 LEU A C 1
ATOM 6538 O O . LEU A 1 879 ? -30.124 -0.221 49.360 1.00 90.06 879 LEU A O 1
ATOM 6542 N N . SER A 1 880 ? -30.462 -1.466 47.516 1.00 85.44 880 SER A N 1
ATOM 6543 C CA . SER A 1 880 ? -29.179 -1.101 46.912 1.00 85.44 880 SER A CA 1
ATOM 6544 C C . SER A 1 880 ? -29.261 0.303 46.308 1.00 85.44 880 SER A C 1
ATOM 6546 O O . SER A 1 880 ? -30.349 0.799 45.996 1.00 85.44 880 SER A O 1
ATOM 6548 N N . THR A 1 881 ? -28.105 0.939 46.113 1.00 80.81 881 THR A N 1
ATOM 6549 C CA . THR A 1 881 ? -28.014 2.239 45.428 1.00 80.81 881 THR A CA 1
ATOM 6550 C C . THR A 1 881 ? -28.607 2.186 44.023 1.00 80.81 881 THR A C 1
ATOM 6552 O O . THR A 1 881 ? -29.215 3.149 43.576 1.00 80.81 881 THR A O 1
ATOM 6555 N N . ASP A 1 882 ? -28.532 1.027 43.367 1.00 78.31 882 ASP A N 1
ATOM 6556 C CA . ASP A 1 882 ? -29.067 0.818 42.018 1.00 78.31 882 ASP A CA 1
ATOM 6557 C C . ASP A 1 882 ? -30.605 0.911 41.967 1.00 78.31 882 ASP A C 1
ATOM 6559 O O . ASP A 1 882 ? -31.169 1.193 40.913 1.00 78.31 882 ASP A O 1
ATOM 6563 N N . VAL A 1 883 ? -31.292 0.690 43.098 1.00 83.00 883 VAL A N 1
ATOM 6564 C CA . VAL A 1 883 ? -32.745 0.901 43.227 1.00 83.00 883 VAL A CA 1
ATOM 6565 C C . VAL A 1 883 ? -33.045 2.296 43.768 1.00 83.00 883 VAL A C 1
ATOM 6567 O O . VAL A 1 883 ? -33.936 2.972 43.259 1.00 83.00 883 VAL A O 1
ATOM 6570 N N . SER A 1 884 ? -32.318 2.745 44.799 1.00 86.38 884 SER A N 1
ATOM 6571 C CA . SER A 1 884 ? -32.623 4.016 45.465 1.00 86.38 884 SER A CA 1
ATOM 6572 C C . SER A 1 884 ? -32.334 5.240 44.606 1.00 86.38 884 SER A C 1
ATOM 6574 O O . SER A 1 884 ? -32.995 6.254 44.797 1.00 86.38 884 SER A O 1
ATOM 6576 N N . ASP A 1 885 ? -31.359 5.178 43.696 1.00 85.00 885 ASP A N 1
ATOM 6577 C CA . ASP A 1 885 ? -30.930 6.321 42.875 1.00 85.00 885 ASP A CA 1
ATOM 6578 C C . ASP A 1 885 ? -31.850 6.573 41.665 1.00 85.00 885 ASP A C 1
ATOM 6580 O O . ASP A 1 885 ? -31.633 7.509 40.894 1.00 85.00 885 ASP A O 1
ATOM 6584 N N . ALA A 1 886 ? -32.906 5.773 41.515 1.00 81.62 886 ALA A N 1
ATOM 6585 C CA . ALA A 1 886 ? -33.936 5.899 40.492 1.00 81.62 886 ALA A CA 1
ATOM 6586 C C . ALA A 1 886 ? -35.323 6.107 41.128 1.00 81.62 886 ALA A C 1
ATOM 6588 O O . ALA A 1 886 ? -35.487 6.015 42.342 1.00 81.62 886 ALA A O 1
ATOM 6589 N N . GLN A 1 887 ? -36.335 6.426 40.316 1.00 86.25 887 GLN A N 1
ATOM 6590 C CA . GLN A 1 887 ? -37.716 6.519 40.799 1.00 86.25 887 GLN A CA 1
ATOM 6591 C C . GLN A 1 887 ? -38.308 5.109 40.925 1.00 86.25 887 GLN A C 1
ATOM 6593 O O . GLN A 1 887 ? -38.287 4.331 39.966 1.00 86.25 887 GLN A O 1
ATOM 6598 N N . TRP A 1 888 ? -38.857 4.781 42.093 1.00 90.31 888 TRP A N 1
ATOM 6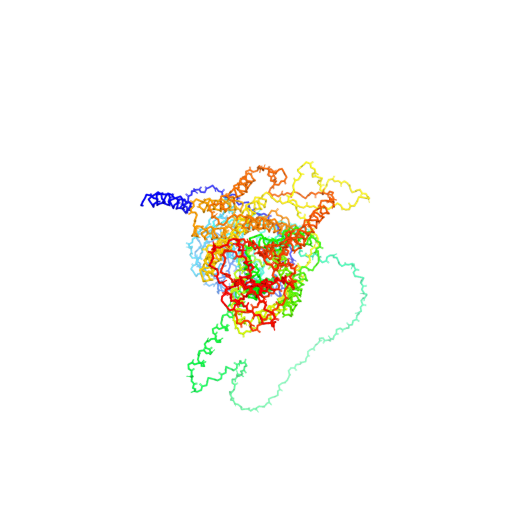599 C CA . TRP A 1 888 ? -39.398 3.450 42.384 1.00 90.31 888 TRP A CA 1
ATOM 6600 C C . TRP A 1 888 ? -40.670 3.532 43.234 1.00 90.31 888 TRP A C 1
ATOM 6602 O O . TRP A 1 888 ? -40.951 4.550 43.865 1.00 90.31 888 TRP A O 1
ATOM 6612 N N . ALA A 1 889 ? -41.469 2.466 43.240 1.00 89.69 889 ALA A N 1
ATOM 6613 C CA . ALA A 1 889 ? -42.702 2.385 44.016 1.00 89.69 889 ALA A CA 1
ATOM 6614 C C . ALA A 1 889 ? -42.735 1.139 44.907 1.00 89.69 889 ALA A C 1
ATOM 6616 O O . ALA A 1 889 ? -42.276 0.069 44.516 1.00 89.69 889 ALA A O 1
ATOM 6617 N N . LEU A 1 890 ? -43.309 1.286 46.100 1.00 92.56 890 LEU A N 1
ATOM 6618 C CA . LEU A 1 890 ? -43.547 0.216 47.063 1.00 92.56 890 LEU A CA 1
ATOM 6619 C C . LEU A 1 890 ? -45.043 -0.049 47.185 1.00 92.56 890 LEU A C 1
ATOM 6621 O O . LEU A 1 890 ? -45.794 0.860 47.540 1.00 92.56 890 LEU A O 1
ATOM 6625 N N . LEU A 1 891 ? -45.466 -1.290 46.989 1.00 91.69 891 LEU A N 1
ATOM 6626 C CA . LEU A 1 891 ? -46.831 -1.738 47.235 1.00 91.69 891 LEU A CA 1
ATOM 6627 C C . LEU A 1 891 ? -46.832 -2.755 48.378 1.00 91.69 891 LEU A C 1
ATOM 6629 O O . LEU A 1 891 ? -46.378 -3.883 48.217 1.00 91.69 891 LEU A O 1
ATOM 6633 N N . ALA A 1 892 ? -47.357 -2.362 49.536 1.00 90.88 892 ALA A N 1
ATOM 6634 C CA . ALA A 1 892 ? -47.596 -3.275 50.650 1.00 90.88 892 ALA A CA 1
ATOM 6635 C C . ALA A 1 892 ? -49.054 -3.752 50.623 1.00 90.88 892 ALA A C 1
ATOM 6637 O O . ALA A 1 892 ? -49.973 -2.929 50.628 1.00 90.88 892 ALA A O 1
ATOM 6638 N N . VAL A 1 893 ? -49.259 -5.068 50.597 1.00 89.69 893 VAL A N 1
ATOM 6639 C CA . VAL A 1 893 ? -50.577 -5.703 50.492 1.00 89.69 893 VAL A CA 1
ATOM 6640 C C . VAL A 1 893 ? -50.965 -6.307 51.837 1.00 89.69 893 VAL A C 1
ATOM 6642 O O . VAL A 1 893 ? -50.263 -7.164 52.378 1.00 89.69 893 VAL A O 1
ATOM 6645 N N . TYR A 1 894 ? -52.110 -5.874 52.359 1.00 88.50 894 TYR A N 1
ATOM 6646 C CA . TYR A 1 894 ? -52.685 -6.353 53.612 1.00 88.50 894 TYR A CA 1
ATOM 6647 C C . TYR A 1 894 ? -53.996 -7.087 53.355 1.00 88.50 894 TYR A C 1
ATOM 6649 O O . TYR A 1 894 ? -54.848 -6.569 52.635 1.00 88.50 894 TYR A O 1
ATOM 6657 N N . GLU A 1 895 ? -54.184 -8.240 53.984 1.00 86.88 895 GLU A N 1
ATOM 6658 C CA . GLU A 1 895 ? -55.406 -9.047 53.908 1.00 86.88 895 GLU A CA 1
ATOM 6659 C C . GLU A 1 895 ? -56.197 -8.940 55.215 1.00 86.88 895 GLU A C 1
ATOM 6661 O O . GLU A 1 895 ? -55.605 -8.998 56.295 1.00 86.88 895 GLU A O 1
ATOM 6666 N N . ASP A 1 896 ? -57.515 -8.742 55.125 1.00 84.25 896 ASP A N 1
ATOM 6667 C CA . ASP A 1 896 ? -58.428 -8.757 56.275 1.00 84.25 896 ASP A CA 1
ATOM 6668 C C . ASP A 1 896 ? -59.008 -10.158 56.565 1.00 84.25 896 ASP A C 1
ATOM 6670 O O . ASP A 1 896 ? -58.787 -11.114 55.825 1.00 84.25 896 ASP A O 1
ATOM 6674 N N . ALA A 1 897 ? -59.775 -10.298 57.652 1.00 78.50 897 ALA A N 1
ATOM 6675 C CA . ALA A 1 897 ? -60.378 -11.576 58.050 1.00 78.50 897 ALA A CA 1
ATOM 6676 C C . ALA A 1 897 ? -61.429 -12.126 57.066 1.00 78.50 897 ALA A C 1
ATOM 6678 O O . ALA A 1 897 ? -61.750 -13.313 57.138 1.00 78.50 897 ALA A O 1
ATOM 6679 N N . ASP A 1 898 ? -61.953 -11.291 56.163 1.00 80.44 898 ASP A N 1
ATOM 6680 C CA . ASP A 1 898 ? -62.878 -11.698 55.101 1.00 80.44 898 ASP A CA 1
ATOM 6681 C C . ASP A 1 898 ? -62.127 -12.099 53.810 1.00 80.44 898 ASP A C 1
ATOM 6683 O O . ASP A 1 898 ? -62.753 -12.510 52.829 1.00 80.44 898 ASP A O 1
ATOM 6687 N N . GLY A 1 899 ? -60.788 -12.021 53.814 1.00 78.62 899 GLY A N 1
ATOM 6688 C CA . GLY A 1 899 ? -59.911 -12.353 52.690 1.00 78.62 899 GLY A CA 1
ATOM 6689 C C . GLY A 1 899 ? -59.757 -11.230 51.661 1.00 78.62 899 GLY A C 1
ATOM 6690 O O . GLY A 1 899 ? -59.231 -11.470 50.573 1.00 78.62 899 GLY A O 1
ATOM 6691 N N . ASN A 1 900 ? -60.216 -10.007 51.954 1.00 84.06 900 ASN A N 1
ATOM 6692 C CA . ASN A 1 900 ? -60.038 -8.881 51.041 1.00 84.06 900 ASN A CA 1
ATOM 6693 C C . ASN A 1 900 ? -58.637 -8.287 51.193 1.00 84.06 900 ASN A C 1
ATOM 6695 O O . ASN A 1 900 ? -58.210 -7.902 52.283 1.00 84.06 900 ASN A O 1
ATOM 6699 N N . GLN A 1 901 ? -57.947 -8.147 50.063 1.00 86.00 901 GLN A N 1
ATOM 6700 C CA . GLN A 1 901 ? -56.621 -7.546 49.996 1.00 86.00 901 GLN A CA 1
ATOM 6701 C C . GLN A 1 901 ? -56.713 -6.049 49.690 1.00 86.00 901 GLN A C 1
ATOM 6703 O O . GLN A 1 901 ? -57.428 -5.617 48.785 1.00 86.00 901 GLN A O 1
ATOM 6708 N N . THR A 1 902 ? -55.974 -5.247 50.451 1.00 83.31 902 THR A N 1
ATOM 6709 C CA . THR A 1 902 ? -55.885 -3.791 50.300 1.00 83.31 902 THR A CA 1
ATOM 6710 C C . THR A 1 902 ? -54.424 -3.358 50.300 1.00 83.31 902 THR A C 1
ATOM 6712 O O . THR A 1 902 ? -53.651 -3.786 51.154 1.00 83.31 902 THR A O 1
ATOM 6715 N N . GLY A 1 903 ? -54.046 -2.502 49.355 1.00 82.25 903 GLY A N 1
ATOM 6716 C CA . GLY A 1 903 ? -52.705 -1.933 49.256 1.00 82.25 903 GLY A CA 1
ATOM 6717 C C . GLY A 1 903 ? -52.711 -0.739 48.310 1.00 82.25 903 GLY A C 1
ATOM 6718 O O . GLY A 1 903 ? -53.320 -0.804 47.245 1.00 82.25 903 GLY A O 1
ATOM 6719 N N . GLU A 1 904 ? -52.062 0.352 48.709 1.00 81.44 904 GLU A N 1
ATOM 6720 C CA . GLU A 1 904 ? -51.835 1.516 47.850 1.00 81.44 904 GLU A CA 1
ATOM 6721 C C . GLU A 1 904 ? -50.330 1.664 47.597 1.00 81.44 904 GLU A C 1
ATOM 6723 O O . GLU A 1 904 ? -49.544 1.559 48.545 1.00 81.44 904 GLU A O 1
ATOM 6728 N N . PRO A 1 905 ? -49.906 1.887 46.341 1.00 85.12 905 PRO A N 1
ATOM 6729 C CA . PRO A 1 905 ? -48.501 2.068 46.030 1.00 85.12 905 PRO A CA 1
ATOM 6730 C C . PRO A 1 905 ? -48.017 3.434 46.523 1.00 85.12 905 PRO A C 1
ATOM 6732 O O . PRO A 1 905 ? -48.656 4.463 46.295 1.00 85.12 905 PRO A O 1
ATOM 6735 N N . ARG A 1 906 ? -46.846 3.456 47.157 1.00 91.50 906 ARG A N 1
ATOM 6736 C CA . ARG A 1 906 ? -46.125 4.679 47.513 1.00 91.50 906 ARG A CA 1
ATOM 6737 C C . ARG A 1 906 ? -44.927 4.848 46.589 1.00 91.50 906 ARG A C 1
ATOM 6739 O O . ARG A 1 906 ? -44.055 3.987 46.565 1.00 91.50 906 ARG A O 1
ATOM 6746 N N . VAL A 1 907 ? -44.884 5.963 45.868 1.00 89.00 907 VAL A N 1
ATOM 6747 C CA . VAL A 1 907 ? -43.766 6.334 44.988 1.00 89.00 907 VAL A CA 1
ATOM 6748 C C . VAL A 1 907 ? -42.692 7.062 45.796 1.00 89.00 907 VAL A C 1
ATOM 6750 O O . VAL A 1 907 ? -43.025 7.855 46.679 1.00 89.00 907 VAL A O 1
ATOM 6753 N N . PHE A 1 908 ? -41.432 6.778 45.486 1.00 89.69 908 PHE A N 1
ATOM 6754 C CA . PHE A 1 908 ? -40.241 7.397 46.053 1.00 89.69 908 PHE A CA 1
ATOM 6755 C C . PHE A 1 908 ? -39.419 8.053 44.942 1.00 89.69 908 PHE A C 1
ATOM 6757 O O . PHE A 1 908 ? -39.219 7.467 43.873 1.00 89.69 908 PHE A O 1
ATOM 6764 N N . GLU A 1 909 ? -38.943 9.266 45.202 1.00 87.94 909 GLU A N 1
ATOM 6765 C CA . GLU A 1 909 ? -38.062 9.993 44.286 1.00 87.94 909 GLU A CA 1
ATOM 6766 C C . GLU A 1 909 ? -36.604 9.489 44.380 1.00 87.94 909 GLU A C 1
ATOM 6768 O O . GLU A 1 909 ? -36.199 8.960 45.422 1.00 87.94 909 GLU A O 1
ATOM 6773 N N . PRO A 1 910 ? -35.784 9.678 43.326 1.00 86.94 910 PRO A N 1
ATOM 6774 C CA . PRO A 1 910 ? -34.362 9.332 43.340 1.00 86.94 910 PRO A CA 1
ATOM 6775 C C . PRO A 1 910 ? -33.622 9.852 44.584 1.00 86.94 910 PRO A C 1
ATOM 6777 O O . PRO A 1 910 ? -33.596 11.053 44.863 1.00 86.94 910 PRO A O 1
ATOM 6780 N N . GLY A 1 911 ? -33.005 8.941 45.334 1.00 84.81 911 GLY A N 1
ATOM 6781 C CA . GLY A 1 911 ? -32.247 9.207 46.557 1.00 84.81 911 GLY A CA 1
ATOM 6782 C C . GLY A 1 911 ? -33.092 9.478 47.810 1.00 84.81 911 GLY A C 1
ATOM 6783 O O . GLY A 1 911 ? -32.518 9.792 48.854 1.00 84.81 911 GLY A O 1
ATOM 6784 N N . GLU A 1 912 ? -34.428 9.370 47.751 1.00 89.75 912 GLU A N 1
ATOM 6785 C CA . GLU A 1 912 ? -35.314 9.682 48.887 1.00 89.75 912 GLU A CA 1
ATOM 6786 C C . GLU A 1 912 ? -35.111 8.726 50.074 1.00 89.75 912 GLU A C 1
ATOM 6788 O O . GLU A 1 912 ? -35.113 9.158 51.230 1.00 89.75 912 GLU A O 1
ATOM 6793 N N . ALA A 1 913 ? -34.928 7.429 49.808 1.00 86.94 913 ALA A N 1
ATOM 6794 C CA . ALA A 1 913 ? -34.795 6.410 50.844 1.00 86.94 913 ALA A CA 1
ATOM 6795 C C . ALA A 1 913 ? -33.859 5.266 50.422 1.00 86.94 913 ALA A C 1
ATOM 6797 O O . ALA A 1 913 ? -34.026 4.669 49.364 1.00 86.94 913 ALA A O 1
ATOM 6798 N N . LEU A 1 914 ? -32.914 4.921 51.303 1.00 87.62 914 LEU A N 1
ATOM 6799 C CA . LEU A 1 914 ? -32.044 3.735 51.194 1.00 87.62 914 LEU A CA 1
ATOM 6800 C C . LEU A 1 914 ? -32.590 2.530 51.978 1.00 87.62 914 LEU A C 1
ATOM 6802 O O . LEU A 1 914 ? -32.146 1.398 51.800 1.00 87.62 914 LEU A O 1
ATOM 6806 N N . ALA A 1 915 ? -33.547 2.773 52.871 1.00 90.25 915 ALA A N 1
ATOM 6807 C CA . ALA A 1 915 ? -34.232 1.747 53.636 1.00 90.25 915 ALA A CA 1
ATOM 6808 C C . ALA A 1 915 ? -35.659 2.197 53.956 1.00 90.25 915 ALA A C 1
ATOM 6810 O O . ALA A 1 915 ? -35.897 3.378 54.224 1.00 90.25 915 ALA A O 1
ATOM 6811 N N . VAL A 1 916 ? -36.599 1.254 53.962 1.00 92.19 916 VAL A N 1
ATOM 6812 C CA . VAL A 1 916 ? -38.010 1.502 54.274 1.00 92.19 916 VAL A CA 1
ATOM 6813 C C . VAL A 1 916 ? -38.504 0.476 55.282 1.00 92.19 916 VAL A C 1
ATOM 6815 O O . VAL A 1 916 ? -38.251 -0.717 55.157 1.00 92.19 916 VAL A O 1
ATOM 6818 N N . THR A 1 917 ? -39.214 0.950 56.303 1.00 91.81 917 THR A N 1
ATOM 6819 C CA . THR A 1 917 ? -39.926 0.083 57.247 1.00 91.81 917 THR A CA 1
ATOM 6820 C C . THR A 1 917 ? -41.390 0.021 56.833 1.00 91.81 917 THR A C 1
ATOM 6822 O O . THR A 1 917 ? -42.070 1.046 56.795 1.00 91.81 917 THR A O 1
ATOM 6825 N N . VAL A 1 918 ? -41.858 -1.176 56.494 1.00 89.94 918 VAL A N 1
ATOM 6826 C CA . VAL A 1 918 ? -43.268 -1.481 56.258 1.00 89.94 918 VAL A CA 1
ATOM 6827 C C . VAL A 1 918 ? -43.862 -1.902 57.593 1.00 89.94 918 VAL A C 1
ATOM 6829 O O . VAL A 1 918 ? -43.538 -2.962 58.130 1.00 89.94 918 VAL A O 1
ATOM 6832 N N . GLU A 1 919 ? -44.680 -1.024 58.160 1.00 85.62 919 GLU A N 1
ATOM 6833 C CA . GLU A 1 919 ? -45.320 -1.259 59.450 1.00 85.62 919 GLU A CA 1
ATOM 6834 C C . GLU A 1 919 ? -46.328 -2.409 59.369 1.00 85.62 919 GLU A C 1
ATOM 6836 O O . GLU A 1 919 ? -47.001 -2.604 58.357 1.00 85.62 919 GLU A O 1
ATOM 6841 N N . SER A 1 920 ? -46.483 -3.150 60.466 1.00 78.12 920 SER A N 1
ATOM 6842 C CA . SER A 1 920 ? -47.659 -4.010 60.620 1.00 78.12 920 SER A CA 1
ATOM 6843 C C . SER A 1 920 ? -48.910 -3.127 60.628 1.00 78.12 920 SER A C 1
ATOM 6845 O O . SER A 1 920 ? -48.882 -2.023 61.174 1.00 78.12 920 SER A O 1
ATOM 6847 N N . SER A 1 921 ? -50.019 -3.606 60.052 1.00 70.81 921 SER A N 1
ATOM 6848 C CA . SER A 1 921 ? -51.267 -2.837 60.040 1.00 70.81 921 SER A CA 1
ATOM 6849 C C . SER A 1 921 ? -51.658 -2.394 61.454 1.00 70.81 921 SER A C 1
ATOM 6851 O O . SER A 1 921 ? -51.505 -3.149 62.417 1.00 70.81 921 SER A O 1
ATOM 6853 N N . SER A 1 922 ? -52.166 -1.167 61.582 1.00 62.75 922 SER A N 1
ATOM 6854 C CA . SER A 1 922 ? -52.706 -0.636 62.839 1.00 62.75 922 SER A CA 1
ATOM 6855 C C . SER A 1 922 ? -54.060 -1.253 63.209 1.00 62.75 922 SER A C 1
ATOM 6857 O O . SER A 1 922 ? -54.503 -1.122 64.351 1.00 62.75 922 SER A O 1
ATOM 6859 N N . ASP A 1 923 ? -54.701 -1.933 62.255 1.00 66.38 923 ASP A N 1
ATOM 6860 C CA . ASP A 1 923 ? -55.903 -2.730 62.452 1.00 66.38 923 ASP A CA 1
ATOM 6861 C C . ASP A 1 923 ? -55.504 -4.182 62.791 1.00 66.38 923 ASP A C 1
ATOM 6863 O O . ASP A 1 923 ? -54.903 -4.853 61.949 1.00 66.38 923 ASP A O 1
ATOM 6867 N N . PRO A 1 924 ? -55.823 -4.701 63.995 1.00 63.16 924 PRO A N 1
ATOM 6868 C CA . PRO A 1 924 ? -55.433 -6.048 64.424 1.00 63.16 924 PRO A CA 1
ATOM 6869 C C . PRO A 1 924 ? -56.035 -7.179 63.573 1.00 63.16 924 PRO A C 1
ATOM 6871 O O . PRO A 1 924 ? -55.659 -8.335 63.758 1.00 63.16 924 PRO A O 1
ATOM 6874 N N . VAL A 1 925 ? -56.970 -6.864 62.672 1.00 68.06 925 VAL A N 1
ATOM 6875 C CA . VAL A 1 925 ? -57.613 -7.821 61.761 1.00 68.06 925 VAL A CA 1
ATOM 6876 C C . VAL A 1 925 ? -56.891 -7.906 60.407 1.00 68.06 925 VAL A C 1
ATOM 6878 O O . VAL A 1 925 ? -57.159 -8.828 59.641 1.00 68.06 925 VAL A O 1
ATOM 6881 N N . LYS A 1 926 ? -55.965 -6.983 60.105 1.00 77.19 926 LYS A N 1
ATOM 6882 C CA . LYS A 1 926 ? -55.251 -6.933 58.822 1.00 77.19 926 LYS A CA 1
ATOM 6883 C C . LYS A 1 926 ? -53.810 -7.421 58.941 1.00 77.19 926 LYS A C 1
ATOM 6885 O O . LYS A 1 926 ? -52.996 -6.821 59.642 1.00 77.19 926 LYS A O 1
ATOM 6890 N N . GLN A 1 927 ? -53.471 -8.472 58.203 1.00 84.81 927 GLN A N 1
ATOM 6891 C CA . GLN A 1 927 ? -52.122 -9.039 58.159 1.00 84.81 927 GLN A CA 1
ATOM 6892 C C . GLN A 1 927 ? -51.398 -8.616 56.879 1.00 84.81 927 GLN A C 1
ATOM 6894 O O . GLN A 1 927 ? -51.996 -8.601 55.807 1.00 84.81 927 GLN A O 1
ATOM 6899 N N . LEU A 1 928 ? -50.106 -8.282 56.974 1.00 88.38 928 LEU A N 1
ATOM 6900 C CA . LEU A 1 928 ? -49.262 -8.072 55.795 1.00 88.38 928 LEU A CA 1
ATOM 6901 C C . LEU A 1 928 ? -49.066 -9.424 55.095 1.00 88.38 928 LEU A C 1
ATOM 6903 O O . LEU A 1 928 ? -48.451 -10.325 55.669 1.00 88.38 928 LEU A O 1
ATOM 6907 N N . VAL A 1 929 ? -49.580 -9.567 53.873 1.00 89.00 929 VAL A N 1
ATOM 6908 C CA . VAL A 1 929 ? -49.517 -10.823 53.097 1.00 89.00 929 VAL A CA 1
ATOM 6909 C C . VAL A 1 929 ? -48.504 -10.777 51.955 1.00 89.00 929 VAL A C 1
ATOM 6911 O O . VAL A 1 929 ? -48.025 -11.826 51.515 1.00 89.00 929 VAL A O 1
ATOM 6914 N N . GLY A 1 930 ? -48.113 -9.580 51.512 1.00 89.69 930 GLY A N 1
ATOM 6915 C CA . GLY A 1 930 ? -47.008 -9.429 50.577 1.00 89.69 930 GLY A CA 1
ATOM 6916 C C . GLY A 1 930 ? -46.537 -7.994 50.390 1.00 89.69 930 GLY A C 1
ATOM 6917 O O . GLY A 1 930 ? -47.216 -7.033 50.758 1.00 89.69 930 GLY A O 1
ATOM 6918 N N . VAL A 1 931 ? -45.353 -7.865 49.801 1.00 91.62 931 VAL A N 1
ATOM 6919 C CA . VAL A 1 931 ? -44.762 -6.592 49.396 1.00 91.62 931 VAL A CA 1
ATOM 6920 C C . VAL A 1 931 ? -44.192 -6.716 47.994 1.00 91.62 931 VAL A C 1
ATOM 6922 O O . VAL A 1 931 ? -43.462 -7.663 47.697 1.00 91.62 931 VAL A O 1
ATOM 6925 N N . GLU A 1 932 ? -44.491 -5.726 47.159 1.00 91.38 932 GLU A N 1
ATOM 6926 C CA . GLU A 1 932 ? -43.893 -5.568 45.843 1.00 91.38 932 GLU A CA 1
ATOM 6927 C C . GLU A 1 932 ? -43.137 -4.253 45.722 1.00 91.38 932 GLU A C 1
ATOM 6929 O O . GLU A 1 932 ? -43.540 -3.225 46.270 1.00 91.38 932 GLU A O 1
ATOM 6934 N N . ILE A 1 933 ? -42.034 -4.295 44.983 1.00 91.19 933 ILE A N 1
ATOM 6935 C CA . ILE A 1 933 ? -41.223 -3.120 44.671 1.00 91.19 933 ILE A CA 1
ATOM 6936 C C . ILE A 1 933 ? -41.121 -3.035 43.164 1.00 91.19 933 ILE A C 1
ATOM 6938 O O . ILE A 1 933 ? -40.781 -4.026 42.522 1.00 91.19 933 ILE A O 1
ATOM 6942 N N . HIS A 1 934 ? -41.453 -1.878 42.606 1.00 89.44 934 HIS A N 1
ATOM 6943 C CA . HIS A 1 934 ? -41.480 -1.637 41.170 1.00 89.44 934 HIS A CA 1
ATOM 6944 C C . HIS A 1 934 ? -40.457 -0.553 40.832 1.00 89.44 934 HIS A C 1
ATOM 6946 O O . HIS A 1 934 ? -40.574 0.580 41.299 1.00 89.44 934 HIS A O 1
ATOM 6952 N N . LEU A 1 935 ? -39.456 -0.898 40.027 1.00 85.81 935 LEU A N 1
ATOM 6953 C CA . LEU A 1 935 ? -38.412 0.015 39.564 1.00 85.81 935 LEU A CA 1
ATOM 6954 C C . LEU A 1 935 ? -38.598 0.282 38.073 1.00 85.81 935 LEU A C 1
ATOM 6956 O O . LEU A 1 935 ? -38.616 -0.662 37.283 1.00 85.81 935 LEU A O 1
ATOM 6960 N N . ALA A 1 936 ? -38.714 1.551 37.685 1.00 78.19 936 ALA A N 1
ATOM 6961 C CA . ALA A 1 936 ? -38.766 1.927 36.277 1.00 78.19 936 ALA A CA 1
ATOM 6962 C C . ALA A 1 936 ? -37.364 1.844 35.650 1.00 78.19 936 ALA A C 1
ATOM 6964 O O . ALA A 1 936 ? -36.407 2.403 36.182 1.00 78.19 936 ALA A O 1
ATOM 6965 N N . VAL A 1 937 ? -37.247 1.156 34.513 1.00 69.44 937 VAL A N 1
ATOM 6966 C CA . VAL A 1 937 ? -35.975 0.903 33.819 1.00 69.44 937 VAL A CA 1
ATOM 6967 C C . VAL A 1 937 ? -36.145 1.100 32.311 1.00 69.44 937 VAL A C 1
ATOM 6969 O O . VAL A 1 937 ? -37.172 0.729 31.744 1.00 69.44 937 VAL A O 1
ATOM 6972 N N . GLY A 1 938 ? -35.128 1.659 31.650 1.00 56.88 938 GLY A N 1
ATOM 6973 C CA . GLY A 1 938 ? -35.100 1.875 30.195 1.00 56.88 938 GLY A CA 1
ATOM 6974 C C . GLY A 1 938 ? -35.411 3.311 29.745 1.00 56.88 938 GLY A C 1
ATOM 6975 O O . GLY A 1 938 ? -35.874 4.149 30.520 1.00 56.88 938 GLY A O 1
ATOM 6976 N N . GLU A 1 939 ? -35.155 3.605 28.466 1.00 43.00 939 GLU A N 1
ATOM 6977 C CA . GLU A 1 939 ? -35.326 4.930 27.849 1.00 43.00 939 GLU A CA 1
ATOM 6978 C C . GLU A 1 939 ? -36.082 4.807 26.506 1.00 43.00 939 GLU A C 1
ATOM 6980 O O . GLU A 1 939 ? -35.841 3.892 25.719 1.00 43.00 939 GLU A O 1
ATOM 6985 N N . GLY A 1 940 ? -37.028 5.710 26.222 1.00 48.50 940 GLY A N 1
ATOM 6986 C CA . GLY A 1 940 ? -37.786 5.703 24.960 1.00 48.50 940 GLY A CA 1
ATOM 6987 C C . GLY A 1 940 ? -38.870 4.614 24.868 1.00 48.50 940 GLY A C 1
ATOM 6988 O O . GLY A 1 940 ? -39.677 4.459 25.777 1.00 48.50 940 GLY A O 1
ATOM 6989 N N . SER A 1 941 ? -38.952 3.891 23.742 1.00 37.38 941 SER A N 1
ATOM 6990 C CA . SER A 1 941 ? -39.995 2.873 23.492 1.00 37.38 941 SER A CA 1
ATOM 6991 C C . SER A 1 941 ? -39.744 1.515 24.163 1.00 37.38 941 SER A C 1
ATOM 6993 O O . SER A 1 941 ? -40.569 0.619 24.012 1.00 37.38 941 SER A O 1
ATOM 6995 N N . GLU A 1 942 ? -38.624 1.355 24.876 1.00 49.84 942 GLU A N 1
ATOM 6996 C CA . GLU A 1 942 ? -38.231 0.128 25.594 1.00 49.84 942 GLU A CA 1
ATOM 6997 C C . GLU A 1 942 ? -38.289 0.295 27.123 1.00 49.84 942 GLU A C 1
ATOM 6999 O O . GLU A 1 942 ? -37.573 -0.372 27.865 1.00 49.84 942 GLU A O 1
ATOM 7004 N N . GLN A 1 943 ? -39.128 1.205 27.620 1.00 63.50 943 GLN A N 1
ATOM 7005 C CA . GLN A 1 943 ? -39.323 1.361 29.057 1.00 63.50 943 GLN A CA 1
ATOM 7006 C C . GLN A 1 943 ? -40.140 0.202 29.656 1.00 63.50 943 GLN A C 1
ATOM 7008 O O . GLN A 1 943 ? -41.209 -0.160 29.150 1.00 63.50 943 GLN A O 1
ATOM 7013 N N . GLY A 1 944 ? -39.667 -0.330 30.781 1.00 71.44 944 GLY A N 1
ATOM 7014 C CA . GLY A 1 944 ? -40.334 -1.376 31.551 1.00 71.44 944 GLY A CA 1
ATOM 7015 C C . GLY A 1 944 ? -40.117 -1.244 33.058 1.00 71.44 944 GLY A C 1
ATOM 7016 O O . GLY A 1 944 ? -39.499 -0.300 33.544 1.00 71.44 944 GLY A O 1
ATOM 7017 N N . LEU A 1 945 ? -40.678 -2.186 33.805 1.00 78.19 945 LEU A N 1
ATOM 7018 C CA . LEU A 1 945 ? -40.717 -2.236 35.261 1.00 78.19 945 LEU A CA 1
ATOM 7019 C C . LEU A 1 945 ? -40.057 -3.530 35.732 1.00 78.19 945 LEU A C 1
ATOM 7021 O O . LEU A 1 945 ? -40.558 -4.613 35.430 1.00 78.19 945 LEU A O 1
ATOM 7025 N N . LEU A 1 946 ? -38.966 -3.425 36.490 1.00 83.56 946 LEU A N 1
ATOM 7026 C CA . LEU A 1 946 ? -38.443 -4.540 37.283 1.00 83.56 946 LEU A CA 1
ATOM 7027 C C . LEU A 1 946 ? -39.255 -4.660 38.572 1.00 83.56 946 LEU A C 1
ATOM 7029 O O . LEU A 1 946 ? -39.498 -3.662 39.251 1.00 83.56 946 LEU A O 1
ATOM 7033 N N . ILE A 1 947 ? -39.673 -5.881 38.901 1.00 85.06 947 ILE A N 1
ATOM 7034 C CA . ILE A 1 947 ? -40.572 -6.163 40.020 1.00 85.06 947 ILE A CA 1
ATOM 7035 C C . ILE A 1 947 ? -39.903 -7.132 40.985 1.00 85.06 947 ILE A C 1
ATOM 7037 O O . ILE A 1 947 ? -39.539 -8.236 40.587 1.00 85.06 947 ILE A O 1
ATOM 7041 N N . TRP A 1 948 ? -39.814 -6.768 42.261 1.00 90.62 948 TRP A N 1
ATOM 7042 C CA . TRP A 1 948 ? -39.546 -7.698 43.362 1.00 90.62 948 TRP A CA 1
ATOM 7043 C C . TRP A 1 948 ? -40.868 -8.060 44.022 1.00 90.62 948 TRP A C 1
ATOM 7045 O O . TRP A 1 948 ? -41.723 -7.194 44.180 1.00 90.62 948 TRP A O 1
ATOM 7055 N N . SER A 1 949 ? -41.024 -9.320 44.427 1.00 88.94 949 SER A N 1
ATOM 7056 C CA . SER A 1 949 ? -42.220 -9.799 45.121 1.00 88.94 949 SER A CA 1
ATOM 7057 C C . SER A 1 949 ? -41.817 -10.670 46.307 1.00 88.94 949 SER A C 1
ATOM 7059 O O . SER A 1 949 ? -41.097 -11.663 46.152 1.00 88.94 949 SER A O 1
ATOM 7061 N N . ILE A 1 950 ? -42.260 -10.269 47.498 1.00 89.81 950 ILE A N 1
ATOM 7062 C CA . ILE A 1 950 ? -42.011 -10.966 48.760 1.00 89.81 950 ILE A CA 1
ATOM 7063 C C . ILE A 1 950 ? -43.353 -11.335 49.370 1.00 89.81 950 ILE A C 1
ATOM 7065 O O . ILE A 1 950 ? -44.143 -10.463 49.727 1.00 89.81 950 ILE A O 1
ATOM 7069 N N . LYS A 1 951 ? -43.599 -12.632 49.528 1.00 89.31 951 LYS A N 1
ATOM 7070 C CA . LYS A 1 951 ? -44.771 -13.154 50.223 1.00 89.31 951 LYS A CA 1
ATOM 7071 C C . LYS A 1 951 ? -44.496 -13.224 51.721 1.00 89.31 951 LYS A C 1
ATOM 7073 O O . LYS A 1 951 ? -43.495 -13.818 52.129 1.00 89.31 951 LYS A O 1
ATOM 7078 N N . THR A 1 952 ? -45.376 -12.645 52.531 1.00 85.75 952 THR A N 1
ATOM 7079 C CA . THR A 1 952 ? -45.131 -12.482 53.971 1.00 85.75 952 THR A CA 1
ATOM 7080 C C . THR A 1 952 ? -46.001 -13.340 54.887 1.00 85.75 952 THR A C 1
ATOM 7082 O O . THR A 1 952 ? -45.729 -13.392 56.086 1.00 85.75 952 THR A O 1
ATOM 7085 N N . ALA A 1 953 ? -46.997 -14.043 54.332 1.00 72.06 953 ALA A N 1
ATOM 7086 C CA . ALA A 1 953 ? -47.891 -14.959 55.045 1.00 72.06 953 ALA A CA 1
ATOM 7087 C C . ALA A 1 953 ? -48.215 -16.228 54.233 1.00 72.06 953 ALA A C 1
ATOM 7089 O O . ALA A 1 953 ? -48.293 -16.159 52.978 1.00 72.06 953 ALA A O 1
#

Solvent-accessible surface area (backbone atoms only — not comparable to full-atom values): 49663 Å² total; per-residue (Å²): 125,74,74,62,59,61,49,56,59,55,53,54,58,52,53,53,55,53,50,55,66,63,62,71,78,69,89,78,82,86,72,85,71,80,57,75,60,52,76,40,47,50,36,82,76,44,80,39,69,35,62,49,84,38,37,38,25,10,25,36,57,60,95,63,32,36,36,43,19,15,32,44,66,62,66,6,34,38,39,33,20,36,41,68,40,105,84,45,55,74,71,30,60,79,74,31,68,37,78,39,66,66,82,39,29,33,15,6,29,33,66,52,92,74,32,26,39,33,27,16,36,83,75,32,36,33,37,36,15,37,61,81,61,47,47,78,74,50,77,37,79,37,98,53,49,29,27,7,21,22,37,74,80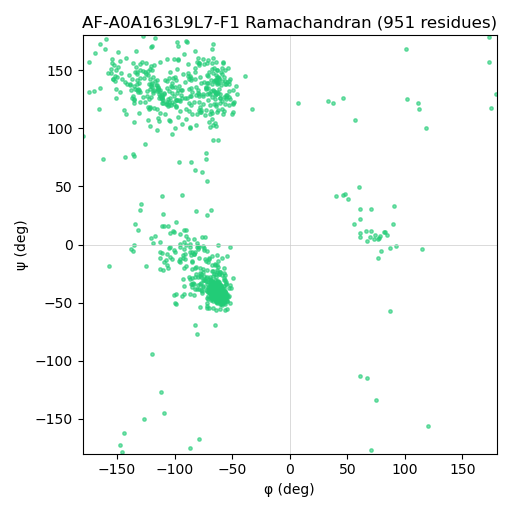,85,35,29,40,34,23,48,41,43,31,47,41,36,33,20,38,75,88,73,58,46,79,74,50,74,37,57,26,27,47,69,88,40,76,47,52,30,27,27,24,26,28,46,44,96,89,66,35,35,36,28,29,31,61,91,41,50,36,38,36,34,27,39,76,90,70,1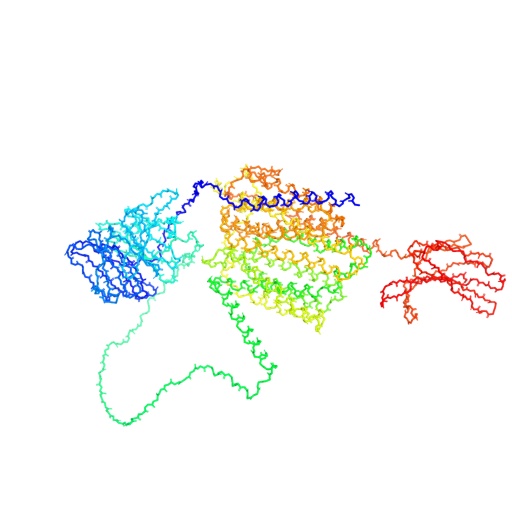6,41,43,67,35,35,32,40,42,52,64,61,56,52,52,42,50,72,74,66,58,67,91,66,53,64,51,56,27,28,36,22,55,43,86,100,55,86,34,30,40,40,35,22,21,19,24,53,45,31,32,36,28,35,75,31,55,93,85,40,84,72,77,78,73,85,78,85,62,78,83,77,80,82,79,78,90,77,90,78,84,84,82,84,91,83,89,87,82,90,83,90,83,88,83,89,84,84,87,82,90,82,85,86,81,83,92,71,88,78,77,80,82,83,69,98,71,83,48,71,70,57,50,48,52,50,50,50,52,50,53,49,51,52,50,51,50,53,48,51,49,67,47,38,50,70,52,14,64,80,36,30,32,32,33,50,42,53,26,45,16,27,52,33,20,29,52,26,7,48,50,54,28,46,62,78,64,44,83,60,56,62,56,71,54,95,45,70,64,61,42,40,49,54,48,46,64,68,46,46,56,53,59,59,44,31,74,46,49,27,64,49,53,70,66,49,54,59,46,56,46,54,53,46,17,45,36,23,50,53,38,25,53,34,33,53,50,36,60,78,30,63,94,39,82,62,28,57,64,34,54,48,50,42,54,51,34,51,51,52,41,53,50,51,46,64,48,46,50,76,70,21,54,26,94,86,50,57,69,56,47,49,54,36,49,44,48,51,45,17,43,53,61,2,30,53,46,32,24,53,51,19,43,54,32,25,74,75,55,37,42,55,35,5,29,55,49,26,29,55,35,18,52,51,24,22,55,35,24,63,62,38,57,71,78,72,29,72,44,90,76,59,35,46,38,37,79,60,57,58,90,89,70,54,48,52,83,85,75,70,80,88,61,98,82,63,76,86,69,54,57,27,33,31,57,14,40,50,33,47,26,18,47,38,17,40,20,34,33,25,20,54,47,20,18,52,62,40,26,50,55,52,30,32,61,73,71,35,85,76,43,66,65,59,29,50,49,52,52,47,51,36,50,48,25,30,53,52,13,33,50,51,13,30,59,48,43,53,70,50,83,73,86,55,34,47,59,52,17,50,51,33,28,50,54,42,38,52,37,32,47,50,23,21,78,61,57,46,69,69,43,49,25,49,33,34,18,52,27,27,16,30,43,34,31,23,45,47,28,29,54,50,32,39,62,73,37,36,60,82,50,21,31,45,40,42,48,32,47,51,50,24,50,35,49,44,26,19,47,54,13,26,51,51,21,59,75,42,65,71,49,50,35,59,39,26,46,56,52,32,53,57,31,49,55,26,44,50,40,21,52,32,29,70,73,37,34,48,89,48,87,43,73,46,24,86,57,50,55,65,44,72,56,30,48,46,81,81,63,61,62,58,59,51,47,50,50,47,50,46,49,47,49,50,50,49,50,50,46,49,47,54,44,50,60,68,71,50,63,76,81,60,62,49,38,38,39,36,27,91,95,44,77,47,78,39,53,44,18,24,41,25,37,77,84,64,81,51,71,46,80,74,44,64,75,44,78,51,70,44,59,87,83,46,47,41,36,37,40,48,35,66,82,52,22,63,35,51,29,33,41,33,53,32,28,31,36,86,88,68,53,74,49,64,68,74,48,78,44,56,58,63,70,52,57,57,50,75,48,70,42,56,93,50,95,61,36,38,53,40,31,41,36,38,40,36,69,44,72,69,80,95,63,39,25,28,44,27,33,42,38,35,16,107